Protein AF-0000000066320119 (afdb_homodimer)

Secondary structure (DSSP, 8-state):
-----PPPPTTS-HHHH-TT--S-EEEEEEEEEEEE-TTS-EEEEEEEESS-SSPPSBTTBPPP-EEEEEEE--GGG-S---EEEEEEEEETTEEEEEESS---TT-EEEEEE-HHHHHHHHHHHHHHHHHHHHHHHHH---EEEEE------SS--S--GGGG-EEEEESSPPPHHHHHHHHHHHHHHHHTS--BEEEEEEESGGGGGTS-GGGS-TTS-TTTSEEEEEEETTTEEEE--S---SBGGGG--EEEEEEEEE-STT-EEEEEEETHHHHHHHHHHHHHHHHHHHHHTS-GGGHHHHHHHHHHHHHHHHHHHHHHHHHHHHHHHHHHHHHHHHTS-SEEEEEESSB--HHHHHHHHHHHHHHHTTT--S-EEEEEEEETTTTEEEEEEEES-HHHHHHHHHHHHHH-TTEEEEE-BTBEEEEEEES---HHHHHHHHHIIIIIITT-/-----PPPPTTS-HHHH-TT--S-EEEEEEEEEEEE-TTS-EEEEEEEESS-SSPPSBTTBPPP-EEEEEEE--GGG-S---EEEEEEEEETTEEEEEESS---TT-EEEEEE-HHHHHHHHHHHHHHHHHHHHHHHHH---EEEEE------SS--S--GGGG-EEEEESSPPPHHHHHHHHHHHHHHHHTS--BEEEEEEESGGGGGGS-GGGS-TTS-TTTSEEEEEEETTTEEEE--S---SBGGGG--EEEEEEEEE-STT-EEEEEEETHHHHHHHHHHHHHHHHHHHHHTS-GGGHHHHHHHHHHHHHHHHHHHHHHHHHHHHHHHHHHHHHHHSTT--EEEEEESSB--HHHHHHHHHHHHHHHTTT--S-EEEEEEEETTTTEEEEEEEES-HHHHHHHHHHHHHH-TTEEEEE-BTBEEEEEEES---HHHHHHHHHIIIIIITT-

Sequence (912 aa):
MPTPMTPVKVGALACQRNSFLFDGFKTLVVSCEPTKNKKGEIEGYEIELQDTILFPEGGGQPSDSGFLKIVEGNRNSSKIEKILVSHVSRFGLHAKHHVNDYIEPGTTVEVAVDEQKRMDYMQQHTGQHLLSAILERNYKVDTVSWSMGGIITKKKPVLEPSDYFNYIELNRKLTLDEITNVSDEINQLIINFPQEIIVEERIGEETVDEVSTSKIPDDYDLSKGVLRTIHIGDIDSNPCCGTHLKCTSQIGSILILSNQSAVRGSNSRLYFMCGKRVSLYAKSVNKILLDSKNLLSCSETQISEKITRQTKQIQQLNKREQYWIKRLARTASEELMNTLKASGKKRAYFMEEEYGTLELLLQIHKEVSNFLKDDTEGYEIILCGYERQTNTGSLLILSESGEKIANLAANLGSILQNLKGGGGKKGGKWQGKITSISNAEFAALSDYLSHDFASCMPTPMTPVKVGALACQRNSFLFDGFKTLVVSCEPTKNKKGEIEGYEIELQDTILFPEGGGQPSDSGFLKIVEGNRNSSKIEKILVSHVSRFGLHAKHHVNDYIEPGTTVEVAVDEQKRMDYMQQHTGQHLLSAILERNYKVDTVSWSMGGIITKKKPVLEPSDYFNYIELNRKLTLDEITNVSDEINQLIINFPQEIIVEERIGEETVDEVSTSKIPDDYDLSKGVLRTIHIGDIDSNPCCGTHLKCTSQIGSILILSNQSAVRGSNSRLYFMCGKRVSLYAKSVNKILLDSKNLLSCSETQISEKITRQTKQIQQLNKREQYWIKRLARTASEELMNTLKASGKKRAYFMEEEYGTLELLLQIHKEVSNFLKDDTEGYEIILCGYERQTNTGSLLILSESGEKIANLAANLGSILQNLKGGGGKKGGKWQGKITSISNAEFAALSDYLSHDFASC

Nearest PDB structures (foldseek):
  3kew-assembly1_A  TM=8.798E-01  e=9.145E-17  Clostridium perfringens ATCC 13124
  3kew-assembly2_B  TM=8.504E-01  e=2.282E-17  Clostridium perfringens ATCC 13124
  2zze-assembly2_B  TM=8.184E-01  e=8.878E-18  Pyrococcus horikoshii
  1v4p-assembly3_C  TM=6.961E-01  e=8.583E-06  Pyrococcus horikoshii
  3rfn-assembly1_A  TM=7.223E-01  e=1.234E-04  Pyrococcus horikoshii OT3

GO terms:
  GO:0002196 Ser-tRNA(Ala) deacylase activity (F, IDA)
  GO:0043905 L-seryl-tRNA(Thr) hydrolase activity (F, IDA)
  GO:0106074 aminoacyl-tRNA metabolism involved in translational fidelity (P, IGI)
  GO:0005737 cytoplasm (C, HDA)
  GO:0106074 aminoacyl-tRNA metabolism involved in translational fidelity (P, IMP)

Foldseek 3Di:
DPPPLAADFQLPAPCLVPVQPFWDDKWFWSDKAFDADPVGDTQWIKTFINGANWAADDPQFFTWWWWKAFDDDDDPVPPDGIWTFPGWHDDQGTIITTTHDDDDGGTMIIIGTPNVSSLQRQLFVQVVQLLQLCCCPPVVKHWPDKHAFDDADPVHNDDDLQRRWIKTKIPADDDPVRLVVSQVVLVCCQPPNKWFKDKDKDDADPPVPPAPCVSPDPSHDNRHHIWIWIDGHPRDIGTDSGRHDGMSNSQVHKDKDRDWADDPDRMIMTIMGTDPSVVVSVVVVVVVQVVQCVVQVHDSVCSVVSVVVVVVVVVVVVVVVLVVLLVVLLVVLVVQVVLCPPPVDQEEEEEAAAAFDPSSVVSNLVNNVVVVVPDDADHWYKYKYAHPVQQKIKIKIAHQALVVSVVVVVVLCVLQVQKDWDDQNRGGMIIIIRNHDDPRSVVVVVCCNVPVGSVD/DPPPLAADWQLPAPCLVPVQPFWDDKWFWSDKAFDADPVGDTQWIKTFINGANWAADDPQFFTWKWWKAFDDDDDPVPPDGIWTFPGWHDDQGTIITTTHDDDDGGTMIIIGTPNVSSLQRQLFVQVVQLLQLCCCPPVVKHWPDKHAFDDADPVHNDDDLQRRWIKTKIPADDDLVRLVVSQVVLVCCQPPNKWFKDKDKDDADPPVVPAPCVSPDPSHDNRHHIWIWIDGHPRDIHTDSGRHDGMSNSSVHKDKDNDWADDPDRMIMTIMGTDPSVVVSVVVVVVVQVVQCVVQVHDSVCSVVSVVVVVVVVVVVVVVVLVVLLVVLLVVLVVQVVLCPPVHFQEDEEEAAAAFDPSSVVSNLVNNVVVVVPPDARHWYKYKYAHPVQQKIKIKIAHQDLVVRVVVVVVLCVLQVQKDWDDQNRGGMIIIIRNHADPRSVVVVVCCNVPVGRVD

Organism: Saccharomyces cerevisiae (strain ATCC 204508 / S288c) (NCBI:txid559292)

pLDDT: mean 90.88, std 12.36, range [31.73, 98.81]

InterPro domains:
  IPR009000 Translation protein, beta-barrel domain superfamily [SSF50447] (41-112)
  IPR012947 Threonyl/alanyl tRNA synthetase, SAD [PF07973] (227-271)
  IPR012947 Threonyl/alanyl tRNA synthetase, SAD [SM00863] (227-271)
  IPR018163 Threonyl/alanyl tRNA synthetase, class II-like, putative editing domain superfamily [SSF55186] (118-277)
  IPR051335 Alanyl-tRNA Editing Enzymes [PTHR43462] (10-274)

Radius of gyration: 40.5 Å; Cα contacts (8 Å, |Δi|>4): 1864; chains: 2; bounding box: 92×110×74 Å

Solvent-accessible surface area (backbone atoms only — not comparable to full-atom values): 47772 Å² total; per-residue (Å²): 121,84,70,80,71,62,55,49,42,53,55,65,24,49,17,56,75,37,56,82,52,43,54,89,42,73,36,36,30,55,39,58,42,78,36,59,46,100,86,63,44,77,72,28,23,38,32,31,42,27,50,42,52,63,41,40,40,42,88,64,40,76,40,34,38,35,35,40,25,66,73,53,61,69,85,84,63,70,76,64,60,70,42,58,30,71,37,22,42,57,58,74,50,37,53,36,36,34,27,74,64,90,57,64,58,70,27,30,30,33,41,35,39,42,52,70,59,50,51,51,49,17,16,38,48,41,44,47,52,52,51,45,34,50,34,35,71,77,65,71,38,50,72,76,46,63,47,68,37,65,69,75,41,93,92,41,75,68,80,51,79,74,48,48,39,22,36,36,31,23,64,45,70,77,52,70,65,54,53,51,49,51,52,51,52,51,48,40,33,25,46,78,50,55,32,53,36,46,80,46,77,46,79,61,82,81,62,59,84,78,51,85,63,82,78,56,60,87,71,53,55,62,88,79,32,44,49,29,34,38,26,41,52,91,68,36,77,44,75,48,68,51,52,53,55,61,34,40,27,47,24,28,40,69,35,70,56,87,68,64,44,79,50,77,85,57,21,17,33,42,35,32,42,24,23,69,58,44,37,52,49,32,52,56,51,46,53,54,50,53,48,42,26,62,76,65,69,50,56,76,88,44,45,57,58,52,51,52,48,52,54,50,48,44,54,52,48,51,52,49,41,52,51,47,38,48,54,48,14,50,54,50,27,51,52,40,51,50,46,32,61,71,60,79,23,41,31,36,69,49,76,37,70,56,80,14,41,60,67,43,51,52,45,22,49,56,50,37,50,67,58,49,78,69,81,67,74,73,44,42,36,40,38,38,16,27,24,58,91,75,29,26,33,25,38,36,38,37,22,70,40,18,65,58,39,52,51,50,51,52,55,49,40,72,59,35,82,45,53,48,69,52,69,20,74,81,20,46,54,25,45,34,42,26,74,52,58,52,74,66,38,50,51,50,50,52,45,39,51,66,51,62,49,51,69,83,122,84,69,80,72,64,55,49,43,54,54,64,24,49,18,55,75,37,56,82,52,44,54,88,42,75,36,35,30,54,40,57,43,78,35,60,46,97,87,64,46,77,73,27,22,38,31,30,42,26,49,44,51,62,41,40,39,42,87,64,40,76,41,34,37,33,35,40,26,67,73,54,62,70,85,84,63,71,79,64,61,71,42,58,28,71,37,23,42,58,58,73,51,36,53,36,36,34,27,73,63,90,58,64,56,69,27,31,30,34,41,34,38,42,52,69,60,50,52,51,49,18,16,40,50,42,44,48,53,51,52,45,34,50,35,35,73,76,64,70,40,52,72,76,45,64,44,68,38,65,70,75,41,91,93,40,76,71,80,52,82,75,47,48,39,22,35,36,31,22,64,46,72,78,52,72,65,54,54,52,50,51,53,51,51,51,47,40,33,25,46,77,50,55,32,52,36,46,79,44,78,46,81,66,84,80,64,59,84,76,51,86,64,81,78,56,59,87,70,53,55,65,88,80,34,45,50,30,35,38,27,42,51,92,68,35,77,44,73,49,68,50,54,54,56,62,32,40,27,47,23,28,40,66,36,71,56,87,67,63,45,80,48,76,84,56,21,18,32,43,35,32,42,25,22,69,57,42,38,53,48,31,52,57,51,46,52,55,50,52,48,42,24,62,75,66,70,50,55,75,87,42,46,56,58,51,52,52,48,52,55,51,49,44,54,52,46,51,52,50,41,52,51,48,38,49,53,49,15,48,54,50,27,51,50,41,50,51,46,36,61,44,96,75,33,39,30,37,71,47,77,37,70,56,79,16,42,59,67,44,50,51,45,22,49,56,49,37,51,70,60,49,80,46,92,69,76,76,43,40,36,41,38,38,15,26,23,58,92,74,30,27,33,26,38,37,38,36,22,71,41,19,66,59,39,52,52,49,51,52,55,50,38,72,58,35,82,45,52,48,68,53,69,20,73,80,21,48,52,24,46,34,40,24,75,51,58,54,75,66,38,51,50,50,51,52,46,38,51,66,52,61,48,49,68,81

Structure (mmCIF, N/CA/C/O backbone):
data_AF-0000000066320119-model_v1
#
loop_
_entity.id
_entity.type
_entity.pdbx_description
1 polymer 'Putative alanyl-tRNA editing protein alaX'
#
loop_
_atom_site.group_PDB
_atom_site.id
_atom_site.type_symbol
_atom_site.label_atom_id
_atom_site.label_alt_id
_atom_site.label_comp_id
_atom_site.label_asym_id
_atom_site.label_entity_id
_atom_site.label_seq_id
_atom_site.pdbx_PDB_ins_code
_atom_site.Cartn_x
_atom_site.Cartn_y
_atom_site.Cartn_z
_atom_site.occupancy
_atom_site.B_iso_or_equiv
_atom_site.auth_seq_id
_atom_site.auth_comp_id
_atom_site.auth_asym_id
_atom_site.auth_atom_id
_atom_site.pdbx_PDB_model_num
ATOM 1 N N . MET A 1 1 ? 37.906 48.906 7.242 1 32.25 1 MET A N 1
ATOM 2 C CA . MET A 1 1 ? 38.562 47.906 8.086 1 32.25 1 MET A CA 1
ATOM 3 C C . MET A 1 1 ? 38.344 46.5 7.523 1 32.25 1 MET A C 1
ATOM 5 O O . MET A 1 1 ? 37.281 46.188 6.984 1 32.25 1 MET A O 1
ATOM 9 N N . PRO A 1 2 ? 39.406 45.781 7.078 1 40.5 2 PRO A N 1
ATOM 10 C CA . PRO A 1 2 ? 39.156 44.469 6.52 1 40.5 2 PRO A CA 1
ATOM 11 C C . PRO A 1 2 ? 38.156 43.656 7.324 1 40.5 2 PRO A C 1
ATOM 13 O O . PRO A 1 2 ? 38.156 43.688 8.555 1 40.5 2 PRO A O 1
ATOM 16 N N . THR A 1 3 ? 36.969 43.625 6.98 1 48.03 3 THR A N 1
ATOM 17 C CA . THR A 1 3 ? 35.906 42.906 7.656 1 48.03 3 THR A CA 1
ATOM 18 C C . THR A 1 3 ? 36.438 41.594 8.273 1 48.03 3 THR A C 1
ATOM 20 O O . THR A 1 3 ? 37.125 40.844 7.602 1 48.03 3 THR A O 1
ATOM 23 N N . PRO A 1 4 ? 36.594 41.594 9.562 1 55.31 4 PRO A N 1
ATOM 24 C CA . PRO A 1 4 ? 37.188 40.438 10.234 1 55.31 4 PRO A CA 1
ATOM 25 C C . PRO A 1 4 ? 36.719 39.094 9.641 1 55.31 4 PRO A C 1
ATOM 27 O O . PRO A 1 4 ? 35.531 38.906 9.375 1 55.31 4 PRO A O 1
ATOM 30 N N . MET A 1 5 ? 37.625 38.344 8.852 1 75.31 5 MET A N 1
ATOM 31 C CA . MET A 1 5 ? 37.562 37.062 8.141 1 75.31 5 MET A CA 1
ATOM 32 C C . MET A 1 5 ? 37.406 35.906 9.117 1 75.31 5 MET A C 1
ATOM 34 O O . MET A 1 5 ? 37.75 34.75 8.797 1 75.31 5 MET A O 1
ATOM 38 N N . THR A 1 6 ? 36.906 36.188 10.336 1 88 6 THR A N 1
ATOM 39 C CA . THR A 1 6 ? 36.781 35.094 11.266 1 88 6 THR A CA 1
ATOM 40 C C . THR A 1 6 ? 35.469 34.344 11.07 1 88 6 THR A C 1
ATOM 42 O O . THR A 1 6 ? 34.406 34.969 11.148 1 88 6 THR A O 1
ATOM 45 N N . PRO A 1 7 ? 35.5 33.156 10.844 1 93.12 7 PRO A N 1
ATOM 46 C CA . PRO A 1 7 ? 34.281 32.406 10.625 1 93.12 7 PRO A CA 1
ATOM 47 C C . PRO A 1 7 ? 33.406 32.312 11.875 1 93.12 7 PRO A C 1
ATOM 49 O O . PRO A 1 7 ? 33.938 32.188 12.984 1 93.12 7 PRO A O 1
ATOM 52 N N . VAL A 1 8 ? 32.094 32.469 11.727 1 92.31 8 VAL A N 1
ATOM 53 C CA . VAL A 1 8 ? 31.141 32.281 12.805 1 92.31 8 VAL A CA 1
ATOM 54 C C . VAL A 1 8 ? 31.156 30.812 13.25 1 92.31 8 VAL A C 1
ATOM 56 O O . VAL A 1 8 ? 31.25 29.906 12.414 1 92.31 8 VAL A O 1
ATOM 59 N N . LYS A 1 9 ? 31.047 30.594 14.555 1 89.62 9 LYS A N 1
ATOM 60 C CA . LYS A 1 9 ? 31.109 29.234 15.102 1 89.62 9 LYS A CA 1
ATOM 61 C C . LYS A 1 9 ? 29.766 28.531 15 1 89.62 9 LYS A C 1
ATOM 63 O O . LYS A 1 9 ? 28.719 29.172 15.086 1 89.62 9 LYS A O 1
ATOM 68 N N . VAL A 1 10 ? 29.875 27.188 14.867 1 89.19 10 VAL A N 1
ATOM 69 C CA . VAL A 1 10 ? 28.672 26.375 14.875 1 89.19 10 VAL A CA 1
ATOM 70 C C . VAL A 1 10 ? 27.891 26.625 16.172 1 89.19 10 VAL A C 1
ATOM 72 O O . VAL A 1 10 ? 28.469 26.609 17.25 1 89.19 10 VAL A O 1
ATOM 75 N N . GLY A 1 11 ? 26.625 26.797 16.094 1 87.06 11 GLY A N 1
ATOM 76 C CA . GLY A 1 11 ? 25.781 27.219 17.188 1 87.06 11 GLY A CA 1
ATOM 77 C C . GLY A 1 11 ? 25.281 28.641 17.047 1 87.06 11 GLY A C 1
ATOM 78 O O . GLY A 1 11 ? 24.266 29.016 17.656 1 87.06 11 GLY A O 1
ATOM 79 N N . ALA A 1 12 ? 26.016 29.406 16.219 1 89.75 12 ALA A N 1
ATOM 80 C CA . ALA A 1 12 ? 25.641 30.812 16.047 1 89.75 12 ALA A CA 1
ATOM 81 C C . ALA A 1 12 ? 25.547 31.156 14.555 1 89.75 12 ALA A C 1
ATOM 83 O O . ALA A 1 12 ? 25.5 32.344 14.195 1 89.75 12 ALA A O 1
ATOM 84 N N . LEU A 1 13 ? 25.562 30.188 13.789 1 93.88 13 LEU A N 1
ATOM 85 C CA . LEU A 1 13 ? 25.5 30.406 12.344 1 93.88 13 LEU A CA 1
ATOM 86 C C . LEU A 1 13 ? 24.188 31.078 11.953 1 93.88 13 LEU A C 1
ATOM 88 O O . LEU A 1 13 ? 23.188 30.969 12.664 1 93.88 13 LEU A O 1
ATOM 92 N N . ALA A 1 14 ? 24.172 31.719 10.781 1 95.88 14 ALA A N 1
ATOM 93 C CA . ALA A 1 14 ? 22.984 32.406 10.281 1 95.88 14 ALA A CA 1
ATOM 94 C C . ALA A 1 14 ? 21.812 31.438 10.148 1 95.88 14 ALA A C 1
ATOM 96 O O . ALA A 1 14 ? 20.656 31.812 10.43 1 95.88 14 ALA A O 1
ATOM 97 N N . CYS A 1 15 ? 22.062 30.188 9.711 1 95.44 15 CYS A N 1
ATOM 98 C CA . CYS A 1 15 ? 21.016 29.188 9.547 1 95.44 15 CYS A CA 1
ATOM 99 C C . CYS A 1 15 ? 20.406 28.812 10.898 1 95.44 15 CYS A C 1
ATOM 101 O O . CYS A 1 15 ? 19.266 28.375 10.969 1 95.44 15 CYS A O 1
ATOM 103 N N . GLN A 1 16 ? 21.109 28.906 11.922 1 91.94 16 GLN A N 1
ATOM 104 C CA . GLN A 1 16 ? 20.656 28.562 13.258 1 91.94 16 GLN A CA 1
ATOM 105 C C . GLN A 1 16 ? 19.938 29.734 13.914 1 91.94 16 GLN A C 1
ATOM 107 O O . GLN A 1 16 ? 18.984 29.547 14.68 1 91.94 16 GLN A O 1
ATOM 112 N N . ARG A 1 17 ? 20.359 30.922 13.555 1 91.44 17 ARG A N 1
ATOM 113 C CA . ARG A 1 17 ? 19.688 32.125 14.039 1 91.44 17 ARG A CA 1
ATOM 114 C C . ARG A 1 17 ? 18.344 32.312 13.344 1 91.44 17 ARG A C 1
ATOM 116 O O . ARG A 1 17 ? 17.375 32.719 13.969 1 91.44 17 ARG A O 1
ATOM 123 N N . ASN A 1 18 ? 18.359 32.094 12.109 1 94.44 18 ASN A N 1
ATOM 124 C CA . ASN A 1 18 ? 17.156 32.125 11.297 1 94.44 18 ASN A CA 1
ATOM 125 C C . ASN A 1 18 ? 17.094 30.953 10.328 1 94.44 18 ASN A C 1
ATOM 127 O O . ASN A 1 18 ? 17.641 31.031 9.227 1 94.44 18 ASN A O 1
ATOM 131 N N . SER A 1 19 ? 16.328 29.984 10.742 1 95.94 19 SER A N 1
ATOM 132 C CA . SER A 1 19 ? 16.266 28.734 9.977 1 95.94 19 SER A CA 1
ATOM 133 C C . SER A 1 19 ? 15.438 28.906 8.703 1 95.94 19 SER A C 1
ATOM 135 O O . SER A 1 19 ? 15.438 28.047 7.836 1 95.94 19 SER A O 1
ATOM 137 N N . PHE A 1 20 ? 14.758 30.062 8.484 1 97 20 PHE A N 1
ATOM 138 C CA . PHE A 1 20 ? 13.883 30.266 7.332 1 97 20 PHE A CA 1
ATOM 139 C C . PHE A 1 20 ? 14.539 31.188 6.309 1 97 20 PHE A C 1
ATOM 141 O O . PHE A 1 20 ? 13.891 31.656 5.379 1 97 20 PHE A O 1
ATOM 148 N N . LEU A 1 21 ? 15.812 31.469 6.547 1 97 21 LEU A N 1
ATOM 149 C CA . LEU A 1 21 ? 16.594 32.156 5.523 1 97 21 LEU A CA 1
ATOM 150 C C . LEU A 1 21 ? 17.047 31.203 4.438 1 97 21 LEU A C 1
ATOM 152 O O . LEU A 1 21 ? 17.953 30.391 4.668 1 97 21 LEU A O 1
ATOM 156 N N . PHE A 1 22 ? 16.5 31.344 3.215 1 97 22 PHE A N 1
ATOM 157 C CA . PHE A 1 22 ? 16.719 30.312 2.207 1 97 22 PHE A CA 1
ATOM 158 C C . PHE A 1 22 ? 17.609 30.828 1.085 1 97 22 PHE A C 1
ATOM 160 O O . PHE A 1 22 ? 18.156 30.062 0.298 1 97 22 PHE A O 1
ATOM 167 N N . ASP A 1 23 ? 17.672 32.125 0.943 1 95.81 23 ASP A N 1
ATOM 168 C CA . ASP A 1 23 ? 18.469 32.719 -0.129 1 95.81 23 ASP A CA 1
ATOM 169 C C . ASP A 1 23 ? 18.812 34.156 0.174 1 95.81 23 ASP A C 1
ATOM 171 O O . ASP A 1 23 ? 18.531 34.656 1.268 1 95.81 23 ASP A O 1
ATOM 175 N N . GLY A 1 24 ? 19.609 34.719 -0.649 1 93.5 24 GLY A N 1
ATOM 176 C CA . GLY A 1 24 ? 19.922 36.125 -0.569 1 93.5 24 GLY A CA 1
ATOM 177 C C . GLY A 1 24 ? 20.938 36.469 0.51 1 93.5 24 GLY A C 1
ATOM 178 O O . GLY A 1 24 ? 21.016 37.625 0.951 1 93.5 24 GLY A O 1
ATOM 179 N N . PHE A 1 25 ? 21.672 35.469 0.98 1 97.12 25 PHE A N 1
ATOM 180 C CA . PHE A 1 25 ? 22.641 35.688 2.041 1 97.12 25 PHE A CA 1
ATOM 181 C C . PHE A 1 25 ? 24.047 35.844 1.465 1 97.12 25 PHE A C 1
ATOM 183 O O . PHE A 1 25 ? 24.562 34.938 0.825 1 97.12 25 PHE A O 1
ATOM 190 N N . LYS A 1 26 ? 24.625 36.969 1.666 1 96.06 26 LYS A N 1
ATOM 191 C CA . LYS A 1 26 ? 25.969 37.219 1.182 1 96.06 26 LYS A CA 1
ATOM 192 C C . LYS A 1 26 ? 27 37 2.287 1 96.06 26 LYS A C 1
ATOM 194 O O . LYS A 1 26 ? 26.781 37.406 3.438 1 96.06 26 LYS A O 1
ATOM 199 N N . THR A 1 27 ? 28.078 36.406 1.901 1 96.75 27 THR A N 1
ATOM 200 C CA . THR A 1 27 ? 29.156 36.094 2.85 1 96.75 27 THR A CA 1
ATOM 201 C C . THR A 1 27 ? 30.5 36 2.139 1 96.75 27 THR A C 1
ATOM 203 O O . THR A 1 27 ? 30.562 36.125 0.914 1 96.75 27 THR A O 1
ATOM 206 N N . LEU A 1 28 ? 31.609 35.812 2.893 1 95.81 28 LEU A N 1
ATOM 207 C CA . LEU A 1 28 ? 32.969 35.781 2.352 1 95.81 28 LEU A CA 1
ATOM 208 C C . LEU A 1 28 ? 33.562 34.375 2.477 1 95.81 28 LEU A C 1
ATOM 210 O O . LEU A 1 28 ? 33.375 33.688 3.492 1 95.81 28 LEU A O 1
ATOM 214 N N . VAL A 1 29 ? 34.312 34.031 1.424 1 95.94 29 VAL A N 1
ATOM 215 C CA . VAL A 1 29 ? 35.094 32.812 1.495 1 95.94 29 VAL A CA 1
ATOM 216 C C . VAL A 1 29 ? 36.344 33.031 2.344 1 95.94 29 VAL A C 1
ATOM 218 O O . VAL A 1 29 ? 37.156 33.875 2.02 1 95.94 29 VAL A O 1
ATOM 221 N N . VAL A 1 30 ? 36.438 32.281 3.357 1 97.19 30 VAL A N 1
ATOM 222 C CA . VAL A 1 30 ? 37.562 32.438 4.266 1 97.19 30 VAL A CA 1
ATOM 223 C C . VAL A 1 30 ? 38.719 31.531 3.82 1 97.19 30 VAL A C 1
ATOM 225 O O . VAL A 1 30 ? 39.875 31.953 3.797 1 97.19 30 VAL A O 1
ATOM 228 N N . SER A 1 31 ? 38.375 30.312 3.473 1 96.81 31 SER A N 1
ATOM 229 C CA . SER A 1 31 ? 39.375 29.359 3 1 96.81 31 SER A CA 1
ATOM 230 C C . SER A 1 31 ? 38.781 28.375 2.014 1 96.81 31 SER A C 1
ATOM 232 O O . SER A 1 31 ? 37.562 28.188 1.984 1 96.81 31 SER A O 1
ATOM 234 N N . CYS A 1 32 ? 39.594 27.875 1.182 1 96.25 32 CYS A N 1
ATOM 235 C CA . CYS A 1 32 ? 39.281 26.844 0.214 1 96.25 32 CYS A CA 1
ATOM 236 C C . CYS A 1 32 ? 40.406 25.812 0.104 1 96.25 32 CYS A C 1
ATOM 238 O O . CYS A 1 32 ? 41.438 26.109 -0.483 1 96.25 32 CYS A O 1
ATOM 240 N N . GLU A 1 33 ? 40.125 24.641 0.666 1 96.38 33 GLU A N 1
ATOM 241 C CA . GLU A 1 33 ? 41.188 23.625 0.713 1 96.38 33 GLU A CA 1
ATOM 242 C C . GLU A 1 33 ? 40.812 22.406 -0.125 1 96.38 33 GLU A C 1
ATOM 244 O O . GLU A 1 33 ? 39.656 21.969 -0.108 1 96.38 33 GLU A O 1
ATOM 249 N N . PRO A 1 34 ? 41.719 21.891 -0.838 1 95.62 34 PRO A N 1
ATOM 250 C CA . PRO A 1 34 ? 41.406 20.703 -1.636 1 95.62 34 PRO A CA 1
ATOM 251 C C . PRO A 1 34 ? 41.219 19.453 -0.781 1 95.62 34 PRO A C 1
ATOM 253 O O . PRO A 1 34 ? 41.875 19.297 0.25 1 95.62 34 PRO A O 1
ATOM 256 N N . THR A 1 35 ? 40.25 18.578 -1.178 1 93.88 35 THR A N 1
ATOM 257 C CA . THR A 1 35 ? 40.062 17.266 -0.569 1 93.88 35 THR A CA 1
ATOM 258 C C . THR A 1 35 ? 40.625 16.172 -1.477 1 93.88 35 THR A C 1
ATOM 260 O O . THR A 1 35 ? 40.438 16.219 -2.695 1 93.88 35 THR A O 1
ATOM 263 N N . LYS A 1 36 ? 41.344 15.195 -0.934 1 89.81 36 LYS A N 1
ATOM 264 C CA . LYS A 1 36 ? 42 14.141 -1.721 1 89.81 36 LYS A CA 1
ATOM 265 C C . LYS A 1 36 ? 41.344 12.789 -1.458 1 89.81 36 LYS A C 1
ATOM 267 O O . LYS A 1 36 ? 40.875 12.523 -0.352 1 89.81 36 LYS A O 1
ATOM 272 N N . ASN A 1 37 ? 41.281 12.062 -2.521 1 85.75 37 ASN A N 1
ATOM 273 C CA . ASN A 1 37 ? 40.812 10.695 -2.352 1 85.75 37 ASN A CA 1
ATOM 274 C C . ASN A 1 37 ? 41.906 9.797 -1.786 1 85.75 37 ASN A C 1
ATOM 276 O O . ASN A 1 37 ? 42.969 10.273 -1.415 1 85.75 37 ASN A O 1
ATOM 280 N N . LYS A 1 38 ? 41.625 8.5 -1.785 1 82.25 38 LYS A N 1
ATOM 281 C CA . LYS A 1 38 ? 42.562 7.531 -1.219 1 82.25 38 LYS A CA 1
ATOM 282 C C . LYS A 1 38 ? 43.812 7.445 -2.053 1 82.25 38 LYS A C 1
ATOM 284 O O . LYS A 1 38 ? 44.906 7.125 -1.528 1 82.25 38 LYS A O 1
ATOM 289 N N . LYS A 1 39 ? 43.812 7.867 -3.307 1 86.94 39 LYS A N 1
ATOM 290 C CA . LYS A 1 39 ? 44.938 7.801 -4.223 1 86.94 39 LYS A CA 1
ATOM 291 C C . LYS A 1 39 ? 45.719 9.117 -4.246 1 86.94 39 LYS A C 1
ATOM 293 O O . LYS A 1 39 ? 46.656 9.289 -5.047 1 86.94 39 LYS A O 1
ATOM 298 N N . GLY A 1 40 ? 45.156 10.07 -3.52 1 86.62 40 GLY A N 1
ATOM 299 C CA . GLY A 1 40 ? 45.812 11.359 -3.428 1 86.62 40 GLY A CA 1
ATOM 300 C C . GLY A 1 40 ? 45.344 12.352 -4.473 1 86.62 40 GLY A C 1
ATOM 301 O O . GLY A 1 40 ? 45.906 13.445 -4.594 1 86.62 40 GLY A O 1
ATOM 302 N N . GLU A 1 41 ? 44.438 12 -5.184 1 90.69 41 GLU A N 1
ATOM 303 C CA . GLU A 1 41 ? 43.906 12.883 -6.219 1 90.69 41 GLU A CA 1
ATOM 304 C C . GLU A 1 41 ? 42.844 13.812 -5.656 1 90.69 41 GLU A C 1
ATOM 306 O O . GLU A 1 41 ? 42.062 13.422 -4.773 1 90.69 41 GLU A O 1
ATOM 311 N N . ILE A 1 42 ? 42.844 14.992 -6.188 1 90.69 42 ILE A N 1
ATOM 312 C CA . ILE A 1 42 ? 41.875 15.977 -5.73 1 90.69 42 ILE A CA 1
ATOM 313 C C . ILE A 1 42 ? 40.469 15.539 -6.148 1 90.69 42 ILE A C 1
ATOM 315 O O . ILE A 1 42 ? 40.188 15.352 -7.336 1 90.69 42 ILE A O 1
ATOM 319 N N . GLU A 1 43 ? 39.562 15.391 -5.199 1 91.88 43 GLU A N 1
ATOM 320 C CA . GLU A 1 43 ? 38.188 14.961 -5.438 1 91.88 43 GLU A CA 1
ATOM 321 C C . GLU A 1 43 ? 37.219 16.125 -5.281 1 91.88 43 GLU A C 1
ATOM 323 O O . GLU A 1 43 ? 36.094 16.078 -5.789 1 91.88 43 GLU A O 1
ATOM 328 N N . GLY A 1 44 ? 37.688 17.156 -4.664 1 95.44 44 GLY A N 1
ATOM 329 C CA . GLY A 1 44 ? 36.875 18.328 -4.418 1 95.44 44 GLY A CA 1
ATOM 330 C C . GLY A 1 44 ? 37.531 19.328 -3.488 1 95.44 44 GLY A C 1
ATOM 331 O O . GLY A 1 44 ? 38.75 19.344 -3.344 1 95.44 44 GLY A O 1
ATOM 332 N N . TYR A 1 45 ? 36.75 20.219 -2.992 1 96.75 45 TYR A N 1
ATOM 333 C CA . TYR A 1 45 ? 37.25 21.25 -2.096 1 96.75 45 TYR A CA 1
ATOM 334 C C . TYR A 1 45 ? 36.344 21.422 -0.883 1 96.75 45 TYR A C 1
ATOM 336 O O . TYR A 1 45 ? 35.156 21.125 -0.952 1 96.75 45 TYR A O 1
ATOM 344 N N . GLU A 1 46 ? 36.938 21.828 0.221 1 97.31 46 GLU A N 1
ATOM 345 C CA . GLU A 1 46 ? 36.219 22.266 1.418 1 97.31 46 GLU A CA 1
ATOM 346 C C . GLU A 1 46 ? 36.344 23.766 1.623 1 97.31 46 GLU A C 1
ATOM 348 O O . GLU A 1 46 ? 37.469 24.297 1.739 1 97.31 46 GLU A O 1
ATOM 353 N N . ILE A 1 47 ? 35.219 24.344 1.68 1 97.25 47 ILE A N 1
ATOM 354 C CA . ILE A 1 47 ? 35.188 25.797 1.804 1 97.25 47 ILE A CA 1
ATOM 355 C C . ILE A 1 47 ? 34.688 26.203 3.186 1 97.25 47 ILE A C 1
ATOM 357 O O . ILE A 1 47 ? 33.688 25.656 3.66 1 97.25 47 ILE A O 1
ATOM 361 N N . GLU A 1 48 ? 35.344 27.078 3.818 1 97.62 48 GLU A N 1
ATOM 362 C CA . GLU A 1 48 ? 34.844 27.719 5.023 1 97.62 48 GLU A CA 1
ATOM 363 C C . GLU A 1 48 ? 34.375 29.141 4.73 1 97.62 48 GLU A C 1
ATOM 365 O O . GLU A 1 48 ? 35.094 29.938 4.141 1 97.62 48 GLU A O 1
ATOM 370 N N . LEU A 1 49 ? 33.188 29.422 5.102 1 97.75 49 LEU A N 1
ATOM 371 C CA . LEU A 1 49 ? 32.594 30.75 4.902 1 97.75 49 LEU A CA 1
ATOM 372 C C . LEU A 1 49 ? 32.625 31.547 6.203 1 97.75 49 LEU A C 1
ATOM 374 O O . LEU A 1 49 ? 32.656 30.969 7.289 1 97.75 49 LEU A O 1
ATOM 378 N N . GLN A 1 50 ? 32.594 32.844 6.039 1 97.5 50 GLN A N 1
ATOM 379 C CA . GLN A 1 50 ? 32.5 33.688 7.223 1 97.5 50 GLN A CA 1
ATOM 380 C C . GLN A 1 50 ? 31.234 33.344 8.031 1 97.5 50 GLN A C 1
ATOM 382 O O . GLN A 1 50 ? 31.281 33.344 9.266 1 97.5 50 GLN A O 1
ATOM 387 N N . ASP A 1 51 ? 30.141 33.219 7.422 1 97.44 51 ASP A N 1
ATOM 388 C CA . ASP A 1 51 ? 28.844 32.781 7.93 1 97.44 51 ASP A CA 1
ATOM 389 C C . ASP A 1 51 ? 28.062 32.031 6.855 1 97.44 51 ASP A C 1
ATOM 391 O O . ASP A 1 51 ? 28.438 32.031 5.684 1 97.44 51 ASP A O 1
ATOM 395 N N . THR A 1 52 ? 27.109 31.328 7.266 1 97.94 52 THR A N 1
ATOM 396 C CA . THR A 1 52 ? 26.438 30.547 6.25 1 97.94 52 THR A CA 1
ATOM 397 C C . THR A 1 52 ? 24.984 30.281 6.656 1 97.94 52 THR A C 1
ATOM 399 O O . THR A 1 52 ? 24.672 30.234 7.848 1 97.94 52 THR A O 1
ATOM 402 N N . ILE A 1 53 ? 24.141 30.094 5.648 1 98.25 53 ILE A N 1
ATOM 403 C CA . ILE A 1 53 ? 22.766 29.672 5.887 1 98.25 53 ILE A CA 1
ATOM 404 C C . ILE A 1 53 ? 22.609 28.203 5.531 1 98.25 53 ILE A C 1
ATOM 406 O O . ILE A 1 53 ? 21.5 27.672 5.523 1 98.25 53 ILE A O 1
ATOM 410 N N . LEU A 1 54 ? 23.703 27.516 5.242 1 98.31 54 LEU A N 1
ATOM 411 C CA . LEU A 1 54 ? 23.688 26.078 5.074 1 98.31 54 LEU A CA 1
ATOM 412 C C . LEU A 1 54 ? 24.062 25.375 6.375 1 98.31 54 LEU A C 1
ATOM 414 O O . LEU A 1 54 ? 25.172 25.578 6.898 1 98.31 54 LEU A O 1
ATOM 418 N N . PHE A 1 55 ? 23.172 24.594 6.844 1 97.38 55 PHE A N 1
ATOM 419 C CA . PHE A 1 55 ? 23.359 23.938 8.133 1 97.38 55 PHE A CA 1
ATOM 420 C C . PHE A 1 55 ? 24.328 22.766 8.008 1 97.38 55 PHE A C 1
ATOM 422 O O . PHE A 1 55 ? 24.172 21.906 7.129 1 97.38 55 PHE A O 1
ATOM 429 N N . PRO A 1 56 ? 25.344 22.734 8.867 1 95.38 56 PRO A N 1
ATOM 430 C CA . PRO A 1 56 ? 26.188 21.547 8.93 1 95.38 56 PRO A CA 1
ATOM 431 C C . PRO A 1 56 ? 25.516 20.391 9.68 1 95.38 56 PRO A C 1
ATOM 433 O O . PRO A 1 56 ? 24.625 20.625 10.5 1 95.38 56 PRO A O 1
ATOM 436 N N . GLU A 1 57 ? 25.859 19.188 9.406 1 89.19 57 GLU A N 1
ATOM 437 C CA . GLU A 1 57 ? 25.266 18.047 10.102 1 89.19 57 GLU A CA 1
ATOM 438 C C . GLU A 1 57 ? 25.453 18.156 11.609 1 89.19 57 GLU A C 1
ATOM 440 O O . GLU A 1 57 ? 26.484 18.656 12.078 1 89.19 57 GLU A O 1
ATOM 445 N N . GLY A 1 58 ? 24.438 17.734 12.328 1 80.88 58 GLY A N 1
ATOM 446 C CA . GLY A 1 58 ? 24.484 17.766 13.781 1 80.88 58 GLY A CA 1
ATOM 447 C C . GLY A 1 58 ? 23.156 17.438 14.43 1 80.88 58 GLY A C 1
ATOM 448 O O . GLY A 1 58 ? 22.109 17.641 13.836 1 80.88 58 GLY A O 1
ATOM 449 N N . GLY A 1 59 ? 23.203 16.938 15.688 1 69.69 59 GLY A N 1
ATOM 450 C CA . GLY A 1 59 ? 22 16.656 16.453 1 69.69 59 GLY A CA 1
ATOM 451 C C . GLY A 1 59 ? 21.094 15.648 15.773 1 69.69 59 GLY A C 1
ATOM 452 O O . GLY A 1 59 ? 19.859 15.75 15.875 1 69.69 59 GLY A O 1
ATOM 453 N N . GLY A 1 60 ? 21.594 14.852 14.953 1 80.12 60 GLY A N 1
ATOM 454 C CA . GLY A 1 60 ? 20.797 13.852 14.273 1 80.12 60 GLY A CA 1
ATOM 455 C C . GLY A 1 60 ? 20.203 14.344 12.961 1 80.12 60 GLY A C 1
ATOM 456 O O . GLY A 1 60 ? 19.625 13.57 12.203 1 80.12 60 GLY A O 1
ATOM 457 N N . GLN A 1 61 ? 20.375 15.641 12.672 1 90.62 61 GLN A N 1
ATOM 458 C CA . GLN A 1 61 ? 19.875 16.203 11.422 1 90.62 61 GLN A CA 1
ATOM 459 C C . GLN A 1 61 ? 20.969 16.25 10.367 1 90.62 61 GLN A C 1
ATOM 461 O O . GLN A 1 61 ? 22.062 16.766 10.609 1 90.62 61 GLN A O 1
ATOM 466 N N . PRO A 1 62 ? 20.688 15.695 9.25 1 94.44 62 PRO A N 1
ATOM 467 C CA . PRO A 1 62 ? 21.656 15.797 8.148 1 94.44 62 PRO A CA 1
ATOM 468 C C . PRO A 1 62 ? 21.859 17.234 7.676 1 94.44 62 PRO A C 1
ATOM 470 O O . PRO A 1 62 ? 21.062 18.109 8 1 94.44 62 PRO A O 1
ATOM 473 N N . SER A 1 63 ? 22.922 17.422 6.977 1 96.56 63 SER A N 1
ATOM 474 C CA . SER A 1 63 ? 23.312 18.75 6.52 1 96.56 63 SER A CA 1
ATOM 475 C C . SER A 1 63 ? 22.406 19.219 5.387 1 96.56 63 SER A C 1
ATOM 477 O O . SER A 1 63 ? 21.75 18.406 4.727 1 96.56 63 SER A O 1
ATOM 479 N N . ASP A 1 64 ? 22.391 20.531 5.238 1 97.62 64 ASP A N 1
ATOM 480 C CA . ASP A 1 64 ? 21.766 21.125 4.066 1 97.62 64 ASP A CA 1
ATOM 481 C C . ASP A 1 64 ? 22.609 20.906 2.812 1 97.62 64 ASP A C 1
ATOM 483 O O . ASP A 1 64 ? 23.766 20.516 2.904 1 97.62 64 ASP A O 1
ATOM 487 N N . SER A 1 65 ? 22 21.016 1.702 1 97.81 65 SER A N 1
ATOM 488 C CA . SER A 1 65 ? 22.625 21.234 0.405 1 97.81 65 SER A CA 1
ATOM 489 C C . SER A 1 65 ? 22.172 22.547 -0.218 1 97.81 65 SER A C 1
ATOM 491 O O . SER A 1 65 ? 21.188 23.156 0.239 1 97.81 65 SER A O 1
ATOM 493 N N . GLY A 1 66 ? 22.891 23.031 -1.185 1 97.88 66 GLY A N 1
ATOM 494 C CA . GLY A 1 66 ? 22.531 24.297 -1.815 1 97.88 66 GLY A CA 1
ATOM 495 C C . GLY A 1 66 ? 23.531 24.75 -2.857 1 97.88 66 GLY A C 1
ATOM 496 O O . GLY A 1 66 ? 24.125 23.922 -3.561 1 97.88 66 GLY A O 1
ATOM 497 N N . PHE A 1 67 ? 23.609 26.141 -2.973 1 97.19 67 PHE A N 1
ATOM 498 C CA . PHE A 1 67 ? 24.469 26.703 -4.012 1 97.19 67 PHE A CA 1
ATOM 499 C C . PHE A 1 67 ? 25.172 27.953 -3.506 1 97.19 67 PHE A C 1
ATOM 501 O O . PHE A 1 67 ? 24.672 28.656 -2.633 1 97.19 67 PHE A O 1
ATOM 508 N N . LEU A 1 68 ? 26.391 28.141 -4.098 1 96.69 68 LEU A N 1
ATOM 509 C CA . LEU A 1 68 ? 27.125 29.391 -3.961 1 96.69 68 LEU A CA 1
ATOM 510 C C . LEU A 1 68 ? 27.203 30.125 -5.297 1 96.69 68 LEU A C 1
ATOM 512 O O . LEU A 1 68 ? 27.609 29.547 -6.305 1 96.69 68 LEU A O 1
ATOM 516 N N . LYS A 1 69 ? 26.75 31.281 -5.246 1 94.75 69 LYS A N 1
ATOM 517 C CA . LYS A 1 69 ? 26.875 32.156 -6.422 1 94.75 69 LYS A CA 1
ATOM 518 C C . LYS A 1 69 ? 27.922 33.219 -6.199 1 94.75 69 LYS A C 1
ATOM 520 O O . LYS A 1 69 ? 27.828 34 -5.246 1 94.75 69 LYS A O 1
ATOM 525 N N . ILE A 1 70 ? 28.844 33.344 -7.059 1 91.56 70 ILE A N 1
ATOM 526 C CA . ILE A 1 70 ? 29.891 34.344 -6.953 1 91.56 70 ILE A CA 1
ATOM 527 C C . ILE A 1 70 ? 29.328 35.719 -7.312 1 91.56 70 ILE A C 1
ATOM 529 O O . ILE A 1 70 ? 28.719 35.875 -8.367 1 91.56 70 ILE A O 1
ATOM 533 N N . VAL A 1 71 ? 29.219 36.688 -6.418 1 85.81 71 VAL A N 1
ATOM 534 C CA . VAL A 1 71 ? 28.672 38.031 -6.633 1 85.81 71 VAL A CA 1
ATOM 535 C C . VAL A 1 71 ? 29.781 38.969 -7.066 1 85.81 71 VAL A C 1
ATOM 537 O O . VAL A 1 71 ? 29.609 39.75 -8.023 1 85.81 71 VAL A O 1
ATOM 540 N N . GLU A 1 72 ? 30.672 39.25 -6.188 1 74.88 72 GLU A N 1
ATOM 541 C CA . GLU A 1 72 ? 31.797 40.125 -6.449 1 74.88 72 GLU A CA 1
ATOM 542 C C . GLU A 1 72 ? 33.125 39.406 -6.25 1 74.88 72 GLU A C 1
ATOM 544 O O . GLU A 1 72 ? 33.344 38.75 -5.242 1 74.88 72 GLU A O 1
ATOM 549 N N . GLY A 1 73 ? 33.844 39.031 -7.246 1 60.31 73 GLY A N 1
ATOM 550 C CA . GLY A 1 73 ? 35.188 38.469 -7.105 1 60.31 73 GLY A CA 1
ATOM 551 C C . GLY A 1 73 ? 36.125 38.875 -8.234 1 60.31 73 GLY A C 1
ATOM 552 O O . GLY A 1 73 ? 35.719 39.594 -9.148 1 60.31 73 GLY A O 1
ATOM 553 N N . ASN A 1 74 ? 37.375 38.594 -7.973 1 51.5 74 ASN A N 1
ATOM 554 C CA . ASN A 1 74 ? 38.375 38.938 -8.984 1 51.5 74 ASN A CA 1
ATOM 555 C C . ASN A 1 74 ? 38 38.375 -10.352 1 51.5 74 ASN A C 1
ATOM 557 O O . ASN A 1 74 ? 37.219 37.406 -10.438 1 51.5 74 ASN A O 1
ATOM 561 N N . ARG A 1 75 ? 38.5 39.031 -11.445 1 46.62 75 ARG A N 1
ATOM 562 C CA . ARG A 1 75 ? 38.375 38.906 -12.898 1 46.62 75 ARG A CA 1
ATOM 563 C C . ARG A 1 75 ? 38.156 37.438 -13.297 1 46.62 75 ARG A C 1
ATOM 565 O O . ARG A 1 75 ? 37.531 37.156 -14.32 1 46.62 75 ARG A O 1
ATOM 572 N N . ASN A 1 76 ? 38.906 36.469 -12.836 1 45.62 76 ASN A N 1
ATOM 573 C CA . ASN A 1 76 ? 38.969 35.156 -13.484 1 45.62 76 ASN A CA 1
ATOM 574 C C . ASN A 1 76 ? 37.812 34.25 -13.078 1 45.62 76 ASN A C 1
ATOM 576 O O . ASN A 1 76 ? 37.75 33.094 -13.508 1 45.62 76 ASN A O 1
ATOM 580 N N . SER A 1 77 ? 37.125 34.469 -12 1 47.28 77 SER A N 1
ATOM 581 C CA . SER A 1 77 ? 36.094 33.562 -11.547 1 47.28 77 SER A CA 1
ATOM 582 C C . SER A 1 77 ? 34.781 33.812 -12.266 1 47.28 77 SER A C 1
ATOM 584 O O . SER A 1 77 ? 33.688 33.594 -11.695 1 47.28 77 SER A O 1
ATOM 586 N N . SER A 1 78 ? 34.719 34.562 -13.312 1 45.44 78 SER A N 1
ATOM 587 C CA . SER A 1 78 ? 33.562 35.031 -14.047 1 45.44 78 SER A CA 1
ATOM 588 C C . SER A 1 78 ? 32.656 33.875 -14.477 1 45.44 78 SER A C 1
ATOM 590 O O . SER A 1 78 ? 31.516 34.125 -14.891 1 45.44 78 SER A O 1
ATOM 592 N N . LYS A 1 79 ? 33.219 32.75 -14.812 1 48.59 79 LYS A N 1
ATOM 593 C CA . LYS A 1 79 ? 32.406 31.844 -15.617 1 48.59 79 LYS A CA 1
ATOM 594 C C . LYS A 1 79 ? 31.484 31 -14.742 1 48.59 79 LYS A C 1
ATOM 596 O O . LYS A 1 79 ? 30.562 30.344 -15.242 1 48.59 79 LYS A O 1
ATOM 601 N N . ILE A 1 80 ? 31.969 30.625 -13.539 1 55.03 80 ILE A N 1
ATOM 602 C CA . ILE A 1 80 ? 31.109 29.641 -12.875 1 55.03 80 ILE A CA 1
ATOM 603 C C . ILE A 1 80 ? 30.016 30.375 -12.086 1 55.03 80 ILE A C 1
ATOM 605 O O . ILE A 1 80 ? 30.297 31.047 -11.102 1 55.03 80 ILE A O 1
ATOM 609 N N . GLU A 1 81 ? 28.859 30.438 -12.531 1 70.38 81 GLU A N 1
ATOM 610 C CA . GLU A 1 81 ? 27.75 31.234 -12.016 1 70.38 81 GLU A CA 1
ATOM 611 C C . GLU A 1 81 ? 27.125 30.578 -10.789 1 70.38 81 GLU A C 1
ATOM 613 O O . GLU A 1 81 ? 26.859 31.25 -9.789 1 70.38 81 GLU A O 1
ATOM 618 N N . LYS A 1 82 ? 27.016 29.25 -10.664 1 88.19 82 LYS A N 1
ATOM 619 C CA . LYS A 1 82 ? 26.375 28.594 -9.531 1 88.19 82 LYS A CA 1
ATOM 620 C C . LYS A 1 82 ? 27.125 27.312 -9.156 1 88.19 82 LYS A C 1
ATOM 622 O O . LYS A 1 82 ? 27.328 26.438 -10 1 88.19 82 LYS A O 1
ATOM 627 N N . ILE A 1 83 ? 27.766 27.312 -7.996 1 94.5 83 ILE A N 1
ATOM 628 C CA . ILE A 1 83 ? 28.516 26.172 -7.516 1 94.5 83 ILE A CA 1
ATOM 629 C C . ILE A 1 83 ? 27.672 25.359 -6.539 1 94.5 83 ILE A C 1
ATOM 631 O O . ILE A 1 83 ? 27.172 25.891 -5.547 1 94.5 83 ILE A O 1
ATOM 635 N N . LEU A 1 84 ? 27.594 24.047 -6.801 1 96.69 84 LEU A N 1
ATOM 636 C CA . LEU A 1 84 ? 26.797 23.156 -5.973 1 96.69 84 LEU A CA 1
ATOM 637 C C . LEU A 1 84 ? 27.516 22.812 -4.676 1 96.69 84 LEU A C 1
ATOM 639 O O . LEU A 1 84 ? 28.703 22.469 -4.699 1 96.69 84 LEU A O 1
ATOM 643 N N . VAL A 1 85 ? 26.875 22.984 -3.547 1 98 85 VAL A N 1
ATOM 644 C CA . VAL A 1 85 ? 27.312 22.469 -2.262 1 98 85 VAL A CA 1
ATOM 645 C C . VAL A 1 85 ? 26.594 21.156 -1.956 1 98 85 VAL A C 1
ATOM 647 O O . VAL A 1 85 ? 25.406 21.156 -1.63 1 98 85 VAL A O 1
ATOM 650 N N . SER A 1 86 ? 27.297 20.062 -1.977 1 95.62 86 SER A N 1
ATOM 651 C CA . SER A 1 86 ? 26.656 18.766 -1.789 1 95.62 86 SER A CA 1
ATOM 652 C C . SER A 1 86 ? 26.234 18.562 -0.339 1 95.62 86 SER A C 1
ATOM 654 O O . SER A 1 86 ? 25.156 18.062 -0.07 1 95.62 86 SER A O 1
ATOM 656 N N . HIS A 1 87 ? 27.031 18.828 0.557 1 96.38 87 HIS A N 1
ATOM 657 C CA . HIS A 1 87 ? 26.75 18.75 1.985 1 96.38 87 HIS A CA 1
ATOM 658 C C . HIS A 1 87 ? 27.703 19.625 2.783 1 96.38 87 HIS A C 1
ATOM 660 O O . HIS A 1 87 ? 28.672 20.172 2.234 1 96.38 87 HIS A O 1
ATOM 666 N N . VAL A 1 88 ? 27.375 19.891 3.994 1 97.69 88 VAL A N 1
ATOM 667 C CA . VAL A 1 88 ? 28.188 20.656 4.926 1 97.69 88 VAL A CA 1
ATOM 668 C C . VAL A 1 88 ? 28.562 19.797 6.133 1 97.69 88 VAL A C 1
ATOM 670 O O . VAL A 1 88 ? 27.672 19.219 6.777 1 97.69 88 VAL A O 1
ATOM 673 N N . SER A 1 89 ? 29.844 19.719 6.402 1 95.44 89 SER A N 1
ATOM 674 C CA . SER A 1 89 ? 30.297 18.953 7.562 1 95.44 89 SER A CA 1
ATOM 675 C C . SER A 1 89 ? 30.703 19.859 8.703 1 95.44 89 SER A C 1
ATOM 677 O O . SER A 1 89 ? 31.094 21.016 8.477 1 95.44 89 SER A O 1
ATOM 679 N N . ARG A 1 90 ? 30.562 19.312 9.867 1 92.25 90 ARG A N 1
ATOM 680 C CA . ARG A 1 90 ? 31.031 20.031 11.047 1 92.25 90 ARG A CA 1
ATOM 681 C C . ARG A 1 90 ? 32.406 19.516 11.477 1 92.25 90 ARG A C 1
ATOM 683 O O . ARG A 1 90 ? 32.594 18.328 11.688 1 92.25 90 ARG A O 1
ATOM 690 N N . PHE A 1 91 ? 33.344 20.344 11.523 1 89.5 91 PHE A N 1
ATOM 691 C CA . PHE A 1 91 ? 34.688 20.062 12.062 1 89.5 91 PHE A CA 1
ATOM 692 C C . PHE A 1 91 ? 34.969 20.938 13.281 1 89.5 91 PHE A C 1
ATOM 694 O O . PHE A 1 91 ? 35.375 22.094 13.148 1 89.5 91 PHE A O 1
ATOM 701 N N . GLY A 1 92 ? 34.75 20.297 14.414 1 85.62 92 GLY A N 1
ATOM 702 C CA . GLY A 1 92 ? 34.781 21.125 15.617 1 85.62 92 GLY A CA 1
ATOM 703 C C . GLY A 1 92 ? 33.688 22.156 15.656 1 85.62 92 GLY A C 1
ATOM 704 O O . GLY A 1 92 ? 32.5 21.812 15.617 1 85.62 92 GLY A O 1
ATOM 705 N N . LEU A 1 93 ? 34.125 23.422 15.633 1 88.31 93 LEU A N 1
ATOM 706 C CA . LEU A 1 93 ? 33.125 24.5 15.672 1 88.31 93 LEU A CA 1
ATOM 707 C C . LEU A 1 93 ? 33 25.172 14.312 1 88.31 93 LEU A C 1
ATOM 709 O O . LEU A 1 93 ? 32.406 26.25 14.195 1 88.31 93 LEU A O 1
ATOM 713 N N . HIS A 1 94 ? 33.562 24.484 13.312 1 92 94 HIS A N 1
ATOM 714 C CA . HIS A 1 94 ? 33.594 25.078 11.984 1 92 94 HIS A CA 1
ATOM 715 C C . HIS A 1 94 ? 32.719 24.328 11.008 1 92 94 HIS A C 1
ATOM 717 O O . HIS A 1 94 ? 32.625 23.094 11.055 1 92 94 HIS A O 1
ATOM 723 N N . ALA A 1 95 ? 32.062 25.094 10.164 1 95.44 95 ALA A N 1
ATOM 724 C CA . ALA A 1 95 ? 31.281 24.516 9.086 1 95.44 95 ALA A CA 1
ATOM 725 C C . ALA A 1 95 ? 32.062 24.438 7.789 1 95.44 95 ALA A C 1
ATOM 727 O O . ALA A 1 95 ? 32.531 25.453 7.277 1 95.44 95 ALA A O 1
ATOM 728 N N . LYS A 1 96 ? 32.25 23.25 7.297 1 97 96 LYS A N 1
ATOM 729 C CA . LYS A 1 96 ? 33 23.016 6.062 1 97 96 LYS A CA 1
ATOM 730 C C . LYS A 1 96 ? 32.062 22.656 4.914 1 97 96 LYS A C 1
ATOM 732 O O . LYS A 1 96 ? 31.422 21.609 4.945 1 97 96 LYS A O 1
ATOM 737 N N . HIS A 1 97 ? 32.031 23.453 3.844 1 98.12 97 HIS A N 1
ATOM 738 C CA . HIS A 1 97 ? 31.156 23.25 2.682 1 98.12 97 HIS A CA 1
ATOM 739 C C . HIS A 1 97 ? 31.875 22.453 1.604 1 98.12 97 HIS A C 1
ATOM 741 O O . HIS A 1 97 ? 32.938 22.859 1.107 1 98.12 97 HIS A O 1
ATOM 747 N N . HIS A 1 98 ? 31.312 21.344 1.215 1 97.12 98 HIS A N 1
ATOM 748 C CA . HIS A 1 98 ? 31.938 20.484 0.219 1 97.12 98 HIS A CA 1
ATOM 749 C C . HIS A 1 98 ? 31.469 20.844 -1.188 1 97.12 98 HIS A C 1
ATOM 751 O O . HIS A 1 98 ? 30.281 20.766 -1.489 1 97.12 98 HIS A O 1
ATOM 757 N N . VAL A 1 99 ? 32.438 21.203 -2.043 1 96.94 99 VAL A N 1
ATOM 758 C CA . VAL A 1 99 ? 32.156 21.641 -3.402 1 96.94 99 VAL A CA 1
ATOM 759 C C . VAL A 1 99 ? 33.125 20.984 -4.379 1 96.94 99 VAL A C 1
ATOM 761 O O . VAL A 1 99 ? 34.125 20.375 -3.965 1 96.94 99 VAL A O 1
ATOM 764 N N . ASN A 1 100 ? 32.812 21.125 -5.641 1 94 100 ASN A N 1
ATOM 765 C CA . ASN A 1 100 ? 33.656 20.516 -6.656 1 94 100 ASN A CA 1
ATOM 766 C C . ASN A 1 100 ? 34.594 21.547 -7.27 1 94 100 ASN A C 1
ATOM 768 O O . ASN A 1 100 ? 35.562 21.172 -7.945 1 94 100 ASN A O 1
ATOM 772 N N . ASP A 1 101 ? 34.375 22.828 -7.039 1 93 101 ASP A N 1
ATOM 773 C CA . ASP A 1 101 ? 35.156 23.875 -7.68 1 93 101 ASP A CA 1
ATOM 774 C C . ASP A 1 101 ? 35.906 24.719 -6.641 1 93 101 ASP A C 1
ATOM 776 O O . ASP A 1 101 ? 35.375 24.953 -5.543 1 93 101 ASP A O 1
ATOM 780 N N . TYR A 1 102 ? 37.031 25.203 -7.094 1 93.56 102 TYR A N 1
ATOM 781 C CA . TYR A 1 102 ? 37.812 26.094 -6.258 1 93.56 102 TYR A CA 1
ATOM 782 C C . TYR A 1 102 ? 37.25 27.516 -6.281 1 93.56 102 TYR A C 1
ATOM 784 O O . TYR A 1 102 ? 36.844 28 -7.336 1 93.56 102 TYR A O 1
ATOM 792 N N . ILE A 1 103 ? 37.219 28.078 -5.137 1 93.31 103 ILE A N 1
ATOM 793 C CA . ILE A 1 103 ? 36.844 29.5 -5.023 1 93.31 103 ILE A CA 1
ATOM 794 C C . ILE A 1 103 ? 37.938 30.234 -4.234 1 93.31 103 ILE A C 1
ATOM 796 O O . ILE A 1 103 ? 38.281 29.828 -3.125 1 93.31 103 ILE A O 1
ATOM 800 N N . GLU A 1 104 ? 38.375 31.312 -4.734 1 91.94 104 GLU A N 1
ATOM 801 C CA . GLU A 1 104 ? 39.469 32.094 -4.109 1 91.94 104 GLU A CA 1
ATOM 802 C C . GLU A 1 104 ? 39.031 32.688 -2.779 1 91.94 104 GLU A C 1
ATOM 804 O O . GLU A 1 104 ? 37.969 33.312 -2.697 1 91.94 104 GLU A O 1
ATOM 809 N N . PRO A 1 105 ? 39.875 32.438 -1.691 1 94.56 105 PRO A N 1
ATOM 810 C CA . PRO A 1 105 ? 39.562 33.125 -0.434 1 94.56 105 PRO A CA 1
ATOM 811 C C . PRO A 1 105 ? 39.438 34.625 -0.602 1 94.56 105 PRO A C 1
ATOM 813 O O . PRO A 1 105 ? 40.188 35.25 -1.36 1 94.56 105 PRO A O 1
ATOM 816 N N . GLY A 1 106 ? 38.469 35.25 0.068 1 92.94 106 GLY A N 1
ATOM 817 C CA . GLY A 1 106 ? 38.219 36.656 -0.074 1 92.94 106 GLY A CA 1
ATOM 818 C C . GLY A 1 106 ? 37.062 36.969 -1.035 1 92.94 106 GLY A C 1
ATOM 819 O O . GLY A 1 106 ? 36.562 38.094 -1.069 1 92.94 106 GLY A O 1
ATOM 820 N N . THR A 1 107 ? 36.656 35.969 -1.774 1 91.88 107 THR A N 1
ATOM 821 C CA . THR A 1 107 ? 35.594 36.156 -2.732 1 91.88 107 THR A CA 1
ATOM 822 C C . THR A 1 107 ? 34.25 36.281 -2.014 1 91.88 107 THR A C 1
ATOM 824 O O . THR A 1 107 ? 33.969 35.531 -1.062 1 91.88 107 THR A O 1
ATOM 827 N N . THR A 1 108 ? 33.406 37.219 -2.404 1 93.94 108 THR A N 1
ATOM 828 C CA . THR A 1 108 ? 32.062 37.344 -1.896 1 93.94 108 THR A CA 1
ATOM 829 C C . THR A 1 108 ? 31.109 36.406 -2.662 1 93.94 108 THR A C 1
ATOM 831 O O . THR A 1 108 ? 31.062 36.438 -3.893 1 93.94 108 THR A O 1
ATOM 834 N N . VAL A 1 109 ? 30.391 35.594 -1.922 1 95.38 109 VAL A N 1
ATOM 835 C CA . VAL A 1 109 ? 29.453 34.688 -2.549 1 95.38 109 VAL A CA 1
ATOM 836 C C . VAL A 1 109 ? 28.062 34.875 -1.961 1 95.38 109 VAL A C 1
ATOM 838 O O . VAL A 1 109 ? 27.922 35.344 -0.832 1 95.38 109 VAL A O 1
ATOM 841 N N . GLU A 1 110 ? 27.062 34.594 -2.713 1 96.38 110 GLU A N 1
ATOM 842 C CA . GLU A 1 110 ? 25.672 34.5 -2.268 1 96.38 110 GLU A CA 1
ATOM 843 C C . GLU A 1 110 ? 25.266 33.062 -2.061 1 96.38 110 GLU A C 1
ATOM 845 O O . GLU A 1 110 ? 25.484 32.219 -2.938 1 96.38 110 GLU A O 1
ATOM 850 N N . VAL A 1 111 ? 24.719 32.719 -0.881 1 97.56 111 VAL A N 1
ATOM 851 C CA . VAL A 1 111 ? 24.391 31.359 -0.525 1 97.56 111 VAL A CA 1
ATOM 852 C C . VAL A 1 111 ? 22.891 31.125 -0.711 1 97.56 111 VAL A C 1
ATOM 854 O O . VAL A 1 111 ? 22.078 31.969 -0.344 1 97.56 111 VAL A O 1
ATOM 857 N N . ALA A 1 112 ? 22.5 30 -1.331 1 97.44 112 ALA A N 1
ATOM 858 C CA . ALA A 1 112 ? 21.109 29.547 -1.441 1 97.44 112 ALA A CA 1
ATOM 859 C C . ALA A 1 112 ? 20.953 28.125 -0.928 1 97.44 112 ALA A C 1
ATOM 861 O O . ALA A 1 112 ? 21.781 27.25 -1.217 1 97.44 112 ALA A O 1
ATOM 862 N N . VAL A 1 113 ? 19.922 27.906 -0.158 1 98.12 113 VAL A N 1
ATOM 863 C CA . VAL A 1 113 ? 19.656 26.609 0.461 1 98.12 113 VAL A CA 1
ATOM 864 C C . VAL A 1 113 ? 18.656 25.812 -0.387 1 98.12 113 VAL A C 1
ATOM 866 O O . VAL A 1 113 ? 17.766 26.391 -0.998 1 98.12 113 VAL A O 1
ATOM 869 N N . ASP A 1 114 ? 18.812 24.5 -0.517 1 97.5 114 ASP A N 1
ATOM 870 C CA . ASP A 1 114 ? 17.703 23.641 -0.959 1 97.5 114 ASP A CA 1
ATOM 871 C C . ASP A 1 114 ? 16.531 23.719 0.011 1 97.5 114 ASP A C 1
ATOM 873 O O . ASP A 1 114 ? 16.469 22.953 0.981 1 97.5 114 ASP A O 1
ATOM 877 N N . GLU A 1 115 ? 15.641 24.547 -0.319 1 96.88 115 GLU A N 1
ATOM 878 C CA . GLU A 1 115 ? 14.547 24.906 0.58 1 96.88 115 GLU A CA 1
ATOM 879 C C . GLU A 1 115 ? 13.68 23.688 0.904 1 96.88 115 GLU A C 1
ATOM 881 O O . GLU A 1 115 ? 13.266 23.516 2.049 1 96.88 115 GLU A O 1
ATOM 886 N N . GLN A 1 116 ? 13.352 22.938 -0.102 1 95.94 116 GLN A N 1
ATOM 887 C CA . GLN A 1 116 ? 12.508 21.766 0.106 1 95.94 116 GLN A CA 1
ATOM 888 C C . GLN A 1 116 ? 13.141 20.797 1.099 1 95.94 116 GLN A C 1
ATOM 890 O O . GLN A 1 116 ? 12.469 20.297 1.999 1 95.94 116 GLN A O 1
ATOM 895 N N . LYS A 1 117 ? 14.398 20.578 0.924 1 96.75 117 LYS A N 1
ATOM 896 C CA . LYS A 1 117 ? 15.133 19.688 1.813 1 96.75 117 LYS A CA 1
ATOM 897 C C . LYS A 1 117 ? 15.188 20.25 3.232 1 96.75 117 LYS A C 1
ATOM 899 O O . LYS A 1 117 ? 14.945 19.516 4.199 1 96.75 117 LYS A O 1
ATOM 904 N N . ARG A 1 118 ? 15.516 21.547 3.393 1 97.56 118 ARG A N 1
ATOM 905 C CA . ARG A 1 118 ? 15.57 22.203 4.695 1 97.56 118 ARG A CA 1
ATOM 906 C C . ARG A 1 118 ? 14.227 22.094 5.418 1 97.56 118 ARG A C 1
ATOM 908 O O . ARG A 1 118 ? 14.18 21.719 6.59 1 97.56 118 ARG A O 1
ATOM 915 N N . MET A 1 119 ? 13.156 22.391 4.703 1 97.38 119 MET A N 1
ATOM 916 C CA . MET A 1 119 ? 11.828 22.328 5.305 1 97.38 119 MET A CA 1
ATOM 917 C C . MET A 1 119 ? 11.484 20.906 5.742 1 97.38 119 MET A C 1
ATOM 919 O O . MET A 1 119 ? 10.93 20.703 6.824 1 97.38 119 MET A O 1
ATOM 923 N N . ASP A 1 120 ? 11.789 19.984 4.891 1 97.69 120 ASP A N 1
ATOM 924 C CA . ASP A 1 120 ? 11.555 18.594 5.23 1 97.69 120 ASP A CA 1
ATOM 925 C C . ASP A 1 120 ? 12.297 18.203 6.516 1 97.69 120 ASP A C 1
ATOM 927 O O . ASP A 1 120 ? 11.703 17.625 7.426 1 97.69 120 ASP A O 1
ATOM 931 N N . TYR A 1 121 ? 13.531 18.531 6.59 1 97.88 121 TYR A N 1
ATOM 932 C CA . TYR A 1 121 ? 14.344 18.188 7.75 1 97.88 121 TYR A CA 1
ATOM 933 C C . TYR A 1 121 ? 13.828 18.875 9.008 1 97.88 121 TYR A C 1
ATOM 935 O O . TYR A 1 121 ? 13.797 18.281 10.078 1 97.88 121 TYR A O 1
ATOM 943 N N . MET A 1 122 ? 13.469 20.094 8.859 1 97.94 122 MET A N 1
ATOM 944 C CA . MET A 1 122 ? 12.961 20.828 10.016 1 97.94 122 MET A CA 1
ATOM 945 C C . MET A 1 122 ? 11.656 20.219 10.516 1 97.94 122 MET A C 1
ATOM 947 O O . MET A 1 122 ? 11.406 20.156 11.719 1 97.94 122 MET A O 1
ATOM 951 N N . GLN A 1 123 ? 10.789 19.797 9.578 1 98.5 123 GLN A N 1
ATOM 952 C CA . GLN A 1 123 ? 9.547 19.141 9.969 1 98.5 123 GLN A CA 1
ATOM 953 C C . GLN A 1 123 ? 9.82 17.844 10.734 1 98.5 123 GLN A C 1
ATOM 955 O O . GLN A 1 123 ? 9.195 17.578 11.766 1 98.5 123 GLN A O 1
ATOM 960 N N . GLN A 1 124 ? 10.766 17.078 10.219 1 98.5 124 GLN A N 1
ATOM 961 C CA . GLN A 1 124 ? 11.094 15.82 10.883 1 98.5 124 GLN A CA 1
ATOM 962 C C . GLN A 1 124 ? 11.719 16.078 12.258 1 98.5 124 GLN A C 1
ATOM 964 O O . GLN A 1 124 ? 11.336 15.445 13.242 1 98.5 124 GLN A O 1
ATOM 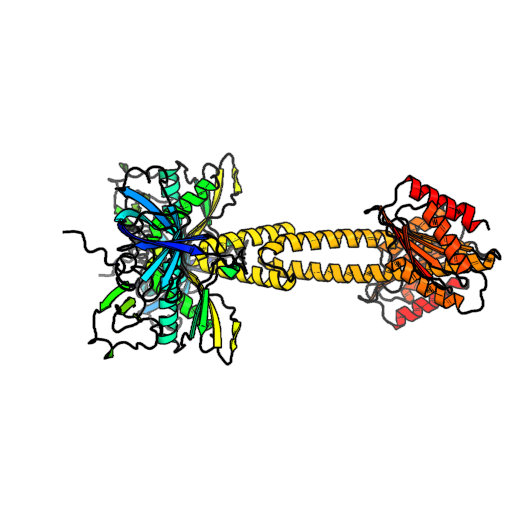969 N N . HIS A 1 125 ? 12.672 16.953 12.32 1 97.88 125 HIS A N 1
ATOM 970 C CA . HIS A 1 125 ? 13.422 17.219 13.539 1 97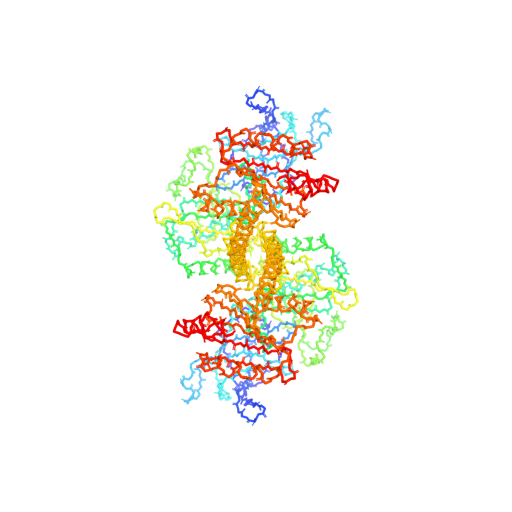.88 125 HIS A CA 1
ATOM 971 C C . HIS A 1 125 ? 12.531 17.812 14.625 1 97.88 125 HIS A C 1
ATOM 973 O O . HIS A 1 125 ? 12.539 17.359 15.766 1 97.88 125 HIS A O 1
ATOM 979 N N . THR A 1 126 ? 11.797 18.859 14.266 1 98.06 126 THR A N 1
ATOM 980 C CA . THR A 1 126 ? 10.859 19.453 15.211 1 98.06 126 THR A CA 1
ATOM 981 C C . THR A 1 126 ? 9.805 18.438 15.648 1 98.06 126 THR A C 1
ATOM 983 O O . THR A 1 126 ? 9.445 18.375 16.828 1 98.06 126 THR A O 1
ATOM 986 N N . GLY A 1 127 ? 9.289 17.672 14.633 1 98.44 127 GLY A N 1
ATOM 987 C CA . GLY A 1 127 ? 8.359 16.594 14.969 1 98.44 127 GLY A CA 1
ATOM 988 C C . GLY A 1 127 ? 8.93 15.609 15.969 1 98.44 127 GLY A C 1
ATOM 989 O O . GLY A 1 127 ? 8.227 15.164 16.875 1 98.44 127 GLY A O 1
ATOM 990 N N . GLN A 1 128 ? 10.172 15.234 15.758 1 98.25 128 GLN A N 1
ATOM 991 C CA . GLN A 1 128 ? 10.844 14.32 16.672 1 98.25 128 GLN A CA 1
ATOM 992 C C . GLN A 1 128 ? 10.914 14.914 18.078 1 98.25 128 GLN A C 1
ATOM 994 O O . GLN A 1 128 ? 10.648 14.219 19.062 1 98.25 128 GLN A O 1
ATOM 999 N N . HIS A 1 129 ? 11.305 16.188 18.219 1 97.81 129 HIS A N 1
ATOM 1000 C CA . HIS A 1 129 ? 11.336 16.859 19.516 1 97.81 129 HIS A CA 1
ATOM 1001 C C . HIS A 1 129 ? 9.969 16.797 20.188 1 97.81 129 HIS A C 1
ATOM 1003 O O . HIS A 1 129 ? 9.875 16.453 21.375 1 97.81 129 HIS A O 1
ATOM 1009 N N . LEU A 1 130 ? 8.969 17.156 19.438 1 98.62 130 LEU A N 1
ATOM 1010 C CA . LEU A 1 130 ? 7.621 17.172 20 1 98.62 130 LEU A CA 1
ATOM 1011 C C . LEU A 1 130 ? 7.184 15.781 20.438 1 98.62 130 LEU A C 1
ATOM 1013 O O . LEU A 1 130 ? 6.641 15.609 21.531 1 98.62 130 LEU A O 1
ATOM 1017 N N . LEU A 1 131 ? 7.43 14.781 19.609 1 98.69 131 LEU A N 1
ATOM 1018 C CA . LEU A 1 131 ? 7.094 13.391 19.906 1 98.69 131 LEU A CA 1
ATOM 1019 C C . LEU A 1 131 ? 7.789 12.922 21.172 1 98.69 131 LEU A C 1
ATOM 1021 O O . LEU A 1 131 ? 7.148 12.383 22.078 1 98.69 131 LEU A O 1
ATOM 1025 N N . SER A 1 132 ? 9.055 13.148 21.25 1 98.19 132 SER A N 1
ATOM 1026 C CA . SER A 1 132 ? 9.82 12.75 22.438 1 98.19 132 SER A CA 1
ATOM 1027 C C . SER A 1 132 ? 9.305 13.453 23.688 1 98.19 132 SER A C 1
ATOM 1029 O O . SER A 1 132 ? 9.188 12.828 24.75 1 98.19 132 SER A O 1
ATOM 1031 N N . ALA A 1 133 ? 9.039 14.711 23.578 1 98.12 133 ALA A N 1
ATOM 1032 C CA . ALA A 1 133 ? 8.562 15.484 24.719 1 98.12 133 ALA A CA 1
ATOM 1033 C C . ALA A 1 133 ? 7.25 14.914 25.25 1 98.12 133 ALA A C 1
ATOM 1035 O O . ALA A 1 133 ? 7.086 14.766 26.469 1 98.12 133 ALA A O 1
ATOM 1036 N N . ILE A 1 134 ? 6.324 14.602 24.344 1 98.31 134 ILE A N 1
ATOM 1037 C CA . ILE A 1 134 ? 5.02 14.078 24.75 1 98.31 134 ILE A CA 1
ATOM 1038 C C . ILE A 1 134 ? 5.188 12.703 25.391 1 98.31 134 ILE A C 1
ATOM 1040 O O . ILE A 1 134 ? 4.562 12.406 26.406 1 98.31 134 ILE A O 1
ATOM 1044 N N . LEU A 1 135 ? 6.016 11.852 24.828 1 98.5 135 LEU A N 1
ATOM 1045 C CA . LEU A 1 135 ? 6.258 10.523 25.375 1 98.5 135 LEU A CA 1
ATOM 1046 C C . LEU A 1 135 ? 6.863 10.602 26.766 1 98.5 135 LEU A C 1
ATOM 1048 O O . LEU A 1 135 ? 6.453 9.875 27.672 1 98.5 135 LEU A O 1
ATOM 1052 N N . GLU A 1 136 ? 7.793 11.484 26.906 1 97.38 136 GLU A N 1
ATOM 1053 C CA . GLU A 1 136 ? 8.453 11.641 28.203 1 97.38 136 GLU A CA 1
ATOM 1054 C C . GLU A 1 136 ? 7.504 12.211 29.25 1 97.38 136 GLU A C 1
ATOM 1056 O O . GLU A 1 136 ? 7.422 11.703 30.359 1 97.38 136 GLU A O 1
ATOM 1061 N N . ARG A 1 137 ? 6.828 13.188 28.875 1 96.12 137 ARG A N 1
ATOM 1062 C CA . ARG A 1 137 ? 5.977 13.922 29.812 1 96.12 137 ARG A CA 1
ATOM 1063 C C . ARG A 1 137 ? 4.766 13.094 30.219 1 96.12 137 ARG A C 1
ATOM 1065 O O . ARG A 1 137 ? 4.457 12.977 31.406 1 96.12 137 ARG A O 1
ATOM 1072 N N . ASN A 1 138 ? 4.129 12.453 29.281 1 96.38 138 ASN A N 1
ATOM 1073 C CA . ASN A 1 138 ? 2.828 11.844 29.531 1 96.38 138 ASN A CA 1
ATOM 1074 C C . ASN A 1 138 ? 2.951 10.352 29.812 1 96.38 138 ASN A C 1
ATOM 1076 O O . ASN A 1 138 ? 2.09 9.758 30.453 1 96.38 138 ASN A O 1
ATOM 1080 N N . TYR A 1 139 ? 4.043 9.742 29.312 1 97 139 TYR A N 1
ATOM 1081 C CA . TYR A 1 139 ? 4.102 8.289 29.391 1 97 139 TYR A CA 1
ATOM 1082 C C . TYR A 1 139 ? 5.387 7.828 30.078 1 97 139 TYR A C 1
ATOM 1084 O O . TYR A 1 139 ? 5.613 6.625 30.234 1 97 139 TYR A O 1
ATOM 1092 N N . LYS A 1 140 ? 6.223 8.766 30.422 1 97 140 LYS A N 1
ATOM 1093 C CA . LYS A 1 140 ? 7.488 8.469 31.094 1 97 140 LYS A CA 1
ATOM 1094 C C . LYS A 1 140 ? 8.328 7.5 30.266 1 97 140 LYS A C 1
ATOM 1096 O O . LYS A 1 140 ? 8.867 6.527 30.797 1 97 140 LYS A O 1
ATOM 1101 N N . VAL A 1 141 ? 8.297 7.691 29.031 1 97.94 141 VAL A N 1
ATOM 1102 C CA . VAL A 1 141 ? 9.102 6.922 28.094 1 97.94 141 VAL A CA 1
ATOM 1103 C C . VAL A 1 141 ? 10.227 7.793 27.547 1 97.94 141 VAL A C 1
ATOM 1105 O O . VAL A 1 141 ? 9.977 8.844 26.953 1 97.94 141 VAL A O 1
ATOM 1108 N N . ASP A 1 142 ? 11.414 7.324 27.656 1 96.75 142 ASP A N 1
ATOM 1109 C CA . ASP A 1 142 ? 12.578 8.109 27.266 1 96.75 142 ASP A CA 1
ATOM 1110 C C . ASP A 1 142 ? 13.031 7.746 25.859 1 96.75 142 ASP A C 1
ATOM 1112 O O . ASP A 1 142 ? 12.992 6.574 25.469 1 96.75 142 ASP A O 1
ATOM 1116 N N . THR A 1 143 ? 13.5 8.742 25.172 1 96.31 143 THR A N 1
ATOM 1117 C CA . THR A 1 143 ? 14.148 8.531 23.891 1 96.31 143 THR A CA 1
ATOM 1118 C C . THR A 1 143 ? 15.648 8.305 24.078 1 96.31 143 THR A C 1
ATOM 1120 O O . THR A 1 143 ? 16.359 9.164 24.609 1 96.31 143 THR A O 1
ATOM 1123 N N . VAL A 1 144 ? 16.062 7.156 23.578 1 95.5 144 VAL A N 1
ATOM 1124 C CA . VAL A 1 144 ? 17.469 6.777 23.703 1 95.5 144 VAL A CA 1
ATOM 1125 C C . VAL A 1 144 ? 18.266 7.344 22.531 1 95.5 144 VAL A C 1
ATOM 1127 O O . VAL A 1 144 ? 19.391 7.82 22.719 1 95.5 144 VAL A O 1
ATOM 1130 N N . SER A 1 145 ? 17.734 7.246 21.453 1 94.81 145 SER A N 1
ATOM 1131 C CA . SER A 1 145 ? 18.344 7.746 20.219 1 94.81 145 SER A CA 1
ATOM 1132 C C . SER A 1 145 ? 17.312 7.957 19.125 1 94.81 145 SER A C 1
ATOM 1134 O O . SER A 1 145 ? 16.156 7.535 19.266 1 94.81 145 SER A O 1
ATOM 1136 N N . TRP A 1 146 ? 17.719 8.695 18.109 1 95.31 146 TRP A N 1
ATOM 1137 C CA . TRP A 1 146 ? 16.828 8.805 16.953 1 95.31 146 TRP A CA 1
ATOM 1138 C C . TRP A 1 146 ? 17.641 8.898 15.664 1 95.31 146 TRP A C 1
ATOM 1140 O O . TRP A 1 146 ? 18.844 9.188 15.688 1 95.31 146 TRP A O 1
ATOM 1150 N N . SER A 1 147 ? 17.016 8.539 14.586 1 96.06 147 SER A N 1
ATOM 1151 C CA . SER A 1 147 ? 17.609 8.586 13.25 1 96.06 147 SER A CA 1
ATOM 1152 C C . SER A 1 147 ? 16.625 9.109 12.219 1 96.06 147 SER A C 1
ATOM 1154 O O . SER A 1 147 ? 15.445 8.719 12.227 1 96.06 147 SER A O 1
ATOM 1156 N N . MET A 1 148 ? 17.109 10.031 11.438 1 97.06 148 MET A N 1
ATOM 1157 C CA . MET A 1 148 ? 16.266 10.539 10.359 1 97.06 148 MET A CA 1
ATOM 1158 C C . MET A 1 148 ? 16.328 9.617 9.141 1 97.06 148 MET A C 1
ATOM 1160 O O . MET A 1 148 ? 17.391 9.117 8.789 1 97.06 148 MET A O 1
ATOM 1164 N N . GLY A 1 149 ? 15.203 9.391 8.539 1 96.69 149 GLY A N 1
ATOM 1165 C CA . GLY A 1 149 ? 15.133 8.594 7.32 1 96.69 149 GLY A CA 1
ATOM 1166 C C . GLY A 1 149 ? 15.289 9.422 6.059 1 96.69 149 GLY A C 1
ATOM 1167 O O . GLY A 1 149 ? 15.398 10.641 6.121 1 96.69 149 GLY A O 1
ATOM 1168 N N . GLY A 1 150 ? 15.367 8.719 4.895 1 95.19 150 GLY A N 1
ATOM 1169 C CA . GLY A 1 150 ? 15.406 9.375 3.598 1 95.19 150 GLY A CA 1
ATOM 1170 C C . GLY A 1 150 ? 16.797 9.844 3.209 1 95.19 150 GLY A C 1
ATOM 1171 O O . GLY A 1 150 ? 16.953 10.781 2.422 1 95.19 150 GLY A O 1
ATOM 1172 N N . ILE A 1 151 ? 17.719 9.227 3.834 1 92.81 151 ILE A N 1
ATOM 1173 C CA . ILE A 1 151 ? 19.094 9.633 3.559 1 92.81 151 ILE A CA 1
ATOM 1174 C C . ILE A 1 151 ? 19.75 8.617 2.619 1 92.81 151 ILE A C 1
ATOM 1176 O O . ILE A 1 151 ? 19.844 7.43 2.943 1 92.81 151 ILE A O 1
ATOM 1180 N N . ILE A 1 152 ? 20.219 9.102 1.509 1 91.38 152 ILE A N 1
ATOM 1181 C CA . ILE A 1 152 ? 20.906 8.25 0.552 1 91.38 152 ILE A CA 1
ATOM 1182 C C . ILE A 1 152 ? 22.344 8.023 1.012 1 91.38 152 ILE A C 1
ATOM 1184 O O . ILE A 1 152 ? 23.031 8.969 1.41 1 91.38 152 ILE A O 1
ATOM 1188 N N . THR A 1 153 ? 22.781 6.801 1.014 1 88.81 153 THR A N 1
ATOM 1189 C CA . THR A 1 153 ? 24.141 6.43 1.364 1 88.81 153 THR A CA 1
ATOM 1190 C C . THR A 1 153 ? 24.766 5.566 0.271 1 88.81 153 THR A C 1
ATOM 1192 O O . THR A 1 153 ? 24.078 5.145 -0.662 1 88.81 153 THR A O 1
ATOM 1195 N N . LYS A 1 154 ? 26.109 5.281 0.347 1 87.81 154 LYS A N 1
ATOM 1196 C CA . LYS A 1 154 ? 26.797 4.395 -0.589 1 87.81 154 LYS A CA 1
ATOM 1197 C C . LYS A 1 154 ? 26.234 2.973 -0.5 1 87.81 154 LYS A C 1
ATOM 1199 O O . LYS A 1 154 ? 26.125 2.283 -1.515 1 87.81 154 LYS A O 1
ATOM 1204 N N . LYS A 1 155 ? 25.891 2.586 0.65 1 88.19 155 LYS A N 1
ATOM 1205 C CA . LYS A 1 155 ? 25.375 1.239 0.89 1 88.19 155 LYS A CA 1
ATOM 1206 C C . LYS A 1 155 ? 23.938 1.096 0.379 1 88.19 155 LYS A C 1
ATOM 1208 O O . LYS A 1 155 ? 23.5 -0.009 0.051 1 88.19 155 LYS A O 1
ATOM 1213 N N . LYS A 1 156 ? 23.203 2.287 0.389 1 90.69 156 LYS A N 1
ATOM 1214 C CA . LYS A 1 156 ? 21.812 2.297 -0.069 1 90.69 156 LYS A CA 1
ATOM 1215 C C . LYS A 1 156 ? 21.562 3.451 -1.035 1 90.69 156 LYS A C 1
ATOM 1217 O O . LYS A 1 156 ? 20.922 4.445 -0.671 1 90.69 156 LYS A O 1
ATOM 1222 N N . PRO A 1 157 ? 21.859 3.281 -2.238 1 92.44 157 PRO A N 1
ATOM 1223 C CA . PRO A 1 157 ? 21.781 4.363 -3.221 1 92.44 157 PRO A CA 1
ATOM 1224 C C . PRO A 1 157 ? 20.344 4.609 -3.707 1 92.44 157 PRO A C 1
ATOM 1226 O O . PRO A 1 157 ? 20.062 5.672 -4.266 1 92.44 157 PRO A O 1
ATOM 1229 N N . VAL A 1 158 ? 19.531 3.629 -3.559 1 94.25 158 VAL A N 1
ATOM 1230 C CA . VAL A 1 158 ? 18.125 3.775 -3.93 1 94.25 158 VAL A CA 1
ATOM 1231 C C . VAL A 1 158 ? 17.234 3.518 -2.715 1 94.25 158 VAL A C 1
ATOM 1233 O O . VAL A 1 158 ? 17.359 2.48 -2.057 1 94.25 158 VAL A O 1
ATOM 1236 N N . LEU A 1 159 ? 16.375 4.48 -2.48 1 95.81 159 LEU A N 1
ATOM 1237 C CA . LEU A 1 159 ? 15.547 4.367 -1.29 1 95.81 159 LEU A CA 1
ATOM 1238 C C . LEU A 1 159 ? 14.211 3.719 -1.623 1 95.81 159 LEU A C 1
ATOM 1240 O O . LEU A 1 159 ? 13.625 3.988 -2.678 1 95.81 159 LEU A O 1
ATOM 1244 N N . GLU A 1 160 ? 13.75 2.838 -0.738 1 95.31 160 GLU A N 1
ATOM 1245 C CA . GLU A 1 160 ? 12.391 2.311 -0.732 1 95.31 160 GLU A CA 1
ATOM 1246 C C . GLU A 1 160 ? 11.453 3.213 0.067 1 95.31 160 GLU A C 1
ATOM 1248 O O . GLU A 1 160 ? 11.898 4.008 0.896 1 95.31 160 GLU A O 1
ATOM 1253 N N . PRO A 1 161 ? 10.164 3.088 -0.176 1 95.38 161 PRO A N 1
ATOM 1254 C CA . PRO A 1 161 ? 9.203 3.932 0.544 1 95.38 161 PRO A CA 1
ATOM 1255 C C . PRO A 1 161 ? 9.406 3.893 2.059 1 95.38 161 PRO A C 1
ATOM 1257 O O . PRO A 1 161 ? 9.383 4.938 2.715 1 95.38 161 PRO A O 1
ATOM 1260 N N . SER A 1 162 ? 9.695 2.799 2.598 1 94.5 162 SER A N 1
ATOM 1261 C CA . SER A 1 162 ? 9.805 2.654 4.047 1 94.5 162 SER A CA 1
ATOM 1262 C C . SER A 1 162 ? 11.102 3.271 4.562 1 94.5 162 SER A C 1
ATOM 1264 O O . SER A 1 162 ? 11.234 3.523 5.762 1 94.5 162 SER A O 1
ATOM 1266 N N . ASP A 1 163 ? 12.086 3.475 3.688 1 96.69 163 ASP A N 1
ATOM 1267 C CA . ASP A 1 163 ? 13.359 4.059 4.078 1 96.69 163 ASP A CA 1
ATOM 1268 C C . ASP A 1 163 ? 13.203 5.527 4.461 1 96.69 163 ASP A C 1
ATOM 1270 O O . ASP A 1 163 ? 14.109 6.121 5.051 1 96.69 163 ASP A O 1
ATOM 1274 N N . TYR A 1 164 ? 12.094 6.109 4.188 1 97.94 164 TYR A N 1
ATOM 1275 C CA . TYR A 1 164 ? 11.859 7.523 4.461 1 97.94 164 TYR A CA 1
ATOM 1276 C C . TYR A 1 164 ? 11.344 7.727 5.883 1 97.94 164 TYR A C 1
ATOM 1278 O O . TYR A 1 164 ? 11.25 8.859 6.355 1 97.94 164 TYR A O 1
ATOM 1286 N N . PHE A 1 165 ? 11.062 6.652 6.574 1 98.56 165 PHE A N 1
ATOM 1287 C CA . PHE A 1 165 ? 10.625 6.77 7.961 1 98.56 165 PHE A CA 1
ATOM 1288 C C . PHE A 1 165 ? 11.797 7.102 8.875 1 98.56 165 PHE A C 1
ATOM 1290 O O . PHE A 1 165 ? 12.898 6.57 8.703 1 98.56 165 PHE A O 1
ATOM 1297 N N . ASN A 1 166 ? 11.531 8.023 9.789 1 98.44 166 ASN A N 1
ATOM 1298 C CA . ASN A 1 166 ? 12.406 8.188 10.945 1 98.44 166 ASN A CA 1
ATOM 1299 C C . ASN A 1 166 ? 12.164 7.102 11.984 1 98.44 166 ASN A C 1
ATOM 1301 O O . ASN A 1 166 ? 11.117 6.453 11.984 1 98.44 166 ASN A O 1
ATOM 1305 N N . TYR A 1 167 ? 13.117 6.926 12.859 1 98 167 TYR A N 1
ATOM 1306 C CA . TYR A 1 167 ? 12.789 6.145 14.047 1 98 167 TYR A CA 1
ATOM 1307 C C . TYR A 1 167 ? 13.359 6.793 15.305 1 98 167 TYR A C 1
ATOM 1309 O O . TYR A 1 167 ? 14.352 7.527 15.234 1 98 167 TYR A O 1
ATOM 1317 N N . ILE A 1 168 ? 12.711 6.656 16.375 1 98.12 168 ILE A N 1
ATOM 1318 C CA . ILE A 1 168 ? 13.242 6.902 17.703 1 98.12 168 ILE A CA 1
ATOM 1319 C C . ILE A 1 168 ? 13.367 5.578 18.453 1 98.12 168 ILE A C 1
ATOM 1321 O O . ILE A 1 168 ? 12.516 4.695 18.328 1 98.12 168 ILE A O 1
ATOM 1325 N N . GLU A 1 169 ? 14.461 5.434 19.125 1 98.12 169 GLU A N 1
ATOM 1326 C CA . GLU A 1 169 ? 14.633 4.305 20.031 1 98.12 169 GLU A CA 1
ATOM 1327 C C . GLU A 1 169 ? 14.148 4.648 21.438 1 98.12 169 GLU A C 1
ATOM 1329 O O . GLU A 1 169 ? 14.594 5.629 22.031 1 98.12 169 GLU A O 1
ATOM 1334 N N . LEU A 1 170 ? 13.219 3.875 21.859 1 98.56 170 LEU A N 1
ATOM 1335 C CA . LEU A 1 170 ? 12.609 4.082 23.172 1 98.56 170 LEU A CA 1
ATOM 1336 C C . LEU A 1 170 ? 13.07 3.025 24.172 1 98.56 170 LEU A C 1
ATOM 1338 O O . LEU A 1 170 ? 13.477 1.929 23.766 1 98.56 170 LEU A O 1
ATOM 1342 N N . ASN A 1 171 ? 12.977 3.357 25.469 1 97.81 171 ASN A N 1
ATOM 1343 C CA . ASN A 1 171 ? 13.461 2.443 26.5 1 97.81 171 ASN A CA 1
ATOM 1344 C C . ASN A 1 171 ? 12.461 1.32 26.766 1 97.81 171 ASN A C 1
ATOM 1346 O O . ASN A 1 171 ? 12.719 0.429 27.578 1 97.81 171 ASN A O 1
ATOM 1350 N N . ARG A 1 172 ? 11.352 1.343 26.125 1 97.56 172 ARG A N 1
ATOM 1351 C CA . ARG A 1 172 ? 10.383 0.249 26.125 1 97.56 172 ARG A CA 1
ATOM 1352 C C . ARG A 1 172 ? 9.445 0.332 24.938 1 97.56 172 ARG A C 1
ATOM 1354 O O . ARG A 1 172 ? 9.305 1.391 24.312 1 97.56 172 ARG A O 1
ATOM 1361 N N . LYS A 1 173 ? 8.812 -0.796 24.688 1 97.56 173 LYS A N 1
ATOM 1362 C CA . LYS A 1 173 ? 7.812 -0.856 23.625 1 97.56 173 LYS A CA 1
ATOM 1363 C C . LYS A 1 173 ? 6.527 -0.142 24.047 1 97.56 173 LYS A C 1
ATOM 1365 O O . LYS A 1 173 ? 6.102 -0.239 25.188 1 97.56 173 LYS A O 1
ATOM 1370 N N . LEU A 1 174 ? 5.879 0.541 23.109 1 98.31 174 LEU A N 1
ATOM 1371 C CA . LEU A 1 174 ? 4.594 1.183 23.359 1 98.31 174 LEU A CA 1
ATOM 1372 C C . LEU A 1 174 ? 3.441 0.236 23.047 1 98.31 174 LEU A C 1
ATOM 1374 O O . LEU A 1 174 ? 3.549 -0.595 22.141 1 98.31 174 LEU A O 1
ATOM 1378 N N . THR A 1 175 ? 2.371 0.407 23.719 1 97.94 175 THR A N 1
ATOM 1379 C CA . THR A 1 175 ? 1.14 -0.284 23.344 1 97.94 175 THR A CA 1
ATOM 1380 C C . THR A 1 175 ? 0.46 0.409 22.172 1 97.94 175 THR A C 1
ATOM 1382 O O . THR A 1 175 ? 0.764 1.563 21.859 1 97.94 175 THR A O 1
ATOM 1385 N N . LEU A 1 176 ? -0.448 -0.297 21.562 1 97.5 176 LEU A N 1
ATOM 1386 C CA . LEU A 1 176 ? -1.19 0.279 20.453 1 97.5 176 LEU A CA 1
ATOM 1387 C C . LEU A 1 176 ? -1.992 1.495 20.891 1 97.5 176 LEU A C 1
ATOM 1389 O O . LEU A 1 176 ? -2.084 2.486 20.172 1 97.5 176 LEU A O 1
ATOM 1393 N N . ASP A 1 177 ? -2.561 1.446 22.016 1 97.88 177 ASP A N 1
ATOM 1394 C CA . ASP A 1 177 ? -3.332 2.562 22.547 1 97.88 177 ASP A CA 1
ATOM 1395 C C . ASP A 1 177 ? -2.439 3.777 22.797 1 97.88 177 ASP A C 1
ATOM 1397 O O . ASP A 1 177 ? -2.834 4.91 22.516 1 97.88 177 ASP A O 1
ATOM 1401 N N . GLU A 1 178 ? -1.309 3.514 23.328 1 98.31 178 GLU A N 1
ATOM 1402 C CA . GLU A 1 178 ? -0.363 4.602 23.547 1 98.31 178 GLU A CA 1
ATOM 1403 C C . GLU A 1 178 ? 0.006 5.289 22.234 1 98.31 178 GLU A C 1
ATOM 1405 O O . GLU A 1 178 ? 0.053 6.52 22.156 1 98.31 178 GLU A O 1
ATOM 1410 N N . ILE A 1 179 ? 0.291 4.504 21.203 1 98.38 179 ILE A N 1
ATOM 1411 C CA . ILE A 1 179 ? 0.667 5.039 19.906 1 98.38 179 ILE A CA 1
ATOM 1412 C C . ILE A 1 179 ? -0.466 5.902 19.359 1 98.38 179 ILE A C 1
ATOM 1414 O O . ILE A 1 179 ? -0.23 7.016 18.875 1 98.38 179 ILE A O 1
ATOM 1418 N N . THR A 1 180 ? -1.671 5.414 19.484 1 97.12 180 THR A N 1
ATOM 1419 C CA . THR A 1 180 ? -2.832 6.145 19 1 97.12 180 THR A CA 1
ATOM 1420 C C . THR A 1 180 ? -3.014 7.453 19.766 1 97.12 180 THR A C 1
ATOM 1422 O O . THR A 1 180 ? -3.225 8.508 19.172 1 97.12 180 THR A O 1
ATOM 1425 N N . ASN A 1 181 ? -2.914 7.371 21.016 1 97.88 181 ASN A N 1
ATOM 1426 C CA . ASN A 1 181 ? -3.117 8.547 21.859 1 97.88 181 ASN A CA 1
ATOM 1427 C C . ASN A 1 181 ? -2.049 9.609 21.609 1 97.88 181 ASN A C 1
ATOM 1429 O O . ASN A 1 181 ? -2.354 10.797 21.562 1 97.88 181 ASN A O 1
ATOM 1433 N N . VAL A 1 182 ? -0.857 9.18 21.5 1 98.25 182 VAL A N 1
ATOM 1434 C CA . VAL A 1 182 ? 0.234 10.117 21.25 1 98.25 182 VAL A CA 1
ATOM 1435 C C . VAL A 1 182 ? 0.034 10.789 19.891 1 98.25 182 VAL A C 1
ATOM 1437 O O . VAL A 1 182 ? 0.225 12 19.75 1 98.25 182 VAL A O 1
ATOM 1440 N N . SER A 1 183 ? -0.302 10 18.922 1 98 183 SER A N 1
ATOM 1441 C CA . SER A 1 183 ? -0.577 10.539 17.594 1 98 183 SER A CA 1
ATOM 1442 C C . SER A 1 183 ? -1.683 11.586 17.641 1 98 183 SER A C 1
ATOM 1444 O O . SER A 1 183 ? -1.557 12.656 17.047 1 98 183 SER A O 1
ATOM 1446 N N . ASP A 1 184 ? -2.719 11.289 18.375 1 97.31 184 ASP A N 1
ATOM 1447 C CA . ASP A 1 184 ? -3.85 12.203 18.5 1 97.31 184 ASP A CA 1
ATOM 1448 C C . ASP A 1 184 ? -3.441 13.484 19.219 1 97.31 184 ASP A C 1
ATOM 1450 O O . ASP A 1 184 ? -3.84 14.586 18.828 1 97.31 184 ASP A O 1
ATOM 1454 N N . GLU A 1 185 ? -2.691 13.328 20.203 1 97.88 185 GLU A N 1
ATOM 1455 C CA . GLU A 1 185 ? -2.246 14.492 20.969 1 97.88 185 GLU A CA 1
ATOM 1456 C C . GLU A 1 185 ? -1.371 15.406 20.125 1 97.88 185 GLU A C 1
ATOM 1458 O O . GLU A 1 185 ? -1.55 16.625 20.125 1 97.88 185 GLU A O 1
ATOM 1463 N N . ILE A 1 186 ? -0.459 14.867 19.422 1 98.38 186 ILE A N 1
ATOM 1464 C CA . ILE A 1 186 ? 0.427 15.664 18.578 1 98.38 186 ILE A CA 1
ATOM 1465 C C . ILE A 1 186 ? -0.383 16.344 17.484 1 98.38 186 ILE A C 1
ATOM 1467 O O . ILE A 1 186 ? -0.162 17.516 17.172 1 98.38 186 ILE A O 1
ATOM 1471 N N . ASN A 1 187 ? -1.29 15.586 16.953 1 97.81 187 ASN A N 1
ATOM 1472 C CA . ASN A 1 187 ? -2.156 16.188 15.945 1 97.81 187 ASN A CA 1
ATOM 1473 C C . ASN A 1 187 ? -2.91 17.391 16.5 1 97.81 187 ASN A C 1
ATOM 1475 O O . ASN A 1 187 ? -3.072 18.406 15.805 1 97.81 187 ASN A O 1
ATOM 1479 N N . GLN A 1 188 ? -3.377 17.312 17.719 1 97.44 188 GLN A N 1
ATOM 1480 C CA . GLN A 1 188 ? -4.059 18.438 18.359 1 97.44 188 GLN A CA 1
ATOM 1481 C C . GLN A 1 188 ? -3.127 19.641 18.5 1 97.44 188 GLN A C 1
ATOM 1483 O O . GLN A 1 188 ? -3.531 20.781 18.266 1 97.44 188 GLN A O 1
ATOM 1488 N N . LEU A 1 189 ? -1.905 19.391 18.781 1 98.25 189 LEU A N 1
ATOM 1489 C CA . LEU A 1 189 ? -0.923 20.453 19 1 98.25 189 LEU A CA 1
ATOM 1490 C C . LEU A 1 189 ? -0.516 21.094 17.672 1 98.25 189 LEU A C 1
ATOM 1492 O O . LEU A 1 189 ? -0.021 22.219 17.641 1 98.25 189 LEU A O 1
ATOM 1496 N N . ILE A 1 190 ? -0.702 20.328 16.609 1 98.44 190 ILE A N 1
ATOM 1497 C CA . ILE A 1 190 ? -0.391 20.844 15.281 1 98.44 190 ILE A CA 1
ATOM 1498 C C . ILE A 1 190 ? -1.568 21.656 14.75 1 98.44 190 ILE A C 1
ATOM 1500 O O . ILE A 1 190 ? -1.381 22.75 14.219 1 98.44 190 ILE A O 1
ATOM 1504 N N . ILE A 1 191 ? -2.797 21.156 15.016 1 98 191 ILE A N 1
ATOM 1505 C CA . ILE A 1 191 ? -3.951 21.656 14.273 1 98 191 ILE A CA 1
ATOM 1506 C C . ILE A 1 191 ? -4.699 22.688 15.117 1 98 191 ILE A C 1
ATOM 1508 O O . ILE A 1 191 ? -5.02 23.781 14.633 1 98 191 ILE A O 1
ATOM 1512 N N . ASN A 1 192 ? -4.953 22.391 16.375 1 96.75 192 ASN A N 1
ATOM 1513 C CA . ASN A 1 192 ? -5.895 23.188 17.156 1 96.75 192 ASN A CA 1
ATOM 1514 C C . ASN A 1 192 ? -5.18 24.047 18.188 1 96.75 192 ASN A C 1
ATOM 1516 O O . ASN A 1 192 ? -5.664 25.125 18.547 1 96.75 192 ASN A O 1
ATOM 1520 N N . PHE A 1 193 ? -4.039 23.547 18.641 1 97.44 193 PHE A N 1
ATOM 1521 C CA . PHE A 1 193 ? -3.336 24.266 19.703 1 97.44 193 PHE A CA 1
ATOM 1522 C C . PHE A 1 193 ? -1.863 24.422 19.359 1 97.44 193 PHE A C 1
ATOM 1524 O O . PHE A 1 193 ? -0.987 24.016 20.109 1 97.44 193 PHE A O 1
ATOM 1531 N N . PRO A 1 194 ? -1.634 25.094 18.281 1 98 194 PRO A N 1
ATOM 1532 C CA . PRO A 1 194 ? -0.235 25.266 17.891 1 98 194 PRO A CA 1
ATOM 1533 C C . PRO A 1 194 ? 0.602 25.969 18.938 1 98 194 PRO A C 1
ATOM 1535 O O . PRO A 1 194 ? 0.113 26.891 19.609 1 98 194 PRO A O 1
ATOM 1538 N N . GLN A 1 195 ? 1.82 25.453 19.078 1 98.44 195 GLN A N 1
ATOM 1539 C CA . GLN A 1 195 ? 2.773 26 20.031 1 98.44 195 GLN A CA 1
ATOM 1540 C C . GLN A 1 195 ? 3.879 26.781 19.312 1 98.44 195 GLN A C 1
ATOM 1542 O O . GLN A 1 195 ? 4.414 26.312 18.312 1 98.44 195 GLN A O 1
ATOM 1547 N N . GLU A 1 196 ? 4.191 27.922 19.906 1 98 196 GLU A N 1
ATOM 1548 C CA . GLU A 1 196 ? 5.332 28.672 19.391 1 98 196 GLU A CA 1
ATOM 1549 C C . GLU A 1 196 ? 6.648 27.969 19.719 1 98 196 GLU A C 1
ATOM 1551 O O . GLU A 1 196 ? 6.797 27.406 20.797 1 98 196 GLU A O 1
ATOM 1556 N N . ILE A 1 197 ? 7.547 28.031 18.812 1 97.81 197 ILE A N 1
ATOM 1557 C CA . ILE A 1 197 ? 8.883 27.469 19.031 1 97.81 197 ILE A CA 1
ATOM 1558 C C . ILE A 1 197 ? 9.906 28.609 19.109 1 97.81 197 ILE A C 1
ATOM 1560 O O . ILE A 1 197 ? 10.062 29.375 18.156 1 97.81 197 ILE A O 1
ATOM 1564 N N . ILE A 1 198 ? 10.57 28.656 20.234 1 96 198 ILE A N 1
ATOM 1565 C CA . ILE A 1 198 ? 11.516 29.75 20.484 1 96 198 ILE A CA 1
ATOM 1566 C C . ILE A 1 198 ? 12.914 29.188 20.688 1 96 198 ILE A C 1
ATOM 1568 O O . ILE A 1 198 ? 13.094 28.156 21.359 1 96 198 ILE A O 1
ATOM 1572 N N . VAL A 1 199 ? 13.828 29.828 20.078 1 91.31 199 VAL A N 1
ATOM 1573 C CA . VAL A 1 199 ? 15.234 29.469 20.219 1 91.31 199 VAL A CA 1
ATOM 1574 C C . VAL A 1 199 ? 15.93 30.438 21.156 1 91.31 199 VAL A C 1
ATOM 1576 O O . VAL A 1 199 ? 15.891 31.656 20.938 1 91.31 199 VAL A O 1
ATOM 1579 N N . GLU A 1 200 ? 16.5 29.922 22.203 1 88.81 200 GLU A N 1
ATOM 1580 C CA . GLU A 1 200 ? 17.266 30.719 23.156 1 88.81 200 GLU A CA 1
ATOM 1581 C C . GLU A 1 200 ? 18.75 30.422 23.047 1 88.81 200 GLU A C 1
ATOM 1583 O O . GLU A 1 200 ? 19.172 29.25 23.125 1 88.81 200 GLU A O 1
ATOM 1588 N N . GLU A 1 201 ? 19.484 31.453 22.781 1 84.56 201 GLU A N 1
ATOM 1589 C CA . GLU A 1 201 ? 20.938 31.297 22.703 1 84.56 201 GLU A CA 1
ATOM 1590 C C . GLU A 1 201 ? 21.609 31.828 23.969 1 84.56 201 GLU A C 1
ATOM 1592 O O . GLU A 1 201 ? 21.25 32.906 24.453 1 84.56 201 GLU A O 1
ATOM 1597 N N . ARG A 1 202 ? 22.422 31.062 24.625 1 76.81 202 ARG A N 1
ATOM 1598 C CA . ARG A 1 202 ? 23.203 31.5 25.766 1 76.81 202 ARG A CA 1
ATOM 1599 C C . ARG A 1 202 ? 24.703 31.375 25.484 1 76.81 202 ARG A C 1
ATOM 1601 O O . ARG A 1 202 ? 25.156 30.328 25 1 76.81 202 ARG A O 1
ATOM 1608 N N . ILE A 1 203 ? 25.281 32.594 25.516 1 62.94 203 ILE A N 1
ATOM 1609 C CA . ILE A 1 203 ? 26.719 32.656 25.312 1 62.94 203 ILE A CA 1
ATOM 1610 C C . ILE A 1 203 ? 27.453 32.594 26.641 1 62.94 203 ILE A C 1
ATOM 1612 O O . ILE A 1 203 ? 27.031 33.188 27.625 1 62.94 203 ILE A O 1
ATOM 1616 N N . GLY A 1 204 ? 28.547 31.797 26.938 1 56.47 204 GLY A N 1
ATOM 1617 C CA . GLY A 1 204 ? 29.516 31.875 28.016 1 56.47 204 GLY A CA 1
ATOM 1618 C C . GLY A 1 204 ? 29.234 30.906 29.141 1 56.47 204 GLY A C 1
ATOM 1619 O O . GLY A 1 204 ? 28.297 30.109 29.062 1 56.47 204 GLY A O 1
ATOM 1620 N N . GLU A 1 205 ? 30.156 30.656 30.141 1 51 205 GLU A N 1
ATOM 1621 C CA . GLU A 1 205 ? 30.406 29.781 31.281 1 51 205 GLU A CA 1
ATOM 1622 C C . GLU A 1 205 ? 29.188 29.734 32.219 1 51 205 GLU A C 1
ATOM 1624 O O . GLU A 1 205 ? 29 28.766 32.938 1 51 205 GLU A O 1
ATOM 1629 N N . GLU A 1 206 ? 28.531 30.75 32.375 1 48.09 206 GLU A N 1
ATOM 1630 C CA . GLU A 1 206 ? 27.688 30.906 33.562 1 48.09 206 GLU A CA 1
ATOM 1631 C C . GLU A 1 206 ? 26.469 30 33.5 1 48.09 206 GLU A C 1
ATOM 1633 O O . GLU A 1 206 ? 25.875 29.656 34.531 1 48.09 206 GLU A O 1
ATOM 1638 N N . THR A 1 207 ? 25.953 29.641 32.406 1 49.31 207 THR A N 1
ATOM 1639 C CA . THR A 1 207 ? 24.562 29.203 32.375 1 49.31 207 THR A CA 1
ATOM 1640 C C . THR A 1 207 ? 24.469 27.688 32.281 1 49.31 207 THR A C 1
ATOM 1642 O O . THR A 1 207 ? 23.359 27.125 32.188 1 49.31 207 THR A O 1
ATOM 1645 N N . VAL A 1 208 ? 25.531 27.016 32.375 1 49.59 208 VAL A N 1
ATOM 1646 C CA . VAL A 1 208 ? 25.547 25.562 32.219 1 49.59 208 VAL A CA 1
ATOM 1647 C C . VAL A 1 208 ? 24.812 24.891 33.375 1 49.59 208 VAL A C 1
ATOM 1649 O O . VAL A 1 208 ? 24.438 23.719 33.281 1 49.59 208 VAL A O 1
ATOM 1652 N N . ASP A 1 209 ? 24.734 25.531 34.406 1 46.12 209 ASP A N 1
ATOM 1653 C CA . ASP A 1 209 ? 24.281 24.797 35.594 1 46.12 209 ASP A CA 1
ATOM 1654 C C . ASP A 1 209 ? 22.812 24.406 35.469 1 46.12 209 ASP A C 1
ATOM 1656 O O . ASP A 1 209 ? 22.328 23.547 36.219 1 46.12 209 ASP A O 1
ATOM 1660 N N . GLU A 1 210 ? 22.094 25.016 34.562 1 47.59 210 GLU A N 1
ATOM 1661 C CA . GLU A 1 210 ? 20.672 24.781 34.719 1 47.59 210 GLU A CA 1
ATOM 1662 C C . GLU A 1 210 ? 20.156 23.828 33.625 1 47.59 210 GLU A C 1
ATOM 1664 O O . GLU A 1 210 ? 19 23.375 33.719 1 47.59 210 GLU A O 1
ATOM 1669 N N . VAL A 1 211 ? 20.891 23.688 32.531 1 51.75 211 VAL A N 1
ATOM 1670 C CA . VAL A 1 211 ? 20.312 22.844 31.5 1 51.75 211 VAL A CA 1
ATOM 1671 C C . VAL A 1 211 ? 21.109 21.547 31.359 1 51.75 211 VAL A C 1
ATOM 1673 O O . VAL A 1 211 ? 22.344 21.562 31.406 1 51.75 211 VAL A O 1
ATOM 1676 N N . SER A 1 212 ? 20.516 20.359 31.578 1 52.06 212 SER A N 1
ATOM 1677 C CA . SER A 1 212 ? 21.172 19.062 31.438 1 52.06 212 SER A CA 1
ATOM 1678 C C . SER A 1 212 ? 22.016 19.016 30.172 1 52.06 212 SER A C 1
ATOM 1680 O O . SER A 1 212 ? 21.484 19.156 29.062 1 52.06 212 SER A O 1
ATOM 1682 N N . THR A 1 213 ? 23.312 19.203 30.266 1 53.94 213 THR A N 1
ATOM 1683 C CA . THR A 1 213 ? 24.281 19.141 29.188 1 53.94 213 THR A CA 1
ATOM 1684 C C . THR A 1 213 ? 24.516 17.688 28.75 1 53.94 213 THR A C 1
ATOM 1686 O O . THR A 1 213 ? 25.469 17.391 28.031 1 53.94 213 THR A O 1
ATOM 1689 N N . SER A 1 214 ? 23.719 16.906 29.281 1 51.72 214 SER A N 1
ATOM 1690 C CA . SER A 1 214 ? 23.984 15.492 29.016 1 51.72 214 SER A CA 1
ATOM 1691 C C . SER A 1 214 ? 23.797 15.172 27.531 1 51.72 214 SER A C 1
ATOM 1693 O O . SER A 1 214 ? 24.328 14.164 27.047 1 51.72 214 SER A O 1
ATOM 1695 N N . LYS A 1 215 ? 23.156 16.109 26.797 1 58.69 215 LYS A N 1
ATOM 1696 C CA . LYS A 1 215 ? 22.844 15.742 25.422 1 58.69 215 LYS A CA 1
ATOM 1697 C C . LYS A 1 215 ? 23.734 16.484 24.422 1 58.69 215 LYS A C 1
ATOM 1699 O O . LYS A 1 215 ? 23.484 16.469 23.219 1 58.69 215 LYS A O 1
ATOM 1704 N N . ILE A 1 216 ? 24.734 17.094 24.938 1 60.16 216 ILE A N 1
ATOM 1705 C CA . ILE A 1 216 ? 25.656 17.812 24.047 1 60.16 216 ILE A CA 1
ATOM 1706 C C . ILE A 1 216 ? 26.766 16.859 23.594 1 60.16 216 ILE A C 1
ATOM 1708 O O . ILE A 1 216 ? 27.359 16.141 24.406 1 60.16 216 ILE A O 1
ATOM 1712 N N . PRO A 1 217 ? 26.984 16.844 22.328 1 61.25 217 PRO A N 1
ATOM 1713 C CA . PRO A 1 217 ? 28.062 15.969 21.844 1 61.25 217 PRO A CA 1
ATOM 1714 C C . PRO A 1 217 ? 29.406 16.281 22.484 1 61.25 217 PRO A C 1
ATOM 1716 O O . PRO A 1 217 ? 29.703 17.453 22.781 1 61.25 217 PRO A O 1
ATOM 1719 N N . ASP A 1 218 ? 30.234 15.227 22.719 1 60.47 218 ASP A N 1
ATOM 1720 C CA . ASP A 1 218 ? 31.531 15.312 23.375 1 60.47 218 ASP A CA 1
ATOM 1721 C C . ASP A 1 218 ? 32.469 16.25 22.625 1 60.47 218 ASP A C 1
ATOM 1723 O O . ASP A 1 218 ? 33.344 16.891 23.234 1 60.47 218 ASP A O 1
ATOM 1727 N N . ASP A 1 219 ? 32.219 16.266 21.328 1 61.25 219 ASP A N 1
ATOM 1728 C CA . ASP A 1 219 ? 33.188 17.016 20.531 1 61.25 219 ASP A CA 1
ATOM 1729 C C . ASP A 1 219 ? 32.781 18.484 20.438 1 61.25 219 ASP A C 1
ATOM 1731 O O . ASP A 1 219 ? 33.438 19.281 19.781 1 61.25 219 ASP A O 1
ATOM 1735 N N . TYR A 1 220 ? 31.766 18.812 21.094 1 63.56 220 TYR A N 1
ATOM 1736 C CA . TYR A 1 220 ? 31.359 20.219 21.125 1 63.56 220 TYR A CA 1
ATOM 1737 C C . TYR A 1 220 ? 31.891 20.906 22.359 1 63.56 220 TYR A C 1
ATOM 1739 O O . TYR A 1 220 ? 31.516 20.562 23.484 1 63.56 220 TYR A O 1
ATOM 1747 N N . ASP A 1 221 ? 32.906 21.719 22.141 1 63.19 221 ASP A N 1
ATOM 1748 C CA . ASP A 1 221 ? 33.5 22.453 23.25 1 63.19 221 ASP A CA 1
ATOM 1749 C C . ASP A 1 221 ? 32.562 23.547 23.766 1 63.19 221 ASP A C 1
ATOM 1751 O O . ASP A 1 221 ? 32.5 24.641 23.203 1 63.19 221 ASP A O 1
ATOM 1755 N N . LEU A 1 222 ? 31.875 23.203 24.734 1 64.19 222 LEU A N 1
ATOM 1756 C CA . LEU A 1 222 ? 30.875 24.094 25.328 1 64.19 222 LEU A CA 1
ATOM 1757 C C . LEU A 1 222 ? 31.531 25.375 25.844 1 64.19 222 LEU A C 1
ATOM 1759 O O . LEU A 1 222 ? 30.891 26.422 25.891 1 64.19 222 LEU A O 1
ATOM 1763 N N . SER A 1 223 ? 32.781 25.156 26.203 1 63.19 223 SER A N 1
ATOM 1764 C CA . SER A 1 223 ? 33.469 26.328 26.75 1 63.19 223 SER A CA 1
ATOM 1765 C C . SER A 1 223 ? 33.688 27.391 25.672 1 63.19 223 SER A C 1
ATOM 1767 O O . SER A 1 223 ? 33.75 28.578 25.984 1 63.19 223 SER A O 1
ATOM 1769 N N . LYS A 1 224 ? 33.656 26.969 24.484 1 67.19 224 LYS A N 1
ATOM 1770 C CA . LYS A 1 224 ? 33.906 27.891 23.375 1 67.19 224 LYS A CA 1
ATOM 1771 C C . LYS A 1 224 ? 32.656 28.016 22.484 1 67.19 224 LYS A C 1
ATOM 1773 O O . LYS A 1 224 ? 32.625 28.891 21.625 1 67.19 224 LYS A O 1
ATOM 1778 N N . GLY A 1 225 ? 31.734 27.156 22.859 1 70.88 225 GLY A N 1
ATOM 1779 C CA . GLY A 1 225 ? 30.609 27.094 21.938 1 70.88 225 GLY A CA 1
ATOM 1780 C C . GLY A 1 225 ? 29.359 27.797 22.469 1 70.88 225 GLY A C 1
ATOM 1781 O O . GLY A 1 225 ? 29.438 28.531 23.438 1 70.88 225 GLY A O 1
ATOM 1782 N N . VAL A 1 226 ? 28.344 27.891 21.609 1 78.94 226 VAL A N 1
ATOM 1783 C CA . VAL A 1 226 ? 27.062 28.516 21.922 1 78.94 226 VAL A CA 1
ATOM 1784 C C . VAL A 1 226 ? 26.031 27.438 22.281 1 78.94 226 VAL A C 1
ATOM 1786 O O . VAL A 1 226 ? 25.875 26.453 21.562 1 78.94 226 VAL A O 1
ATOM 1789 N N . LEU A 1 227 ? 25.547 27.578 23.469 1 82.31 227 LEU A N 1
ATOM 1790 C CA . LEU A 1 227 ? 24.469 26.672 23.859 1 82.31 227 LEU A CA 1
ATOM 1791 C C . LEU A 1 227 ? 23.125 27.188 23.359 1 82.31 227 LEU A C 1
ATOM 1793 O O . LEU A 1 227 ? 22.719 28.297 23.703 1 82.31 227 LEU A O 1
ATOM 1797 N N . ARG A 1 228 ? 22.531 26.406 22.547 1 88.12 228 ARG A N 1
ATOM 1798 C CA . ARG A 1 228 ? 21.219 26.734 22 1 88.12 228 ARG A CA 1
ATOM 1799 C C . ARG A 1 228 ? 20.125 25.844 22.594 1 88.12 228 ARG A C 1
ATOM 1801 O O . ARG A 1 228 ? 20.266 24.609 22.609 1 88.12 228 ARG A O 1
ATOM 1808 N N . THR A 1 229 ? 19.078 26.5 23.125 1 91.81 229 THR A N 1
ATOM 1809 C CA . THR A 1 229 ? 17.953 25.75 23.688 1 91.81 229 THR A CA 1
ATOM 1810 C C . THR A 1 229 ? 16.688 26 22.875 1 91.81 229 THR A C 1
ATOM 1812 O O . THR A 1 229 ? 16.328 27.141 22.609 1 91.81 229 THR A O 1
ATOM 1815 N N . ILE A 1 230 ? 16.016 24.938 22.5 1 93.81 230 ILE A N 1
ATOM 1816 C CA . ILE A 1 230 ? 14.766 25 21.75 1 93.81 230 ILE A CA 1
ATOM 1817 C C . ILE A 1 230 ? 13.586 24.828 22.688 1 93.81 230 ILE A C 1
ATOM 1819 O O . ILE A 1 230 ? 13.5 23.812 23.406 1 93.81 230 ILE A O 1
ATOM 1823 N N . HIS A 1 231 ? 12.688 25.766 22.688 1 96.62 231 HIS A N 1
ATOM 1824 C CA . HIS A 1 231 ? 11.477 25.688 23.5 1 96.62 231 HIS A CA 1
ATOM 1825 C C . HIS A 1 231 ? 10.242 25.5 22.625 1 96.62 231 HIS A C 1
ATOM 1827 O O . HIS A 1 231 ? 10 26.297 21.719 1 96.62 231 HIS A O 1
ATOM 1833 N N . ILE A 1 232 ? 9.5 24.5 22.875 1 97.69 232 ILE A N 1
ATOM 1834 C CA . ILE A 1 232 ? 8.195 24.297 22.234 1 97.69 232 ILE A CA 1
ATOM 1835 C C . ILE A 1 232 ? 7.09 24.609 23.25 1 97.69 232 ILE A C 1
ATOM 1837 O O . ILE A 1 232 ? 6.672 23.734 24.016 1 97.69 232 ILE A O 1
ATOM 1841 N N . GLY A 1 233 ? 6.605 25.844 23.172 1 96.81 233 GLY A N 1
ATOM 1842 C CA . GLY A 1 233 ? 5.695 26.25 24.219 1 96.81 233 GLY A CA 1
ATOM 1843 C C . GLY A 1 233 ? 6.184 25.875 25.609 1 96.81 233 GLY A C 1
ATOM 1844 O O . GLY A 1 233 ? 7.344 26.125 25.953 1 96.81 233 GLY A O 1
ATOM 1845 N N . ASP A 1 234 ? 5.316 25.344 26.391 1 95.38 234 ASP A N 1
ATOM 1846 C CA . ASP A 1 234 ? 5.652 24.875 27.719 1 95.38 234 ASP A CA 1
ATOM 1847 C C . ASP A 1 234 ? 5.816 23.344 27.734 1 95.38 234 ASP A C 1
ATOM 1849 O O . ASP A 1 234 ? 5.945 22.75 28.812 1 95.38 234 ASP A O 1
ATOM 1853 N N . ILE A 1 235 ? 5.883 22.844 26.609 1 95.5 235 ILE A N 1
ATOM 1854 C CA . ILE A 1 235 ? 5.855 21.391 26.5 1 95.5 235 ILE A CA 1
ATOM 1855 C C . ILE A 1 235 ? 7.277 20.828 26.578 1 95.5 235 ILE A C 1
ATOM 1857 O O . ILE A 1 235 ? 7.504 19.781 27.188 1 95.5 235 ILE A O 1
ATOM 1861 N N . ASP A 1 236 ? 8.211 21.578 26 1 93.69 236 ASP A N 1
ATOM 1862 C CA . ASP A 1 236 ? 9.562 21.031 25.875 1 93.69 236 ASP A CA 1
ATOM 1863 C C . ASP A 1 236 ? 10.602 22.156 25.891 1 93.69 236 ASP A C 1
ATOM 1865 O O . ASP A 1 236 ? 10.328 23.266 25.453 1 93.69 236 ASP A O 1
ATOM 1869 N N . SER A 1 237 ? 11.719 21.938 26.5 1 94.19 237 SER A N 1
ATOM 1870 C CA . SER A 1 237 ? 12.945 22.75 26.453 1 94.19 237 SER A CA 1
ATOM 1871 C C . SER A 1 237 ? 14.18 21.859 26.344 1 94.19 237 SER A C 1
ATOM 1873 O O . SER A 1 237 ? 14.555 21.188 27.297 1 94.19 237 SER A O 1
ATOM 1875 N N . ASN A 1 238 ? 14.773 21.844 25.188 1 91.69 238 ASN A N 1
ATOM 1876 C CA . ASN A 1 238 ? 15.883 20.938 24.953 1 91.69 238 ASN A CA 1
ATOM 1877 C C . ASN A 1 238 ? 17.016 21.609 24.203 1 91.69 238 ASN A C 1
ATOM 1879 O O . ASN A 1 238 ? 16.781 22.375 23.266 1 91.69 238 ASN A O 1
ATOM 1883 N N . PRO A 1 239 ? 18.219 21.375 24.672 1 89.25 239 PRO A N 1
ATOM 1884 C CA . PRO A 1 239 ? 19.359 21.891 23.906 1 89.25 239 PRO A CA 1
ATOM 1885 C C . PRO A 1 239 ? 19.516 21.219 22.547 1 89.25 239 PRO A C 1
ATOM 1887 O O . PRO A 1 239 ? 19.516 20 22.453 1 89.25 239 PRO A O 1
ATOM 1890 N N . CYS A 1 240 ? 19.594 22.016 21.5 1 90.5 240 CYS A N 1
ATOM 1891 C CA . CYS A 1 240 ? 19.766 21.484 20.156 1 90.5 240 CYS A CA 1
ATOM 1892 C C . CYS A 1 240 ? 20.328 22.547 19.219 1 90.5 240 CYS A C 1
ATOM 1894 O O . CYS A 1 240 ? 19.891 23.703 19.25 1 90.5 240 CYS A O 1
ATOM 1896 N N . CYS A 1 241 ? 21.266 22.094 18.422 1 88.12 241 CYS A N 1
ATOM 1897 C CA . CYS A 1 241 ? 21.891 23.031 17.5 1 88.12 241 CYS A CA 1
ATOM 1898 C C . CYS A 1 241 ? 21.266 22.906 16.109 1 88.12 241 CYS A C 1
ATOM 1900 O O . CYS A 1 241 ? 21.641 23.625 15.188 1 88.12 241 CYS A O 1
ATOM 1902 N N . GLY A 1 242 ? 20.297 22.047 15.961 1 92.31 242 GLY A N 1
ATOM 1903 C CA . GLY A 1 242 ? 19.672 21.844 14.656 1 92.31 242 GLY A CA 1
ATOM 1904 C C . GLY A 1 242 ? 18.781 22.984 14.242 1 92.31 242 GLY A C 1
ATOM 1905 O O . GLY A 1 242 ? 18.641 23.969 14.969 1 92.31 242 GLY A O 1
ATOM 1906 N N . THR A 1 243 ? 18.234 22.875 13.023 1 95.88 243 THR A N 1
ATOM 1907 C CA . THR A 1 243 ? 17.266 23.844 12.547 1 95.88 243 THR A CA 1
ATOM 1908 C C . THR A 1 243 ? 15.836 23.391 12.875 1 95.88 243 THR A C 1
ATOM 1910 O O . THR A 1 243 ? 15.531 22.203 12.805 1 95.88 243 THR A O 1
ATOM 1913 N N . HIS A 1 244 ? 15.023 24.359 13.336 1 96.88 244 HIS A N 1
ATOM 1914 C CA . HIS A 1 244 ? 13.68 24.031 13.789 1 96.88 244 HIS A CA 1
ATOM 1915 C C . HIS A 1 244 ? 12.648 24.984 13.211 1 96.88 244 HIS A C 1
ATOM 1917 O O . HIS A 1 244 ? 13 26.062 12.711 1 96.88 244 HIS A O 1
ATOM 1923 N N . LEU A 1 245 ? 11.477 24.578 13.297 1 98.25 245 LEU A N 1
ATOM 1924 C CA . LEU A 1 245 ? 10.328 25.375 12.852 1 98.25 245 LEU A CA 1
ATOM 1925 C C . LEU A 1 245 ? 10.023 26.5 13.836 1 98.25 245 LEU A C 1
ATOM 1927 O O . LEU A 1 245 ? 10.641 26.578 14.906 1 98.25 245 LEU A O 1
ATOM 1931 N N . LYS A 1 246 ? 9.062 27.375 13.461 1 97.88 246 LYS A N 1
ATOM 1932 C CA . LYS A 1 246 ? 8.703 28.5 14.312 1 97.88 246 LYS A CA 1
ATOM 1933 C C . LYS A 1 246 ? 7.465 28.188 15.148 1 97.88 246 LYS A C 1
ATOM 1935 O O . LYS A 1 246 ? 7.195 28.859 16.141 1 97.88 246 LYS A O 1
ATOM 1940 N N . CYS A 1 247 ? 6.742 27.219 14.664 1 98.19 247 CYS A N 1
ATOM 1941 C CA . CYS A 1 247 ? 5.488 26.812 15.289 1 98.19 247 CYS A CA 1
ATOM 1942 C C . CYS A 1 247 ? 5.172 25.359 14.992 1 98.19 247 CYS A C 1
ATOM 1944 O O . CYS A 1 247 ? 5.512 24.844 13.922 1 98.19 247 CYS A O 1
ATOM 1946 N N . THR A 1 248 ? 4.453 24.734 15.953 1 98.69 248 THR A N 1
ATOM 1947 C CA . THR A 1 248 ? 4.16 23.312 15.758 1 98.69 248 THR A CA 1
ATOM 1948 C C . THR A 1 248 ? 3.188 23.125 14.602 1 98.69 248 THR A C 1
ATOM 1950 O O . THR A 1 248 ? 3.125 22.047 14.008 1 98.69 248 THR A O 1
ATOM 1953 N N . SER A 1 249 ? 2.375 24.141 14.203 1 98.5 249 SER A N 1
ATOM 1954 C CA . SER A 1 249 ? 1.481 24.016 13.055 1 98.5 249 SER A CA 1
ATOM 1955 C C . SER A 1 249 ? 2.258 23.734 11.773 1 98.5 249 SER A C 1
ATOM 1957 O O . SER A 1 249 ? 1.737 23.109 10.852 1 98.5 249 SER A O 1
ATOM 1959 N N . GLN A 1 250 ? 3.514 24.141 11.727 1 98.62 250 GLN A N 1
ATOM 1960 C CA . GLN A 1 250 ? 4.328 23.984 10.523 1 98.62 250 GLN A CA 1
ATOM 1961 C C . GLN A 1 250 ? 4.816 22.547 10.375 1 98.62 250 GLN A C 1
ATOM 1963 O O . GLN A 1 250 ? 5.355 22.172 9.336 1 98.62 250 GLN A O 1
ATOM 1968 N N . ILE A 1 251 ? 4.609 21.719 11.438 1 98.75 251 ILE A N 1
ATOM 1969 C CA . ILE A 1 251 ? 4.898 20.297 11.297 1 98.75 251 ILE A CA 1
ATOM 1970 C C . ILE A 1 251 ? 3.98 19.688 10.242 1 98.75 251 ILE A C 1
ATOM 1972 O O . ILE A 1 251 ? 4.387 18.797 9.5 1 98.75 251 ILE A O 1
ATOM 1976 N N . GLY A 1 252 ? 2.711 20.219 10.164 1 98.12 252 GLY A N 1
ATOM 1977 C CA . GLY A 1 252 ? 1.78 19.812 9.125 1 98.12 252 GLY A CA 1
ATOM 1978 C C . GLY A 1 252 ? 1.015 18.547 9.461 1 98.12 252 GLY A C 1
ATOM 1979 O O . GLY A 1 252 ? -0.212 18.578 9.578 1 98.12 252 GLY A O 1
ATOM 1980 N N . SER A 1 253 ? 1.731 17.484 9.578 1 97.88 253 SER A N 1
ATOM 1981 C CA . SER A 1 253 ? 1.134 16.188 9.891 1 97.88 253 SER A CA 1
ATOM 1982 C C . SER A 1 253 ? 2.16 15.234 10.492 1 97.88 253 SER A C 1
ATOM 1984 O O . SER A 1 253 ? 3.367 15.453 10.367 1 97.88 253 SER A O 1
ATOM 1986 N N . ILE A 1 254 ? 1.604 14.25 11.188 1 98.62 254 ILE A N 1
ATOM 1987 C CA . ILE A 1 254 ? 2.482 13.211 11.719 1 98.62 254 ILE A CA 1
ATOM 1988 C C . ILE A 1 254 ? 1.87 11.836 11.461 1 98.62 254 ILE A C 1
ATOM 1990 O O . ILE A 1 254 ? 0.66 11.648 11.609 1 98.62 254 ILE A O 1
ATOM 1994 N N . LEU A 1 255 ? 2.654 10.938 10.961 1 98.75 255 LEU A N 1
ATOM 1995 C CA . LEU A 1 255 ? 2.33 9.523 10.82 1 98.75 255 LEU A CA 1
ATOM 1996 C C . LEU A 1 255 ? 3.209 8.672 11.727 1 98.75 255 LEU A C 1
ATOM 1998 O O . LEU A 1 255 ? 4.438 8.688 11.609 1 98.75 255 LEU A O 1
ATOM 2002 N N . ILE A 1 256 ? 2.617 8.008 12.68 1 98.75 256 ILE A N 1
ATOM 2003 C CA . ILE A 1 256 ? 3.32 7.062 13.547 1 98.75 256 ILE A CA 1
ATOM 2004 C C . ILE A 1 256 ? 2.84 5.641 13.258 1 98.75 256 ILE A C 1
ATOM 2006 O O . ILE A 1 256 ? 1.64 5.363 13.305 1 98.75 256 ILE A O 1
ATOM 2010 N N . LEU A 1 257 ? 3.717 4.77 12.93 1 98.31 257 LEU A N 1
ATOM 2011 C CA . LEU A 1 257 ? 3.346 3.396 12.602 1 98.31 257 LEU A CA 1
ATOM 2012 C C . LEU A 1 257 ? 3.107 2.584 13.867 1 98.31 257 LEU A C 1
ATOM 2014 O O . LEU A 1 257 ? 3.678 2.885 14.922 1 98.31 257 LEU A O 1
ATOM 2018 N N . SER A 1 258 ? 2.318 1.535 13.742 1 96.25 258 SER A N 1
ATOM 2019 C CA . SER A 1 258 ? 2.025 0.654 14.867 1 96.25 258 SER A CA 1
ATOM 2020 C C . SER A 1 258 ? 3.143 -0.362 15.078 1 96.25 258 SER A C 1
ATOM 2022 O O . SER A 1 258 ? 3.387 -0.796 16.203 1 96.25 258 SER A O 1
ATOM 2024 N N . ASN A 1 259 ? 3.727 -0.73 14.016 1 95 259 ASN A N 1
ATOM 2025 C CA . ASN A 1 259 ? 4.801 -1.712 14.109 1 95 259 ASN A CA 1
ATOM 2026 C C . ASN A 1 259 ? 6.062 -1.107 14.727 1 95 259 ASN A C 1
ATOM 2028 O O . ASN A 1 259 ? 6.391 0.05 14.461 1 95 259 ASN A O 1
ATOM 2032 N N . GLN A 1 260 ? 6.695 -1.821 15.586 1 97.38 260 GLN A N 1
ATOM 2033 C CA . GLN A 1 260 ? 7.938 -1.446 16.25 1 97.38 260 GLN A CA 1
ATOM 2034 C C . GLN A 1 260 ? 8.992 -2.539 16.109 1 97.38 260 GLN A C 1
ATOM 2036 O O . GLN A 1 260 ? 8.656 -3.709 15.914 1 97.38 260 GLN A O 1
ATOM 2041 N N . SER A 1 261 ? 10.164 -2.199 16.125 1 96.69 261 SER A N 1
ATOM 2042 C CA . SER A 1 261 ? 11.234 -3.188 16.062 1 96.69 261 SER A CA 1
ATOM 2043 C C . SER A 1 261 ? 11.961 -3.285 17.406 1 96.69 261 SER A C 1
ATOM 2045 O O . SER A 1 261 ? 12.32 -2.268 18 1 96.69 261 SER A O 1
ATOM 2047 N N . ALA A 1 262 ? 12.164 -4.496 17.797 1 95.38 262 ALA A N 1
ATOM 2048 C CA . ALA A 1 262 ? 12.891 -4.723 19.047 1 95.38 262 ALA A CA 1
ATOM 2049 C C . ALA A 1 262 ? 14.383 -4.438 18.859 1 95.38 262 ALA A C 1
ATOM 2051 O O . ALA A 1 262 ? 14.961 -4.758 17.828 1 95.38 262 ALA A O 1
ATOM 2052 N N . VAL A 1 263 ? 14.797 -3.811 19.797 1 93.62 263 VAL A N 1
ATOM 2053 C CA . VAL A 1 263 ? 16.234 -3.586 19.875 1 93.62 263 VAL A CA 1
ATOM 2054 C C . VAL A 1 263 ? 16.812 -4.355 21.062 1 93.62 263 VAL A C 1
ATOM 2056 O O . VAL A 1 263 ? 16.203 -5.312 21.547 1 93.62 263 VAL A O 1
ATOM 2059 N N . ARG A 1 264 ? 18.031 -3.99 21.547 1 90.06 264 ARG A N 1
ATOM 2060 C CA . ARG A 1 264 ? 18.656 -4.637 22.688 1 90.06 264 ARG A CA 1
ATOM 2061 C C . ARG A 1 264 ? 17.859 -4.379 23.969 1 90.06 264 ARG A C 1
ATOM 2063 O O . ARG A 1 264 ? 17.422 -3.252 24.203 1 90.06 264 ARG A O 1
ATOM 2070 N N . GLY A 1 265 ? 17.594 -5.48 24.734 1 93.31 265 GLY A N 1
ATOM 2071 C CA . GLY A 1 265 ? 16.859 -5.34 25.969 1 93.31 265 GLY A CA 1
ATOM 2072 C C . GLY A 1 265 ? 15.375 -5.07 25.766 1 93.31 265 GLY A C 1
ATOM 2073 O O . GLY A 1 265 ? 14.711 -5.789 25.016 1 93.31 265 GLY A O 1
ATOM 2074 N N . SER A 1 266 ? 14.883 -4.031 26.547 1 95.12 266 SER A N 1
ATOM 2075 C CA . SER A 1 266 ? 13.477 -3.646 26.438 1 95.12 266 SER A CA 1
ATOM 2076 C C . SER A 1 266 ? 13.273 -2.545 25.406 1 95.12 266 SER A C 1
ATOM 2078 O O . SER A 1 266 ? 12.141 -2.137 25.141 1 95.12 266 SER A O 1
ATOM 2080 N N . ASN A 1 267 ? 14.359 -2.09 24.828 1 97.06 267 ASN A N 1
ATOM 2081 C CA . ASN A 1 267 ? 14.297 -0.967 23.906 1 97.06 267 ASN A CA 1
ATOM 2082 C C . ASN A 1 267 ? 13.547 -1.339 22.625 1 97.06 267 ASN A C 1
ATOM 2084 O O . ASN A 1 267 ? 13.547 -2.502 22.219 1 97.06 267 ASN A O 1
ATOM 2088 N N . SER A 1 268 ? 12.891 -0.406 22.094 1 98.19 268 SER A N 1
ATOM 2089 C CA . SER A 1 268 ? 12.109 -0.598 20.875 1 98.19 268 SER A CA 1
ATOM 2090 C C . SER A 1 268 ? 12.18 0.626 19.969 1 98.19 268 SER A C 1
ATOM 2092 O O . SER A 1 268 ? 12.25 1.759 20.453 1 98.19 268 SER A O 1
ATOM 2094 N N . ARG A 1 269 ? 12.172 0.391 18.703 1 98.56 269 ARG A N 1
ATOM 2095 C CA . ARG A 1 269 ? 12.18 1.491 17.75 1 98.56 269 ARG A CA 1
ATOM 2096 C C . ARG A 1 269 ? 10.766 1.802 17.266 1 98.56 269 ARG A C 1
ATOM 2098 O O . ARG A 1 269 ? 10.055 0.907 16.797 1 98.56 269 ARG A O 1
ATOM 2105 N N . LEU A 1 270 ? 10.406 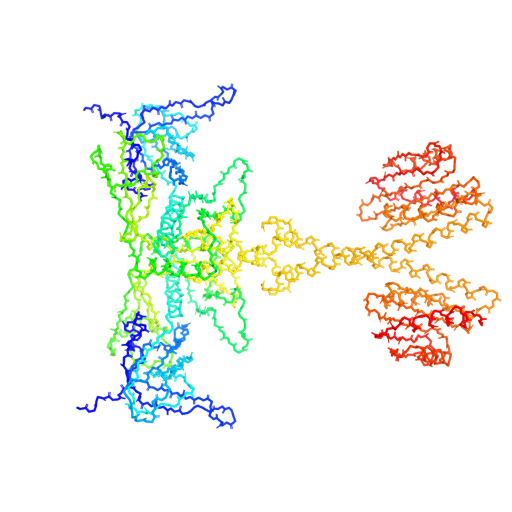3.035 17.406 1 98.62 270 LEU A N 1
ATOM 2106 C CA . LEU A 1 270 ? 9.148 3.564 16.875 1 98.62 270 LEU A CA 1
ATOM 2107 C C . LEU A 1 270 ? 9.391 4.348 15.586 1 98.62 270 LEU A C 1
ATOM 2109 O O . LEU A 1 270 ? 10.266 5.219 15.539 1 98.62 270 LEU A O 1
ATOM 2113 N N . TYR A 1 271 ? 8.625 4.047 14.586 1 98.81 271 TYR A N 1
ATOM 2114 C CA . TYR A 1 271 ? 8.812 4.672 13.281 1 98.81 271 TYR A CA 1
ATOM 2115 C C . TYR A 1 271 ? 7.789 5.773 13.047 1 98.81 271 TYR A C 1
ATOM 2117 O O . TYR A 1 271 ? 6.605 5.602 13.352 1 98.81 271 TYR A O 1
ATOM 2125 N N . PHE A 1 272 ? 8.242 6.906 12.492 1 98.81 272 PHE A N 1
ATOM 2126 C CA . PHE A 1 272 ? 7.34 8.031 12.281 1 98.81 272 PHE A CA 1
ATOM 2127 C C . PHE A 1 272 ? 7.836 8.914 11.141 1 98.81 272 PHE A C 1
ATOM 2129 O O . PHE A 1 272 ? 8.977 8.773 10.688 1 98.81 272 PHE A O 1
ATOM 2136 N N . MET A 1 273 ? 7.07 9.719 10.625 1 98.75 273 MET A N 1
ATOM 2137 C CA . MET A 1 273 ? 7.414 10.789 9.695 1 98.75 273 MET A CA 1
ATOM 2138 C C . MET A 1 273 ? 6.477 11.984 9.859 1 98.75 273 MET A C 1
ATOM 2140 O O . MET A 1 273 ? 5.406 11.859 10.453 1 98.75 273 MET A O 1
ATOM 2144 N N . CYS A 1 274 ? 6.82 13.148 9.336 1 98.62 274 CYS A N 1
ATOM 2145 C CA . CYS A 1 274 ? 6.047 14.367 9.516 1 98.62 274 CYS A CA 1
ATOM 2146 C C . CYS A 1 274 ? 5.973 15.156 8.211 1 98.62 274 CYS A C 1
ATOM 2148 O O . CYS A 1 274 ? 6.773 14.938 7.301 1 98.62 274 CYS A O 1
ATOM 2150 N N . GLY A 1 275 ? 4.953 16.016 8.172 1 98.12 275 GLY A N 1
ATOM 2151 C CA . GLY A 1 275 ? 4.891 17.078 7.168 1 98.12 275 GLY A CA 1
ATOM 2152 C C . GLY A 1 275 ? 4.566 16.547 5.781 1 98.12 275 GLY A C 1
ATOM 2153 O O . GLY A 1 275 ? 3.744 15.648 5.625 1 98.12 275 GLY A O 1
ATOM 2154 N N . LYS A 1 276 ? 5.164 17.188 4.832 1 97.25 276 LYS A N 1
ATOM 2155 C CA . LYS A 1 276 ? 4.918 16.875 3.426 1 97.25 276 LYS A CA 1
ATOM 2156 C C . LYS A 1 276 ? 5.324 15.438 3.102 1 97.25 276 LYS A C 1
ATOM 2158 O O . LYS A 1 276 ? 4.742 14.805 2.215 1 97.25 276 LYS A O 1
ATOM 2163 N N . ARG A 1 277 ? 6.316 14.945 3.873 1 97.81 277 ARG A N 1
ATOM 2164 C CA . ARG A 1 277 ? 6.801 13.586 3.688 1 97.81 277 ARG A CA 1
ATOM 2165 C C . ARG A 1 277 ? 5.664 12.578 3.826 1 97.81 277 ARG A C 1
ATOM 2167 O O . ARG A 1 277 ? 5.652 11.547 3.15 1 97.81 277 ARG A O 1
ATOM 2174 N N . VAL A 1 278 ? 4.664 12.844 4.652 1 98.56 278 VAL A N 1
ATOM 2175 C CA . VAL A 1 278 ? 3.533 11.953 4.879 1 98.56 278 VAL A CA 1
ATOM 2176 C C . VAL A 1 278 ? 2.717 11.82 3.594 1 98.56 278 VAL A C 1
ATOM 2178 O O . VAL A 1 278 ? 2.389 10.703 3.174 1 98.56 278 VAL A O 1
ATOM 2181 N N . SER A 1 279 ? 2.367 12.945 2.992 1 98.06 279 SER A N 1
ATOM 2182 C CA . SER A 1 279 ? 1.578 12.914 1.766 1 98.06 279 SER A CA 1
ATOM 2183 C C . SER A 1 279 ? 2.361 12.289 0.618 1 98.06 279 SER A C 1
ATOM 2185 O O . SER A 1 279 ? 1.794 11.562 -0.203 1 98.06 279 SER A O 1
ATOM 2187 N N . LEU A 1 280 ? 3.648 12.523 0.542 1 97.44 280 LEU A N 1
ATOM 2188 C CA . LEU A 1 280 ? 4.48 11.945 -0.506 1 97.44 280 LEU A CA 1
ATOM 2189 C C . LEU A 1 280 ? 4.57 10.43 -0.35 1 97.44 280 LEU A C 1
ATOM 2191 O O . LEU A 1 280 ? 4.48 9.695 -1.336 1 97.44 280 LEU A O 1
ATOM 2195 N N . TYR A 1 281 ? 4.785 10.008 0.885 1 98.12 281 TYR A N 1
ATOM 2196 C CA . TYR A 1 281 ? 4.793 8.57 1.17 1 98.12 281 TYR A CA 1
ATOM 2197 C C . TYR A 1 281 ? 3.469 7.934 0.773 1 98.12 281 TYR A C 1
ATOM 2199 O O . TYR A 1 281 ? 3.449 6.902 0.094 1 98.12 281 TYR A O 1
ATOM 2207 N N . ALA A 1 282 ? 2.375 8.562 1.211 1 98.25 282 ALA A N 1
ATOM 2208 C CA . ALA A 1 282 ? 1.044 8.047 0.899 1 98.25 282 ALA A CA 1
ATOM 2209 C C . ALA A 1 282 ? 0.838 7.941 -0.609 1 98.25 282 ALA A C 1
ATOM 2211 O O . ALA A 1 282 ? 0.266 6.965 -1.096 1 98.25 282 ALA A O 1
ATOM 2212 N N . LYS A 1 283 ? 1.264 8.906 -1.312 1 96.88 283 LYS A N 1
ATOM 2213 C CA . LYS A 1 283 ? 1.141 8.906 -2.768 1 96.88 283 LYS A CA 1
ATOM 2214 C C . LYS A 1 283 ? 1.923 7.75 -3.385 1 96.88 283 LYS A C 1
ATOM 2216 O O . LYS A 1 283 ? 1.423 7.062 -4.277 1 96.88 283 LYS A O 1
ATOM 2221 N N . SER A 1 284 ? 3.129 7.523 -2.926 1 96.44 284 SER A N 1
ATOM 2222 C CA . SER A 1 284 ? 3.988 6.465 -3.447 1 96.44 284 SER A CA 1
ATOM 2223 C C . SER A 1 284 ? 3.387 5.09 -3.191 1 96.44 284 SER A C 1
ATOM 2225 O O . SER A 1 284 ? 3.389 4.23 -4.074 1 96.44 284 SER A O 1
ATOM 2227 N N . VAL A 1 285 ? 2.91 4.941 -2.023 1 97 285 VAL A N 1
ATOM 2228 C CA . VAL A 1 285 ? 2.369 3.637 -1.653 1 97 285 VAL A CA 1
ATOM 2229 C C . VAL A 1 285 ? 1.025 3.42 -2.342 1 97 285 VAL A C 1
ATOM 2231 O O . VAL A 1 285 ? 0.674 2.291 -2.691 1 97 285 VAL A O 1
ATOM 2234 N N . ASN A 1 286 ? 0.278 4.508 -2.561 1 97.06 286 ASN A N 1
ATOM 2235 C CA . ASN A 1 286 ? -0.968 4.414 -3.314 1 97.06 286 ASN A CA 1
ATOM 2236 C C . ASN A 1 286 ? -0.74 3.834 -4.707 1 97.06 286 ASN A C 1
ATOM 2238 O O . ASN A 1 286 ? -1.536 3.021 -5.184 1 97.06 286 ASN A O 1
ATOM 2242 N N . LYS A 1 287 ? 0.296 4.227 -5.348 1 96.5 287 LYS A N 1
ATOM 2243 C CA . LYS A 1 287 ? 0.609 3.713 -6.676 1 96.5 287 LYS A CA 1
ATOM 2244 C C . LYS A 1 287 ? 0.811 2.201 -6.648 1 96.5 287 LYS A C 1
ATOM 2246 O O . LYS A 1 287 ? 0.266 1.481 -7.488 1 96.5 287 LYS A O 1
ATOM 2251 N N . ILE A 1 288 ? 1.576 1.726 -5.691 1 97 288 ILE A N 1
ATOM 2252 C CA . ILE A 1 288 ? 1.831 0.296 -5.551 1 97 288 ILE A CA 1
ATOM 2253 C C . ILE A 1 288 ? 0.519 -0.437 -5.281 1 97 288 ILE A C 1
ATOM 2255 O O . ILE A 1 288 ? 0.265 -1.498 -5.855 1 97 288 ILE A O 1
ATOM 2259 N N . LEU A 1 289 ? -0.296 0.173 -4.398 1 96.88 289 LEU A N 1
ATOM 2260 C CA . LEU A 1 289 ? -1.585 -0.406 -4.035 1 96.88 289 LEU A CA 1
ATOM 2261 C C . LEU A 1 289 ? -2.482 -0.542 -5.262 1 96.88 289 LEU A C 1
ATOM 2263 O O . LEU A 1 289 ? -3.086 -1.596 -5.48 1 96.88 289 LEU A O 1
ATOM 2267 N N . LEU A 1 290 ? -2.555 0.463 -6.051 1 96 290 LEU A N 1
ATOM 2268 C CA . LEU A 1 290 ? -3.414 0.462 -7.23 1 96 290 LEU A CA 1
ATOM 2269 C C . LEU A 1 290 ? -2.924 -0.551 -8.258 1 96 290 LEU A C 1
ATOM 2271 O O . LEU A 1 290 ? -3.727 -1.266 -8.867 1 96 290 LEU A O 1
ATOM 2275 N N . ASP A 1 291 ? -1.651 -0.61 -8.43 1 96.69 291 ASP A N 1
ATOM 2276 C CA . ASP A 1 291 ? -1.08 -1.608 -9.328 1 96.69 291 ASP A CA 1
ATOM 2277 C C . ASP A 1 291 ? -1.44 -3.021 -8.883 1 96.69 291 ASP A C 1
ATOM 2279 O O . ASP A 1 291 ? -1.852 -3.852 -9.695 1 96.69 291 ASP A O 1
ATOM 2283 N N . SER A 1 292 ? -1.261 -3.258 -7.645 1 97.56 292 SER A N 1
ATOM 2284 C CA . SER A 1 292 ? -1.542 -4.578 -7.09 1 97.56 292 SER A CA 1
ATOM 2285 C C . SER A 1 292 ? -3.014 -4.945 -7.254 1 97.56 292 SER A C 1
ATOM 2287 O O . SER A 1 292 ? -3.338 -6.07 -7.645 1 97.56 292 SER A O 1
ATOM 2289 N N . LYS A 1 293 ? -3.842 -3.992 -6.949 1 96.56 293 LYS A N 1
ATOM 2290 C CA . LYS A 1 293 ? -5.285 -4.176 -7.09 1 96.56 293 LYS A CA 1
ATOM 2291 C C . LYS A 1 293 ? -5.652 -4.555 -8.523 1 96.56 293 LYS A C 1
ATOM 2293 O O . LYS A 1 293 ? -6.449 -5.469 -8.742 1 96.56 293 LYS A O 1
ATOM 2298 N N . ASN A 1 294 ? -5.121 -3.932 -9.461 1 96.75 294 ASN A N 1
ATOM 2299 C CA . ASN A 1 294 ? -5.41 -4.16 -10.875 1 96.75 294 ASN A CA 1
ATOM 2300 C C . ASN A 1 294 ? -4.859 -5.504 -11.344 1 96.75 294 ASN A C 1
ATOM 2302 O O . ASN A 1 294 ? -5.543 -6.242 -12.055 1 96.75 294 ASN A O 1
ATOM 2306 N N . LEU A 1 295 ? -3.674 -5.797 -10.93 1 97.38 295 LEU A N 1
ATOM 2307 C CA . LEU A 1 295 ? -3.025 -7.039 -11.336 1 97.38 295 LEU A CA 1
ATOM 2308 C C . LEU A 1 295 ? -3.762 -8.25 -10.773 1 97.38 295 LEU A C 1
ATOM 2310 O O . LEU A 1 295 ? -3.881 -9.273 -11.445 1 97.38 295 LEU A O 1
ATOM 2314 N N . LEU A 1 296 ? -4.297 -8.094 -9.617 1 97.75 296 LEU A N 1
ATOM 2315 C CA . LEU A 1 296 ? -4.93 -9.219 -8.93 1 97.75 296 LEU A CA 1
ATOM 2316 C C . LEU A 1 296 ? -6.438 -9.203 -9.141 1 97.75 296 LEU A C 1
ATOM 2318 O O . LEU A 1 296 ? -7.133 -10.148 -8.75 1 97.75 296 LEU A O 1
ATOM 2322 N N . SER A 1 297 ? -6.98 -8.109 -9.688 1 96 297 SER A N 1
ATOM 2323 C CA . SER A 1 297 ? -8.414 -7.934 -9.906 1 96 297 SER A CA 1
ATOM 2324 C C . SER A 1 297 ? -9.195 -8.164 -8.617 1 96 297 SER A C 1
ATOM 2326 O O . SER A 1 297 ? -10.133 -8.969 -8.586 1 96 297 SER A O 1
ATOM 2328 N N . CYS A 1 298 ? -8.852 -7.508 -7.629 1 95.62 298 CYS A N 1
ATOM 2329 C CA . CYS A 1 298 ? -9.5 -7.637 -6.332 1 95.62 298 CYS A CA 1
ATOM 2330 C C . CYS A 1 298 ? -9.594 -6.285 -5.629 1 95.62 298 CYS A C 1
ATOM 2332 O O . CYS A 1 298 ? -9.07 -5.289 -6.125 1 95.62 298 CYS A O 1
ATOM 2334 N N . SER A 1 299 ? -10.336 -6.207 -4.492 1 96.06 299 SER A N 1
ATOM 2335 C CA . SER A 1 299 ? -10.391 -4.996 -3.68 1 96.06 299 SER A CA 1
ATOM 2336 C C . SER A 1 299 ? -9.094 -4.801 -2.898 1 96.06 299 SER A C 1
ATOM 2338 O O . SER A 1 299 ? -8.297 -5.73 -2.768 1 96.06 299 SER A O 1
ATOM 2340 N N . GLU A 1 300 ? -8.836 -3.57 -2.385 1 96.44 300 GLU A N 1
ATOM 2341 C CA . GLU A 1 300 ? -7.59 -3.232 -1.704 1 96.44 300 GLU A CA 1
ATOM 2342 C C . GLU A 1 300 ? -7.387 -4.098 -0.464 1 96.44 300 GLU A C 1
ATOM 2344 O O . GLU A 1 300 ? -6.277 -4.578 -0.213 1 96.44 300 GLU A O 1
ATOM 2349 N N . THR A 1 301 ? -8.414 -4.395 0.245 1 95.62 301 THR A N 1
ATOM 2350 C CA . THR A 1 301 ? -8.297 -5.121 1.506 1 95.62 301 THR A CA 1
ATOM 2351 C C . THR A 1 301 ? -8.117 -6.613 1.255 1 95.62 301 THR A C 1
ATOM 2353 O O . THR A 1 301 ? -7.77 -7.367 2.166 1 95.62 301 THR A O 1
ATOM 2356 N N . GLN A 1 302 ? -8.305 -7.074 0.022 1 97.38 302 GLN A N 1
ATOM 2357 C CA . GLN A 1 302 ? -8.203 -8.484 -0.329 1 97.38 302 GLN A CA 1
ATOM 2358 C C . GLN A 1 302 ? -6.828 -8.805 -0.921 1 97.38 302 GLN A C 1
ATOM 2360 O O . GLN A 1 302 ? -6.523 -9.961 -1.206 1 97.38 302 GLN A O 1
ATOM 2365 N N . ILE A 1 303 ? -6.004 -7.82 -1.049 1 97.94 303 ILE A N 1
ATOM 2366 C CA . ILE A 1 303 ? -4.738 -7.977 -1.758 1 97.94 303 ILE A CA 1
ATOM 2367 C C . ILE A 1 303 ? -3.891 -9.047 -1.07 1 97.94 303 ILE A C 1
ATOM 2369 O O . ILE A 1 303 ? -3.395 -9.969 -1.723 1 97.94 303 ILE A O 1
ATOM 2373 N N . SER A 1 304 ? -3.713 -8.977 0.222 1 97.38 304 SER A N 1
ATOM 2374 C CA . SER A 1 304 ? -2.889 -9.93 0.958 1 97.38 304 SER A CA 1
ATOM 2375 C C . SER A 1 304 ? -3.422 -11.352 0.816 1 97.38 304 SER A C 1
ATOM 2377 O O . SER A 1 304 ? -2.65 -12.289 0.624 1 97.38 304 SER A O 1
ATOM 2379 N N . GLU A 1 305 ? -4.691 -11.461 0.882 1 97.81 305 GLU A N 1
ATOM 2380 C CA . GLU A 1 305 ? -5.324 -12.773 0.743 1 97.81 305 GLU A CA 1
ATOM 2381 C C . GLU A 1 305 ? -5.113 -13.336 -0.658 1 97.81 305 GLU A C 1
ATOM 2383 O O . GLU A 1 305 ? -4.855 -14.531 -0.817 1 97.81 305 GLU A O 1
ATOM 2388 N N . LYS A 1 306 ? -5.293 -12.523 -1.626 1 97.88 306 LYS A N 1
ATOM 2389 C CA . LYS A 1 306 ? -5.121 -12.953 -3.01 1 97.88 306 LYS A CA 1
ATOM 2390 C C . LYS A 1 306 ? -3.684 -13.398 -3.273 1 97.88 306 LYS A C 1
ATOM 2392 O O . LYS A 1 306 ? -3.451 -14.359 -4.008 1 97.88 306 LYS A O 1
ATOM 2397 N N . ILE A 1 307 ? -2.701 -12.695 -2.723 1 98.06 307 ILE A N 1
ATOM 2398 C CA . ILE A 1 307 ? -1.301 -13.078 -2.857 1 98.06 307 ILE A CA 1
ATOM 2399 C C . ILE A 1 307 ? -1.076 -14.445 -2.225 1 98.06 307 ILE A C 1
ATOM 2401 O O . ILE A 1 307 ? -0.431 -15.312 -2.818 1 98.06 307 ILE A O 1
ATOM 2405 N N . THR A 1 308 ? -1.601 -14.633 -1.069 1 97.88 308 THR A N 1
ATOM 2406 C CA . THR A 1 308 ? -1.486 -15.914 -0.373 1 97.88 308 THR A CA 1
ATOM 2407 C C . THR A 1 308 ? -2.096 -17.031 -1.204 1 97.88 308 THR A C 1
ATOM 2409 O O . THR A 1 308 ? -1.517 -18.125 -1.309 1 97.88 308 THR A O 1
ATOM 2412 N N . ARG A 1 309 ? -3.186 -16.75 -1.8 1 97.25 309 ARG A N 1
ATOM 2413 C CA . ARG A 1 309 ? -3.859 -17.734 -2.639 1 97.25 309 ARG A CA 1
ATOM 2414 C C . ARG A 1 309 ? -3.01 -18.094 -3.855 1 97.25 309 ARG A C 1
ATOM 2416 O O . ARG A 1 309 ? -2.914 -19.266 -4.23 1 97.25 309 ARG A O 1
ATOM 2423 N N . GLN A 1 310 ? -2.441 -17.109 -4.441 1 97.5 310 GLN A N 1
ATOM 2424 C CA . GLN A 1 310 ? -1.578 -17.359 -5.594 1 97.5 310 GLN A CA 1
ATOM 2425 C C . GLN A 1 310 ? -0.387 -18.234 -5.207 1 97.5 310 GLN A C 1
ATOM 2427 O O . GLN A 1 310 ? -0.014 -19.141 -5.945 1 97.5 310 GLN A O 1
ATOM 2432 N N . THR A 1 311 ? 0.192 -17.922 -4.078 1 97.19 311 THR A N 1
ATOM 2433 C CA . THR A 1 311 ? 1.328 -18.703 -3.596 1 97.19 311 THR A CA 1
ATOM 2434 C C . THR A 1 311 ? 0.926 -20.156 -3.357 1 97.19 311 THR A C 1
ATOM 2436 O O . THR A 1 311 ? 1.651 -21.078 -3.738 1 97.19 311 THR A O 1
ATOM 2439 N N . LYS A 1 312 ? -0.168 -20.359 -2.812 1 97.25 312 LYS A N 1
ATOM 2440 C CA . LYS A 1 312 ? -0.676 -21.703 -2.559 1 97.25 312 LYS A CA 1
ATOM 2441 C C . LYS A 1 312 ? -0.979 -22.422 -3.865 1 97.25 312 LYS A C 1
ATOM 2443 O O . LYS A 1 312 ? -0.708 -23.625 -3.992 1 97.25 312 LYS A O 1
ATOM 2448 N N . GLN A 1 313 ? -1.56 -21.766 -4.754 1 97.12 313 GLN A N 1
ATOM 2449 C CA . GLN A 1 313 ? -1.88 -22.344 -6.055 1 97.12 313 GLN A CA 1
ATOM 2450 C C . GLN A 1 313 ? -0.617 -22.812 -6.777 1 97.12 313 GLN A C 1
ATOM 2452 O O . GLN A 1 313 ? -0.601 -23.875 -7.383 1 97.12 313 GLN A O 1
ATOM 2457 N N . ILE A 1 314 ? 0.386 -21.984 -6.727 1 97.69 314 ILE A N 1
ATOM 2458 C CA . ILE A 1 314 ? 1.656 -22.344 -7.355 1 97.69 314 ILE A CA 1
ATOM 2459 C C . ILE A 1 314 ? 2.213 -23.609 -6.715 1 97.69 314 ILE A C 1
ATOM 2461 O O . ILE A 1 314 ? 2.664 -24.516 -7.414 1 97.69 314 ILE A O 1
ATOM 2465 N N . GLN A 1 315 ? 2.154 -23.688 -5.434 1 96.81 315 GLN A N 1
ATOM 2466 C CA . GLN A 1 315 ? 2.639 -24.859 -4.711 1 96.81 315 GLN A CA 1
ATOM 2467 C C . GLN A 1 315 ? 1.862 -26.109 -5.109 1 96.81 315 GLN A C 1
ATOM 2469 O O . GLN A 1 315 ? 2.455 -27.172 -5.352 1 96.81 315 GLN A O 1
ATOM 2474 N N . GLN A 1 316 ? 0.607 -26 -5.191 1 95.62 316 GLN A N 1
ATOM 2475 C CA . GLN A 1 316 ? -0.245 -27.125 -5.551 1 95.62 316 GLN A CA 1
ATOM 2476 C C . GLN A 1 316 ? 0.008 -27.562 -6.988 1 95.62 316 GLN A C 1
ATOM 2478 O O . GLN A 1 316 ? 0.087 -28.766 -7.27 1 95.62 316 GLN A O 1
ATOM 2483 N N . LEU A 1 317 ? 0.109 -26.625 -7.855 1 96.31 317 LEU A N 1
ATOM 2484 C CA . LEU A 1 317 ? 0.348 -26.922 -9.266 1 96.31 317 LEU A CA 1
ATOM 2485 C C . LEU A 1 317 ? 1.697 -27.609 -9.445 1 96.31 317 LEU A C 1
ATOM 2487 O O . LEU A 1 317 ? 1.825 -28.531 -10.258 1 96.31 317 LEU A O 1
ATOM 2491 N N . ASN A 1 318 ? 2.658 -27.156 -8.688 1 96.44 318 ASN A N 1
ATOM 2492 C CA . ASN A 1 318 ? 3.967 -27.797 -8.742 1 96.44 318 ASN A CA 1
ATOM 2493 C C . ASN A 1 318 ? 3.898 -29.25 -8.266 1 96.44 318 ASN A C 1
ATOM 2495 O O . ASN A 1 318 ? 4.512 -30.141 -8.867 1 96.44 318 ASN A O 1
ATOM 2499 N N . LYS A 1 319 ? 3.227 -29.484 -7.262 1 95.56 319 LYS A N 1
ATOM 2500 C CA . LYS A 1 319 ? 3.055 -30.844 -6.75 1 95.56 319 LYS A CA 1
ATOM 2501 C C . LYS A 1 319 ? 2.355 -31.734 -7.777 1 95.56 319 LYS A C 1
ATOM 2503 O O . LYS A 1 319 ? 2.744 -32.875 -7.973 1 95.56 319 LYS A O 1
ATOM 2508 N N . ARG A 1 320 ? 1.385 -31.219 -8.398 1 94.44 320 ARG A N 1
ATOM 2509 C CA . ARG A 1 320 ? 0.656 -31.969 -9.414 1 94.44 320 ARG A CA 1
ATOM 2510 C C . ARG A 1 320 ? 1.553 -32.281 -10.602 1 94.44 320 ARG A C 1
ATOM 2512 O O . ARG A 1 320 ? 1.521 -33.406 -11.133 1 94.44 320 ARG A O 1
ATOM 2519 N N . GLU A 1 321 ? 2.275 -31.344 -10.984 1 94.25 321 GLU A N 1
ATOM 2520 C CA . GLU A 1 321 ? 3.184 -31.578 -12.102 1 94.25 321 GLU A CA 1
ATOM 2521 C C . GLU A 1 321 ? 4.188 -32.688 -11.773 1 94.25 321 GLU A C 1
ATOM 2523 O O . GLU A 1 321 ? 4.473 -33.531 -12.617 1 94.25 321 GLU A O 1
ATOM 2528 N N . GLN A 1 322 ? 4.684 -32.594 -10.594 1 94.69 322 GLN A N 1
ATOM 2529 C CA . GLN A 1 322 ? 5.621 -33.625 -10.18 1 94.69 322 GLN A CA 1
ATOM 2530 C C . GLN A 1 322 ? 4.973 -35 -10.227 1 94.69 322 GLN A C 1
ATOM 2532 O O . GLN A 1 322 ? 5.609 -36 -10.625 1 94.69 322 GLN A O 1
ATOM 2537 N N . TYR A 1 323 ? 3.779 -35.062 -9.812 1 94.56 323 TYR A N 1
ATOM 2538 C CA . TYR A 1 323 ? 3.037 -36.344 -9.859 1 94.56 323 TYR A CA 1
ATOM 2539 C C . TYR A 1 323 ? 2.904 -36.844 -11.289 1 94.56 323 TYR A C 1
ATOM 2541 O O . TYR A 1 323 ? 3.145 -38 -11.57 1 94.56 323 TYR A O 1
ATOM 2549 N N . TRP A 1 324 ? 2.537 -35.969 -12.172 1 93.75 324 TRP A N 1
ATOM 2550 C CA . TRP A 1 324 ? 2.342 -36.344 -13.562 1 93.75 324 TRP A CA 1
ATOM 2551 C C . TRP A 1 324 ? 3.658 -36.781 -14.195 1 93.75 324 TRP A C 1
ATOM 2553 O O . TRP A 1 324 ? 3.688 -37.75 -14.984 1 93.75 324 TRP A O 1
ATOM 2563 N N . ILE A 1 325 ? 4.68 -36.125 -13.82 1 94.31 325 ILE A N 1
ATOM 2564 C CA . ILE A 1 325 ? 5.996 -36.469 -14.328 1 94.31 325 ILE A CA 1
ATOM 2565 C C . ILE A 1 325 ? 6.359 -37.875 -13.875 1 94.31 325 ILE A C 1
ATOM 2567 O O . ILE A 1 325 ? 6.805 -38.719 -14.68 1 94.31 325 ILE A O 1
ATOM 2571 N N . LYS A 1 326 ? 6.148 -38.156 -12.695 1 94.25 326 LYS A N 1
ATOM 2572 C CA . LYS A 1 326 ? 6.445 -39.5 -12.164 1 94.25 326 LYS A CA 1
ATOM 2573 C C . LYS A 1 326 ? 5.574 -40.562 -12.82 1 94.25 326 LYS A C 1
ATOM 2575 O O . LYS A 1 326 ? 6.043 -41.656 -13.109 1 94.25 326 LYS A O 1
ATOM 2580 N N . ARG A 1 327 ? 4.348 -40.219 -12.953 1 92.56 327 ARG A N 1
ATOM 2581 C CA . ARG A 1 327 ? 3.408 -41.125 -13.602 1 92.56 327 ARG A CA 1
ATOM 2582 C C . ARG A 1 327 ? 3.846 -41.438 -15.023 1 92.56 327 ARG A C 1
ATOM 2584 O O . ARG A 1 327 ? 3.818 -42.594 -15.445 1 92.56 327 ARG A O 1
ATOM 2591 N N . LEU A 1 328 ? 4.238 -40.438 -15.727 1 91.88 328 LEU A N 1
ATOM 2592 C CA . LEU A 1 328 ? 4.727 -40.656 -17.078 1 91.88 328 LEU A CA 1
ATOM 2593 C C . LEU A 1 328 ? 6.023 -41.438 -17.094 1 91.88 328 LEU A C 1
ATOM 2595 O O . LEU A 1 328 ? 6.238 -42.281 -17.953 1 91.88 328 LEU A O 1
ATOM 2599 N N . ALA A 1 329 ? 6.82 -41.125 -16.141 1 94.38 329 ALA A N 1
ATOM 2600 C CA . ALA A 1 329 ? 8.094 -41.812 -16.047 1 94.38 329 ALA A CA 1
ATOM 2601 C C . ALA A 1 329 ? 7.883 -43.312 -15.867 1 94.38 329 ALA A C 1
ATOM 2603 O O . ALA A 1 329 ? 8.602 -44.125 -16.453 1 94.38 329 ALA A O 1
ATOM 2604 N N . ARG A 1 330 ? 6.965 -43.656 -15.117 1 92.19 330 ARG A N 1
ATOM 2605 C CA . ARG A 1 330 ? 6.656 -45.062 -14.891 1 92.19 330 ARG A CA 1
ATOM 2606 C C . ARG A 1 330 ? 6.188 -45.75 -16.172 1 92.19 330 ARG A C 1
ATOM 2608 O O . ARG A 1 330 ? 6.668 -46.812 -16.531 1 92.19 330 ARG A O 1
ATOM 2615 N N . THR A 1 331 ? 5.297 -45.094 -16.797 1 89.62 331 THR A N 1
ATOM 2616 C CA . THR A 1 331 ? 4.766 -45.656 -18.031 1 89.62 331 THR A CA 1
ATOM 2617 C C . THR A 1 331 ? 5.859 -45.75 -19.094 1 89.62 331 THR A C 1
ATOM 2619 O O . THR A 1 331 ? 5.961 -46.75 -19.797 1 89.62 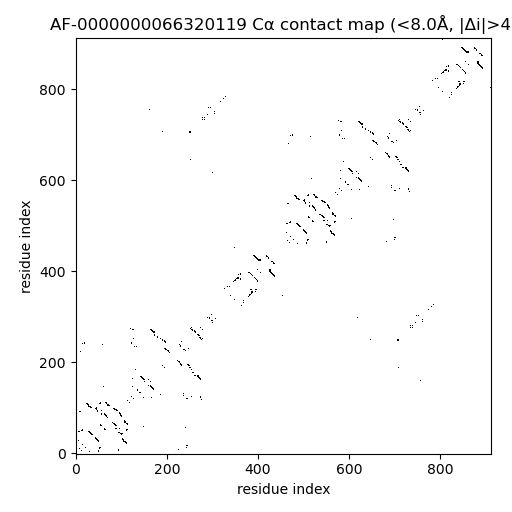331 THR A O 1
ATOM 2622 N N . ALA A 1 332 ? 6.641 -44.75 -19.219 1 92.38 332 ALA A N 1
ATOM 2623 C CA . ALA A 1 332 ? 7.727 -44.719 -20.188 1 92.38 332 ALA A CA 1
ATOM 2624 C C . ALA A 1 332 ? 8.75 -45.812 -19.906 1 92.38 332 ALA A C 1
ATOM 2626 O O . ALA A 1 332 ? 9.25 -46.469 -20.844 1 92.38 332 ALA A O 1
ATOM 2627 N N . SER A 1 333 ? 9.047 -45.969 -18.672 1 94.25 333 SER A N 1
ATOM 2628 C CA . SER A 1 333 ? 10.016 -47 -18.297 1 94.25 333 SER A CA 1
ATOM 2629 C C . SER A 1 333 ? 9.5 -48.406 -18.656 1 94.25 333 SER A C 1
ATOM 2631 O O . SER A 1 333 ? 10.266 -49.25 -19.109 1 94.25 333 SER A O 1
ATOM 2633 N N . GLU A 1 334 ? 8.227 -48.625 -18.406 1 89.12 334 GLU A N 1
ATOM 2634 C CA . GLU A 1 334 ? 7.621 -49.906 -18.766 1 89.12 334 GLU A CA 1
ATOM 2635 C C . GLU A 1 334 ? 7.68 -50.125 -20.266 1 89.12 334 GLU A C 1
ATOM 2637 O O . GLU A 1 334 ? 7.977 -51.25 -20.703 1 89.12 334 GLU A O 1
ATOM 2642 N N . GLU A 1 335 ? 7.422 -49.125 -20.969 1 87.75 335 GLU A N 1
ATOM 2643 C CA . GLU A 1 335 ? 7.48 -49.25 -22.422 1 87.75 335 GLU A CA 1
ATOM 2644 C C . GLU A 1 335 ? 8.898 -49.531 -22.906 1 87.75 335 GLU A C 1
ATOM 2646 O O . GLU A 1 335 ? 9.094 -50.344 -23.812 1 87.75 335 GLU A O 1
ATOM 2651 N N . LEU A 1 336 ? 9.812 -48.906 -22.344 1 91.88 336 LEU A N 1
ATOM 2652 C CA . LEU A 1 336 ? 11.219 -49.125 -22.688 1 91.88 336 LEU A CA 1
ATOM 2653 C C . LEU A 1 336 ? 11.633 -50.562 -22.391 1 91.88 336 LEU A C 1
ATOM 2655 O O . LEU A 1 336 ? 12.289 -51.188 -23.219 1 91.88 336 LEU A O 1
ATOM 2659 N N . MET A 1 337 ? 11.156 -51 -21.328 1 89.12 337 MET A N 1
ATOM 2660 C CA . MET A 1 337 ? 11.523 -52.375 -20.938 1 89.12 337 MET A CA 1
ATOM 2661 C C . MET A 1 337 ? 10.852 -53.406 -21.844 1 89.12 337 MET A C 1
ATOM 2663 O O . MET A 1 337 ? 11.461 -54.406 -22.188 1 89.12 337 MET A O 1
ATOM 2667 N N . ASN A 1 338 ? 9.641 -53.094 -22.141 1 85.94 338 ASN A N 1
ATOM 2668 C CA . ASN A 1 338 ? 8.938 -54 -23.062 1 85.94 338 ASN A CA 1
ATOM 2669 C C . ASN A 1 338 ? 9.625 -54.031 -24.422 1 85.94 338 ASN A C 1
ATOM 2671 O O . ASN A 1 338 ? 9.703 -55.094 -25.047 1 85.94 338 ASN A O 1
ATOM 2675 N N . THR A 1 339 ? 10.086 -52.969 -24.875 1 87 339 THR A N 1
ATOM 2676 C CA . THR A 1 339 ? 10.797 -52.906 -26.141 1 87 339 THR A CA 1
ATOM 2677 C C . THR A 1 339 ? 12.094 -53.688 -26.078 1 87 339 THR A C 1
ATOM 2679 O O . THR A 1 339 ? 12.438 -54.406 -27.031 1 87 339 THR A O 1
ATOM 2682 N N . LEU A 1 340 ? 12.758 -53.625 -25.047 1 87.12 340 LEU A N 1
ATOM 2683 C CA . LEU A 1 340 ? 14.031 -54.344 -24.875 1 87.12 340 LEU A CA 1
ATOM 2684 C C . LEU A 1 340 ? 13.82 -55.844 -24.828 1 87.12 340 LEU A C 1
ATOM 2686 O O . LEU A 1 340 ? 14.641 -56.594 -25.344 1 87.12 340 LEU A O 1
ATOM 2690 N N . LYS A 1 341 ? 12.68 -56.281 -24.375 1 83 341 LYS A N 1
ATOM 2691 C CA . LYS A 1 341 ? 12.398 -57.688 -24.266 1 83 341 LYS A CA 1
ATOM 2692 C C . LYS A 1 341 ? 11.883 -58.281 -25.578 1 83 341 LYS A C 1
ATOM 2694 O O . LYS A 1 341 ? 12.172 -59.406 -25.922 1 83 341 LYS A O 1
ATOM 2699 N N . ALA A 1 342 ? 11.016 -57.688 -26.266 1 76.75 342 ALA A N 1
ATOM 2700 C CA . ALA A 1 342 ? 10.375 -58.219 -27.484 1 76.75 342 ALA A CA 1
ATOM 2701 C C . ALA A 1 342 ? 11.391 -58.375 -28.609 1 76.75 342 ALA A C 1
ATOM 2703 O O . ALA A 1 342 ? 11.297 -59.344 -29.391 1 76.75 342 ALA A O 1
ATOM 2704 N N . SER A 1 343 ? 12.141 -57.531 -28.875 1 60.81 343 SER A N 1
ATOM 2705 C CA . SER A 1 343 ? 12.93 -57.562 -30.094 1 60.81 343 SER A CA 1
ATOM 2706 C C . SER A 1 343 ? 14.305 -58.156 -29.859 1 60.81 343 SER A C 1
ATOM 2708 O O . SER A 1 343 ? 15.219 -58 -30.672 1 60.81 343 SER A O 1
ATOM 2710 N N . GLY A 1 344 ? 14.289 -59 -28.812 1 66.5 344 GLY A N 1
ATOM 2711 C CA . GLY A 1 344 ? 15.672 -59.438 -28.625 1 66.5 344 GLY A CA 1
ATOM 2712 C C . GLY A 1 344 ? 16.672 -58.312 -28.828 1 66.5 344 GLY A C 1
ATOM 2713 O O . GLY A 1 344 ? 17.859 -58.562 -28.984 1 66.5 344 GLY A O 1
ATOM 2714 N N . LYS A 1 345 ? 16.062 -57.094 -28.953 1 70.12 345 LYS A N 1
ATOM 2715 C CA . LYS A 1 345 ? 16.875 -55.906 -29.203 1 70.12 345 LYS A CA 1
ATOM 2716 C C . LYS A 1 345 ? 17.5 -55.375 -27.906 1 70.12 345 LYS A C 1
ATOM 2718 O O . LYS A 1 345 ? 16.953 -55.594 -26.812 1 70.12 345 LYS A O 1
ATOM 2723 N N . LYS A 1 346 ? 18.609 -54.906 -28.062 1 83.38 346 LYS A N 1
ATOM 2724 C CA . LYS A 1 346 ? 19.328 -54.375 -26.906 1 83.38 346 LYS A CA 1
ATOM 2725 C C . LYS A 1 346 ? 19.297 -52.875 -26.859 1 83.38 346 LYS A C 1
ATOM 2727 O O . LYS A 1 346 ? 19.938 -52.25 -26.016 1 83.38 346 LYS A O 1
ATOM 2732 N N . ARG A 1 347 ? 18.312 -52.312 -27.828 1 91.88 347 ARG A N 1
ATOM 2733 C CA . ARG A 1 347 ? 18.297 -50.844 -27.922 1 91.88 347 ARG A CA 1
ATOM 2734 C C . ARG A 1 347 ? 16.875 -50.344 -27.766 1 91.88 347 ARG A C 1
ATOM 2736 O O . ARG A 1 347 ? 15.922 -50.906 -28.281 1 91.88 347 ARG A O 1
ATOM 2743 N N . ALA A 1 348 ? 16.688 -49.219 -27 1 93.38 348 ALA A N 1
ATOM 2744 C CA . ALA A 1 348 ? 15.406 -48.531 -26.844 1 93.38 348 ALA A CA 1
ATOM 2745 C C . ALA A 1 348 ? 15.617 -47.062 -26.594 1 93.38 348 ALA A C 1
ATOM 2747 O O . ALA A 1 348 ? 16.672 -46.656 -26.094 1 93.38 348 ALA A O 1
ATOM 2748 N N . TYR A 1 349 ? 14.648 -46.25 -26.953 1 96 349 TYR A N 1
ATOM 2749 C CA . TYR A 1 349 ? 14.789 -44.812 -26.703 1 96 349 TYR A CA 1
ATOM 2750 C C . TYR A 1 349 ? 13.461 -44.219 -26.281 1 96 349 TYR A C 1
ATOM 2752 O O . TYR A 1 349 ? 12.398 -44.812 -26.5 1 96 349 TYR A O 1
ATOM 2760 N N . PHE A 1 350 ? 13.508 -43.062 -25.578 1 95.75 350 PHE A N 1
ATOM 2761 C CA . PHE A 1 350 ? 12.375 -42.25 -25.203 1 95.75 350 PHE A CA 1
ATOM 2762 C C . PHE A 1 350 ? 12.617 -40.781 -25.594 1 95.75 350 PHE A C 1
ATOM 2764 O O . PHE A 1 350 ? 13.727 -40.281 -25.453 1 95.75 350 PHE A O 1
ATOM 2771 N N . MET A 1 351 ? 11.586 -40.219 -26.141 1 95.19 351 MET A N 1
ATOM 2772 C CA . MET A 1 351 ? 11.703 -38.812 -26.516 1 95.19 351 MET A CA 1
ATOM 2773 C C . MET A 1 351 ? 10.445 -38.031 -26.141 1 95.19 351 MET A C 1
ATOM 2775 O O . MET A 1 351 ? 9.328 -38.469 -26.453 1 95.19 351 MET A O 1
ATOM 2779 N N . GLU A 1 352 ? 10.625 -37.031 -25.344 1 94.19 352 GLU A N 1
ATOM 2780 C CA . GLU A 1 352 ? 9.547 -36.062 -25.062 1 94.19 352 GLU A CA 1
ATOM 2781 C C . GLU A 1 352 ? 9.812 -34.719 -25.75 1 94.19 352 GLU A C 1
ATOM 2783 O O . GLU A 1 352 ? 10.859 -34.125 -25.547 1 94.19 352 GLU A O 1
ATOM 2788 N N . GLU A 1 353 ? 8.852 -34.188 -26.484 1 91 353 GLU A N 1
ATOM 2789 C CA . GLU A 1 353 ? 9.156 -33.125 -27.438 1 91 353 GLU A CA 1
ATOM 2790 C C . GLU A 1 353 ? 8.578 -31.781 -26.969 1 91 353 GLU A C 1
ATOM 2792 O O . GLU A 1 353 ? 8.82 -30.734 -27.578 1 91 353 GLU A O 1
ATOM 2797 N N . GLU A 1 354 ? 7.848 -31.672 -25.953 1 92.69 354 GLU A N 1
ATOM 2798 C CA . GLU A 1 354 ? 7.25 -30.391 -25.562 1 92.69 354 GLU A CA 1
ATOM 2799 C C . GLU A 1 354 ? 7.801 -29.922 -24.219 1 92.69 354 GLU A C 1
ATOM 2801 O O . GLU A 1 354 ? 8.375 -28.828 -24.125 1 92.69 354 GLU A O 1
ATOM 2806 N N . TYR A 1 355 ? 7.691 -30.703 -23.219 1 92.81 355 TYR A N 1
ATOM 2807 C CA . TYR A 1 355 ? 8.188 -30.391 -21.891 1 92.81 355 TYR A CA 1
ATOM 2808 C C . TYR A 1 355 ? 9.148 -31.484 -21.391 1 92.81 355 TYR A C 1
ATOM 2810 O O . TYR A 1 355 ? 8.992 -32 -20.281 1 92.81 355 TYR A O 1
ATOM 2818 N N . GLY A 1 356 ? 10.094 -31.703 -22.359 1 92.69 356 GLY A N 1
ATOM 2819 C CA . GLY A 1 356 ? 11.109 -32.688 -22.016 1 92.69 356 GLY A CA 1
ATOM 2820 C C . GLY A 1 356 ? 12.148 -32.156 -21.047 1 92.69 356 GLY A C 1
ATOM 2821 O O . GLY A 1 356 ? 13.281 -31.875 -21.453 1 92.69 356 GLY A O 1
ATOM 2822 N N . THR A 1 357 ? 11.844 -32.188 -19.75 1 89.38 357 THR A N 1
ATOM 2823 C CA . THR A 1 357 ? 12.734 -31.609 -18.734 1 89.38 357 THR A CA 1
ATOM 2824 C C . THR A 1 357 ? 13.719 -32.656 -18.234 1 89.38 357 THR A C 1
ATOM 2826 O O . THR A 1 357 ? 13.5 -33.875 -18.406 1 89.38 357 THR A O 1
ATOM 2829 N N . LEU A 1 358 ? 14.789 -32.125 -17.734 1 94.25 358 LEU A N 1
ATOM 2830 C CA . LEU A 1 358 ? 15.758 -33.031 -17.109 1 94.25 358 LEU A CA 1
ATOM 2831 C C . LEU A 1 358 ? 15.109 -33.812 -15.984 1 94.25 358 LEU A C 1
ATOM 2833 O O . LEU A 1 358 ? 15.438 -35 -15.789 1 94.25 358 LEU A O 1
ATOM 2837 N N . GLU A 1 359 ? 14.195 -33.219 -15.32 1 94.06 359 GLU A N 1
ATOM 2838 C CA . GLU A 1 359 ? 13.516 -33.906 -14.211 1 94.06 359 GLU A CA 1
ATOM 2839 C C . GLU A 1 359 ? 12.781 -35.125 -14.688 1 94.06 359 GLU A C 1
ATOM 2841 O O . GLU A 1 359 ? 12.844 -36.188 -14.047 1 94.06 359 GLU A O 1
ATOM 2846 N N . LEU A 1 360 ? 12.07 -35 -15.742 1 95.25 360 LEU A N 1
ATOM 2847 C CA . LEU A 1 360 ? 11.359 -36.125 -16.312 1 95.25 360 LEU A CA 1
ATOM 2848 C C . LEU A 1 360 ? 12.312 -37.25 -16.656 1 95.25 360 LEU A C 1
ATOM 2850 O O . LEU A 1 360 ? 12.07 -38.406 -16.297 1 95.25 360 LEU A O 1
ATOM 2854 N N . LEU A 1 361 ? 13.438 -37 -17.312 1 97.38 361 LEU A N 1
ATOM 2855 C CA . LEU A 1 361 ? 14.398 -38 -17.75 1 97.38 361 LEU A CA 1
ATOM 2856 C C . LEU A 1 361 ? 15.023 -38.719 -16.562 1 97.38 361 LEU A C 1
ATOM 2858 O O . LEU A 1 361 ? 15.234 -39.938 -16.594 1 97.38 361 LEU A O 1
ATOM 2862 N N . LEU A 1 362 ? 15.273 -37.906 -15.602 1 97.06 362 LEU A N 1
ATOM 2863 C CA . LEU A 1 362 ? 15.883 -38.5 -14.406 1 97.06 362 LEU A CA 1
ATOM 2864 C C . LEU A 1 362 ? 14.906 -39.438 -13.703 1 97.06 362 LEU A C 1
ATOM 2866 O O . LEU A 1 362 ? 15.312 -40.438 -13.148 1 97.06 362 LEU A O 1
ATOM 2870 N N . GLN A 1 363 ? 13.672 -39.062 -13.695 1 96.44 363 GLN A N 1
ATOM 2871 C CA . GLN A 1 363 ? 12.664 -39.969 -13.117 1 96.44 363 GLN A CA 1
ATOM 2872 C C . GLN A 1 363 ? 12.555 -41.25 -13.914 1 96.44 363 GLN A C 1
ATOM 2874 O O . GLN A 1 363 ? 12.391 -42.344 -13.336 1 96.44 363 GLN A O 1
ATOM 2879 N N . ILE A 1 364 ? 12.609 -41.156 -15.211 1 96.88 364 ILE A N 1
ATOM 2880 C CA . ILE A 1 364 ? 12.57 -42.344 -16.062 1 96.88 364 ILE A CA 1
ATOM 2881 C C . ILE A 1 364 ? 13.797 -43.219 -15.781 1 96.88 364 ILE A C 1
ATOM 2883 O O . ILE A 1 364 ? 13.68 -44.438 -15.656 1 96.88 364 ILE A O 1
ATOM 2887 N N . HIS A 1 365 ? 14.914 -42.594 -15.703 1 96.5 365 HIS A N 1
ATOM 2888 C CA . HIS A 1 365 ? 16.156 -43.312 -15.391 1 96.5 365 HIS A CA 1
ATOM 2889 C C . HIS A 1 365 ? 16.016 -44.094 -14.086 1 96.5 365 HIS A C 1
ATOM 2891 O O . HIS A 1 365 ? 16.422 -45.25 -14.008 1 96.5 365 HIS A O 1
ATOM 2897 N N . LYS A 1 366 ? 15.5 -43.469 -13.117 1 95.19 366 LYS A N 1
ATOM 2898 C CA . LYS A 1 366 ? 15.32 -44.094 -11.82 1 95.19 366 LYS A CA 1
ATOM 2899 C C . LYS A 1 366 ? 14.453 -45.344 -11.938 1 95.19 366 LYS A C 1
ATOM 2901 O O . LYS A 1 366 ? 14.789 -46.406 -11.391 1 95.19 366 LYS A O 1
ATOM 2906 N N . GLU A 1 367 ? 13.352 -45.188 -12.664 1 93.06 367 GLU A N 1
ATOM 2907 C CA . GLU A 1 367 ? 12.438 -46.312 -12.844 1 93.06 367 GLU A CA 1
ATOM 2908 C C . GLU A 1 367 ? 13.094 -47.438 -13.648 1 93.06 367 GLU A C 1
ATOM 2910 O O . GLU A 1 367 ? 12.953 -48.594 -13.305 1 93.06 367 GLU A O 1
ATOM 2915 N N . VAL A 1 368 ? 13.805 -47.094 -14.672 1 93.06 368 VAL A N 1
ATOM 2916 C CA . VAL A 1 368 ? 14.461 -48.062 -15.555 1 93.06 368 VAL A CA 1
ATOM 2917 C C . VAL A 1 368 ? 15.547 -48.812 -14.789 1 93.06 368 VAL A C 1
ATOM 2919 O O . VAL A 1 368 ? 15.742 -50.031 -14.984 1 93.06 368 VAL A O 1
ATOM 2922 N N . SER A 1 369 ? 16.266 -48.094 -13.992 1 90.31 369 SER A N 1
ATOM 2923 C CA . SER A 1 369 ? 17.344 -48.688 -13.211 1 90.31 369 SER A CA 1
ATOM 2924 C C . SER A 1 369 ? 16.828 -49.781 -12.273 1 90.31 369 SER A C 1
ATOM 2926 O O . SER A 1 369 ? 17.531 -50.75 -12 1 90.31 369 SER A O 1
ATOM 2928 N N . ASN A 1 370 ? 15.688 -49.594 -11.82 1 86.38 370 ASN A N 1
ATOM 2929 C CA . ASN A 1 370 ? 15.086 -50.594 -10.945 1 86.38 370 ASN A CA 1
ATOM 2930 C C . ASN A 1 370 ? 14.812 -51.906 -11.688 1 86.38 370 ASN A C 1
ATOM 2932 O O . ASN A 1 370 ? 14.875 -52.969 -11.094 1 86.38 370 ASN A O 1
ATOM 2936 N N . PHE A 1 371 ? 14.578 -51.812 -12.922 1 81.69 371 PHE A N 1
ATOM 2937 C CA . PHE A 1 371 ? 14.281 -53 -13.734 1 81.69 371 PHE A CA 1
ATOM 2938 C C . PHE A 1 371 ? 15.562 -53.625 -14.242 1 81.69 371 PHE A C 1
ATOM 2940 O O . PHE A 1 371 ? 15.617 -54.844 -14.414 1 81.69 371 PHE A O 1
ATOM 2947 N N . LEU A 1 372 ? 16.562 -52.875 -14.57 1 80.25 372 LEU A N 1
ATOM 2948 C CA . LEU A 1 372 ? 17.797 -53.375 -15.195 1 80.25 372 LEU A CA 1
ATOM 2949 C C . LEU A 1 372 ? 18.672 -54.094 -14.18 1 80.25 372 LEU A C 1
ATOM 2951 O O . LEU A 1 372 ? 19.531 -54.875 -14.562 1 80.25 372 LEU A O 1
ATOM 2955 N N . LYS A 1 373 ? 18.547 -53.844 -12.961 1 70.88 373 LYS A N 1
ATOM 2956 C CA . LYS A 1 373 ? 19.375 -54.5 -11.953 1 70.88 373 LYS A CA 1
ATOM 2957 C C . LYS A 1 373 ? 19.344 -56.031 -12.125 1 70.88 373 LYS A C 1
ATOM 2959 O O . LYS A 1 373 ? 20.266 -56.719 -11.703 1 70.88 373 LYS A O 1
ATOM 2964 N N . ASP A 1 374 ? 18.266 -56.531 -12.945 1 57.91 374 ASP A N 1
ATOM 2965 C CA . ASP A 1 374 ? 18.031 -57.969 -13.055 1 57.91 374 ASP A CA 1
ATOM 2966 C C . ASP A 1 374 ? 18.531 -58.5 -14.391 1 57.91 374 ASP A C 1
ATOM 2968 O O . ASP A 1 374 ? 17.75 -58.688 -15.32 1 57.91 374 ASP A O 1
ATOM 2972 N N . ASP A 1 375 ? 19.766 -58.531 -14.812 1 62.91 375 ASP A N 1
ATOM 2973 C CA . ASP A 1 375 ? 20.422 -59.531 -15.672 1 62.91 375 ASP A CA 1
ATOM 2974 C C . ASP A 1 375 ? 20.469 -59.031 -17.125 1 62.91 375 ASP A C 1
ATOM 2976 O O . ASP A 1 375 ? 20.734 -59.844 -18.031 1 62.91 375 ASP A O 1
ATOM 2980 N N . THR A 1 376 ? 20.016 -57.781 -17.375 1 70.19 376 THR A N 1
ATOM 2981 C CA . THR A 1 376 ? 20.031 -57.5 -18.797 1 70.19 376 THR A CA 1
ATOM 2982 C C . THR A 1 376 ? 21.406 -56.969 -19.234 1 70.19 376 THR A C 1
ATOM 2984 O O . THR A 1 376 ? 21.953 -56.062 -18.641 1 70.19 376 THR A O 1
ATOM 2987 N N . GLU A 1 377 ? 22.062 -57.719 -20.078 1 77.19 377 GLU A N 1
ATOM 2988 C CA . GLU A 1 377 ? 23.375 -57.312 -20.594 1 77.19 377 GLU A CA 1
ATOM 2989 C C . GLU A 1 377 ? 23.266 -56.75 -22 1 77.19 377 GLU A C 1
ATOM 2991 O O . GLU A 1 377 ? 22.344 -57.062 -22.75 1 77.19 377 GLU A O 1
ATOM 2996 N N . GLY A 1 378 ? 24 -55.656 -22.234 1 84.56 378 GLY A N 1
ATOM 2997 C CA . GLY A 1 378 ? 24.172 -55.156 -23.578 1 84.56 378 GLY A CA 1
ATOM 2998 C C . GLY A 1 378 ? 23.125 -54.125 -23.969 1 84.56 378 GLY A C 1
ATOM 2999 O O . GLY A 1 378 ? 22.906 -53.875 -25.156 1 84.56 378 GLY A O 1
ATOM 3000 N N . TYR A 1 379 ? 22.469 -53.562 -22.984 1 89.94 379 TYR A N 1
ATOM 3001 C CA . TYR A 1 379 ? 21.391 -52.625 -23.312 1 89.94 379 TYR A CA 1
ATOM 3002 C C . TYR A 1 379 ? 21.953 -51.25 -23.656 1 89.94 379 TYR A C 1
ATOM 3004 O O . TYR A 1 379 ? 22.984 -50.844 -23.125 1 89.94 379 TYR A O 1
ATOM 3012 N N . GLU A 1 380 ? 21.312 -50.531 -24.562 1 93.94 380 GLU A N 1
ATOM 3013 C CA . GLU A 1 380 ? 21.531 -49.125 -24.922 1 93.94 380 GLU A CA 1
ATOM 3014 C C . GLU A 1 380 ? 20.234 -48.344 -24.922 1 93.94 380 GLU A C 1
ATOM 3016 O O . GLU A 1 380 ? 19.344 -48.594 -25.75 1 93.94 380 GLU A O 1
ATOM 3021 N N . ILE A 1 381 ? 20.188 -47.375 -23.969 1 95.62 381 ILE A N 1
ATOM 3022 C CA . ILE A 1 381 ? 18.953 -46.594 -23.859 1 95.62 381 ILE A CA 1
ATOM 3023 C C . ILE A 1 381 ? 19.281 -45.125 -24.016 1 95.62 381 ILE A C 1
ATOM 3025 O O . ILE A 1 381 ? 20.203 -44.625 -23.391 1 95.62 381 ILE A O 1
ATOM 3029 N N . ILE A 1 382 ? 18.516 -44.469 -24.859 1 97.5 382 ILE A N 1
ATOM 3030 C CA . ILE A 1 382 ? 18.656 -43.031 -25.031 1 97.5 382 ILE A CA 1
ATOM 3031 C C . ILE A 1 382 ? 17.359 -42.344 -24.578 1 97.5 382 ILE A C 1
ATOM 3033 O O . ILE A 1 382 ? 16.281 -42.656 -25.047 1 97.5 382 ILE A O 1
ATOM 3037 N N . LEU A 1 383 ? 17.5 -41.469 -23.578 1 97.81 383 LEU A N 1
ATOM 3038 C CA . LEU A 1 383 ? 16.391 -40.625 -23.141 1 97.81 383 LEU A CA 1
ATOM 3039 C C . LEU A 1 383 ? 16.594 -39.156 -23.578 1 97.81 383 LEU A C 1
ATOM 3041 O O . LEU A 1 383 ? 17.562 -38.531 -23.172 1 97.81 383 LEU A O 1
ATOM 3045 N N . CYS A 1 384 ? 15.664 -38.688 -24.359 1 97.06 384 CYS A N 1
ATOM 3046 C CA . CYS A 1 384 ? 15.797 -37.344 -24.891 1 97.06 384 CYS A CA 1
ATOM 3047 C C . CYS A 1 384 ? 14.602 -36.469 -24.516 1 97.06 384 CYS A C 1
ATOM 3049 O O . CYS A 1 384 ? 13.453 -36.906 -24.641 1 97.06 384 CYS A O 1
ATOM 3051 N N . GLY A 1 385 ? 14.906 -35.312 -24 1 95.75 385 GLY A N 1
ATOM 3052 C CA . GLY A 1 385 ? 13.875 -34.312 -23.719 1 95.75 385 GLY A CA 1
ATOM 3053 C C . GLY A 1 385 ? 14.109 -33 -24.438 1 95.75 385 GLY A C 1
ATOM 3054 O O . GLY A 1 385 ? 15.203 -32.438 -24.359 1 95.75 385 GLY A O 1
ATOM 3055 N N . TYR A 1 386 ? 13.07 -32.594 -25.125 1 94.69 386 TYR A N 1
ATOM 3056 C CA . TYR A 1 386 ? 13.102 -31.328 -25.844 1 94.69 386 TYR A CA 1
ATOM 3057 C C . TYR A 1 386 ? 12.086 -30.344 -25.281 1 94.69 386 TYR A C 1
ATOM 3059 O O . TYR A 1 386 ? 10.922 -30.703 -25.047 1 94.69 386 TYR A O 1
ATOM 3067 N N . GLU A 1 387 ? 12.547 -29.109 -24.969 1 92.25 387 GLU A N 1
ATOM 3068 C CA . GLU A 1 387 ? 11.68 -28.016 -24.547 1 92.25 387 GLU A CA 1
ATOM 3069 C C . GLU A 1 387 ? 11.445 -27.016 -25.672 1 92.25 387 GLU A C 1
ATOM 3071 O O . GLU A 1 387 ? 12.281 -26.156 -25.938 1 92.25 387 GLU A O 1
ATOM 3076 N N . ARG A 1 388 ? 10.312 -27.047 -26.172 1 89.5 388 ARG A N 1
ATOM 3077 C CA . ARG A 1 388 ? 10 -26.312 -27.391 1 89.5 388 ARG A CA 1
ATOM 3078 C C . ARG A 1 388 ? 10 -24.797 -27.125 1 89.5 388 ARG A C 1
ATOM 3080 O O . ARG A 1 388 ? 10.391 -24.016 -28 1 89.5 388 ARG A O 1
ATOM 3087 N N . GLN A 1 389 ? 9.578 -24.344 -26 1 86.62 389 GLN A N 1
ATOM 3088 C CA . GLN A 1 389 ? 9.438 -22.922 -25.688 1 86.62 389 GLN A CA 1
ATOM 3089 C C . GLN A 1 389 ? 10.797 -22.219 -25.688 1 86.62 389 GLN A C 1
ATOM 3091 O O . GLN A 1 389 ? 10.906 -21.062 -26.078 1 86.62 389 GLN A O 1
ATOM 3096 N N . THR A 1 390 ? 11.844 -22.875 -25.219 1 90.5 390 THR A N 1
ATOM 3097 C CA . THR A 1 390 ? 13.164 -22.266 -25.078 1 90.5 390 THR A CA 1
ATOM 3098 C C . THR A 1 390 ? 14.133 -22.828 -26.125 1 90.5 390 THR A C 1
ATOM 3100 O O . THR A 1 390 ? 15.281 -22.375 -26.219 1 90.5 390 THR A O 1
ATOM 3103 N N . ASN A 1 391 ? 13.727 -23.906 -26.906 1 94.38 391 ASN A N 1
ATOM 3104 C CA . ASN A 1 391 ? 14.57 -24.594 -27.875 1 94.38 391 ASN A CA 1
ATOM 3105 C C . ASN A 1 391 ? 15.812 -25.188 -27.203 1 94.38 391 ASN A C 1
ATOM 3107 O O . ASN A 1 391 ? 16.922 -25.078 -27.734 1 94.38 391 ASN A O 1
ATOM 3111 N N . THR A 1 392 ? 15.609 -25.641 -26.078 1 95.75 392 THR A N 1
ATOM 3112 C CA . THR A 1 392 ? 16.672 -26.312 -25.328 1 95.75 392 THR A CA 1
ATOM 3113 C C . THR A 1 392 ? 16.297 -27.766 -25.047 1 95.75 392 THR A C 1
ATOM 3115 O O . THR A 1 392 ? 15.172 -28.188 -25.344 1 95.75 392 THR A O 1
ATOM 3118 N N . GLY A 1 393 ? 17.312 -28.562 -24.609 1 95.12 393 GLY A N 1
ATOM 3119 C CA . GLY A 1 393 ? 16.984 -29.953 -24.344 1 95.12 393 GLY A CA 1
ATOM 3120 C C . GLY A 1 393 ? 17.938 -30.609 -23.375 1 95.12 393 GLY A C 1
ATOM 3121 O O . GLY A 1 393 ? 18.891 -29.984 -22.906 1 95.12 393 GLY A O 1
ATOM 3122 N N . SER A 1 394 ? 17.516 -31.797 -22.953 1 97.06 394 SER A N 1
ATOM 3123 C CA . SER A 1 394 ? 18.312 -32.656 -22.109 1 97.06 394 SER A CA 1
ATOM 3124 C C . SER A 1 394 ? 18.438 -34.062 -22.703 1 97.06 394 SER A C 1
ATOM 3126 O O . SER A 1 394 ? 17.562 -34.5 -23.469 1 97.06 394 SER A O 1
ATOM 3128 N N . LEU A 1 395 ? 19.578 -34.75 -22.391 1 97.5 395 LEU A N 1
ATOM 3129 C CA . LEU A 1 395 ? 19.844 -36.062 -22.953 1 97.5 395 LEU A CA 1
ATOM 3130 C C . LEU A 1 395 ? 20.484 -37 -21.922 1 97.5 395 LEU A C 1
ATOM 3132 O O . LEU A 1 395 ? 21.375 -36.562 -21.172 1 97.5 395 LEU A O 1
ATOM 3136 N N . LEU A 1 396 ? 19.984 -38.219 -21.828 1 98.19 396 LEU A N 1
ATOM 3137 C CA . LEU A 1 396 ? 20.609 -39.25 -21.016 1 98.19 396 LEU A CA 1
ATOM 3138 C C . LEU A 1 396 ? 20.906 -40.469 -21.859 1 98.19 396 LEU A C 1
ATOM 3140 O O . LEU A 1 396 ? 20.109 -40.875 -22.734 1 98.19 396 LEU A O 1
ATOM 3144 N N . ILE A 1 397 ? 22.062 -41.031 -21.703 1 97.75 397 ILE A N 1
ATOM 3145 C CA . ILE A 1 397 ? 22.453 -42.281 -22.312 1 97.75 397 ILE A CA 1
ATOM 3146 C C . ILE A 1 397 ? 22.734 -43.312 -21.219 1 97.75 397 ILE A C 1
ATOM 3148 O O . ILE A 1 397 ? 23.531 -43.062 -20.312 1 97.75 397 ILE A O 1
ATOM 3152 N N . LEU A 1 398 ? 22.094 -44.406 -21.328 1 96.06 398 LEU A N 1
ATOM 3153 C CA . LEU A 1 398 ? 22.234 -45.469 -20.312 1 96.06 398 LEU A CA 1
ATOM 3154 C C . LEU A 1 398 ? 22.766 -46.75 -20.938 1 96.06 398 LEU A C 1
ATOM 3156 O O . LEU A 1 398 ? 22.266 -47.188 -21.969 1 96.06 398 LEU A O 1
ATOM 3160 N N . SER A 1 399 ? 23.797 -47.281 -20.375 1 94.75 399 SER A N 1
ATOM 3161 C CA . SER A 1 399 ? 24.359 -48.594 -20.766 1 94.75 399 SER A CA 1
ATOM 3162 C C . SER A 1 399 ? 25.281 -49.125 -19.688 1 94.75 399 SER A C 1
ATOM 3164 O O . SER A 1 399 ? 25.766 -48.375 -18.828 1 94.75 399 SER A O 1
ATOM 3166 N N . GLU A 1 400 ? 25.469 -50.438 -19.734 1 90.69 400 GLU A N 1
ATOM 3167 C CA . GLU A 1 400 ? 26.406 -51.062 -18.797 1 90.69 400 GLU A CA 1
ATOM 3168 C C . GLU A 1 400 ? 27.844 -50.875 -19.297 1 90.69 400 GLU A C 1
ATOM 3170 O O . GLU A 1 400 ? 28.797 -51.062 -18.531 1 90.69 400 GLU A O 1
ATOM 3175 N N . SER A 1 401 ? 27.984 -50.5 -20.547 1 93.12 401 SER A N 1
ATOM 3176 C CA . SER A 1 401 ? 29.297 -50.375 -21.188 1 93.12 401 SER A CA 1
ATOM 3177 C C . SER A 1 401 ? 29.672 -48.938 -21.406 1 93.12 401 SER A C 1
ATOM 3179 O O . SER A 1 401 ? 28.969 -48.188 -22.109 1 93.12 401 SER A O 1
ATOM 3181 N N . GLY A 1 402 ? 30.781 -48.562 -20.922 1 94.94 402 GLY A N 1
ATOM 3182 C CA . GLY A 1 402 ? 31.281 -47.219 -21.141 1 94.94 402 GLY A CA 1
ATOM 3183 C C . GLY A 1 402 ? 31.609 -46.938 -22.594 1 94.94 402 GLY A C 1
ATOM 3184 O O . GLY A 1 402 ? 31.438 -45.812 -23.062 1 94.94 402 GLY A O 1
ATOM 3185 N N . GLU A 1 403 ? 32.031 -47.969 -23.172 1 95 403 GLU A N 1
ATOM 3186 C CA . GLU A 1 403 ? 32.344 -47.844 -24.578 1 95 403 GLU A CA 1
ATOM 3187 C C . GLU A 1 403 ? 31.125 -47.531 -25.422 1 95 403 GLU A C 1
ATOM 3189 O O . GLU A 1 403 ? 31.156 -46.688 -26.312 1 95 403 GLU A O 1
ATOM 3194 N N . LYS A 1 404 ? 30.078 -48.156 -25.078 1 94.62 404 LYS A N 1
ATOM 3195 C CA . LYS A 1 404 ? 28.828 -47.938 -25.797 1 94.62 404 LYS A CA 1
ATOM 3196 C C . LYS A 1 404 ? 28.297 -46.531 -25.562 1 94.62 404 LYS A C 1
ATOM 3198 O O . LYS A 1 404 ? 27.844 -45.875 -26.5 1 94.62 404 LYS A O 1
ATOM 3203 N N . ILE A 1 405 ? 28.438 -46.125 -24.391 1 96.94 405 ILE A N 1
ATOM 3204 C CA . ILE A 1 405 ? 27.984 -44.781 -24.031 1 96.94 405 ILE A CA 1
ATOM 3205 C C . ILE A 1 405 ? 28.797 -43.719 -24.781 1 96.94 405 ILE A C 1
ATOM 3207 O O . ILE A 1 405 ? 28.25 -42.781 -25.344 1 96.94 405 ILE A O 1
ATOM 3211 N N . ALA A 1 406 ? 30.078 -43.938 -24.828 1 96.38 406 ALA A N 1
ATOM 3212 C CA . ALA A 1 406 ? 30.969 -43 -25.484 1 96.38 406 ALA A CA 1
ATOM 3213 C C . ALA A 1 406 ? 30.656 -42.906 -26.984 1 96.38 406 ALA A C 1
ATOM 3215 O O . ALA A 1 406 ? 30.672 -41.812 -27.562 1 96.38 406 ALA A O 1
ATOM 3216 N N . ASN A 1 407 ? 30.391 -44 -27.531 1 95.75 407 ASN A N 1
ATOM 3217 C CA . ASN A 1 407 ? 30.062 -44.031 -28.953 1 95.75 407 ASN A CA 1
ATOM 3218 C C . ASN A 1 407 ? 28.75 -43.312 -29.25 1 95.75 407 ASN A C 1
ATOM 3220 O O . ASN A 1 407 ? 28.656 -42.562 -30.203 1 95.75 407 ASN A O 1
ATOM 3224 N N . LEU A 1 408 ? 27.797 -43.562 -28.422 1 96.31 408 LEU A N 1
ATOM 3225 C CA . LEU A 1 408 ? 26.5 -42.938 -28.609 1 96.31 408 LEU A CA 1
ATOM 3226 C C . LEU A 1 408 ? 26.594 -41.438 -28.391 1 96.31 408 LEU A C 1
ATOM 3228 O O . LEU A 1 408 ? 25.984 -40.656 -29.125 1 96.31 408 LEU A O 1
ATOM 3232 N N . ALA A 1 409 ? 27.344 -41.062 -27.422 1 97 409 ALA A N 1
ATOM 3233 C CA . ALA A 1 409 ? 27.516 -39.656 -27.109 1 97 409 ALA A CA 1
ATOM 3234 C C . ALA A 1 409 ? 28.188 -38.938 -28.281 1 97 409 ALA A C 1
ATOM 3236 O O . ALA A 1 409 ? 27.828 -37.812 -28.609 1 97 409 ALA A O 1
ATOM 3237 N N . ALA A 1 410 ? 29.125 -39.625 -28.844 1 95.62 410 ALA A N 1
ATOM 3238 C CA . ALA A 1 410 ? 29.828 -39.062 -29.984 1 95.62 410 ALA A CA 1
ATOM 3239 C C . ALA A 1 410 ? 28.891 -38.906 -31.188 1 95.62 410 ALA A C 1
ATOM 3241 O O . ALA A 1 410 ? 28.922 -37.875 -31.875 1 95.62 410 ALA A O 1
ATOM 3242 N N . ASN A 1 411 ? 28.109 -39.844 -31.406 1 95.81 411 ASN A N 1
ATOM 3243 C CA . ASN A 1 411 ? 27.156 -39.781 -32.5 1 95.81 411 ASN A CA 1
ATOM 3244 C C . ASN A 1 411 ? 26.141 -38.688 -32.344 1 95.81 411 ASN A C 1
ATOM 3246 O O . ASN A 1 411 ? 25.859 -37.938 -33.281 1 95.81 411 ASN A O 1
ATOM 3250 N N . LEU A 1 412 ? 25.625 -38.625 -31.141 1 97.06 412 LEU A N 1
ATOM 3251 C CA . LEU A 1 412 ? 24.625 -37.594 -30.859 1 97.06 412 LEU A CA 1
ATOM 3252 C C . LEU A 1 412 ? 25.234 -36.188 -30.875 1 97.06 412 LEU A C 1
ATOM 3254 O O . LEU A 1 412 ? 24.578 -35.219 -31.266 1 97.06 412 LEU A O 1
ATOM 3258 N N . GLY A 1 413 ? 26.469 -36.094 -30.484 1 95.88 413 GLY A N 1
ATOM 3259 C CA . GLY A 1 413 ? 27.188 -34.844 -30.547 1 95.88 413 GLY A CA 1
ATOM 3260 C C . GLY A 1 413 ? 27.375 -34.344 -31.969 1 95.88 413 GLY A C 1
ATOM 3261 O O . GLY A 1 413 ? 27.438 -33.125 -32.188 1 95.88 413 GLY A O 1
ATOM 3262 N N . SER A 1 414 ? 27.484 -35.281 -32.844 1 95.5 414 SER A N 1
ATOM 3263 C CA . SER A 1 414 ? 27.625 -34.906 -34.25 1 95.5 414 SER A CA 1
ATOM 3264 C C . SER A 1 414 ? 26.312 -34.375 -34.812 1 95.5 414 SER A C 1
ATOM 3266 O O . SER A 1 414 ? 26.312 -33.562 -35.75 1 95.5 414 SER A O 1
ATOM 3268 N N . ILE A 1 415 ? 25.25 -34.719 -34.25 1 95.75 415 ILE A N 1
ATOM 3269 C CA . ILE A 1 415 ? 23.922 -34.312 -34.688 1 95.75 415 ILE A CA 1
ATOM 3270 C C . ILE A 1 415 ? 23.531 -33 -34 1 95.75 415 ILE A C 1
ATOM 3272 O O . ILE A 1 415 ? 22.969 -32.094 -34.625 1 95.75 415 ILE A O 1
ATOM 3276 N N . LEU A 1 416 ? 23.891 -32.906 -32.688 1 97.06 416 LEU A N 1
ATOM 3277 C CA . LEU A 1 416 ? 23.531 -31.766 -31.859 1 97.06 416 LEU A CA 1
ATOM 3278 C C . LEU A 1 416 ? 24.766 -30.938 -31.516 1 97.06 416 LEU A C 1
ATOM 3280 O O . LEU A 1 416 ? 25.484 -31.234 -30.562 1 97.06 416 LEU A O 1
ATOM 3284 N N . GLN A 1 417 ? 24.875 -29.891 -32.125 1 94.62 417 GLN A N 1
ATOM 3285 C CA . GLN A 1 417 ? 26.094 -29.078 -32.062 1 94.62 417 GLN A CA 1
ATOM 3286 C C . GLN A 1 417 ? 26.266 -28.469 -30.672 1 94.62 417 GLN A C 1
ATOM 3288 O O . GLN A 1 417 ? 27.406 -28.281 -30.219 1 94.62 417 GLN A O 1
ATOM 3293 N N . ASN A 1 418 ? 25.219 -28.156 -30 1 96.44 418 ASN A N 1
ATOM 3294 C CA . ASN A 1 418 ? 25.281 -27.484 -28.719 1 96.44 418 ASN A CA 1
ATOM 3295 C C . ASN A 1 418 ? 25.062 -28.453 -27.562 1 96.44 418 ASN A C 1
ATOM 3297 O O . ASN A 1 418 ? 24.594 -28.062 -26.5 1 96.44 418 ASN A O 1
ATOM 3301 N N . LEU A 1 419 ? 25.406 -29.688 -27.828 1 96.94 419 LEU A N 1
ATOM 3302 C CA . LEU A 1 419 ? 25.297 -30.703 -26.781 1 96.94 419 LEU A CA 1
ATOM 3303 C C . LEU A 1 419 ? 26.562 -30.75 -25.938 1 96.94 419 LEU A C 1
ATOM 3305 O O . LEU A 1 419 ? 27.672 -30.859 -26.484 1 96.94 419 LEU A O 1
ATOM 3309 N N . LYS A 1 420 ? 26.422 -30.547 -24.703 1 96.44 420 LYS A N 1
ATOM 3310 C CA . LYS A 1 420 ? 27.516 -30.688 -23.734 1 96.44 420 LYS A CA 1
ATOM 3311 C C . LYS A 1 420 ? 27.109 -31.594 -22.578 1 96.44 420 LYS A C 1
ATOM 3313 O O . LYS A 1 420 ? 26 -31.5 -22.078 1 96.44 420 LYS A O 1
ATOM 3318 N N . GLY A 1 421 ? 28 -32.531 -22.281 1 96.5 421 GLY A N 1
ATOM 3319 C CA . GLY A 1 421 ? 27.672 -33.406 -21.188 1 96.5 421 GLY A CA 1
ATOM 3320 C C . GLY A 1 421 ? 28.844 -34.312 -20.766 1 96.5 421 GLY A C 1
ATOM 3321 O O . GLY A 1 421 ? 29.984 -34.062 -21.172 1 96.5 421 GLY A O 1
ATOM 3322 N N . GLY A 1 422 ? 28.469 -35.219 -19.828 1 95.88 422 GLY A N 1
ATOM 3323 C CA . GLY A 1 422 ? 29.5 -36.094 -19.312 1 95.88 422 GLY A CA 1
ATOM 3324 C C . GLY A 1 422 ? 28.953 -37.219 -18.469 1 95.88 422 GLY A C 1
ATOM 3325 O O . GLY A 1 422 ? 27.734 -37.312 -18.281 1 95.88 422 GLY A O 1
ATOM 3326 N N . GLY A 1 423 ? 29.953 -38.156 -18.156 1 95.19 423 GLY A N 1
ATOM 3327 C CA . GLY A 1 423 ? 29.625 -39.312 -17.312 1 95.19 423 GLY A CA 1
ATOM 3328 C C . GLY A 1 423 ? 29.609 -40.625 -18.062 1 95.19 423 GLY A C 1
ATOM 3329 O O . GLY A 1 423 ? 29.828 -40.656 -19.281 1 95.19 423 GLY A O 1
ATOM 3330 N N . GLY A 1 424 ? 29.5 -41.75 -17.359 1 93.56 424 GLY A N 1
ATOM 3331 C CA . GLY A 1 424 ? 29.266 -43.094 -17.938 1 93.56 424 GLY A CA 1
ATOM 3332 C C . GLY A 1 424 ? 30.547 -43.75 -18.391 1 93.56 424 GLY A C 1
ATOM 3333 O O . GLY A 1 424 ? 30.516 -44.656 -19.25 1 93.56 424 GLY A O 1
ATOM 3334 N N . LYS A 1 425 ? 31.672 -43.344 -17.938 1 93.06 425 LYS A N 1
ATOM 3335 C CA . LYS A 1 425 ? 32.938 -43.938 -18.359 1 93.06 425 LYS A CA 1
ATOM 3336 C C . LYS A 1 425 ? 33 -45.406 -18.016 1 93.06 425 LYS A C 1
ATOM 3338 O O . LYS A 1 425 ? 33.562 -46.219 -18.781 1 93.06 425 LYS A O 1
ATOM 3343 N N . LYS A 1 426 ? 32.469 -45.812 -16.922 1 92.62 426 LYS A N 1
ATOM 3344 C CA . LYS A 1 426 ? 32.469 -47.219 -16.484 1 92.62 426 LYS A CA 1
ATOM 3345 C C . LYS A 1 426 ? 31.094 -47.844 -16.672 1 92.62 426 LYS A C 1
ATOM 3347 O O . LYS A 1 426 ? 30.797 -48.875 -16.078 1 92.62 426 LYS A O 1
ATOM 3352 N N . GLY A 1 427 ? 30.312 -47.188 -17.438 1 92.12 427 GLY A N 1
ATOM 3353 C CA . GLY A 1 427 ? 28.922 -47.594 -17.578 1 92.12 427 GLY A CA 1
ATOM 3354 C C . GLY A 1 427 ? 27.969 -46.844 -16.688 1 92.12 427 GLY A C 1
ATOM 3355 O O . GLY A 1 427 ? 28.391 -45.969 -15.938 1 92.12 427 GLY A O 1
ATOM 3356 N N . GLY A 1 428 ? 26.75 -47.125 -16.891 1 92.31 428 GLY A N 1
ATOM 3357 C CA . GLY A 1 428 ? 25.75 -46.438 -16.078 1 92.31 428 GLY A CA 1
ATOM 3358 C C . GLY A 1 428 ? 25 -45.375 -16.828 1 92.31 428 GLY A C 1
ATOM 3359 O O . GLY A 1 428 ? 24.234 -45.656 -17.766 1 92.31 428 GLY A O 1
ATOM 3360 N N . LYS A 1 429 ? 25.359 -44.125 -16.453 1 96.25 429 LYS A N 1
ATOM 3361 C CA . LYS A 1 429 ? 24.562 -43.031 -17 1 96.25 429 LYS A CA 1
ATOM 3362 C C . LYS A 1 429 ? 25.453 -41.875 -17.5 1 96.25 429 LYS A C 1
ATOM 3364 O O . LYS A 1 429 ? 26.406 -41.5 -16.828 1 96.25 429 LYS A O 1
ATOM 3369 N N . TRP A 1 430 ? 25.234 -41.438 -18.75 1 97.88 430 TRP A N 1
ATOM 3370 C CA . TRP A 1 430 ? 25.766 -40.188 -19.312 1 97.88 430 TRP A CA 1
ATOM 3371 C C . TRP A 1 430 ? 24.688 -39.125 -19.438 1 97.88 430 TRP A C 1
ATOM 3373 O O . TRP A 1 430 ? 23.562 -39.438 -19.859 1 97.88 430 TRP A O 1
ATOM 3383 N N . GLN A 1 431 ? 24.984 -37.906 -18.938 1 98.12 431 GLN A N 1
ATOM 3384 C CA . GLN A 1 431 ? 24 -36.844 -18.922 1 98.12 431 GLN A CA 1
ATOM 3385 C C . GLN A 1 431 ? 24.5 -35.625 -19.688 1 98.12 431 GLN A C 1
ATOM 3387 O O . GLN A 1 431 ? 25.641 -35.188 -19.516 1 98.12 431 GLN A O 1
ATOM 3392 N N . GLY A 1 432 ? 23.656 -35.094 -20.594 1 97.31 432 GLY A N 1
ATOM 3393 C CA . GLY A 1 432 ? 24.016 -33.938 -21.359 1 97.31 432 GLY A CA 1
ATOM 3394 C C . GLY A 1 432 ? 22.906 -32.906 -21.453 1 97.31 432 GLY A C 1
ATOM 3395 O O . GLY A 1 432 ? 21.734 -33.219 -21.203 1 97.31 432 GLY A O 1
ATOM 3396 N N . LYS A 1 433 ? 23.344 -31.609 -21.688 1 96.88 433 LYS A N 1
ATOM 3397 C CA . LYS A 1 433 ? 22.438 -30.484 -21.875 1 96.88 433 LYS A CA 1
ATOM 3398 C C . LYS A 1 433 ? 22.625 -29.875 -23.266 1 96.88 433 LYS A C 1
ATOM 3400 O O . LYS A 1 433 ? 23.75 -29.766 -23.766 1 96.88 433 LYS A O 1
ATOM 3405 N N . ILE A 1 434 ? 21.516 -29.547 -23.859 1 96.88 434 ILE A N 1
ATOM 3406 C CA . ILE A 1 434 ? 21.516 -28.875 -25.156 1 96.88 434 ILE A CA 1
ATOM 3407 C C . ILE A 1 434 ? 21.047 -27.422 -24.984 1 96.88 434 ILE A C 1
ATOM 3409 O O . ILE A 1 434 ? 19.875 -27.188 -24.656 1 96.88 434 ILE A O 1
ATOM 3413 N N . THR A 1 435 ? 21.844 -26.484 -25.281 1 95.75 435 THR A N 1
ATOM 3414 C CA . THR A 1 435 ? 21.562 -25.094 -24.984 1 95.75 435 THR A CA 1
ATOM 3415 C C . THR A 1 435 ? 20.688 -24.484 -26.078 1 95.75 435 THR A C 1
ATOM 3417 O O . THR A 1 435 ? 20 -23.484 -25.844 1 95.75 435 THR A O 1
ATOM 3420 N N . SER A 1 436 ? 20.797 -25.047 -27.297 1 96.25 436 SER A N 1
ATOM 3421 C CA . SER A 1 436 ? 19.953 -24.625 -28.406 1 96.25 436 SER A CA 1
ATOM 3422 C C . SER A 1 436 ? 19.844 -25.703 -29.469 1 96.25 436 SER A C 1
ATOM 3424 O O . SER A 1 436 ? 20.828 -26.359 -29.797 1 96.25 436 SER A O 1
ATOM 3426 N N . ILE A 1 437 ? 18.562 -25.984 -29.906 1 95 437 ILE A N 1
ATOM 3427 C CA . ILE A 1 437 ? 18.297 -26.984 -30.938 1 95 437 ILE A CA 1
ATOM 3428 C C . ILE A 1 437 ? 17.562 -26.344 -32.125 1 95 437 ILE A C 1
ATOM 3430 O O . ILE A 1 437 ? 16.5 -25.75 -31.938 1 95 437 ILE A O 1
ATOM 3434 N N . SER A 1 438 ? 18.188 -26.438 -33.281 1 95.25 438 SER A N 1
ATOM 3435 C CA . SER A 1 438 ? 17.5 -25.953 -34.5 1 95.25 438 SER A CA 1
ATOM 3436 C C . SER A 1 438 ? 16.469 -26.969 -34.969 1 95.25 438 SER A C 1
ATOM 3438 O O . SER A 1 438 ? 16.5 -28.141 -34.562 1 95.25 438 SER A O 1
ATOM 3440 N N . ASN A 1 439 ? 15.562 -26.531 -35.844 1 93.69 439 ASN A N 1
ATOM 3441 C CA . ASN A 1 439 ? 14.562 -27.422 -36.406 1 93.69 439 ASN A CA 1
ATOM 3442 C C . ASN A 1 439 ? 15.211 -28.562 -37.188 1 93.69 439 ASN A C 1
ATOM 3444 O O . ASN A 1 439 ? 14.719 -29.703 -37.156 1 93.69 439 ASN A O 1
ATOM 3448 N N . ALA A 1 440 ? 16.266 -28.266 -37.812 1 94.81 440 ALA A N 1
ATOM 3449 C CA . ALA A 1 440 ? 16.984 -29.281 -38.594 1 94.81 440 ALA A CA 1
ATOM 3450 C C . ALA A 1 440 ? 17.641 -30.312 -37.656 1 94.81 440 ALA A C 1
ATOM 3452 O O . ALA A 1 440 ? 17.609 -31.516 -37.969 1 94.81 440 ALA A O 1
ATOM 3453 N N . GLU A 1 441 ? 18.172 -29.828 -36.656 1 95.31 441 GLU A N 1
ATOM 3454 C CA . GLU A 1 441 ? 18.797 -30.719 -35.688 1 95.31 441 GLU A CA 1
ATOM 3455 C C . GLU A 1 441 ? 17.766 -31.641 -35.031 1 95.31 441 GLU A C 1
ATOM 3457 O O . GLU A 1 441 ? 18.016 -32.812 -34.844 1 95.31 441 GLU A O 1
ATOM 3462 N N . PHE A 1 442 ? 16.688 -31.016 -34.719 1 94.81 442 PHE A N 1
ATOM 3463 C CA . PHE A 1 442 ? 15.625 -31.781 -34.094 1 94.81 442 PHE A CA 1
ATOM 3464 C C . PHE A 1 442 ? 15.109 -32.875 -35.031 1 94.81 442 PHE A C 1
ATOM 3466 O O . PHE A 1 442 ? 14.875 -34 -34.594 1 94.81 442 PHE A O 1
ATOM 3473 N N . ALA A 1 443 ? 14.969 -32.594 -36.25 1 94.81 443 ALA A N 1
ATOM 3474 C CA . ALA A 1 443 ? 14.531 -33.562 -37.25 1 94.81 443 ALA A CA 1
ATOM 3475 C C . ALA A 1 443 ? 15.562 -34.688 -37.406 1 94.81 443 ALA A C 1
ATOM 3477 O O . ALA A 1 443 ? 15.195 -35.844 -37.531 1 94.81 443 ALA A O 1
ATOM 3478 N N . ALA A 1 444 ? 16.766 -34.344 -37.438 1 95.56 444 ALA A N 1
ATOM 3479 C CA . ALA A 1 444 ? 17.844 -35.312 -37.562 1 95.56 444 ALA A CA 1
ATOM 3480 C C . ALA A 1 444 ? 17.891 -36.25 -36.344 1 95.56 444 ALA A C 1
ATOM 3482 O O . ALA A 1 444 ? 18.125 -37.438 -36.5 1 95.56 444 ALA A O 1
ATOM 3483 N N . LEU A 1 445 ? 17.734 -35.625 -35.219 1 95.56 445 LEU A N 1
ATOM 3484 C CA . LEU A 1 445 ? 17.703 -36.406 -34 1 95.56 445 LEU A CA 1
ATOM 3485 C C . LEU A 1 445 ? 16.562 -37.406 -34.031 1 95.56 445 LEU A C 1
ATOM 3487 O O . LEU A 1 445 ? 16.75 -38.594 -33.688 1 95.56 445 LEU A O 1
ATOM 3491 N N . SER A 1 446 ? 15.414 -36.906 -34.375 1 94.44 446 SER A N 1
ATOM 3492 C CA . SER A 1 446 ? 14.234 -37.781 -34.469 1 94.44 446 SER A CA 1
ATOM 3493 C C . SER A 1 446 ? 14.445 -38.906 -35.438 1 94.44 446 SER A C 1
ATOM 3495 O O . SER A 1 446 ? 14.078 -40.062 -35.156 1 94.44 446 SER A O 1
ATOM 3497 N N . ASP A 1 447 ? 15.055 -38.625 -36.5 1 94.88 447 ASP A N 1
ATOM 3498 C CA . ASP A 1 447 ? 15.336 -39.625 -37.531 1 94.88 447 ASP A CA 1
ATOM 3499 C C . ASP A 1 447 ? 16.359 -40.625 -37.031 1 94.88 447 ASP A C 1
ATOM 3501 O O . ASP A 1 447 ? 16.219 -41.844 -37.25 1 94.88 447 ASP A O 1
ATOM 3505 N N . TYR A 1 448 ? 17.328 -40.188 -36.469 1 95.25 448 TYR A N 1
ATOM 3506 C CA . TYR A 1 448 ? 18.359 -41.062 -35.938 1 95.25 448 TYR A CA 1
ATOM 3507 C C . TYR A 1 448 ? 17.781 -42.062 -34.906 1 95.25 448 TYR A C 1
ATOM 3509 O O . TYR A 1 448 ? 18.078 -43.25 -34.969 1 95.25 448 TYR A O 1
ATOM 3517 N N . LEU A 1 449 ? 16.984 -41.594 -34 1 94.56 449 LEU A N 1
ATOM 3518 C CA . LEU A 1 449 ? 16.422 -42.406 -32.938 1 94.56 449 LEU A CA 1
ATOM 3519 C C . LEU A 1 449 ? 15.461 -43.438 -33.5 1 94.56 449 LEU A C 1
ATOM 3521 O O . LEU A 1 449 ? 15.477 -44.594 -33.094 1 94.56 449 LEU A O 1
ATOM 3525 N N . SER A 1 450 ? 14.688 -43.062 -34.5 1 91.38 450 SER A N 1
ATOM 3526 C CA . SER A 1 450 ? 13.609 -43.906 -35 1 91.38 450 SER A CA 1
ATOM 3527 C C . SER A 1 450 ? 14.133 -44.906 -36.031 1 91.38 450 SER A C 1
ATOM 3529 O O . SER A 1 450 ? 13.602 -46 -36.156 1 91.38 450 SER A O 1
ATOM 3531 N N . HIS A 1 451 ? 15.242 -44.594 -36.75 1 89.94 451 HIS A N 1
ATOM 3532 C CA . HIS A 1 451 ? 15.664 -45.438 -37.844 1 89.94 451 HIS A CA 1
ATOM 3533 C C . HIS A 1 451 ? 17.047 -46.031 -37.594 1 89.94 451 HIS A C 1
ATOM 3535 O O . HIS A 1 451 ? 17.25 -47.219 -37.75 1 89.94 451 HIS A O 1
ATOM 3541 N N . ASP A 1 452 ? 17.891 -45.281 -37.188 1 86.62 452 ASP A N 1
ATOM 3542 C CA . ASP A 1 452 ? 19.266 -45.75 -37.062 1 86.62 452 ASP A CA 1
ATOM 3543 C C . ASP A 1 452 ? 19.484 -46.469 -35.75 1 86.62 452 ASP A C 1
ATOM 3545 O O . ASP A 1 452 ? 20.062 -47.562 -35.719 1 86.62 452 ASP A O 1
ATOM 3549 N N . PHE A 1 453 ? 18.953 -45.875 -34.75 1 90.88 453 PHE A N 1
ATOM 3550 C CA . PHE A 1 453 ? 19.203 -46.406 -33.406 1 90.88 453 PHE A CA 1
ATOM 3551 C C . PHE A 1 453 ? 18.25 -47.562 -33.094 1 90.88 453 PHE A C 1
ATOM 3553 O O . PHE A 1 453 ? 18.688 -48.625 -32.625 1 90.88 453 PHE A O 1
ATOM 3560 N N . ALA A 1 454 ? 16.984 -47.438 -33.375 1 80 454 ALA A N 1
ATOM 3561 C CA . ALA A 1 454 ? 15.969 -48.438 -33 1 80 454 ALA A CA 1
ATOM 3562 C C . ALA A 1 454 ? 16.078 -49.656 -33.875 1 80 454 ALA A C 1
ATOM 3564 O O . ALA A 1 454 ? 15.656 -50.75 -33.5 1 80 454 ALA A O 1
ATOM 3565 N N . SER A 1 455 ? 16.641 -49.594 -35.156 1 71.88 455 SER A N 1
ATOM 3566 C CA . SER A 1 455 ? 16.688 -50.688 -36.094 1 71.88 455 SER A CA 1
ATOM 3567 C C . SER A 1 455 ? 17.844 -51.625 -35.812 1 71.88 455 SER A C 1
ATOM 3569 O O . SER A 1 455 ? 17.891 -52.75 -36.312 1 71.88 455 SER A O 1
ATOM 3571 N N . CYS A 1 456 ? 18.672 -51.406 -35 1 63.06 456 CYS A N 1
ATOM 3572 C CA . CYS A 1 456 ? 19.812 -52.281 -34.719 1 63.06 456 CYS A CA 1
ATOM 3573 C C . CYS A 1 456 ? 19.516 -53.156 -33.5 1 63.06 456 CYS A C 1
ATOM 3575 O O . CYS A 1 456 ? 18.906 -52.688 -32.531 1 63.06 456 CYS A O 1
ATOM 3577 N N . MET B 1 1 ? -40.656 35.688 30.219 1 31.73 1 MET B N 1
ATOM 3578 C CA . MET B 1 1 ? -41.281 35.625 28.906 1 31.73 1 MET B CA 1
ATOM 3579 C C . MET B 1 1 ? -40.969 34.281 28.219 1 31.73 1 MET B C 1
ATOM 3581 O O . MET B 1 1 ? -39.844 33.781 28.359 1 31.73 1 MET B O 1
ATOM 3585 N N . PRO B 1 2 ? -41.938 33.406 27.938 1 40.09 2 PRO B N 1
ATOM 3586 C CA . PRO B 1 2 ? -41.594 32.125 27.328 1 40.09 2 PRO B CA 1
ATOM 3587 C C . PRO B 1 2 ? -40.562 32.281 26.219 1 40.09 2 PRO B C 1
ATOM 3589 O O . PRO B 1 2 ? -40.625 33.219 25.422 1 40.09 2 PRO B O 1
ATOM 3592 N N . THR B 1 3 ? -39.344 32.094 26.453 1 47.69 3 THR B N 1
ATOM 3593 C CA . THR B 1 3 ? -38.25 32.188 25.5 1 47.69 3 THR B CA 1
ATOM 3594 C C . THR B 1 3 ? -38.719 31.766 24.109 1 47.69 3 THR B C 1
ATOM 3596 O O . THR B 1 3 ? -39.312 30.703 23.938 1 47.69 3 THR B O 1
ATOM 3599 N N . PRO B 1 4 ? -38.938 32.688 23.234 1 54.5 4 PRO B N 1
ATOM 3600 C CA . PRO B 1 4 ? -39.469 32.406 21.906 1 54.5 4 PRO B CA 1
ATOM 3601 C C . PRO B 1 4 ? -38.875 31.125 21.297 1 54.5 4 PRO B C 1
ATOM 3603 O O . PRO B 1 4 ? -37.656 30.938 21.375 1 54.5 4 PRO B O 1
ATOM 3606 N N . MET B 1 5 ? -39.656 29.953 21.234 1 74.81 5 MET B N 1
ATOM 3607 C CA . MET B 1 5 ? -39.438 28.594 20.766 1 74.81 5 MET B CA 1
ATOM 3608 C C . MET B 1 5 ? -39.25 28.578 19.25 1 74.81 5 MET B C 1
ATOM 3610 O O . MET B 1 5 ? -39.531 27.578 18.594 1 74.81 5 MET B O 1
ATOM 3614 N N . THR B 1 6 ? -38.812 29.688 18.672 1 87.94 6 THR B N 1
ATOM 3615 C CA . THR B 1 6 ? -38.656 29.656 17.219 1 87.94 6 THR B CA 1
ATOM 3616 C C . THR B 1 6 ? -37.281 29.109 16.844 1 87.94 6 THR B C 1
ATOM 3618 O O . THR B 1 6 ? -36.25 29.641 17.281 1 87.94 6 THR B O 1
ATOM 3621 N N . PRO B 1 7 ? -37.25 28.141 16.094 1 93.19 7 PRO B N 1
ATOM 3622 C CA . PRO B 1 7 ? -35.969 27.547 15.703 1 93.19 7 PRO B CA 1
ATOM 3623 C C . PRO B 1 7 ? -35.125 28.469 14.836 1 93.19 7 PRO B C 1
ATOM 3625 O O . PRO B 1 7 ? -35.688 29.188 13.984 1 93.19 7 PRO B O 1
ATOM 3628 N N . VAL B 1 8 ? -33.844 28.547 15.094 1 92.38 8 VAL B N 1
ATOM 3629 C CA . VAL B 1 8 ? -32.875 29.281 14.258 1 92.38 8 VAL B CA 1
ATOM 3630 C C . VAL B 1 8 ? -32.812 28.656 12.875 1 92.38 8 VAL B C 1
ATOM 3632 O O . VAL B 1 8 ? -32.812 27.422 12.742 1 92.38 8 VAL B O 1
ATOM 3635 N N . LYS B 1 9 ? -32.75 29.484 11.836 1 89.69 9 LYS B N 1
ATOM 3636 C CA . LYS B 1 9 ? -32.75 29 10.461 1 89.69 9 LYS B CA 1
ATOM 3637 C C . LYS B 1 9 ? -31.344 28.531 10.039 1 89.69 9 LYS B C 1
ATOM 3639 O O . LYS B 1 9 ? -30.344 29.094 10.492 1 89.69 9 LYS B O 1
ATOM 3644 N N . VAL B 1 10 ? -31.375 27.547 9.117 1 89.38 10 VAL B N 1
ATOM 3645 C CA . VAL B 1 10 ? -30.125 27.094 8.531 1 89.38 10 VAL B CA 1
ATOM 3646 C C . VAL B 1 10 ? -29.391 28.266 7.879 1 89.38 10 VAL B C 1
ATOM 3648 O O . VAL B 1 10 ? -30 29.047 7.145 1 89.38 10 VAL B O 1
ATOM 3651 N N . GLY B 1 11 ? -28.141 28.406 8.094 1 87.19 11 GLY B N 1
ATOM 3652 C CA . GLY B 1 11 ? -27.359 29.562 7.695 1 87.19 11 GLY B CA 1
ATOM 3653 C C . GLY B 1 11 ? -26.938 30.422 8.867 1 87.19 11 GLY B C 1
ATOM 3654 O O . GLY B 1 11 ? -25.969 31.188 8.773 1 87.19 11 GLY B O 1
ATOM 3655 N N . ALA B 1 12 ? -27.688 30.266 9.977 1 89.94 12 ALA B N 1
ATOM 3656 C CA . ALA B 1 12 ? -27.406 31.078 11.156 1 89.94 12 ALA B CA 1
ATOM 3657 C C . ALA B 1 12 ? -27.281 30.203 12.406 1 89.94 12 ALA B C 1
ATOM 3659 O O . ALA B 1 12 ? -27.297 30.719 13.523 1 89.94 12 ALA B O 1
ATOM 3660 N N . LEU B 1 13 ? -27.219 28.984 12.188 1 94 13 LEU B N 1
ATOM 3661 C CA . LEU B 1 13 ? -27.125 28.047 13.305 1 94 13 LEU B CA 1
ATOM 3662 C C . LEU B 1 13 ? -25.859 28.281 14.109 1 94 13 LEU B C 1
ATOM 3664 O O . LEU B 1 13 ? -24.875 28.812 13.578 1 94 13 LEU B O 1
ATOM 3668 N N . ALA B 1 14 ? -25.828 27.828 15.367 1 95.94 14 ALA B N 1
ATOM 3669 C CA . ALA B 1 14 ? -24.672 27.984 16.234 1 95.94 14 ALA B CA 1
ATOM 3670 C C . ALA B 1 14 ? -23.438 27.328 15.641 1 95.94 14 ALA B C 1
ATOM 3672 O O . ALA B 1 14 ? -22.328 27.844 15.758 1 95.94 14 ALA B O 1
ATOM 3673 N N . CYS B 1 15 ? -23.625 26.156 14.984 1 95.56 15 CYS B N 1
ATOM 3674 C CA . CYS B 1 15 ? -22.5 25.438 14.375 1 95.56 15 CYS B CA 1
ATOM 3675 C C . CYS B 1 15 ? -21.922 26.234 13.211 1 95.56 15 CYS B C 1
ATOM 3677 O O . CYS B 1 15 ? -20.75 26.078 12.875 1 95.56 15 CYS B O 1
ATOM 3679 N N . GLN B 1 16 ? -22.656 27.016 12.578 1 92.06 16 GLN B N 1
ATOM 3680 C CA . GLN B 1 16 ? -22.219 27.828 11.453 1 92.06 16 GLN B CA 1
ATOM 3681 C C . GLN B 1 16 ? -21.578 29.141 11.922 1 92.06 16 GLN B C 1
ATOM 3683 O O . GLN B 1 16 ? -20.641 29.641 11.305 1 92.06 16 GLN B O 1
ATOM 3688 N N . ARG B 1 17 ? -22.078 29.625 13.031 1 91.5 17 ARG B N 1
ATOM 3689 C CA . ARG B 1 17 ? -21.5 30.812 13.625 1 91.5 17 ARG B CA 1
ATOM 3690 C C . ARG B 1 17 ? -20.156 30.516 14.281 1 91.5 17 ARG B C 1
ATOM 3692 O O . ARG B 1 17 ? -19.219 31.312 14.203 1 91.5 17 ARG B O 1
ATOM 3699 N N . ASN B 1 18 ? -20.109 29.438 14.922 1 94.5 18 ASN B N 1
ATOM 3700 C CA . ASN B 1 18 ? -18.891 28.922 15.523 1 94.5 18 ASN B CA 1
ATOM 3701 C C . ASN B 1 18 ? -18.719 27.422 15.289 1 94.5 18 ASN B C 1
ATOM 3703 O O . ASN B 1 18 ? -19.234 26.609 16.062 1 94.5 18 ASN B O 1
ATOM 3707 N N . SER B 1 19 ? -17.922 27.141 14.297 1 95.94 19 SER B N 1
ATOM 3708 C CA . SER B 1 19 ? -17.766 25.75 13.875 1 95.94 19 SER B CA 1
ATOM 3709 C C . SER B 1 19 ? -16.906 24.969 14.867 1 95.94 19 SER B C 1
ATOM 3711 O O . SER B 1 19 ? -16.828 23.734 14.789 1 95.94 19 SER B O 1
ATOM 3713 N N . PHE B 1 20 ? -16.297 25.594 15.898 1 97 20 PHE B N 1
ATOM 3714 C CA . PHE B 1 20 ? -15.406 24.922 16.844 1 97 20 PHE B CA 1
ATOM 3715 C C . PHE B 1 20 ? -16.094 24.719 18.188 1 97 20 PHE B C 1
ATOM 3717 O O . PHE B 1 20 ? -15.438 24.391 19.172 1 97 20 PHE B O 1
ATOM 3724 N N . LEU B 1 21 ? -17.375 25.016 18.203 1 97.06 21 LEU B N 1
ATOM 3725 C CA . LEU B 1 21 ? -18.156 24.672 19.391 1 97.06 21 LEU B CA 1
ATOM 3726 C C . LEU B 1 21 ? -18.547 23.188 19.375 1 97.06 21 LEU B C 1
ATOM 3728 O O . LEU B 1 21 ? -19.391 22.781 18.594 1 97.06 21 LEU B O 1
ATOM 3732 N N . PHE B 1 22 ? -17.969 22.406 20.297 1 97.06 22 PHE B N 1
ATOM 3733 C CA . PHE B 1 22 ? -18.094 20.953 20.188 1 97.06 22 PHE B CA 1
ATOM 3734 C C . PHE B 1 22 ? -18.984 20.406 21.297 1 97.06 22 PHE B C 1
ATOM 3736 O O . PHE B 1 22 ? -19.453 19.266 21.219 1 97.06 22 PHE B O 1
ATOM 3743 N N . ASP B 1 23 ? -19.109 21.141 22.359 1 96 23 ASP B N 1
ATOM 3744 C CA . ASP B 1 23 ? -19.906 20.672 23.484 1 96 23 ASP B CA 1
ATOM 3745 C C . ASP B 1 23 ? -20.359 21.844 24.375 1 96 23 ASP B C 1
ATOM 3747 O O . ASP B 1 23 ? -20.125 23.016 24.016 1 96 23 ASP B O 1
ATOM 3751 N N . GLY B 1 24 ? -21.172 21.547 25.312 1 93.62 24 GLY B N 1
ATOM 3752 C CA . GLY B 1 24 ? -21.562 22.516 26.312 1 93.62 24 GLY B CA 1
ATOM 3753 C C . GLY B 1 24 ? -22.625 23.484 25.812 1 93.62 24 GLY B C 1
ATOM 3754 O O . GLY B 1 24 ? -22.781 24.578 26.375 1 93.62 24 GLY B O 1
ATOM 3755 N N . PHE B 1 25 ? -23.312 23.141 24.75 1 97.19 25 PHE B N 1
ATOM 3756 C CA . PHE B 1 25 ? -24.328 24.031 24.172 1 97.19 25 PHE B CA 1
ATOM 3757 C C . PHE B 1 25 ? -25.719 23.609 24.641 1 97.19 25 PHE B C 1
ATOM 3759 O O . PHE B 1 25 ? -26.156 22.5 24.359 1 97.19 25 PHE B O 1
ATOM 3766 N N . LYS B 1 26 ? -26.359 24.453 25.312 1 96.19 26 LYS B N 1
ATOM 3767 C CA . LYS B 1 26 ? -27.719 24.172 25.797 1 96.19 26 LYS B CA 1
ATOM 3768 C C . LYS B 1 26 ? -28.766 24.797 24.875 1 96.19 26 LYS B C 1
ATOM 3770 O O . LYS B 1 26 ? -28.594 25.922 24.406 1 96.19 26 LYS B O 1
ATOM 3775 N N . THR B 1 27 ? -29.797 24.047 24.641 1 96.75 27 THR B N 1
ATOM 3776 C CA . THR B 1 27 ? -30.859 24.5 23.766 1 96.75 27 THR B CA 1
ATOM 3777 C C . THR B 1 27 ? -32.188 23.812 24.125 1 96.75 27 THR B C 1
ATOM 3779 O O . THR B 1 27 ? -32.219 23 25.047 1 96.75 27 THR B O 1
ATOM 3782 N N . LEU B 1 28 ? -33.281 24.172 23.438 1 95.88 28 LEU B N 1
ATOM 3783 C CA . LEU B 1 28 ? -34.625 23.656 23.734 1 95.88 28 LEU B CA 1
ATOM 3784 C C . LEU B 1 28 ? -35.125 22.797 22.594 1 95.88 28 LEU B C 1
ATOM 3786 O O . LEU B 1 28 ? -34.938 23.125 21.422 1 95.88 28 LEU B O 1
ATOM 3790 N N . VAL B 1 29 ? -35.812 21.734 23.016 1 95.94 29 VAL B N 1
ATOM 3791 C CA . VAL B 1 29 ? -36.531 20.922 22.016 1 95.94 29 VAL B CA 1
ATOM 3792 C C . VAL B 1 29 ? -37.812 21.641 21.594 1 95.94 29 VAL B C 1
ATOM 3794 O O . VAL B 1 29 ? -38.688 21.906 22.422 1 95.94 29 VAL B O 1
ATOM 3797 N N . VAL B 1 30 ? -37.906 21.906 20.359 1 97.19 30 VAL B N 1
ATOM 3798 C CA . VAL B 1 30 ? -39.062 22.609 19.844 1 97.19 30 VAL B CA 1
ATOM 3799 C C . VAL B 1 30 ? -40.156 21.609 19.438 1 97.19 30 VAL B C 1
ATOM 3801 O O . VAL B 1 30 ? -41.344 21.812 19.719 1 97.19 30 VAL B O 1
ATOM 3804 N N . SER B 1 31 ? -39.719 20.562 18.75 1 96.81 31 SER B N 1
ATOM 3805 C CA . SER B 1 31 ? -40.656 19.531 18.328 1 96.81 31 SER B CA 1
ATOM 3806 C C . SER B 1 31 ? -39.938 18.172 18.25 1 96.81 31 SER B C 1
ATOM 3808 O O . SER B 1 31 ? -38.719 18.094 18.156 1 96.81 31 SER B O 1
ATOM 3810 N N . CYS B 1 32 ? -40.75 17.156 18.406 1 96.25 32 CYS B N 1
ATOM 3811 C CA . CYS B 1 32 ? -40.312 15.773 18.281 1 96.25 32 CYS B CA 1
ATOM 3812 C C . CYS B 1 32 ? -41.375 14.945 17.562 1 96.25 32 CYS B C 1
ATOM 3814 O O . CYS B 1 32 ? -42.406 14.625 18.125 1 96.25 32 CYS B O 1
ATOM 3816 N N . GLU B 1 33 ? -41.031 14.609 16.312 1 96.31 33 GLU B N 1
ATOM 3817 C CA . GLU B 1 33 ? -42.031 13.906 15.5 1 96.31 33 GLU B CA 1
ATOM 3818 C C . GLU B 1 33 ? -41.562 12.5 15.156 1 96.31 33 GLU B C 1
ATOM 3820 O O . GLU B 1 33 ? -40.375 12.289 14.852 1 96.31 33 GLU B O 1
ATOM 3825 N N . PRO B 1 34 ? -42.406 11.57 15.219 1 95.44 34 PRO B N 1
ATOM 3826 C CA . PRO B 1 34 ? -42 10.203 14.867 1 95.44 34 PRO B CA 1
ATOM 3827 C C . PRO B 1 34 ? -41.781 10.023 13.367 1 95.44 34 PRO B C 1
ATOM 3829 O O . PRO B 1 34 ? -42.438 10.656 12.547 1 95.44 34 PRO B O 1
ATOM 3832 N N . THR B 1 35 ? -40.75 9.203 13.008 1 93.81 35 THR B N 1
ATOM 3833 C CA . THR B 1 35 ? -40.5 8.805 11.633 1 93.81 35 THR B CA 1
ATOM 3834 C C . THR B 1 35 ? -40.938 7.363 11.398 1 93.81 35 THR B C 1
ATOM 3836 O O . THR B 1 35 ? -40.719 6.496 12.242 1 93.81 35 THR B O 1
ATOM 3839 N N . LYS B 1 36 ? -41.625 7.074 10.297 1 89.62 36 LYS B N 1
ATOM 3840 C CA . LYS B 1 36 ? -42.188 5.754 10.008 1 89.62 36 LYS B CA 1
ATOM 3841 C C . LYS B 1 36 ? -41.469 5.098 8.844 1 89.62 36 LYS B C 1
ATOM 3843 O O . LYS B 1 36 ? -41 5.781 7.93 1 89.62 36 LYS B O 1
ATOM 3848 N N . ASN B 1 37 ? -41.312 3.838 9.016 1 85.38 37 ASN B N 1
ATOM 3849 C CA . ASN B 1 37 ? -40.75 3.09 7.891 1 85.38 37 ASN B CA 1
ATOM 3850 C C . ASN B 1 37 ? -41.781 2.848 6.805 1 85.38 37 ASN B C 1
ATOM 3852 O O . ASN B 1 37 ? -42.906 3.381 6.879 1 85.38 37 ASN B O 1
ATOM 3856 N N . LYS B 1 38 ? -41.438 2.021 5.852 1 82.44 38 LYS B N 1
ATOM 3857 C CA . LYS B 1 38 ? -42.312 1.741 4.723 1 82.44 38 LYS B CA 1
ATOM 3858 C C . LYS B 1 38 ? -43.562 0.98 5.168 1 82.44 38 LYS B C 1
ATOM 3860 O O . LYS B 1 38 ? -44.625 1.093 4.547 1 82.44 38 LYS B O 1
ATOM 3865 N N . LYS B 1 39 ? -43.562 0.351 6.32 1 87.56 39 LYS B N 1
ATOM 3866 C CA . LYS B 1 39 ? -44.656 -0.454 6.84 1 87.56 39 LYS B CA 1
ATOM 3867 C C . LYS B 1 39 ? -45.531 0.349 7.816 1 87.56 39 LYS B C 1
ATOM 3869 O O . LYS B 1 39 ? -46.438 -0.195 8.445 1 87.56 39 LYS B O 1
ATOM 3874 N N . GLY B 1 40 ? -45.031 1.538 8.062 1 86.5 40 GLY B N 1
ATOM 3875 C CA . GLY B 1 40 ? -45.781 2.414 8.945 1 86.5 40 GLY B CA 1
ATOM 3876 C C . GLY B 1 40 ? -45.344 2.32 10.398 1 86.5 40 GLY B C 1
ATOM 3877 O O . GLY B 1 40 ? -45.969 2.936 11.273 1 86.5 40 GLY B O 1
ATOM 3878 N N . GLU B 1 41 ? -44.406 1.607 10.648 1 90.56 41 GLU B N 1
ATOM 3879 C CA . GLU B 1 41 ? -43.875 1.454 12.016 1 90.56 41 GLU B CA 1
ATOM 3880 C C . GLU B 1 41 ? -42.906 2.561 12.359 1 90.56 41 GLU B C 1
ATOM 3882 O O . GLU B 1 41 ? -42.125 3.01 11.508 1 90.56 41 GLU B O 1
ATOM 3887 N N . ILE B 1 42 ? -42.969 2.934 13.586 1 90.62 42 ILE B N 1
ATOM 3888 C CA . ILE B 1 42 ? -42.062 3.986 14.047 1 90.62 42 ILE B CA 1
ATOM 3889 C C . ILE B 1 42 ? -40.625 3.477 14.039 1 90.62 42 ILE B C 1
ATOM 3891 O O . ILE B 1 42 ? -40.312 2.48 14.695 1 90.62 42 ILE B O 1
ATOM 3895 N N . GLU B 1 43 ? -39.75 4.145 13.305 1 91.75 43 GLU B N 1
ATOM 3896 C CA . GLU B 1 43 ? -38.344 3.771 13.188 1 91.75 43 GLU B CA 1
ATOM 3897 C C . GLU B 1 43 ? -37.438 4.715 13.984 1 91.75 43 GLU B C 1
ATOM 3899 O O . GLU B 1 43 ? -36.312 4.371 14.32 1 91.75 43 GLU B O 1
ATOM 3904 N N . GLY B 1 44 ? -38 5.824 14.336 1 95.38 44 GLY B N 1
ATOM 3905 C CA . GLY B 1 44 ? -37.25 6.836 15.078 1 95.38 44 GLY B CA 1
ATOM 3906 C C . GLY B 1 44 ? -38 8.148 15.195 1 95.38 44 GLY B C 1
ATOM 3907 O O . GLY B 1 44 ? -39.219 8.188 15.07 1 95.38 44 GLY B O 1
ATOM 3908 N N . TYR B 1 45 ? -37.281 9.164 15.539 1 96.75 45 TYR B N 1
ATOM 3909 C CA . TYR B 1 45 ? -37.875 10.484 15.703 1 96.75 45 TYR B CA 1
ATOM 3910 C C . TYR B 1 45 ? -37.031 11.555 15.047 1 96.75 45 TYR B C 1
ATOM 3912 O O . TYR B 1 45 ? -35.812 11.391 14.906 1 96.75 45 TYR B O 1
ATOM 3920 N N . GLU B 1 46 ? -37.656 12.609 14.609 1 97.25 46 GLU B N 1
ATOM 3921 C CA . GLU B 1 46 ? -37.031 13.836 14.156 1 97.25 46 GLU B CA 1
ATOM 3922 C C . GLU B 1 46 ? -37.25 14.977 15.141 1 97.25 46 GLU B C 1
ATOM 3924 O O . GLU B 1 46 ? -38.375 15.344 15.43 1 97.25 46 GLU B O 1
ATOM 3929 N N . ILE B 1 47 ? -36.125 15.484 15.578 1 97.25 47 ILE B N 1
ATOM 3930 C CA . ILE B 1 47 ? -36.219 16.531 16.578 1 97.25 47 ILE B CA 1
ATOM 3931 C C . ILE B 1 47 ? -35.75 17.859 15.969 1 97.25 47 ILE B C 1
ATOM 3933 O O . ILE B 1 47 ? -34.75 17.922 15.281 1 97.25 47 ILE B O 1
ATOM 3937 N N . GLU B 1 48 ? -36.5 18.859 16.188 1 97.62 48 GLU B N 1
ATOM 3938 C CA . GLU B 1 48 ? -36.062 20.234 15.891 1 97.62 48 GLU B CA 1
ATOM 3939 C C . GLU B 1 48 ? -35.688 20.969 17.156 1 97.62 48 GLU B C 1
ATOM 3941 O O . GLU B 1 48 ? -36.438 21.016 18.125 1 97.62 48 GLU B O 1
ATOM 3946 N N . LEU B 1 49 ? -34.531 21.516 17.156 1 97.75 49 LEU B N 1
ATOM 3947 C CA . LEU B 1 49 ? -34.031 22.266 18.297 1 97.75 49 LEU B CA 1
ATOM 3948 C C . LEU B 1 49 ? -34.125 23.766 18.031 1 97.75 49 LEU B C 1
ATOM 3950 O O . LEU B 1 49 ? -34.156 24.203 16.875 1 97.75 49 LEU B O 1
ATOM 3954 N N . GLN B 1 50 ? -34.156 24.5 19.109 1 97.5 50 GLN B N 1
ATOM 3955 C CA . GLN B 1 50 ? -34.156 25.953 18.953 1 97.5 50 GLN B CA 1
ATOM 3956 C C . GLN B 1 50 ? -32.906 26.422 18.219 1 97.5 50 GLN B C 1
ATOM 3958 O O . GLN B 1 50 ? -33 27.328 17.375 1 97.5 50 GLN B O 1
ATOM 3963 N N . ASP B 1 51 ? -31.797 25.953 18.531 1 97.5 51 ASP B N 1
ATOM 3964 C CA . ASP B 1 51 ? -30.5 26.125 17.906 1 97.5 51 ASP B CA 1
ATOM 3965 C C . ASP B 1 51 ? -29.625 24.875 18.078 1 97.5 51 ASP B C 1
ATOM 3967 O O . ASP B 1 51 ? -29.969 23.984 18.859 1 97.5 51 ASP B O 1
ATOM 3971 N N . THR B 1 52 ? -28.672 24.766 17.312 1 97.94 52 THR B N 1
ATOM 3972 C CA . THR B 1 52 ? -27.906 23.531 17.422 1 97.94 52 THR B CA 1
ATOM 3973 C C . THR B 1 52 ? -26.453 23.75 16.984 1 97.94 52 THR B C 1
ATOM 3975 O O . THR B 1 52 ? -26.172 24.625 16.172 1 97.94 52 THR B O 1
ATOM 3978 N N . ILE B 1 53 ? -25.578 22.922 17.531 1 98.25 53 ILE B N 1
ATOM 3979 C CA . ILE B 1 53 ? -24.188 22.906 17.109 1 98.25 53 ILE B CA 1
ATOM 3980 C C . ILE B 1 53 ? -23.922 21.672 16.25 1 98.25 53 ILE B C 1
ATOM 3982 O O . ILE B 1 53 ? -22.781 21.391 15.891 1 98.25 53 ILE B O 1
ATOM 3986 N N . LEU B 1 54 ? -24.969 20.938 15.898 1 98.31 54 LEU B N 1
ATOM 3987 C CA . LEU B 1 54 ? -24.875 19.859 14.93 1 98.31 54 LEU B CA 1
ATOM 3988 C C . LEU B 1 54 ? -25.234 20.344 13.531 1 98.31 54 LEU B C 1
ATOM 3990 O O . LEU B 1 54 ? -26.359 20.797 13.305 1 98.31 54 LEU B O 1
ATOM 3994 N N . PHE B 1 55 ? -24.312 20.25 12.664 1 97.38 55 PHE B N 1
ATOM 3995 C CA . PHE B 1 55 ? -24.484 20.766 11.305 1 97.38 55 PHE B CA 1
ATOM 3996 C C . PHE B 1 55 ? -25.375 19.828 10.484 1 97.38 55 PHE B C 1
ATOM 3998 O O . PHE B 1 55 ? -25.141 18.625 10.438 1 97.38 55 PHE B O 1
ATOM 4005 N N . PRO B 1 56 ? -26.406 20.391 9.875 1 95.44 56 PRO B N 1
ATOM 4006 C CA . PRO B 1 56 ? -27.172 19.594 8.922 1 95.44 56 PRO B CA 1
ATOM 4007 C C . PRO B 1 56 ? -26.453 19.438 7.578 1 95.44 56 PRO B C 1
ATOM 4009 O O . PRO B 1 56 ? -25.594 20.234 7.238 1 95.44 56 PRO B O 1
ATOM 4012 N N . GLU B 1 57 ? -26.703 18.406 6.84 1 89.25 57 GLU B N 1
ATOM 4013 C CA . GLU B 1 57 ? -26.062 18.219 5.543 1 89.25 57 GLU B CA 1
ATOM 4014 C C . GLU B 1 57 ? -26.297 19.406 4.625 1 89.25 57 GLU B C 1
ATOM 4016 O O . GLU B 1 57 ? -27.375 20.016 4.66 1 89.25 57 GLU B O 1
ATOM 4021 N N . GLY B 1 58 ? -25.297 19.734 3.854 1 81.38 58 GLY B N 1
ATOM 4022 C CA . GLY B 1 58 ? -25.391 20.844 2.922 1 81.38 58 GLY B CA 1
ATOM 4023 C C . GLY B 1 58 ? -24.062 21.188 2.277 1 81.38 58 GLY B C 1
ATOM 4024 O O . GLY B 1 58 ? -23 20.969 2.863 1 81.38 58 GLY B O 1
ATOM 4025 N N . GLY B 1 59 ? -24.109 21.812 1.069 1 69.94 59 GLY B N 1
ATOM 4026 C CA . GLY B 1 59 ? -22.922 22.25 0.376 1 69.94 59 GLY B CA 1
ATOM 4027 C C . GLY B 1 59 ? -21.922 21.141 0.107 1 69.94 59 GLY B C 1
ATOM 4028 O O . GLY B 1 59 ? -20.703 21.359 0.149 1 69.94 59 GLY B O 1
ATOM 4029 N N . GLY B 1 60 ? -22.359 19.969 0.043 1 80.62 60 GLY B N 1
ATOM 4030 C CA . GLY B 1 60 ? -21.484 18.844 -0.234 1 80.62 60 GLY B CA 1
ATOM 4031 C C . GLY B 1 60 ? -20.891 18.234 1.019 1 80.62 60 GLY B C 1
ATOM 4032 O O . GLY B 1 60 ? -20.234 17.188 0.954 1 80.62 60 GLY B O 1
ATOM 4033 N N . GLN B 1 61 ? -21.125 18.859 2.166 1 91.06 61 GLN B N 1
ATOM 4034 C CA . GLN B 1 61 ? -20.625 18.328 3.432 1 91.06 61 GLN B CA 1
ATOM 4035 C C . GLN B 1 61 ? -21.703 17.5 4.137 1 91.06 61 GLN B C 1
ATOM 4037 O O . GLN B 1 61 ? -22.828 17.953 4.332 1 91.06 61 GLN B O 1
ATOM 4042 N N . PRO B 1 62 ? -21.344 16.297 4.473 1 94.56 62 PRO B N 1
ATOM 4043 C CA . PRO B 1 62 ? -22.281 15.484 5.254 1 94.56 62 PRO B CA 1
ATOM 4044 C C . PRO B 1 62 ? -22.562 16.078 6.633 1 94.56 62 PRO B C 1
ATOM 4046 O O . PRO B 1 62 ? -21.844 16.953 7.098 1 94.56 62 PRO B O 1
ATOM 4049 N N . SER B 1 63 ? -23.625 15.594 7.199 1 96.62 63 SER B N 1
ATOM 4050 C CA . SER B 1 63 ? -24.078 16.109 8.492 1 96.62 63 SER B CA 1
ATOM 4051 C C . SER B 1 63 ? -23.172 15.633 9.625 1 96.62 63 SER B C 1
ATOM 4053 O O . SER B 1 63 ? -22.453 14.641 9.469 1 96.62 63 SER B O 1
ATOM 4055 N N . ASP B 1 64 ? -23.234 16.391 10.695 1 97.62 64 ASP B N 1
ATOM 4056 C CA . ASP B 1 64 ? -22.625 15.945 11.945 1 97.62 64 ASP B CA 1
ATOM 4057 C C . ASP B 1 64 ? -23.406 14.805 12.578 1 97.62 64 ASP B C 1
ATOM 4059 O O . ASP B 1 64 ? -24.547 14.547 12.188 1 97.62 64 ASP B O 1
ATOM 4063 N N . SER B 1 65 ? -22.766 14.094 13.438 1 97.81 65 SER B N 1
ATOM 4064 C CA . SER B 1 65 ? -23.375 13.227 14.445 1 97.81 65 SER B CA 1
ATOM 4065 C C . SER B 1 65 ? -22.984 13.656 15.852 1 97.81 65 SER B C 1
ATOM 4067 O O . SER B 1 65 ? -22.062 14.453 16.016 1 97.81 65 SER B O 1
ATOM 4069 N N . GLY B 1 66 ? -23.719 13.227 16.828 1 97.88 66 GLY B N 1
ATOM 4070 C CA . GLY B 1 66 ? -23.406 13.609 18.203 1 97.88 66 GLY B CA 1
ATOM 4071 C C . GLY B 1 66 ? -24.406 13.07 19.203 1 97.88 66 GLY B C 1
ATOM 4072 O O . GLY B 1 66 ? -24.922 11.961 19.047 1 97.88 66 GLY B O 1
ATOM 4073 N N . PHE B 1 67 ? -24.562 13.891 20.328 1 97.25 67 PHE B N 1
ATOM 4074 C CA . PHE B 1 67 ? -25.422 13.438 21.406 1 97.25 67 PHE B CA 1
ATOM 4075 C C . PHE B 1 67 ? -26.219 14.594 21.984 1 97.25 67 PHE B C 1
ATOM 4077 O O . PHE B 1 67 ? -25.781 15.742 21.953 1 97.25 67 PHE B O 1
ATOM 4084 N N . LEU B 1 68 ? -27.422 14.203 22.484 1 96.75 68 LEU B N 1
ATOM 4085 C CA . LEU B 1 68 ? -28.234 15.086 23.312 1 96.75 68 LEU B CA 1
ATOM 4086 C C . LEU B 1 68 ? -28.328 14.562 24.734 1 96.75 68 LEU B C 1
ATOM 4088 O O . LEU B 1 68 ? -28.656 13.398 24.969 1 96.75 68 LEU B O 1
ATOM 4092 N N . LYS B 1 69 ? -27.953 15.391 25.609 1 94.88 69 LYS B N 1
ATOM 4093 C CA . LYS B 1 69 ? -28.109 15.07 27.016 1 94.88 69 LYS B CA 1
ATOM 4094 C C . LYS B 1 69 ? -29.219 15.898 27.656 1 94.88 69 LYS B C 1
ATOM 4096 O O . LYS B 1 69 ? -29.188 17.125 27.609 1 94.88 69 LYS B O 1
ATOM 4101 N N . ILE B 1 70 ? -30.141 15.25 28.266 1 91.81 70 ILE B N 1
ATOM 4102 C CA . ILE B 1 70 ? -31.25 15.938 28.922 1 91.81 70 ILE B CA 1
ATOM 4103 C C . ILE B 1 70 ? -30.75 16.609 30.203 1 91.81 70 ILE B C 1
ATOM 4105 O O . ILE B 1 70 ? -30.109 15.977 31.047 1 91.81 70 ILE B O 1
ATOM 4109 N N . VAL B 1 71 ? -30.734 17.953 30.344 1 86.06 71 VAL B N 1
ATOM 4110 C CA . VAL B 1 71 ? -30.266 18.703 31.5 1 86.06 71 VAL B CA 1
ATOM 4111 C C . VAL B 1 71 ? -31.422 18.938 32.469 1 86.06 71 VAL B C 1
ATOM 4113 O O . VAL B 1 71 ? -31.297 18.734 33.688 1 86.06 71 VAL B O 1
ATOM 4116 N N . GLU B 1 72 ? -32.344 19.734 32.062 1 75.12 72 GLU B N 1
ATOM 4117 C CA . GLU B 1 72 ? -33.531 20.062 32.875 1 75.12 72 GLU B CA 1
ATOM 4118 C C . GLU B 1 72 ? -34.812 19.656 32.188 1 75.12 72 GLU B C 1
ATOM 4120 O O . GLU B 1 72 ? -35 19.969 31 1 75.12 72 GLU B O 1
ATOM 4125 N N . GLY B 1 73 ? -35.469 18.578 32.5 1 60.16 73 GLY B N 1
ATOM 4126 C CA . GLY B 1 73 ? -36.781 18.25 31.922 1 60.16 73 GLY B CA 1
ATOM 4127 C C . GLY B 1 73 ? -37.719 17.625 32.938 1 60.16 73 GLY B C 1
ATOM 4128 O O . GLY B 1 73 ? -37.344 17.453 34.094 1 60.16 73 GLY B O 1
ATOM 4129 N N . ASN B 1 74 ? -38.938 17.594 32.531 1 51.66 74 ASN B N 1
ATOM 4130 C CA . ASN B 1 74 ? -39.938 17.016 33.438 1 51.66 74 ASN B CA 1
ATOM 4131 C C . ASN B 1 74 ? -39.531 15.625 33.906 1 51.66 74 ASN B C 1
ATOM 4133 O O . ASN B 1 74 ? -38.719 14.969 33.25 1 51.66 74 ASN B O 1
ATOM 4137 N N . ARG B 1 75 ? -40.062 15.18 35.062 1 46.94 75 ARG B N 1
ATOM 4138 C CA . ARG B 1 75 ? -39.906 14.016 35.938 1 46.94 75 ARG B CA 1
ATOM 4139 C C . ARG B 1 75 ? -39.594 12.766 35.125 1 46.94 75 ARG B C 1
ATOM 4141 O O . ARG B 1 75 ? -38.938 11.852 35.594 1 46.94 75 ARG B O 1
ATOM 4148 N N . ASN B 1 76 ? -40.25 12.422 34.062 1 46.28 76 ASN B N 1
ATOM 4149 C CA . ASN B 1 76 ? -40.281 11.078 33.5 1 46.28 76 ASN B CA 1
ATOM 4150 C C . ASN B 1 76 ? -39.062 10.852 32.562 1 46.28 76 ASN B C 1
ATOM 4152 O O . ASN B 1 76 ? -38.938 9.773 32 1 46.28 76 ASN B O 1
ATOM 4156 N N . SER B 1 77 ? -38.375 11.812 32.094 1 47.38 77 SER B N 1
ATOM 4157 C CA . SER B 1 77 ? -37.312 11.625 31.125 1 47.38 77 SER B CA 1
ATOM 4158 C C . SER B 1 77 ? -36 11.32 31.828 1 47.38 77 SER B C 1
ATOM 4160 O O . SER B 1 77 ? -34.906 11.672 31.328 1 47.38 77 SER B O 1
ATOM 4162 N N . SER B 1 78 ? -35.969 11.023 33.062 1 45.91 78 SER B N 1
ATOM 4163 C CA . SER B 1 78 ? -34.812 10.891 33.969 1 45.91 78 SER B CA 1
ATOM 4164 C C . SER B 1 78 ? -33.812 9.852 33.438 1 45.91 78 SER B C 1
ATOM 4166 O O . SER B 1 78 ? -32.688 9.75 33.938 1 45.91 78 SER B O 1
ATOM 4168 N N . LYS B 1 79 ? -34.281 8.812 32.812 1 48.94 79 LYS B N 1
ATOM 4169 C CA . LYS B 1 79 ? -33.406 7.645 32.719 1 48.94 79 LYS B CA 1
ATOM 4170 C C . LYS B 1 79 ? -32.469 7.766 31.531 1 48.94 79 LYS B C 1
ATOM 4172 O O . LYS B 1 79 ? -31.516 6.977 31.391 1 48.94 79 LYS B O 1
ATOM 4177 N N . ILE B 1 80 ? -32.938 8.469 30.453 1 55.16 80 ILE B N 1
ATOM 4178 C CA . ILE B 1 80 ? -32.031 8.367 29.312 1 55.16 80 ILE B CA 1
ATOM 4179 C C . ILE B 1 80 ? -31 9.492 29.375 1 55.16 80 ILE B C 1
ATOM 4181 O O . ILE B 1 80 ? -31.359 10.664 29.234 1 55.16 80 ILE B O 1
ATOM 4185 N N . GLU B 1 81 ? -29.828 9.266 29.703 1 70.5 81 GLU B N 1
ATOM 4186 C CA . GLU B 1 81 ? -28.797 10.25 30 1 70.5 81 GLU B CA 1
ATOM 4187 C C . GLU B 1 81 ? -28.141 10.773 28.719 1 70.5 81 GLU B C 1
ATOM 4189 O O . GLU B 1 81 ? -27.922 11.977 28.578 1 70.5 81 GLU B O 1
ATOM 4194 N N . LYS B 1 82 ? -27.969 9.977 27.656 1 88.44 82 LYS B N 1
ATOM 4195 C CA . LYS B 1 82 ? -27.312 10.414 26.438 1 88.44 82 LYS B CA 1
ATOM 4196 C C . LYS B 1 82 ? -28 9.812 25.203 1 88.44 82 LYS B C 1
ATOM 4198 O O . LYS B 1 82 ? -28.125 8.594 25.094 1 88.44 82 LYS B O 1
ATOM 4203 N N . ILE B 1 83 ? -28.656 10.656 24.406 1 94.62 83 ILE B N 1
ATOM 4204 C CA . ILE B 1 83 ? -29.359 10.219 23.203 1 94.62 83 ILE B CA 1
ATOM 4205 C C . ILE B 1 83 ? -28.484 10.469 21.984 1 94.62 83 ILE B C 1
ATOM 4207 O O . ILE B 1 83 ? -28.047 11.594 21.734 1 94.62 83 ILE B O 1
ATOM 4211 N N . LEU B 1 84 ? -28.312 9.406 21.172 1 96.75 84 LEU B N 1
ATOM 4212 C CA . LEU B 1 84 ? -27.469 9.484 19.984 1 96.75 84 LEU B CA 1
ATOM 4213 C C . LEU B 1 84 ? -28.219 10.18 18.844 1 96.75 84 LEU B C 1
ATOM 4215 O O . LEU B 1 84 ? -29.375 9.867 18.578 1 96.75 84 LEU B O 1
ATOM 4219 N N . VAL B 1 85 ? -27.609 11.18 18.25 1 98 85 VAL B N 1
ATOM 4220 C CA . VAL B 1 85 ? -28.062 11.766 17 1 98 85 VAL B CA 1
ATOM 4221 C C . VAL B 1 85 ? -27.266 11.164 15.836 1 98 85 VAL B C 1
ATOM 4223 O O . VAL B 1 85 ? -26.078 11.484 15.648 1 98 85 VAL B O 1
ATOM 4226 N N . SER B 1 86 ? -27.891 10.398 15.016 1 95.62 86 SER B N 1
ATOM 4227 C CA . SER B 1 86 ? -27.188 9.711 13.938 1 95.62 86 SER B CA 1
ATOM 4228 C C . SER B 1 86 ? -26.797 10.688 12.828 1 95.62 86 SER B C 1
ATOM 4230 O O . SER B 1 86 ? -25.688 10.617 12.305 1 95.62 86 SER B O 1
ATOM 4232 N N . HIS B 1 87 ? -27.641 11.469 12.422 1 96.31 87 HIS B N 1
ATOM 4233 C CA . HIS B 1 87 ? -27.391 12.5 11.422 1 96.31 87 HIS B CA 1
ATOM 4234 C C . HIS B 1 87 ? -28.422 13.625 11.523 1 96.31 87 HIS B C 1
ATOM 4236 O O . HIS B 1 87 ? -29.391 13.508 12.266 1 96.31 87 HIS B O 1
ATOM 4242 N N . VAL B 1 88 ? -28.141 14.719 10.914 1 97.69 88 VAL B N 1
ATOM 4243 C CA . VAL B 1 88 ? -29.016 15.883 10.852 1 97.69 88 VAL B CA 1
ATOM 4244 C C . VAL B 1 88 ? -29.359 16.188 9.398 1 97.69 88 VAL B C 1
ATOM 4246 O O . VAL B 1 88 ? -28.469 16.344 8.562 1 97.69 88 VAL B O 1
ATOM 4249 N N . SER B 1 89 ? -30.641 16.266 9.117 1 95.44 89 SER B N 1
ATOM 4250 C CA . SER B 1 89 ? -31.078 16.594 7.762 1 95.44 89 SER B CA 1
ATOM 4251 C C . SER B 1 89 ? -31.578 18.031 7.68 1 95.44 89 SER B C 1
ATOM 4253 O O . SER B 1 89 ? -32.031 18.609 8.68 1 95.44 89 SER B O 1
ATOM 4255 N N . ARG B 1 90 ? -31.422 18.562 6.512 1 92.5 90 ARG B N 1
ATOM 4256 C CA . ARG B 1 90 ? -31.984 19.891 6.246 1 92.5 90 ARG B CA 1
ATOM 4257 C C . ARG B 1 90 ? -33.312 19.781 5.543 1 92.5 90 ARG B C 1
ATOM 4259 O O . ARG B 1 90 ? -33.438 19.141 4.5 1 92.5 90 ARG B O 1
ATOM 4266 N N . PHE B 1 91 ? -34.312 20.312 6.098 1 89.62 91 PHE B N 1
ATOM 4267 C CA . PHE B 1 91 ? -35.625 20.453 5.496 1 89.62 91 PHE B CA 1
ATOM 4268 C C . PHE B 1 91 ? -36 21.922 5.328 1 89.62 91 PHE B C 1
ATOM 4270 O O . PHE B 1 91 ? -36.469 22.562 6.27 1 89.62 91 PHE B O 1
ATOM 4277 N N . GLY B 1 92 ? -35.812 22.359 4.094 1 86 92 GLY B N 1
ATOM 4278 C CA . GLY B 1 92 ? -35.906 23.797 3.916 1 86 92 GLY B CA 1
ATOM 4279 C C . GLY B 1 92 ? -34.875 24.578 4.695 1 86 92 GLY B C 1
ATOM 4280 O O . GLY B 1 92 ? -33.688 24.406 4.496 1 86 92 GLY B O 1
ATOM 4281 N N . LEU B 1 93 ? -35.375 25.359 5.645 1 88.38 93 LEU B N 1
ATOM 4282 C CA . LEU B 1 93 ? -34.469 26.172 6.453 1 88.38 93 LEU B CA 1
ATOM 4283 C C . LEU B 1 93 ? -34.375 25.609 7.867 1 88.38 93 LEU B C 1
ATOM 4285 O O . LEU B 1 93 ? -33.844 26.266 8.766 1 88.38 93 LEU B O 1
ATOM 4289 N N . HIS B 1 94 ? -34.844 24.375 7.996 1 92 94 HIS B N 1
ATOM 4290 C CA . HIS B 1 94 ? -34.875 23.781 9.328 1 92 94 HIS B CA 1
ATOM 4291 C C . HIS B 1 94 ? -33.906 22.594 9.438 1 92 94 HIS B C 1
ATOM 4293 O O . HIS B 1 94 ? -33.75 21.828 8.484 1 92 94 HIS B O 1
ATOM 4299 N N . ALA B 1 95 ? -33.312 22.5 10.578 1 95.5 95 ALA B N 1
ATOM 4300 C CA . ALA B 1 95 ? -32.438 21.375 10.883 1 95.5 95 ALA B CA 1
ATOM 4301 C C . ALA B 1 95 ? -33.188 20.297 11.664 1 95.5 95 ALA B C 1
ATOM 4303 O O . ALA B 1 95 ? -33.719 20.562 12.75 1 95.5 95 ALA B O 1
ATOM 4304 N N . LYS B 1 96 ? -33.281 19.141 11.102 1 97 96 LYS B N 1
ATOM 4305 C CA . LYS B 1 96 ? -34 18.016 11.727 1 97 96 LYS B CA 1
ATOM 4306 C C . LYS B 1 96 ? -33 16.969 12.234 1 97 96 LYS B C 1
ATOM 4308 O O . LYS B 1 96 ? -32.281 16.344 11.453 1 97 96 LYS B O 1
ATOM 4313 N N . HIS B 1 97 ? -32.969 16.703 13.562 1 98.12 97 HIS B N 1
ATOM 4314 C CA . HIS B 1 97 ? -32.062 15.75 14.195 1 98.12 97 HIS B CA 1
ATOM 4315 C C . HIS B 1 97 ? -32.719 14.367 14.289 1 98.12 97 HIS B C 1
ATOM 4317 O O . HIS B 1 97 ? -33.75 14.211 14.898 1 98.12 97 HIS B O 1
ATOM 4323 N N . HIS B 1 98 ? -32.062 13.383 13.742 1 97.12 98 HIS B N 1
ATOM 4324 C CA . HIS B 1 98 ? -32.594 12.023 13.742 1 97.12 98 HIS B CA 1
ATOM 4325 C C . HIS B 1 98 ? -32.125 11.234 14.953 1 97.12 98 HIS B C 1
ATOM 4327 O O . HIS B 1 98 ? -30.922 11.047 15.141 1 97.12 98 HIS B O 1
ATOM 4333 N N . VAL B 1 99 ? -33.094 10.797 15.766 1 96.94 99 VAL B N 1
ATOM 4334 C CA . VAL B 1 99 ? -32.812 10.094 17 1 96.94 99 VAL B CA 1
ATOM 4335 C C . VAL B 1 99 ? -33.688 8.867 17.125 1 96.94 99 VAL B C 1
ATOM 4337 O O . VAL B 1 99 ? -34.656 8.711 16.375 1 96.94 99 VAL B O 1
ATOM 4340 N N . ASN B 1 100 ? -33.344 8.031 18.094 1 93.94 100 ASN B N 1
ATOM 4341 C CA . ASN B 1 100 ? -34.125 6.816 18.281 1 93.94 100 ASN B CA 1
ATOM 4342 C C . ASN B 1 100 ? -35.125 6.973 19.422 1 93.94 100 ASN B C 1
ATOM 4344 O O . ASN B 1 100 ? -36.031 6.164 19.562 1 93.94 100 ASN B O 1
ATOM 4348 N N . ASP B 1 101 ? -34.969 8.016 20.25 1 92.94 101 ASP B N 1
ATOM 4349 C CA . ASP B 1 101 ? -35.812 8.18 21.438 1 92.94 101 ASP B CA 1
ATOM 4350 C C . ASP B 1 101 ? -36.625 9.469 21.344 1 92.94 101 ASP B C 1
ATOM 4352 O O . ASP B 1 101 ? -36.156 10.469 20.797 1 92.94 101 ASP B O 1
ATOM 4356 N N . TYR B 1 102 ? -37.781 9.352 21.969 1 93.5 102 TYR B N 1
ATOM 4357 C CA . TYR B 1 102 ? -38.656 10.516 22.062 1 93.5 102 TYR B CA 1
ATOM 4358 C C . TYR B 1 102 ? -38.188 11.469 23.156 1 93.5 102 TYR B C 1
ATOM 4360 O O . TYR B 1 102 ? -37.781 11.031 24.234 1 93.5 102 TYR B O 1
ATOM 4368 N N . ILE B 1 103 ? -38.188 12.719 22.828 1 93.31 103 ILE B N 1
ATOM 4369 C CA . ILE B 1 103 ? -37.938 13.758 23.812 1 93.31 103 ILE B CA 1
ATOM 4370 C C . ILE B 1 103 ? -39.062 14.773 23.812 1 93.31 103 ILE B C 1
ATOM 4372 O O . ILE B 1 103 ? -39.438 15.312 22.766 1 93.31 103 ILE B O 1
ATOM 4376 N N . GLU B 1 104 ? -39.562 15.086 24.938 1 92 104 GLU B N 1
ATOM 4377 C CA . GLU B 1 104 ? -40.719 15.992 25.062 1 92 104 GLU B CA 1
ATOM 4378 C C . GLU B 1 104 ? -40.344 17.406 24.641 1 92 104 GLU B C 1
ATOM 4380 O O . GLU B 1 104 ? -39.344 17.953 25.078 1 92 104 GLU B O 1
ATOM 4385 N N . PRO B 1 105 ? -41.219 18.016 23.719 1 94.5 105 PRO B N 1
ATOM 4386 C CA . PRO B 1 105 ? -40.969 19.422 23.406 1 94.5 105 PRO B CA 1
ATOM 4387 C C . PRO B 1 105 ? -40.938 20.312 24.656 1 94.5 105 PRO B C 1
ATOM 4389 O O . PRO B 1 105 ? -41.719 20.094 25.594 1 94.5 105 PRO B O 1
ATOM 4392 N N . GLY B 1 106 ? -40.031 21.25 24.688 1 92.94 106 GLY B N 1
ATOM 4393 C CA . GLY B 1 106 ? -39.844 22.109 25.859 1 92.94 106 GLY B CA 1
ATOM 4394 C C . GLY B 1 106 ? -38.719 21.656 26.766 1 92.94 106 GLY B C 1
ATOM 4395 O O . GLY B 1 106 ? -38.281 22.406 27.641 1 92.94 106 GLY B O 1
ATOM 4396 N N . THR B 1 107 ? -38.219 20.484 26.516 1 91.94 107 THR B N 1
ATOM 4397 C CA . THR B 1 107 ? -37.125 19.953 27.312 1 91.94 107 THR B CA 1
ATOM 4398 C C . THR B 1 107 ? -35.812 20.641 26.953 1 91.94 107 THR B C 1
ATOM 4400 O O . THR B 1 107 ? -35.531 20.891 25.781 1 91.94 107 THR B O 1
ATOM 4403 N N . THR B 1 108 ? -35.062 21.047 27.969 1 94 108 THR B N 1
ATOM 4404 C CA . THR B 1 108 ? -33.719 21.594 27.75 1 94 108 THR B CA 1
ATOM 4405 C C . THR B 1 108 ? -32.688 20.453 27.594 1 94 108 THR B C 1
ATOM 4407 O O . THR B 1 108 ? -32.625 19.562 28.438 1 94 108 THR B O 1
ATOM 4410 N N . VAL B 1 109 ? -31.953 20.516 26.5 1 95.5 109 VAL B N 1
ATOM 4411 C CA . VAL B 1 109 ? -30.938 19.5 26.25 1 95.5 109 VAL B CA 1
ATOM 4412 C C . VAL B 1 109 ? -29.578 20.156 26.047 1 95.5 109 VAL B C 1
ATOM 4414 O O . VAL B 1 109 ? -29.5 21.328 25.672 1 95.5 109 VAL B O 1
ATOM 4417 N N . GLU B 1 110 ? -28.547 19.469 26.375 1 96.44 110 GLU B N 1
ATOM 4418 C CA . GLU B 1 110 ? -27.156 19.828 26.047 1 96.44 110 GLU B CA 1
ATOM 4419 C C . GLU B 1 110 ? -26.672 19.047 24.828 1 96.44 110 GLU B C 1
ATOM 4421 O O . GLU B 1 110 ? -26.812 17.812 24.781 1 96.44 110 GLU B O 1
ATOM 4426 N N . VAL B 1 111 ? -26.141 19.75 23.828 1 97.62 111 VAL B N 1
ATOM 4427 C CA . VAL B 1 111 ? -25.734 19.125 22.562 1 97.62 111 VAL B CA 1
ATOM 4428 C C . VAL B 1 111 ? -24.219 18.922 22.547 1 97.62 111 VAL B C 1
ATOM 4430 O O . VAL B 1 111 ? -23.469 19.812 22.969 1 97.62 111 VAL B O 1
ATOM 4433 N N . ALA B 1 112 ? -23.734 17.734 22.141 1 97.5 112 ALA B N 1
ATOM 4434 C CA . ALA B 1 112 ? -22.328 17.453 21.906 1 97.5 112 ALA B CA 1
ATOM 4435 C C . ALA B 1 112 ? -22.094 16.891 20.516 1 97.5 112 ALA B C 1
ATOM 4437 O O . ALA B 1 112 ? -22.859 16.062 20.031 1 97.5 112 ALA B O 1
ATOM 4438 N N . VAL B 1 113 ? -21.078 17.391 19.859 1 98.19 113 VAL B N 1
ATOM 4439 C CA . VAL B 1 113 ? -20.75 17.016 18.484 1 98.19 113 VAL B CA 1
ATOM 4440 C C . VAL B 1 113 ? -19.688 15.922 18.484 1 98.19 113 VAL B C 1
ATOM 4442 O O . VAL B 1 113 ? -18.812 15.906 19.344 1 98.19 113 VAL B O 1
ATOM 4445 N N . ASP B 1 114 ? -19.75 14.945 17.578 1 97.5 114 ASP B N 1
ATOM 4446 C CA . ASP B 1 114 ? -18.578 14.117 17.266 1 97.5 114 ASP B CA 1
ATOM 4447 C C . ASP B 1 114 ? -17.438 14.961 16.703 1 97.5 114 ASP B C 1
ATOM 4449 O O . ASP B 1 114 ? -17.359 15.195 15.492 1 97.5 114 ASP B O 1
ATOM 4453 N N . GLU B 1 115 ? -16.594 15.32 17.578 1 96.94 115 GLU B N 1
ATOM 4454 C CA . GLU B 1 115 ? -15.547 16.297 17.266 1 96.94 115 GLU B CA 1
ATOM 4455 C C . GLU B 1 115 ? -14.617 15.789 16.172 1 96.94 115 GLU B C 1
ATOM 4457 O O . GLU B 1 115 ? -14.219 16.547 15.289 1 96.94 115 GLU B O 1
ATOM 4462 N N . GLN B 1 116 ? -14.219 14.562 16.281 1 95.94 116 GLN B N 1
ATOM 4463 C CA . GLN B 1 116 ? -13.312 13.992 15.289 1 95.94 116 GLN B CA 1
ATOM 4464 C C . GLN B 1 116 ? -13.922 14.055 13.891 1 95.94 116 GLN B C 1
ATOM 4466 O O . GLN B 1 116 ? -13.242 14.438 12.93 1 95.94 116 GLN B O 1
ATOM 4471 N N . LYS B 1 117 ? -15.148 13.695 13.812 1 96.81 117 LYS B N 1
ATOM 4472 C CA . LYS B 1 117 ? -15.852 13.727 12.531 1 96.81 117 LYS B CA 1
ATOM 4473 C C . LYS B 1 117 ? -15.984 15.156 12.008 1 96.81 117 LYS B C 1
ATOM 4475 O O . LYS B 1 117 ? -15.727 15.414 10.828 1 96.81 117 LYS B O 1
ATOM 4480 N N . ARG B 1 118 ? -16.391 16.109 12.859 1 97.56 118 ARG B N 1
ATOM 4481 C CA . ARG B 1 118 ? -16.531 17.516 12.484 1 97.56 118 ARG B CA 1
ATOM 4482 C C . ARG B 1 118 ? -15.203 18.062 11.961 1 97.56 118 ARG B C 1
ATOM 4484 O O . ARG B 1 118 ? -15.156 18.703 10.906 1 97.56 118 ARG B O 1
ATOM 4491 N N . MET B 1 119 ? -14.125 17.797 12.688 1 97.44 119 MET B N 1
ATOM 4492 C CA . MET B 1 119 ? -12.812 18.297 12.289 1 97.44 119 MET B CA 1
ATOM 4493 C C . MET B 1 119 ? -12.398 17.703 10.945 1 97.44 119 MET B C 1
ATOM 4495 O O . MET B 1 119 ? -11.859 18.406 10.086 1 97.44 119 MET B O 1
ATOM 4499 N N . ASP B 1 120 ? -12.633 16.438 10.805 1 97.69 120 ASP B N 1
ATOM 4500 C CA . ASP B 1 120 ? -12.32 15.781 9.539 1 97.69 120 ASP B CA 1
ATOM 4501 C C . ASP B 1 120 ? -13.07 16.453 8.383 1 97.69 120 ASP B C 1
ATOM 4503 O O . ASP B 1 120 ? -12.469 16.766 7.359 1 97.69 120 ASP B O 1
ATOM 4507 N N . TYR B 1 121 ? -14.32 16.641 8.539 1 97.94 121 TYR B N 1
ATOM 4508 C CA . TYR B 1 121 ? -15.141 17.234 7.488 1 97.94 121 TYR B CA 1
ATOM 4509 C C . TYR B 1 121 ? -14.703 18.656 7.188 1 97.94 121 TYR B C 1
ATOM 4511 O O . TYR B 1 121 ? -14.656 19.062 6.027 1 97.94 121 TYR B O 1
ATOM 4519 N N . MET B 1 122 ? -14.414 19.375 8.203 1 98 122 MET B N 1
ATOM 4520 C CA . MET B 1 122 ? -13.977 20.75 8 1 98 122 MET B CA 1
ATOM 4521 C C . MET B 1 122 ? -12.656 20.797 7.25 1 98 122 MET B C 1
ATOM 4523 O O . MET B 1 122 ? -12.438 21.672 6.414 1 98 122 MET B O 1
ATOM 4527 N N . GLN B 1 123 ? -11.742 19.875 7.582 1 98.5 123 GLN B N 1
ATOM 4528 C CA . GLN B 1 123 ? -10.469 19.812 6.867 1 98.5 123 GLN B CA 1
ATOM 4529 C C . GLN B 1 123 ? -10.688 19.516 5.387 1 98.5 123 GLN B C 1
ATOM 4531 O O . GLN B 1 123 ? -10.078 20.156 4.523 1 98.5 123 GLN B O 1
ATOM 4536 N N . GLN B 1 124 ? -11.57 18.562 5.121 1 98.5 124 GLN B N 1
ATOM 4537 C CA . GLN B 1 124 ? -11.844 18.203 3.73 1 98.5 124 GLN B CA 1
ATOM 4538 C C . GLN B 1 124 ? -12.516 19.359 2.992 1 98.5 124 GLN B C 1
ATOM 4540 O O . GLN B 1 124 ? -12.125 19.703 1.879 1 98.5 124 GLN B O 1
ATOM 4545 N N . HIS B 1 125 ? -13.508 19.938 3.586 1 97.88 125 HIS B N 1
ATOM 4546 C CA . HIS B 1 125 ? -14.312 20.969 2.947 1 97.88 125 HIS B CA 1
ATOM 4547 C C . HIS B 1 125 ? -13.484 22.234 2.707 1 97.88 125 HIS B C 1
ATOM 4549 O O . HIS B 1 125 ? -13.5 22.797 1.606 1 97.88 125 HIS B O 1
ATOM 4555 N N . THR B 1 126 ? -12.812 22.703 3.74 1 98.12 126 THR B N 1
ATOM 4556 C CA . THR B 1 126 ? -11.945 23.859 3.59 1 98.12 126 THR B CA 1
ATOM 4557 C C . THR B 1 126 ? -10.844 23.578 2.566 1 98.12 126 THR B C 1
ATOM 4559 O O . THR B 1 126 ? -10.516 24.438 1.75 1 98.12 126 THR B O 1
ATOM 4562 N N . GLY B 1 127 ? -10.25 22.344 2.672 1 98.44 127 GLY B N 1
ATOM 4563 C CA . GLY B 1 127 ? -9.273 21.953 1.675 1 98.44 127 GLY B CA 1
ATOM 4564 C C . GLY B 1 127 ? -9.812 22 0.256 1 98.44 127 GLY B C 1
ATOM 4565 O O . GLY B 1 127 ? -9.109 22.438 -0.66 1 98.44 127 GLY B O 1
ATOM 4566 N N . GLN B 1 128 ? -11.016 21.531 0.088 1 98.31 128 GLN B N 1
ATOM 4567 C CA . GLN B 1 128 ? -11.656 21.578 -1.222 1 98.31 128 GLN B CA 1
ATOM 4568 C C . GLN B 1 128 ? -11.805 23.016 -1.714 1 98.31 128 GLN B C 1
ATOM 4570 O O . GLN B 1 128 ? -11.531 23.297 -2.879 1 98.31 128 GLN B O 1
ATOM 4575 N N . HIS B 1 129 ? -12.273 23.922 -0.854 1 97.81 129 HIS B N 1
ATOM 4576 C CA . HIS B 1 129 ? -12.383 25.328 -1.217 1 97.81 129 HIS B CA 1
ATOM 4577 C C . HIS B 1 129 ? -11.039 25.891 -1.677 1 97.81 129 HIS B C 1
ATOM 4579 O O . HIS B 1 129 ? -10.961 26.547 -2.713 1 97.81 129 HIS B O 1
ATOM 4585 N N . LEU B 1 130 ? -10.039 25.625 -0.897 1 98.62 130 LEU B N 1
ATOM 4586 C CA . LEU B 1 130 ? -8.711 26.141 -1.212 1 98.62 130 LEU B CA 1
ATOM 4587 C C . LEU B 1 130 ? -8.203 25.562 -2.533 1 98.62 130 LEU B C 1
ATOM 4589 O O . LEU B 1 130 ? -7.68 26.312 -3.371 1 98.62 130 LEU B O 1
ATOM 4593 N N . LEU B 1 131 ? -8.367 24.266 -2.742 1 98.69 131 LEU B N 1
ATOM 4594 C CA . LEU B 1 131 ? -7.953 23.594 -3.969 1 98.69 131 LEU B CA 1
ATOM 4595 C C . LEU B 1 131 ? -8.656 24.203 -5.18 1 98.69 131 LEU B C 1
ATOM 4597 O O . LEU B 1 131 ? -8.008 24.562 -6.164 1 98.69 131 LEU B O 1
ATOM 4601 N N . SER B 1 132 ? -9.938 24.328 -5.094 1 98.19 132 SER B N 1
ATOM 4602 C CA . SER B 1 132 ? -10.703 24.906 -6.191 1 98.19 132 SER B CA 1
ATOM 4603 C C . SER B 1 132 ? -10.266 26.328 -6.492 1 98.19 132 SER B C 1
ATOM 4605 O O . SER B 1 132 ? -10.133 26.719 -7.652 1 98.19 132 SER B O 1
ATOM 4607 N N . ALA B 1 133 ? -10.078 27.094 -5.461 1 98.12 133 ALA B N 1
ATOM 4608 C CA . ALA B 1 133 ? -9.68 28.484 -5.625 1 98.12 133 ALA B CA 1
ATOM 4609 C C . ALA B 1 133 ? -8.352 28.594 -6.367 1 98.12 133 ALA B C 1
ATOM 4611 O O . ALA B 1 133 ? -8.203 29.406 -7.281 1 98.12 133 ALA B O 1
ATOM 4612 N N . ILE B 1 134 ? -7.375 27.766 -5.988 1 98.31 134 ILE B N 1
ATOM 4613 C CA . ILE B 1 134 ? -6.055 27.797 -6.605 1 98.31 134 ILE B CA 1
ATOM 4614 C C . ILE B 1 134 ? -6.156 27.359 -8.062 1 98.31 134 ILE B C 1
ATOM 4616 O O . ILE B 1 134 ? -5.539 27.969 -8.945 1 98.31 134 ILE B O 1
ATOM 4620 N N . LEU B 1 135 ? -6.918 26.328 -8.344 1 98.5 135 LEU B N 1
ATOM 4621 C CA . LEU B 1 135 ? -7.094 25.844 -9.703 1 98.5 135 LEU B CA 1
ATOM 4622 C C . LEU B 1 135 ? -7.742 26.906 -10.586 1 98.5 135 LEU B C 1
ATOM 4624 O O . LEU B 1 135 ? -7.309 27.125 -11.719 1 98.5 135 LEU B O 1
ATOM 4628 N N . GLU B 1 136 ? -8.727 27.531 -10.062 1 97.38 136 GLU B N 1
ATOM 4629 C CA . GLU B 1 136 ? -9.43 28.562 -10.82 1 97.38 136 GLU B CA 1
ATOM 4630 C C . GLU B 1 136 ? -8.547 29.781 -11.055 1 97.38 136 GLU B C 1
ATOM 4632 O O . GLU B 1 136 ? -8.461 30.281 -12.172 1 97.38 136 GLU B O 1
ATOM 4637 N N . ARG B 1 137 ? -7.922 30.188 -10.062 1 96.06 137 ARG B N 1
ATOM 4638 C CA . ARG B 1 137 ? -7.141 31.422 -10.102 1 96.06 137 ARG B CA 1
ATOM 4639 C C . ARG B 1 137 ? -5.895 31.25 -10.969 1 96.06 137 ARG B C 1
ATOM 4641 O O . ARG B 1 137 ? -5.613 32.094 -11.828 1 96.06 137 ARG B O 1
ATOM 4648 N N . ASN B 1 138 ? -5.188 30.172 -10.797 1 96.44 138 ASN B N 1
ATOM 4649 C CA . ASN B 1 138 ? -3.859 30.031 -11.383 1 96.44 138 ASN B CA 1
ATOM 4650 C C . ASN B 1 138 ? -3.904 29.25 -12.695 1 96.44 138 ASN B C 1
ATOM 4652 O O . ASN B 1 138 ? -3.029 29.406 -13.547 1 96.44 138 ASN B O 1
ATOM 4656 N N . TYR B 1 139 ? -4.945 28.406 -12.867 1 97.06 139 TYR B N 1
ATOM 4657 C CA . TYR B 1 139 ? -4.914 27.5 -14.008 1 97.06 139 TYR B CA 1
ATOM 4658 C C . TYR B 1 139 ? -6.191 27.625 -14.836 1 97.06 139 TYR B C 1
ATOM 4660 O O . TYR B 1 139 ? -6.348 26.938 -15.852 1 97.06 139 TYR B O 1
ATOM 4668 N N . LYS B 1 140 ? -7.098 28.453 -14.391 1 97 140 LYS B N 1
ATOM 4669 C CA . LYS B 1 140 ? -8.359 28.672 -15.086 1 97 140 LYS B CA 1
ATOM 4670 C C . LYS B 1 140 ? -9.117 27.359 -15.281 1 97 140 LYS B C 1
ATOM 4672 O O . LYS B 1 140 ? -9.609 27.078 -16.375 1 97 140 LYS B O 1
ATOM 4677 N N . VAL B 1 141 ? -9.062 26.578 -14.312 1 97.94 141 VAL B N 1
ATOM 4678 C CA . VAL B 1 141 ? -9.789 25.312 -14.281 1 97.94 141 VAL B CA 1
ATOM 4679 C C . VAL B 1 141 ? -10.961 25.406 -13.297 1 97.94 141 VAL B C 1
ATOM 4681 O O . VAL B 1 141 ? -10.758 25.688 -12.117 1 97.94 141 VAL B O 1
ATOM 4684 N N . ASP B 1 142 ? -12.109 25.125 -13.766 1 96.75 142 ASP B N 1
ATOM 4685 C CA . ASP B 1 142 ? -13.312 25.281 -12.953 1 96.75 142 ASP B CA 1
ATOM 4686 C C . ASP B 1 142 ? -13.703 23.953 -12.305 1 96.75 142 ASP B C 1
ATOM 4688 O O . ASP B 1 142 ? -13.578 22.891 -12.922 1 96.75 142 ASP B O 1
ATOM 4692 N N . THR B 1 143 ? -14.211 24.078 -11.109 1 96.38 143 THR B N 1
ATOM 4693 C CA . THR B 1 143 ? -14.82 22.938 -10.43 1 96.38 143 THR B CA 1
ATOM 4694 C C . THR B 1 143 ? -16.297 22.828 -10.766 1 96.38 143 THR B C 1
ATOM 4696 O O . THR B 1 143 ? -17.078 23.75 -10.5 1 96.38 143 THR B O 1
ATOM 4699 N N . VAL B 1 144 ? -16.625 21.672 -11.312 1 95.5 144 VAL B N 1
ATOM 4700 C CA . VAL B 1 144 ? -18 21.438 -11.719 1 95.5 144 VAL B CA 1
ATOM 4701 C C . VAL B 1 144 ? -18.812 20.875 -10.539 1 95.5 144 VAL B C 1
ATOM 4703 O O . VAL B 1 144 ? -19.953 21.266 -10.328 1 95.5 144 VAL B O 1
ATOM 4706 N N . SER B 1 145 ? -18.234 20.047 -9.875 1 94.81 145 SER B N 1
ATOM 4707 C CA . SER B 1 145 ? -18.844 19.406 -8.703 1 94.81 145 SER B CA 1
ATOM 4708 C C . SER B 1 145 ? -17.797 18.797 -7.793 1 94.81 145 SER B C 1
ATOM 4710 O O . SER B 1 145 ? -16.625 18.703 -8.172 1 94.81 145 SER B O 1
ATOM 4712 N N . TRP B 1 146 ? -18.219 18.5 -6.566 1 95.38 146 TRP B N 1
ATOM 4713 C CA . TRP B 1 146 ? -17.312 17.766 -5.695 1 95.38 146 TRP B CA 1
ATOM 4714 C C . TRP B 1 146 ? -18.078 16.812 -4.789 1 95.38 146 TRP B C 1
ATOM 4716 O O . TRP B 1 146 ? -19.297 16.938 -4.625 1 95.38 146 TRP B O 1
ATOM 4726 N N . SER B 1 147 ? -17.422 15.797 -4.34 1 96.06 147 SER B N 1
ATOM 4727 C CA . SER B 1 147 ? -17.984 14.797 -3.439 1 96.06 147 SER B CA 1
ATOM 4728 C C . SER B 1 147 ? -16.984 14.43 -2.34 1 96.06 147 SER B C 1
ATOM 4730 O O . SER B 1 147 ? -15.805 14.25 -2.605 1 96.06 147 SER B O 1
ATOM 4732 N N . MET B 1 148 ? -17.516 14.43 -1.138 1 97.06 148 MET B N 1
ATOM 4733 C CA . MET B 1 148 ? -16.672 14.008 -0.016 1 97.06 148 MET B CA 1
ATOM 4734 C C . MET B 1 148 ? -16.641 12.484 0.097 1 97.06 148 MET B C 1
ATOM 4736 O O . MET B 1 148 ? -17.656 11.82 -0.083 1 97.06 148 MET B O 1
ATOM 4740 N N . GLY B 1 149 ? -15.484 11.945 0.358 1 96.69 149 GLY B N 1
ATOM 4741 C CA . GLY B 1 149 ? -15.328 10.516 0.574 1 96.69 149 GLY B CA 1
ATOM 4742 C C . GLY B 1 149 ? -15.508 10.109 2.025 1 96.69 149 GLY B C 1
ATOM 4743 O O . GLY B 1 149 ? -15.703 10.961 2.895 1 96.69 149 GLY B O 1
ATOM 4744 N N . GLY B 1 150 ? -15.508 8.773 2.268 1 95.25 150 GLY B N 1
ATOM 4745 C CA . GLY B 1 150 ? -15.555 8.234 3.619 1 95.25 150 GLY B CA 1
ATOM 4746 C C . GLY B 1 150 ? -16.953 8.164 4.188 1 95.25 150 GLY B C 1
ATOM 4747 O O . GLY B 1 150 ? -17.141 8.18 5.406 1 95.25 150 GLY B O 1
ATOM 4748 N N . ILE B 1 151 ? -17.859 8.18 3.297 1 92.94 151 ILE B N 1
ATOM 4749 C CA . ILE B 1 151 ? -19.25 8.148 3.742 1 92.94 151 ILE B CA 1
ATOM 4750 C C . ILE B 1 151 ? -19.812 6.742 3.586 1 92.94 151 ILE B C 1
ATOM 4752 O O . ILE B 1 151 ? -19.844 6.195 2.479 1 92.94 151 ILE B O 1
ATOM 4756 N N . ILE B 1 152 ? -20.281 6.191 4.668 1 91.5 152 ILE B N 1
ATOM 4757 C CA . ILE B 1 152 ? -20.891 4.867 4.641 1 91.5 152 ILE B CA 1
ATOM 4758 C C . ILE B 1 152 ? -22.328 4.973 4.125 1 91.5 152 ILE B C 1
ATOM 4760 O O . ILE B 1 152 ? -23.078 5.852 4.547 1 91.5 152 ILE B O 1
ATOM 4764 N N . THR B 1 153 ? -22.672 4.141 3.191 1 89 153 THR B N 1
ATOM 4765 C CA . THR B 1 153 ? -24.031 4.07 2.641 1 89 153 THR B CA 1
ATOM 4766 C C . THR B 1 153 ? -24.562 2.641 2.703 1 89 153 THR B C 1
ATOM 4768 O O . THR B 1 153 ? -23.812 1.707 3.016 1 89 153 THR B O 1
ATOM 4771 N N . LYS B 1 154 ? -25.859 2.486 2.434 1 88 154 LYS B N 1
ATOM 4772 C CA . LYS B 1 154 ? -26.453 1.155 2.367 1 88 154 LYS B CA 1
ATOM 4773 C C . LYS B 1 154 ? -25.812 0.322 1.258 1 88 154 LYS B C 1
ATOM 4775 O O . LYS B 1 154 ? -25.625 -0.887 1.41 1 88 154 LYS B O 1
ATOM 4780 N N . LYS B 1 155 ? -25.484 0.924 0.207 1 88.38 155 LYS B N 1
ATOM 4781 C CA . LYS B 1 155 ? -24.906 0.244 -0.944 1 88.38 155 LYS B CA 1
ATOM 4782 C C . LYS B 1 155 ? -23.453 -0.144 -0.672 1 88.38 155 LYS B C 1
ATOM 4784 O O . LYS B 1 155 ? -22.938 -1.093 -1.267 1 88.38 155 LYS B O 1
ATOM 4789 N N . LYS B 1 156 ? -22.781 0.674 0.245 1 90.69 156 LYS B N 1
ATOM 4790 C CA . LYS B 1 156 ? -21.391 0.423 0.592 1 90.69 156 LYS B CA 1
ATOM 4791 C C . LYS B 1 156 ? -21.188 0.477 2.104 1 90.69 156 LYS B C 1
ATOM 4793 O O . LYS B 1 156 ? -20.625 1.445 2.623 1 90.69 156 LYS B O 1
ATOM 4798 N N . PRO B 1 157 ? -21.438 -0.553 2.758 1 92.31 157 PRO B N 1
ATOM 4799 C CA . PRO B 1 157 ? -21.391 -0.568 4.223 1 92.31 157 PRO B CA 1
ATOM 4800 C C . PRO B 1 157 ? -19.969 -0.682 4.762 1 92.31 157 PRO B C 1
ATOM 4802 O O . PRO B 1 157 ? -19.719 -0.381 5.934 1 92.31 157 PRO B O 1
ATOM 4805 N N . VAL B 1 158 ? -19.094 -1.184 3.953 1 94.38 158 VAL B N 1
ATOM 4806 C CA . VAL B 1 158 ? -17.703 -1.28 4.344 1 94.38 158 VAL B CA 1
ATOM 4807 C C . VAL B 1 158 ? -16.828 -0.485 3.365 1 94.38 158 VAL B C 1
ATOM 4809 O O . VAL B 1 158 ? -16.922 -0.681 2.15 1 94.38 158 VAL B O 1
ATOM 4812 N N . LEU B 1 159 ? -16.047 0.383 3.953 1 95.88 159 LEU B N 1
ATOM 4813 C CA . LEU B 1 159 ? -15.25 1.255 3.104 1 95.88 159 LEU B CA 1
ATOM 4814 C C . LEU B 1 159 ? -13.859 0.663 2.875 1 95.88 159 LEU B C 1
ATOM 4816 O O . LEU B 1 159 ? -13.266 0.093 3.791 1 95.88 159 LEU B O 1
ATOM 4820 N N . GLU B 1 160 ? -13.383 0.764 1.643 1 95.31 160 GLU B N 1
ATOM 4821 C CA . GLU B 1 160 ? -11.992 0.508 1.281 1 95.31 160 GLU B CA 1
ATOM 4822 C C . GLU B 1 160 ? -11.133 1.76 1.46 1 95.31 160 GLU B C 1
ATOM 4824 O O . GLU B 1 160 ? -11.656 2.875 1.496 1 95.31 160 GLU B O 1
ATOM 4829 N N . PRO B 1 161 ? -9.828 1.585 1.566 1 95.44 161 PRO B N 1
ATOM 4830 C CA . PRO B 1 161 ? -8.953 2.742 1.747 1 95.44 161 PRO B CA 1
ATOM 4831 C C . PRO B 1 161 ? -9.188 3.834 0.706 1 95.44 161 PRO B C 1
ATOM 4833 O O . PRO B 1 161 ? -9.25 5.016 1.05 1 95.44 161 PRO B O 1
ATOM 4836 N N . SER B 1 162 ? -9.422 3.502 -0.478 1 94.5 162 SER B N 1
ATOM 4837 C CA . SER B 1 162 ? -9.57 4.48 -1.551 1 94.5 162 SER B CA 1
ATOM 4838 C C . SER B 1 162 ? -10.914 5.195 -1.464 1 94.5 162 SER B C 1
ATOM 4840 O O . SER B 1 162 ? -11.102 6.254 -2.072 1 94.5 162 SER B O 1
ATOM 4842 N N . ASP B 1 163 ? -11.883 4.613 -0.76 1 96.69 163 ASP B N 1
ATOM 4843 C CA . ASP B 1 163 ? -13.211 5.211 -0.615 1 96.69 163 ASP B CA 1
ATOM 4844 C C . ASP B 1 163 ? -13.148 6.477 0.235 1 96.69 163 ASP B C 1
ATOM 4846 O O . ASP B 1 163 ? -14.102 7.258 0.265 1 96.69 163 ASP B O 1
ATOM 4850 N N . TYR B 1 164 ? -12.062 6.719 0.882 1 98 164 TYR B N 1
ATOM 4851 C CA . TYR B 1 164 ? -11.922 7.875 1.763 1 98 164 TYR B CA 1
ATOM 4852 C C . TYR B 1 164 ? -11.453 9.102 0.986 1 98 164 TYR B C 1
ATOM 4854 O O . TYR B 1 164 ? -11.438 10.211 1.521 1 98 164 TYR B O 1
ATOM 4862 N N . PHE B 1 165 ? -11.133 8.93 -0.266 1 98.56 165 PHE B N 1
ATOM 4863 C CA . PHE B 1 165 ? -10.742 10.07 -1.09 1 98.56 165 PHE B CA 1
ATOM 4864 C C . PHE B 1 165 ? -11.961 10.898 -1.475 1 98.56 165 PHE B C 1
ATOM 4866 O O . PHE B 1 165 ? -13.023 10.352 -1.784 1 98.56 165 PHE B O 1
ATOM 4873 N N . ASN B 1 166 ? -11.781 12.211 -1.396 1 98.44 166 ASN B N 1
ATOM 4874 C CA . ASN B 1 166 ? -12.703 13.125 -2.064 1 98.44 166 ASN B CA 1
ATOM 4875 C C . ASN B 1 166 ? -12.422 13.203 -3.562 1 98.44 166 ASN B C 1
ATOM 4877 O O . ASN B 1 166 ? -11.336 12.836 -4.02 1 98.44 166 ASN B O 1
ATOM 4881 N N . TYR B 1 167 ? -13.391 13.68 -4.293 1 98 167 TYR B N 1
ATOM 4882 C CA . TYR B 1 167 ? -13.047 14.07 -5.656 1 98 167 TYR B CA 1
ATOM 4883 C C . TYR B 1 167 ? -13.695 15.406 -6.016 1 98 167 TYR B C 1
ATOM 4885 O O . TYR B 1 167 ? -14.719 15.781 -5.449 1 98 167 TYR B O 1
ATOM 4893 N N . ILE B 1 168 ? -13.055 16.156 -6.82 1 98.12 168 ILE B N 1
ATOM 4894 C CA . ILE B 1 168 ? -13.641 17.281 -7.535 1 98.12 168 ILE B CA 1
ATOM 4895 C C . ILE B 1 168 ? -13.711 16.969 -9.023 1 98.12 168 ILE B C 1
ATOM 4897 O O . ILE B 1 168 ? -12.805 16.328 -9.578 1 98.12 168 ILE B O 1
ATOM 4901 N N . GLU B 1 169 ? -14.805 17.312 -9.609 1 98.12 169 GLU B N 1
ATOM 4902 C CA . GLU B 1 169 ? -14.938 17.234 -11.062 1 98.12 169 GLU B CA 1
ATOM 4903 C C . GLU B 1 169 ? -14.508 18.547 -11.727 1 98.12 169 GLU B C 1
ATOM 4905 O O . GLU B 1 169 ? -15.039 19.609 -11.398 1 98.12 169 GLU B O 1
ATOM 4910 N N . LEU B 1 170 ? -13.547 18.406 -12.562 1 98.5 170 LEU B N 1
ATOM 4911 C CA . LEU B 1 170 ? -12.984 19.562 -13.25 1 98.5 170 LEU B CA 1
ATOM 4912 C C . LEU B 1 170 ? -13.414 19.578 -14.719 1 98.5 170 LEU B C 1
ATOM 4914 O O . LEU B 1 170 ? -13.742 18.531 -15.281 1 98.5 170 LEU B O 1
ATOM 4918 N N . ASN B 1 171 ? -13.367 20.766 -15.328 1 97.81 171 ASN B N 1
ATOM 4919 C CA . ASN B 1 171 ? -13.828 20.906 -16.703 1 97.81 171 ASN B CA 1
ATOM 4920 C C . ASN B 1 171 ? -12.766 20.438 -17.688 1 97.81 171 ASN B C 1
ATOM 4922 O O . ASN B 1 171 ? -12.992 20.438 -18.906 1 97.81 171 ASN B O 1
ATOM 4926 N N . ARG B 1 172 ? -11.641 20.031 -17.219 1 97.56 172 ARG B N 1
ATOM 4927 C CA . ARG B 1 172 ? -10.617 19.375 -18.016 1 97.56 172 ARG B CA 1
ATOM 4928 C C . ARG B 1 172 ? -9.648 18.578 -17.141 1 97.56 172 ARG B C 1
ATOM 4930 O O . ARG B 1 172 ? -9.57 18.828 -15.93 1 97.56 172 ARG B O 1
ATOM 4937 N N . LYS B 1 173 ? -8.953 17.688 -17.797 1 97.56 173 LYS B N 1
ATOM 4938 C CA . LYS B 1 173 ? -7.918 16.922 -17.125 1 97.56 173 LYS B CA 1
ATOM 4939 C C . LYS B 1 173 ? -6.691 17.781 -16.828 1 97.56 173 LYS B C 1
ATOM 4941 O O . LYS B 1 173 ? -6.293 18.609 -17.641 1 97.56 173 LYS B O 1
ATOM 4946 N N . LEU B 1 174 ? -6.047 17.578 -15.68 1 98.31 174 LEU B N 1
ATOM 4947 C CA . LEU B 1 174 ? -4.812 18.266 -15.328 1 98.31 174 LEU B CA 1
ATOM 4948 C C . LEU B 1 174 ? -3.596 17.484 -15.789 1 98.31 174 LEU B C 1
ATOM 4950 O O . LEU B 1 174 ? -3.623 16.25 -15.812 1 98.31 174 LEU B O 1
ATOM 4954 N N . THR B 1 175 ? -2.555 18.172 -16.078 1 98 175 THR B N 1
ATOM 4955 C CA . THR B 1 175 ? -1.272 17.516 -16.328 1 98 175 THR B CA 1
ATOM 4956 C C . THR B 1 175 ? -0.606 17.141 -15.008 1 98 175 THR B C 1
ATOM 4958 O O . THR B 1 175 ? -0.974 17.656 -13.945 1 98 175 THR B O 1
ATOM 4961 N N . LEU B 1 176 ? 0.356 16.266 -15.102 1 97.5 176 LEU B N 1
ATOM 4962 C CA . LEU B 1 176 ? 1.092 15.859 -13.906 1 97.5 176 LEU B CA 1
ATOM 4963 C C . LEU B 1 176 ? 1.804 17.047 -13.273 1 97.5 176 LEU B C 1
ATOM 4965 O O . LEU B 1 176 ? 1.854 17.156 -12.047 1 97.5 176 LEU B O 1
ATOM 4969 N N . ASP B 1 177 ? 2.342 17.891 -14.031 1 97.88 177 ASP B N 1
ATOM 4970 C CA . ASP B 1 177 ? 3.027 19.078 -13.531 1 97.88 177 ASP B CA 1
ATOM 4971 C C . ASP B 1 177 ? 2.057 20 -12.805 1 97.88 177 ASP B C 1
ATOM 4973 O O . ASP B 1 177 ? 2.391 20.562 -11.758 1 97.88 177 ASP B O 1
ATOM 4977 N N . GLU B 1 178 ? 0.937 20.156 -13.391 1 98.31 178 GLU B N 1
ATOM 4978 C CA . GLU B 1 178 ? -0.08 20.969 -12.742 1 98.31 178 GLU B CA 1
ATOM 4979 C C . GLU B 1 178 ? -0.454 20.422 -11.375 1 98.31 178 GLU B C 1
ATOM 4981 O O . GLU B 1 178 ? -0.574 21.172 -10.406 1 98.31 178 GLU B O 1
ATOM 4986 N N . ILE B 1 179 ? -0.661 19.125 -11.297 1 98.44 179 ILE B N 1
ATOM 4987 C CA . ILE B 1 179 ? -1.033 18.484 -10.047 1 98.44 179 ILE B CA 1
ATOM 4988 C C . ILE B 1 179 ? 0.059 18.703 -9 1 98.44 179 ILE B C 1
ATOM 4990 O O . ILE B 1 179 ? -0.23 19.062 -7.859 1 98.44 179 ILE B O 1
ATOM 4994 N N . THR B 1 180 ? 1.283 18.547 -9.422 1 97.12 180 THR B N 1
ATOM 4995 C CA . THR B 1 180 ? 2.412 18.734 -8.516 1 97.12 180 THR B CA 1
ATOM 4996 C C . THR B 1 180 ? 2.494 20.188 -8.039 1 97.12 180 THR B C 1
ATOM 4998 O O . THR B 1 180 ? 2.658 20.438 -6.844 1 97.12 180 THR B O 1
ATOM 5001 N N . ASN B 1 181 ? 2.371 21.062 -8.922 1 97.88 181 ASN B N 1
ATOM 5002 C CA . ASN B 1 181 ? 2.484 22.484 -8.602 1 97.88 181 ASN B CA 1
ATOM 5003 C C . ASN B 1 181 ? 1.359 22.938 -7.672 1 97.88 181 ASN B C 1
ATOM 5005 O O . ASN B 1 181 ? 1.59 23.719 -6.742 1 97.88 181 ASN B O 1
ATOM 5009 N N . VAL B 1 182 ? 0.198 22.5 -7.941 1 98.25 182 VAL B N 1
ATOM 5010 C CA . VAL B 1 182 ? -0.94 22.859 -7.105 1 98.25 182 VAL B CA 1
ATOM 5011 C C . VAL B 1 182 ? -0.747 22.297 -5.699 1 98.25 182 VAL B C 1
ATOM 5013 O O . VAL B 1 182 ? -1.01 22.984 -4.707 1 98.25 182 VAL B O 1
ATOM 5016 N N . SER B 1 183 ? -0.34 21.078 -5.641 1 98 183 SER B N 1
ATOM 5017 C CA . SER B 1 183 ? -0.063 20.453 -4.352 1 98 183 SER B CA 1
ATOM 5018 C C . SER B 1 183 ? 0.976 21.25 -3.566 1 98 183 SER B C 1
ATOM 5020 O O . SER B 1 183 ? 0.802 21.5 -2.373 1 98 183 SER B O 1
ATOM 5022 N N . ASP B 1 184 ? 2.008 21.656 -4.25 1 97.38 184 ASP B N 1
ATOM 5023 C CA . ASP B 1 184 ? 3.078 22.422 -3.613 1 97.38 184 ASP B CA 1
ATOM 5024 C C . ASP B 1 184 ? 2.572 23.781 -3.139 1 97.38 184 ASP B C 1
ATOM 5026 O O . ASP B 1 184 ? 2.912 24.234 -2.041 1 97.38 184 ASP B O 1
ATOM 5030 N N . GLU B 1 185 ? 1.811 24.375 -3.928 1 97.94 185 GLU B N 1
ATOM 5031 C CA . GLU B 1 185 ? 1.278 25.688 -3.578 1 97.94 185 GLU B CA 1
ATOM 5032 C C . GLU B 1 185 ? 0.37 25.609 -2.354 1 97.94 185 GLU B C 1
ATOM 5034 O O . GLU B 1 185 ? 0.473 26.422 -1.442 1 97.94 185 GLU B O 1
ATOM 5039 N N . ILE B 1 186 ? -0.489 24.672 -2.324 1 98.38 186 ILE B N 1
ATOM 5040 C CA . ILE B 1 186 ? -1.398 24.516 -1.195 1 98.38 186 ILE B CA 1
ATOM 5041 C C . ILE B 1 186 ? -0.602 24.188 0.067 1 98.38 186 ILE B C 1
ATOM 5043 O O . ILE B 1 186 ? -0.885 24.719 1.141 1 98.38 186 ILE B O 1
ATOM 5047 N N . ASN B 1 187 ? 0.363 23.344 -0.122 1 97.81 187 ASN B N 1
ATOM 5048 C CA . ASN B 1 187 ? 1.219 23.047 1.019 1 97.81 187 ASN B CA 1
ATOM 5049 C C . ASN B 1 187 ? 1.884 24.297 1.575 1 97.81 187 ASN B C 1
ATOM 5051 O O . ASN B 1 187 ? 2.004 24.453 2.791 1 97.81 187 ASN B O 1
ATOM 5055 N N . GLN B 1 188 ? 2.318 25.188 0.722 1 97.5 188 GLN B N 1
ATOM 5056 C CA . GLN B 1 188 ? 2.91 26.453 1.153 1 97.5 188 GLN B CA 1
ATOM 5057 C C . GLN B 1 188 ? 1.906 27.297 1.933 1 97.5 188 GLN B C 1
ATOM 5059 O O . GLN B 1 188 ? 2.248 27.891 2.959 1 97.5 188 GLN B O 1
ATOM 5064 N N . LEU B 1 189 ? 0.7 27.281 1.529 1 98.25 189 LEU B N 1
ATOM 5065 C CA . LEU B 1 189 ? -0.349 28.062 2.156 1 98.25 189 LEU B CA 1
ATOM 5066 C C . LEU B 1 189 ? -0.757 27.469 3.498 1 98.25 189 LEU B C 1
ATOM 5068 O O . LEU B 1 189 ? -1.312 28.172 4.352 1 98.25 189 LEU B O 1
ATOM 5072 N N . ILE B 1 190 ? -0.504 26.188 3.65 1 98.44 190 ILE B N 1
ATOM 5073 C CA . ILE B 1 190 ? -0.809 25.5 4.902 1 98.44 190 ILE B CA 1
ATOM 5074 C C . ILE B 1 190 ? 0.331 25.719 5.898 1 98.44 190 ILE B C 1
ATOM 5076 O O . ILE B 1 190 ? 0.093 26.031 7.066 1 98.44 190 ILE B O 1
ATOM 5080 N N . ILE B 1 191 ? 1.582 25.656 5.379 1 98 191 ILE B N 1
ATOM 5081 C CA . ILE B 1 191 ? 2.727 25.5 6.27 1 98 191 ILE B CA 1
ATOM 5082 C C . ILE B 1 191 ? 3.385 26.859 6.508 1 98 191 ILE B C 1
ATOM 5084 O O . ILE B 1 191 ? 3.656 27.234 7.652 1 98 191 ILE B O 1
ATOM 5088 N N . ASN B 1 192 ? 3.619 27.641 5.457 1 96.81 192 ASN B N 1
ATOM 5089 C CA . ASN B 1 192 ? 4.492 28.797 5.562 1 96.81 192 ASN B CA 1
ATOM 5090 C C . ASN B 1 192 ? 3.697 30.094 5.504 1 96.81 192 ASN B C 1
ATOM 5092 O O . ASN B 1 192 ? 4.113 31.109 6.078 1 96.81 192 ASN B O 1
ATOM 5096 N N . PHE B 1 193 ? 2.584 30.031 4.789 1 97.44 193 PHE B N 1
ATOM 5097 C CA . PHE B 1 193 ? 1.811 31.25 4.605 1 97.44 193 PHE B CA 1
ATOM 5098 C C . PHE B 1 193 ? 0.339 31.016 4.926 1 97.44 193 PHE B C 1
ATOM 5100 O O . PHE B 1 193 ? -0.53 31.25 4.086 1 97.44 193 PHE B O 1
ATOM 5107 N N . PRO B 1 194 ? 0.094 30.641 6.125 1 98 194 PRO B N 1
ATOM 5108 C CA . PRO B 1 194 ? -1.302 30.375 6.477 1 98 194 PRO B CA 1
ATOM 5109 C C . PRO B 1 194 ? -2.207 31.578 6.281 1 98 194 PRO B C 1
ATOM 5111 O O . PRO B 1 194 ? -1.795 32.719 6.543 1 98 194 PRO B O 1
ATOM 5114 N N . GLN B 1 195 ? -3.389 31.266 5.758 1 98.44 195 GLN B N 1
ATOM 5115 C CA . GLN B 1 195 ? -4.402 32.281 5.508 1 98.44 195 GLN B CA 1
ATOM 5116 C C . GLN B 1 195 ? -5.531 32.188 6.531 1 98.44 195 GLN B C 1
ATOM 5118 O O . GLN B 1 195 ? -6.008 31.109 6.848 1 98.44 195 GLN B O 1
ATOM 5123 N N . GLU B 1 196 ? -5.941 33.375 6.988 1 98.06 196 GLU B N 1
ATOM 5124 C CA . GLU B 1 196 ? -7.109 33.406 7.863 1 98.06 196 GLU B CA 1
ATOM 5125 C C . GLU B 1 196 ? -8.391 33.125 7.086 1 98.06 196 GLU B C 1
ATOM 5127 O O . GLU B 1 196 ? -8.531 33.531 5.938 1 98.06 196 GLU B O 1
ATOM 5132 N N . ILE B 1 197 ? -9.258 32.438 7.707 1 97.81 197 ILE B N 1
ATOM 5133 C CA . ILE B 1 197 ? -10.562 32.125 7.121 1 97.81 197 ILE B CA 1
ATOM 5134 C C . ILE B 1 197 ? -11.648 32.875 7.887 1 97.81 197 ILE B C 1
ATOM 5136 O O . ILE B 1 197 ? -11.828 32.656 9.086 1 97.81 197 ILE B O 1
ATOM 5140 N N . ILE B 1 198 ? -12.352 33.719 7.164 1 96.06 198 ILE B N 1
ATOM 5141 C CA . ILE B 1 198 ? -13.359 34.562 7.781 1 96.06 198 ILE B CA 1
ATOM 5142 C C . ILE B 1 198 ? -14.734 34.25 7.191 1 96.06 198 ILE B C 1
ATOM 5144 O O . ILE B 1 198 ? -14.867 34.062 5.98 1 96.06 198 ILE B O 1
ATOM 5148 N N . VAL B 1 199 ? -15.656 34.156 8.07 1 91.44 199 VAL B N 1
ATOM 5149 C CA . VAL B 1 199 ? -17.047 33.938 7.668 1 91.44 199 VAL B CA 1
ATOM 5150 C C . VAL B 1 199 ? -17.828 35.25 7.758 1 91.44 199 VAL B C 1
ATOM 5152 O O . VAL B 1 199 ? -17.859 35.906 8.812 1 91.44 199 VAL B O 1
ATOM 5155 N N . GLU B 1 200 ? -18.391 35.656 6.656 1 88.81 200 GLU B N 1
ATOM 5156 C CA . GLU B 1 200 ? -19.234 36.844 6.598 1 88.81 200 GLU B CA 1
ATOM 5157 C C . GLU B 1 200 ? -20.703 36.5 6.402 1 88.81 200 GLU B C 1
ATOM 5159 O O . GLU B 1 200 ? -21.047 35.75 5.473 1 88.81 200 GLU B O 1
ATOM 5164 N N . GLU B 1 201 ? -21.469 36.906 7.348 1 84.44 201 GLU B N 1
ATOM 5165 C CA . GLU B 1 201 ? -22.906 36.688 7.242 1 84.44 201 GLU B CA 1
ATOM 5166 C C . GLU B 1 201 ? -23.641 37.938 6.793 1 84.44 201 GLU B C 1
ATOM 5168 O O . GLU B 1 201 ? -23.359 39.031 7.281 1 84.44 201 GLU B O 1
ATOM 5173 N N . ARG B 1 202 ? -24.422 37.875 5.754 1 76.56 202 ARG B N 1
ATOM 5174 C CA . ARG B 1 202 ? -25.266 38.969 5.309 1 76.56 202 ARG B CA 1
ATOM 5175 C C . ARG B 1 202 ? -26.75 38.594 5.367 1 76.56 202 ARG B C 1
ATOM 5177 O O . ARG B 1 202 ? -27.141 37.531 4.898 1 76.56 202 ARG B O 1
ATOM 5184 N N . ILE B 1 203 ? -27.391 39.406 6.25 1 62.44 203 ILE B N 1
ATOM 5185 C CA . ILE B 1 203 ? -28.828 39.219 6.402 1 62.44 203 ILE B CA 1
ATOM 5186 C C . ILE B 1 203 ? -29.578 40.125 5.441 1 62.44 203 ILE B C 1
ATOM 5188 O O . ILE B 1 203 ? -29.203 41.281 5.273 1 62.44 203 ILE B O 1
ATOM 5192 N N . GLY B 1 204 ? -30.625 39.781 4.617 1 56.31 204 GLY B N 1
ATOM 5193 C CA . GLY B 1 204 ? -31.625 40.594 3.945 1 56.31 204 GLY B CA 1
ATOM 5194 C C . GLY B 1 204 ? -31.328 40.781 2.473 1 56.31 204 GLY B C 1
ATOM 5195 O O . GLY B 1 204 ? -30.375 40.25 1.938 1 56.31 204 GLY B O 1
ATOM 5196 N N . GLU B 1 205 ? -32.281 41.312 1.604 1 50.75 205 GLU B N 1
ATOM 5197 C CA . GLU B 1 205 ? -32.5 41.594 0.189 1 50.75 205 GLU B CA 1
ATOM 5198 C C . GLU B 1 205 ? -31.328 42.312 -0.437 1 50.75 205 GLU B C 1
ATOM 5200 O O . GLU B 1 205 ? -31.109 42.25 -1.647 1 50.75 205 GLU B O 1
ATOM 5205 N N . GLU B 1 206 ? -30.719 43.156 0.224 1 47.94 206 GLU B N 1
ATOM 5206 C CA . GLU B 1 206 ? -29.938 44.188 -0.437 1 47.94 206 GLU B CA 1
ATOM 5207 C C . GLU B 1 206 ? -28.672 43.625 -1.056 1 47.94 206 GLU B C 1
ATOM 5209 O O . GLU B 1 206 ? -28.125 44.219 -1.999 1 47.94 206 GLU B O 1
ATOM 5214 N N . THR B 1 207 ? -28.062 42.594 -0.582 1 49.22 207 THR B N 1
ATOM 5215 C CA . THR B 1 207 ? -26.656 42.406 -0.9 1 49.22 207 THR B CA 1
ATOM 5216 C C . THR B 1 207 ? -26.469 41.312 -1.938 1 49.22 207 THR B C 1
ATOM 5218 O O . THR B 1 207 ? -25.344 40.938 -2.264 1 49.22 207 THR B O 1
ATOM 5221 N N . VAL B 1 208 ? -27.516 40.875 -2.508 1 49.5 208 VAL B N 1
ATOM 5222 C CA . VAL B 1 208 ? -27.438 39.75 -3.453 1 49.5 208 VAL B CA 1
ATOM 5223 C C . VAL B 1 208 ? -26.703 40.188 -4.719 1 49.5 208 VAL B C 1
ATOM 5225 O O .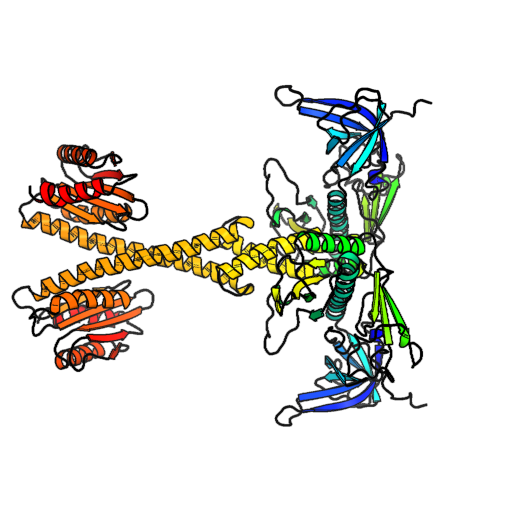 VAL B 1 208 ? -26.25 39.375 -5.508 1 49.5 208 VAL B O 1
ATOM 5228 N N . ASP B 1 209 ? -26.703 41.406 -4.961 1 46.53 209 ASP B N 1
ATOM 5229 C CA . ASP B 1 209 ? -26.25 41.812 -6.285 1 46.53 209 ASP B CA 1
ATOM 5230 C C . ASP B 1 209 ? -24.75 41.531 -6.461 1 46.53 209 ASP B C 1
ATOM 5232 O O . ASP B 1 209 ? -24.266 41.469 -7.586 1 46.53 209 ASP B O 1
ATOM 5236 N N . GLU B 1 210 ? -24.062 41.312 -5.375 1 47.62 210 GLU B N 1
ATOM 5237 C CA . GLU B 1 210 ? -22.625 41.375 -5.625 1 47.62 210 GLU B CA 1
ATOM 5238 C C . GLU B 1 210 ? -22.031 39.969 -5.598 1 47.62 210 GLU B C 1
ATOM 5240 O O . GLU B 1 210 ? -20.859 39.781 -5.938 1 47.62 210 GLU B O 1
ATOM 5245 N N . VAL B 1 211 ? -22.734 39 -5.008 1 52 211 VAL B N 1
ATOM 5246 C CA . VAL B 1 211 ? -22.062 37.688 -4.918 1 52 211 VAL B CA 1
ATOM 5247 C C . VAL B 1 211 ? -22.766 36.688 -5.812 1 52 211 VAL B C 1
ATOM 5249 O O . VAL B 1 211 ? -24 36.656 -5.867 1 52 211 VAL B O 1
ATOM 5252 N N . SER B 1 212 ? -22.094 36.094 -6.82 1 52.22 212 SER B N 1
ATOM 5253 C CA . SER B 1 212 ? -22.672 35.094 -7.707 1 52.22 212 SER B CA 1
ATOM 5254 C C . SER B 1 212 ? -23.453 34.062 -6.922 1 52.22 212 SER B C 1
ATOM 5256 O O . SER B 1 212 ? -22.906 33.375 -6.055 1 52.22 212 SER B O 1
ATOM 5258 N N . THR B 1 213 ? -24.766 34.156 -6.914 1 54.22 213 THR B N 1
ATOM 5259 C CA . THR B 1 213 ? -25.703 33.25 -6.266 1 54.22 213 THR B CA 1
ATOM 5260 C C . THR B 1 213 ? -25.828 31.938 -7.059 1 54.22 213 THR B C 1
ATOM 5262 O O . THR B 1 213 ? -26.734 31.141 -6.816 1 54.22 213 THR B O 1
ATOM 5265 N N . SER B 1 214 ? -25.016 31.859 -7.992 1 51.69 214 SER B N 1
ATOM 5266 C CA . SER B 1 214 ? -25.172 30.703 -8.875 1 51.69 214 SER B CA 1
ATOM 5267 C C . SER B 1 214 ? -24.922 29.406 -8.133 1 51.69 214 SER B C 1
ATOM 5269 O O . SER B 1 214 ? -25.359 28.344 -8.578 1 51.69 214 SER B O 1
ATOM 5271 N N . LYS B 1 215 ? -24.312 29.5 -6.906 1 58.84 215 LYS B N 1
ATOM 5272 C CA . LYS B 1 215 ? -23.953 28.25 -6.254 1 58.84 215 LYS B CA 1
ATOM 5273 C C . LYS B 1 215 ? -24.859 27.953 -5.066 1 58.84 215 LYS B C 1
ATOM 5275 O O . LYS B 1 215 ? -24.578 27.062 -4.266 1 58.84 215 LYS B O 1
ATOM 5280 N N . ILE B 1 216 ? -25.906 28.703 -4.984 1 60.25 216 ILE B N 1
ATOM 5281 C CA . ILE B 1 216 ? -26.844 28.469 -3.891 1 60.25 216 ILE B CA 1
ATOM 5282 C C . ILE B 1 216 ? -27.891 27.438 -4.32 1 60.25 216 ILE B C 1
ATOM 5284 O O . ILE B 1 216 ? -28.438 27.516 -5.418 1 60.25 216 ILE B O 1
ATOM 5288 N N . PRO B 1 217 ? -28.062 26.469 -3.484 1 61 217 PRO B N 1
ATOM 5289 C CA . PRO B 1 217 ? -29.062 25.469 -3.844 1 61 217 PRO B CA 1
ATOM 5290 C C . PRO B 1 217 ? -30.438 26.062 -4.074 1 61 217 PRO B C 1
ATOM 5292 O O . PRO B 1 217 ? -30.812 27.031 -3.406 1 61 217 PRO B O 1
ATOM 5295 N N . ASP B 1 218 ? -31.203 25.484 -5.051 1 60.12 218 ASP B N 1
ATOM 5296 C CA . ASP B 1 218 ? -32.531 25.953 -5.457 1 60.12 218 ASP B CA 1
ATOM 5297 C C . ASP B 1 218 ? -33.5 25.953 -4.281 1 60.12 218 ASP B C 1
ATOM 5299 O O . ASP B 1 218 ? -34.438 26.766 -4.227 1 60.12 218 ASP B O 1
ATOM 5303 N N . ASP B 1 219 ? -33.219 25.016 -3.402 1 61.19 219 ASP B N 1
ATOM 5304 C CA . ASP B 1 219 ? -34.188 24.859 -2.33 1 61.19 219 ASP B CA 1
ATOM 5305 C C . ASP B 1 219 ? -33.875 25.797 -1.161 1 61.19 219 ASP B C 1
ATOM 5307 O O . ASP B 1 219 ? -34.562 25.781 -0.141 1 61.19 219 ASP B O 1
ATOM 5311 N N . TYR B 1 220 ? -32.906 26.547 -1.324 1 63.41 220 TYR B N 1
ATOM 5312 C CA . TYR B 1 220 ? -32.594 27.516 -0.288 1 63.41 220 TYR B CA 1
ATOM 5313 C C . TYR B 1 220 ? -33.188 28.875 -0.605 1 63.41 220 TYR B C 1
ATOM 5315 O O . TYR B 1 220 ? -32.844 29.5 -1.608 1 63.41 220 TYR B O 1
ATOM 5323 N N . ASP B 1 221 ? -34.25 29.203 0.125 1 63.06 221 ASP B N 1
ATOM 5324 C CA . ASP B 1 221 ? -34.938 30.469 -0.087 1 63.06 221 ASP B CA 1
ATOM 5325 C C . ASP B 1 221 ? -34.062 31.641 0.398 1 63.06 221 ASP B C 1
ATOM 5327 O O . ASP B 1 221 ? -34.062 31.938 1.592 1 63.06 221 ASP B O 1
ATOM 5331 N N . LEU B 1 222 ? -33.406 32.188 -0.479 1 64.12 222 LEU B N 1
ATOM 5332 C CA . LEU B 1 222 ? -32.469 33.281 -0.184 1 64.12 222 LEU B CA 1
ATOM 5333 C C . LEU B 1 222 ? -33.219 34.469 0.418 1 64.12 222 LEU B C 1
ATOM 5335 O O . LEU B 1 222 ? -32.656 35.25 1.176 1 64.12 222 LEU B O 1
ATOM 5339 N N . SER B 1 223 ? -34.469 34.5 -0.017 1 62.81 223 SER B N 1
ATOM 5340 C CA . SER B 1 223 ? -35.25 35.656 0.479 1 62.81 223 SER B CA 1
ATOM 5341 C C . SER B 1 223 ? -35.469 35.531 1.981 1 62.81 223 SER B C 1
ATOM 5343 O O . SER B 1 223 ? -35.656 36.531 2.664 1 62.81 223 SER B O 1
ATOM 5345 N N . LYS B 1 224 ? -35.406 34.375 2.463 1 67.19 224 LYS B N 1
ATOM 5346 C CA . LYS B 1 224 ? -35.656 34.125 3.879 1 67.19 224 LYS B CA 1
ATOM 5347 C C . LYS B 1 224 ? -34.406 33.625 4.602 1 67.19 224 LYS B C 1
ATOM 5349 O O . LYS B 1 224 ? -34.375 33.562 5.832 1 67.19 224 LYS B O 1
ATOM 5354 N N . GLY B 1 225 ? -33.438 33.375 3.744 1 70.81 225 GLY B N 1
ATOM 5355 C CA . GLY B 1 225 ? -32.281 32.719 4.34 1 70.81 225 GLY B CA 1
ATOM 5356 C C . GLY B 1 225 ? -31.109 33.656 4.543 1 70.81 225 GLY B C 1
ATOM 5357 O O . GLY B 1 225 ? -31.25 34.875 4.434 1 70.81 225 GLY B O 1
ATOM 5358 N N . VAL B 1 226 ? -30.078 33.156 5.211 1 78.88 226 VAL B N 1
ATOM 5359 C CA . VAL B 1 226 ? -28.844 33.875 5.508 1 78.88 226 VAL B CA 1
ATOM 5360 C C . VAL B 1 226 ? -27.766 33.5 4.488 1 78.88 226 VAL B C 1
ATOM 5362 O O . VAL B 1 226 ? -27.531 32.312 4.234 1 78.88 226 VAL B O 1
ATOM 5365 N N . LEU B 1 227 ? -27.344 34.531 3.809 1 82.12 227 LEU B N 1
ATOM 5366 C CA . LEU B 1 227 ? -26.219 34.281 2.902 1 82.12 227 LEU B CA 1
ATOM 5367 C C . LEU B 1 227 ? -24.891 34.344 3.652 1 82.12 227 LEU B C 1
ATOM 5369 O O . LEU B 1 227 ? -24.562 35.344 4.281 1 82.12 227 LEU B O 1
ATOM 5373 N N . ARG B 1 228 ? -24.219 33.25 3.629 1 88.12 228 ARG B N 1
ATOM 5374 C CA . ARG B 1 228 ? -22.906 33.125 4.273 1 88.12 228 ARG B CA 1
ATOM 5375 C C . ARG B 1 228 ? -21.797 33.031 3.238 1 88.12 228 ARG B C 1
ATOM 5377 O O . ARG B 1 228 ? -21.859 32.25 2.307 1 88.12 228 ARG B O 1
ATOM 5384 N N . THR B 1 229 ? -20.797 33.969 3.4 1 91.88 229 THR B N 1
ATOM 5385 C CA . THR B 1 229 ? -19.641 33.938 2.502 1 91.88 229 THR B CA 1
ATOM 5386 C C . THR B 1 229 ? -18.375 33.562 3.258 1 91.88 229 THR B C 1
ATOM 5388 O O . THR B 1 229 ? -18.078 34.156 4.305 1 91.88 229 THR B O 1
ATOM 5391 N N . ILE B 1 230 ? -17.625 32.625 2.732 1 93.81 230 ILE B N 1
ATOM 5392 C CA . ILE B 1 230 ? -16.375 32.188 3.318 1 93.81 230 ILE B CA 1
ATOM 5393 C C . ILE B 1 230 ? -15.203 32.844 2.584 1 93.81 230 ILE B C 1
ATOM 5395 O O . ILE B 1 230 ? -15.078 32.719 1.365 1 93.81 230 ILE B O 1
ATOM 5399 N N . HIS B 1 231 ? -14.359 33.531 3.307 1 96.56 231 HIS B N 1
ATOM 5400 C CA . HIS B 1 231 ? -13.164 34.156 2.746 1 96.56 231 HIS B CA 1
ATOM 5401 C C . HIS B 1 231 ? -11.898 33.438 3.219 1 96.56 231 HIS B C 1
ATOM 5403 O O . HIS B 1 231 ? -11.68 33.312 4.422 1 96.56 231 HIS B O 1
ATOM 5409 N N . ILE B 1 232 ? -11.109 33 2.326 1 97.69 232 ILE B N 1
ATOM 5410 C CA . ILE B 1 232 ? -9.773 32.5 2.635 1 97.69 232 ILE B CA 1
ATOM 5411 C C . ILE B 1 232 ? -8.719 33.5 2.221 1 97.69 232 ILE B C 1
ATOM 5413 O O . ILE B 1 232 ? -8.273 33.531 1.071 1 97.69 232 ILE B O 1
ATOM 5417 N N . GLY B 1 233 ? -8.305 34.281 3.209 1 96.81 233 GLY B N 1
ATOM 5418 C CA . GLY B 1 233 ? -7.457 35.406 2.84 1 96.81 233 GLY B CA 1
ATOM 5419 C C . GLY B 1 233 ? -7.957 36.156 1.625 1 96.81 233 GLY B C 1
ATOM 5420 O O . GLY B 1 233 ? -9.141 36.5 1.546 1 96.81 233 GLY B O 1
ATOM 5421 N N . ASP B 1 234 ? -7.078 36.438 0.737 1 95.38 234 ASP B N 1
ATOM 5422 C CA . ASP B 1 234 ? -7.426 37.125 -0.514 1 95.38 234 ASP B CA 1
ATOM 5423 C C . ASP B 1 234 ? -7.496 36.125 -1.668 1 95.38 234 ASP B C 1
ATOM 5425 O O . ASP B 1 234 ? -7.613 36.5 -2.83 1 95.38 234 ASP B O 1
ATOM 5429 N N . ILE B 1 235 ? -7.504 34.938 -1.295 1 95.56 235 ILE B N 1
ATOM 5430 C CA . ILE B 1 235 ? -7.383 33.875 -2.307 1 95.56 235 ILE B CA 1
ATOM 5431 C C . ILE B 1 235 ? -8.773 33.5 -2.814 1 95.56 235 ILE B C 1
ATOM 5433 O O . ILE B 1 235 ? -8.953 33.25 -4.008 1 95.56 235 ILE B O 1
ATOM 5437 N N . ASP B 1 236 ? -9.727 33.5 -1.897 1 93.75 236 ASP B N 1
ATOM 5438 C CA . ASP B 1 236 ? -11.039 32.969 -2.25 1 93.75 236 ASP B CA 1
ATOM 5439 C C . ASP B 1 236 ? -12.141 33.656 -1.46 1 93.75 236 ASP B C 1
ATOM 5441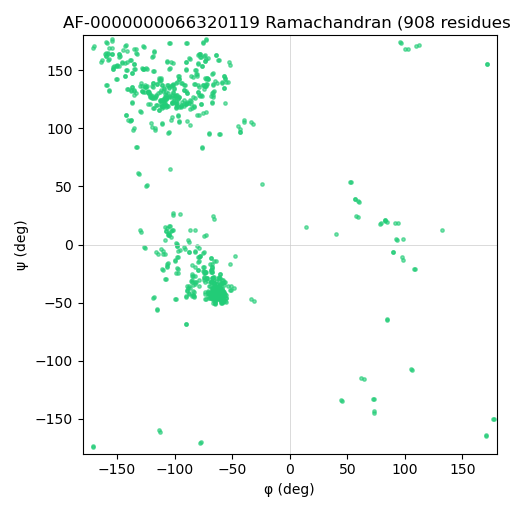 O O . ASP B 1 236 ? -11.93 34.062 -0.319 1 93.75 236 ASP B O 1
ATOM 5445 N N . SER B 1 237 ? -13.266 33.906 -2.047 1 94.19 237 SER B N 1
ATOM 5446 C CA . SER B 1 237 ? -14.531 34.312 -1.45 1 94.19 237 SER B CA 1
ATOM 5447 C C . SER B 1 237 ? -15.711 33.594 -2.076 1 94.19 237 SER B C 1
ATOM 5449 O O . SER B 1 237 ? -16.062 33.844 -3.227 1 94.19 237 SER B O 1
ATOM 5451 N N . ASN B 1 238 ? -16.266 32.688 -1.338 1 91.69 238 ASN B N 1
ATOM 5452 C CA . ASN B 1 238 ? -17.312 31.828 -1.896 1 91.69 238 ASN B CA 1
ATOM 5453 C C . ASN B 1 238 ? -18.469 31.656 -0.918 1 91.69 238 ASN B C 1
ATOM 5455 O O . ASN B 1 238 ? -18.266 31.453 0.278 1 91.69 238 ASN B O 1
ATOM 5459 N N . PRO B 1 239 ? -19.672 31.766 -1.447 1 89.31 239 PRO B N 1
ATOM 5460 C CA . PRO B 1 239 ? -20.812 31.469 -0.576 1 89.31 239 PRO B CA 1
ATOM 5461 C C . PRO B 1 239 ? -20.906 30 -0.187 1 89.31 239 PRO B C 1
ATOM 5463 O O . PRO B 1 239 ? -20.828 29.125 -1.052 1 89.31 239 PRO B O 1
ATOM 5466 N N . CYS B 1 240 ? -21 29.719 1.094 1 90.56 240 CYS B N 1
ATOM 5467 C CA . CYS B 1 240 ? -21.094 28.359 1.578 1 90.56 240 CYS B CA 1
ATOM 5468 C C . CYS B 1 240 ? -21.703 28.312 2.979 1 90.56 240 CYS B C 1
ATOM 5470 O O . CYS B 1 240 ? -21.344 29.125 3.832 1 90.56 240 CYS B O 1
ATOM 5472 N N . CYS B 1 241 ? -22.578 27.375 3.146 1 88.12 241 CYS B N 1
ATOM 5473 C CA . CYS B 1 241 ? -23.234 27.25 4.445 1 88.12 241 CYS B CA 1
ATOM 5474 C C . CYS B 1 241 ? -22.562 26.172 5.293 1 88.12 241 CYS B C 1
ATOM 5476 O O . CYS B 1 241 ? -22.969 25.938 6.43 1 88.12 241 CYS B O 1
ATOM 5478 N N . GLY B 1 242 ? -21.547 25.547 4.781 1 92.44 242 GLY B N 1
ATOM 5479 C CA . GLY B 1 242 ? -20.875 24.484 5.508 1 92.44 242 GLY B CA 1
ATOM 5480 C C . GLY B 1 242 ? -20.031 24.984 6.664 1 92.44 242 GLY B C 1
ATOM 5481 O O . GLY B 1 242 ? -20 26.188 6.93 1 92.44 242 GLY B O 1
ATOM 5482 N N . THR B 1 243 ? -19.453 24.047 7.41 1 96 243 THR B N 1
ATOM 5483 C CA . THR B 1 243 ? -18.516 24.391 8.484 1 96 243 THR B CA 1
ATOM 5484 C C . THR B 1 243 ? -17.078 24.422 7.965 1 96 243 THR B C 1
ATOM 5486 O O . THR B 1 243 ? -16.703 23.594 7.133 1 96 243 THR B O 1
ATOM 5489 N N . HIS B 1 244 ? -16.344 25.453 8.406 1 96.94 244 HIS B N 1
ATOM 5490 C CA . HIS B 1 244 ? -14.992 25.641 7.883 1 96.94 244 HIS B CA 1
ATOM 5491 C C . HIS B 1 244 ? -14.008 25.906 9.016 1 96.94 244 HIS B C 1
ATOM 5493 O O . HIS B 1 244 ? -14.406 26.219 10.133 1 96.94 244 HIS B O 1
ATOM 5499 N N . LEU B 1 245 ? -12.812 25.781 8.695 1 98.25 245 LEU B N 1
ATOM 5500 C CA . LEU B 1 245 ? -11.703 26.047 9.609 1 98.25 245 LEU B CA 1
ATOM 5501 C C . LEU B 1 245 ? -11.5 27.547 9.805 1 98.25 245 LEU B C 1
ATOM 5503 O O . LEU B 1 245 ? -12.148 28.359 9.141 1 98.25 245 LEU B O 1
ATOM 5507 N N . LYS B 1 246 ? -10.586 27.891 10.734 1 97.88 246 LYS B N 1
ATOM 5508 C CA . LYS B 1 246 ? -10.312 29.297 11.023 1 97.88 246 LYS B CA 1
ATOM 5509 C C . LYS B 1 246 ? -9.086 29.781 10.258 1 97.88 246 LYS B C 1
ATOM 5511 O O . LYS B 1 246 ? -8.891 31 10.102 1 97.88 246 LYS B O 1
ATOM 5516 N N . CYS B 1 247 ? -8.297 28.828 9.875 1 98.19 247 CYS B N 1
ATOM 5517 C CA . CYS B 1 247 ? -7.035 29.109 9.195 1 98.19 247 CYS B CA 1
ATOM 5518 C C . CYS B 1 247 ? -6.625 27.938 8.305 1 98.19 247 CYS B C 1
ATOM 5520 O O . CYS B 1 247 ? -6.906 26.781 8.625 1 98.19 247 CYS B O 1
ATOM 5522 N N . THR B 1 248 ? -5.895 28.297 7.223 1 98.69 248 THR B N 1
ATOM 5523 C CA . THR B 1 248 ? -5.512 27.234 6.305 1 98.69 248 THR B CA 1
ATOM 5524 C C . THR B 1 248 ? -4.496 26.297 6.953 1 98.69 248 THR B C 1
ATOM 5526 O O . THR B 1 248 ? -4.348 25.141 6.535 1 98.69 248 THR B O 1
ATOM 5529 N N . SER B 1 249 ? -3.74 26.719 7.996 1 98.5 249 SER B N 1
ATOM 5530 C CA . SER B 1 249 ? -2.811 25.844 8.695 1 98.5 249 SER B CA 1
ATOM 5531 C C . SER B 1 249 ? -3.533 24.656 9.32 1 98.5 249 SER B C 1
ATOM 5533 O O . SER B 1 249 ? -2.949 23.578 9.477 1 98.5 249 SER B O 1
ATOM 5535 N N . GLN B 1 250 ? -4.805 24.812 9.617 1 98.62 250 GLN B N 1
ATOM 5536 C CA . GLN B 1 250 ? -5.574 23.75 10.273 1 98.62 250 GLN B CA 1
ATOM 5537 C C . GLN B 1 250 ? -5.969 22.656 9.273 1 98.62 250 GLN B C 1
ATOM 5539 O O . GLN B 1 250 ? -6.461 21.609 9.672 1 98.62 250 GLN B O 1
ATOM 5544 N N . ILE B 1 251 ? -5.75 22.922 7.961 1 98.75 251 ILE B N 1
ATOM 5545 C CA . ILE B 1 251 ? -5.949 21.859 6.977 1 98.75 251 ILE B CA 1
ATOM 5546 C C . ILE B 1 251 ? -4.965 20.719 7.246 1 98.75 251 ILE B C 1
ATOM 5548 O O . ILE B 1 251 ? -5.301 19.547 7.055 1 98.75 251 ILE B O 1
ATOM 5552 N N . GLY B 1 252 ? -3.729 21.094 7.73 1 98.12 252 GLY B N 1
ATOM 5553 C CA . GLY B 1 252 ? -2.75 20.094 8.148 1 98.12 252 GLY B CA 1
ATOM 5554 C C . GLY B 1 252 ? -1.918 19.562 6.996 1 98.12 252 GLY B C 1
ATOM 5555 O O . GLY B 1 252 ? -0.7 19.75 6.965 1 98.12 252 GLY B O 1
ATOM 5556 N N . SER B 1 253 ? -2.564 18.891 6.094 1 97.94 253 SER B N 1
ATOM 5557 C CA . SER B 1 253 ? -1.897 18.312 4.934 1 97.94 253 SER B CA 1
ATOM 5558 C C . SER B 1 253 ? -2.879 18.078 3.789 1 97.94 253 SER B C 1
ATOM 5560 O O . SER B 1 253 ? -4.094 18.078 4 1 97.94 253 SER B O 1
ATOM 5562 N N . ILE B 1 254 ? -2.287 17.969 2.602 1 98.62 254 ILE B N 1
ATOM 5563 C CA . ILE B 1 254 ? -3.113 17.625 1.45 1 98.62 254 ILE B CA 1
ATOM 5564 C C . ILE B 1 254 ? -2.412 16.562 0.607 1 98.62 254 ILE B C 1
ATOM 5566 O O . ILE B 1 254 ? -1.197 16.625 0.406 1 98.62 254 ILE B O 1
ATOM 5570 N N . LEU B 1 255 ? -3.131 15.555 0.246 1 98.75 255 LEU B N 1
ATOM 5571 C CA . LEU B 1 255 ? -2.719 14.531 -0.709 1 98.75 255 LEU B CA 1
ATOM 5572 C C . LEU B 1 255 ? -3.57 14.594 -1.973 1 98.75 255 LEU B C 1
ATOM 5574 O O . LEU B 1 255 ? -4.793 14.445 -1.911 1 98.75 255 LEU B O 1
ATOM 5578 N N . ILE B 1 256 ? -2.963 14.906 -3.088 1 98.75 256 ILE B N 1
ATOM 5579 C CA . ILE B 1 256 ? -3.631 14.883 -4.387 1 98.75 256 ILE B CA 1
ATOM 5580 C C . ILE B 1 256 ? -3.057 13.758 -5.242 1 98.75 256 ILE B C 1
ATOM 5582 O O . ILE B 1 256 ? -1.845 13.688 -5.457 1 98.75 256 ILE B O 1
ATOM 5586 N N . LEU B 1 257 ? -3.869 12.891 -5.707 1 98.31 257 LEU B N 1
ATOM 5587 C CA . LEU B 1 257 ? -3.406 11.766 -6.508 1 98.31 257 LEU B CA 1
ATOM 5588 C C . LEU B 1 257 ? -3.154 12.188 -7.949 1 98.31 257 LEU B C 1
ATOM 5590 O O . LEU B 1 257 ? -3.768 13.141 -8.438 1 98.31 257 LEU B O 1
ATOM 5594 N N . SER B 1 258 ? -2.299 11.445 -8.633 1 96.25 258 SER B N 1
ATOM 5595 C CA . SER B 1 258 ? -1.984 11.727 -10.031 1 96.25 258 SER B CA 1
ATOM 5596 C C . SER B 1 258 ? -3.045 11.148 -10.961 1 96.25 258 SER B C 1
ATOM 5598 O O . SER B 1 258 ? -3.295 11.695 -12.039 1 96.25 258 SER B O 1
ATOM 5600 N N . ASN B 1 259 ? -3.582 10.078 -10.539 1 95.06 259 ASN B N 1
ATOM 5601 C CA . ASN B 1 259 ? -4.598 9.438 -11.367 1 95.06 259 ASN B CA 1
ATOM 5602 C C . ASN B 1 259 ? -5.91 10.219 -11.352 1 95.06 259 ASN B C 1
ATOM 5604 O O . ASN B 1 259 ? -6.301 10.766 -10.32 1 95.06 259 ASN B O 1
ATOM 5608 N N . GLN B 1 260 ? -6.52 10.352 -12.484 1 97.38 260 GLN B N 1
ATOM 5609 C CA . GLN B 1 260 ? -7.797 11.023 -12.68 1 97.38 260 GLN B CA 1
ATOM 5610 C C . GLN B 1 260 ? -8.781 10.125 -13.43 1 97.38 260 GLN B C 1
ATOM 5612 O O . GLN B 1 260 ? -8.367 9.227 -14.172 1 97.38 260 GLN B O 1
ATOM 5617 N N . SER B 1 261 ? -9.977 10.273 -13.219 1 96.69 261 SER B N 1
ATOM 5618 C CA . SER B 1 261 ? -10.984 9.516 -13.953 1 96.69 261 SER B CA 1
ATOM 5619 C C . SER B 1 261 ? -11.742 10.406 -14.93 1 96.69 261 SER B C 1
ATOM 5621 O O . SER B 1 261 ? -12.188 11.5 -14.57 1 96.69 261 SER B O 1
ATOM 5623 N N . ALA B 1 262 ? -11.875 9.891 -16.094 1 95.38 262 ALA B N 1
ATOM 5624 C CA . ALA B 1 262 ? -12.617 10.625 -17.109 1 95.38 262 ALA B CA 1
ATOM 5625 C C . ALA B 1 262 ? -14.117 10.594 -16.812 1 95.38 262 ALA B C 1
ATOM 5627 O O . ALA B 1 262 ? -14.648 9.57 -16.375 1 95.38 262 ALA B O 1
ATOM 5628 N N . VAL B 1 263 ? -14.609 11.68 -16.984 1 93.56 263 VAL B N 1
ATOM 5629 C CA . VAL B 1 263 ? -16.062 11.797 -16.906 1 93.56 263 VAL B CA 1
ATOM 5630 C C . VAL B 1 263 ? -16.625 12.148 -18.281 1 93.56 263 VAL B C 1
ATOM 5632 O O . VAL B 1 263 ? -15.977 11.898 -19.297 1 93.56 263 VAL B O 1
ATOM 5635 N N . ARG B 1 264 ? -17.844 12.703 -18.344 1 89.94 264 ARG B N 1
ATOM 5636 C CA . ARG B 1 264 ? -18.469 13.102 -19.594 1 89.94 264 ARG B CA 1
ATOM 5637 C C . ARG B 1 264 ? -17.719 14.266 -20.234 1 89.94 264 ARG B C 1
ATOM 5639 O O . ARG B 1 264 ? -17.344 15.219 -19.547 1 89.94 264 ARG B O 1
ATOM 5646 N N . GLY B 1 265 ? -17.422 14.125 -21.562 1 93.25 265 GLY B N 1
ATOM 5647 C CA . GLY B 1 265 ? -16.719 15.188 -22.266 1 93.25 265 GLY B CA 1
ATOM 5648 C C . GLY B 1 265 ? -15.258 15.281 -21.875 1 93.25 265 GLY B C 1
ATOM 5649 O O . GLY B 1 265 ? -14.539 14.281 -21.906 1 93.25 265 GLY B O 1
ATOM 5650 N N . SER B 1 266 ? -14.844 16.578 -21.609 1 95.06 266 SER B N 1
ATOM 5651 C CA . SER B 1 266 ? -13.461 16.844 -21.219 1 95.06 266 SER B CA 1
ATOM 5652 C C . SER B 1 266 ? -13.297 16.797 -19.703 1 95.06 266 SER B C 1
ATOM 5654 O O . SER B 1 266 ? -12.18 16.938 -19.203 1 95.06 266 SER B O 1
ATOM 5656 N N . ASN B 1 267 ? -14.398 16.609 -19.016 1 97.06 267 ASN B N 1
ATOM 5657 C CA . ASN B 1 267 ? -14.375 16.656 -17.562 1 97.06 267 ASN B CA 1
ATOM 5658 C C . ASN B 1 267 ? -13.57 15.508 -16.969 1 97.06 267 ASN B C 1
ATOM 5660 O O . ASN B 1 267 ? -13.484 14.43 -17.578 1 97.06 267 ASN B O 1
ATOM 5664 N N . SER B 1 268 ? -12.969 15.766 -15.906 1 98.19 268 SER B N 1
ATOM 5665 C CA . SER B 1 268 ? -12.141 14.781 -15.227 1 98.19 268 SER B CA 1
ATOM 5666 C C . SER B 1 268 ? -12.266 14.906 -13.711 1 98.19 268 SER B C 1
ATOM 5668 O O . SER B 1 268 ? -12.414 16.016 -13.188 1 98.19 268 SER B O 1
ATOM 5670 N N . ARG B 1 269 ? -12.211 13.805 -13.039 1 98.56 269 ARG B N 1
ATOM 5671 C CA . ARG B 1 269 ? -12.258 13.812 -11.578 1 98.56 269 ARG B CA 1
ATOM 5672 C C . ARG B 1 269 ? -10.852 13.734 -10.984 1 98.56 269 ARG B C 1
ATOM 5674 O O . ARG B 1 269 ? -10.07 12.852 -11.336 1 98.56 269 ARG B O 1
ATOM 5681 N N . LEU B 1 270 ? -10.57 14.68 -10.148 1 98.62 270 LEU B N 1
ATOM 5682 C CA . LEU B 1 270 ? -9.336 14.711 -9.367 1 98.62 270 LEU B CA 1
ATOM 5683 C C . LEU B 1 270 ? -9.586 14.25 -7.938 1 98.62 270 LEU B C 1
ATOM 5685 O O . LEU B 1 270 ? -10.508 14.734 -7.277 1 98.62 270 LEU B O 1
ATOM 5689 N N . TYR B 1 271 ? -8.773 13.352 -7.477 1 98.81 271 TYR B N 1
ATOM 5690 C CA . TYR B 1 271 ? -8.961 12.773 -6.152 1 98.81 271 TYR B CA 1
ATOM 5691 C C . TYR B 1 271 ? -8 13.391 -5.145 1 98.81 271 TYR B C 1
ATOM 5693 O O . TYR B 1 271 ? -6.816 13.578 -5.441 1 98.81 271 TYR B O 1
ATOM 5701 N N . PHE B 1 272 ? -8.508 13.703 -3.93 1 98.81 272 PHE B N 1
ATOM 5702 C CA . PHE B 1 272 ? -7.672 14.336 -2.924 1 98.81 272 PHE B CA 1
ATOM 5703 C C . PHE B 1 272 ? -8.188 14.039 -1.521 1 98.81 272 PHE B C 1
ATOM 5705 O O . PHE B 1 272 ? -9.305 13.547 -1.356 1 98.81 272 PHE B O 1
ATOM 5712 N N . MET B 1 273 ? -7.445 14.234 -0.551 1 98.75 273 MET B N 1
ATOM 5713 C CA . MET B 1 273 ? -7.832 14.219 0.858 1 98.75 273 MET B CA 1
ATOM 5714 C C . MET B 1 273 ? -6.973 15.188 1.665 1 98.75 273 MET B C 1
ATOM 5716 O O . MET B 1 273 ? -5.91 15.617 1.205 1 98.75 273 MET B O 1
ATOM 5720 N N . CYS B 1 274 ? -7.367 15.555 2.873 1 98.69 274 CYS B N 1
ATOM 5721 C CA . CYS B 1 274 ? -6.672 16.531 3.693 1 98.69 274 CYS B CA 1
ATOM 5722 C C . CYS B 1 274 ? -6.605 16.094 5.148 1 98.69 274 CYS B C 1
ATOM 5724 O O . CYS B 1 274 ? -7.367 15.211 5.566 1 98.69 274 CYS B O 1
ATOM 5726 N N . GLY B 1 275 ? -5.633 16.688 5.844 1 98.12 275 GLY B N 1
ATOM 5727 C CA . GLY B 1 275 ? -5.602 16.641 7.297 1 98.12 275 GLY B CA 1
ATOM 5728 C C . GLY B 1 275 ? -5.211 15.281 7.84 1 98.12 275 GLY B C 1
ATOM 5729 O O . GLY B 1 275 ? -4.328 14.617 7.293 1 98.12 275 GLY B O 1
ATOM 5730 N N . LYS B 1 276 ? -5.84 14.945 8.922 1 97.25 276 LYS B N 1
ATOM 5731 C CA . LYS B 1 276 ? -5.543 13.703 9.625 1 97.25 276 LYS B CA 1
ATOM 5732 C C . LYS B 1 276 ? -5.848 12.484 8.75 1 97.25 276 LYS B C 1
ATOM 5734 O O . LYS B 1 276 ? -5.207 11.438 8.891 1 97.25 276 LYS B O 1
ATOM 5739 N N . ARG B 1 277 ? -6.828 12.68 7.852 1 97.81 277 ARG B N 1
ATOM 5740 C CA . ARG B 1 277 ? -7.219 11.609 6.938 1 97.81 277 ARG B CA 1
ATOM 5741 C C . ARG B 1 277 ? -6.023 11.117 6.129 1 97.81 277 ARG B C 1
ATOM 5743 O O . ARG B 1 277 ? -5.934 9.93 5.805 1 97.81 277 ARG B O 1
ATOM 5750 N N . VAL B 1 278 ? -5.07 11.977 5.805 1 98.56 278 VAL B N 1
ATOM 5751 C CA . VAL B 1 278 ? -3.895 11.625 5.02 1 98.56 278 VAL B CA 1
ATOM 5752 C C . VAL B 1 278 ? -3.037 10.625 5.793 1 98.56 278 VAL B C 1
ATOM 5754 O O . VAL B 1 278 ? -2.627 9.594 5.25 1 98.56 278 VAL B O 1
ATOM 5757 N N . SER B 1 279 ? -2.736 10.93 7.043 1 98.06 279 SER B N 1
ATOM 5758 C CA . SER B 1 279 ? -1.915 10.047 7.859 1 98.06 279 SER B CA 1
ATOM 5759 C C . SER B 1 279 ? -2.627 8.727 8.133 1 98.06 279 SER B C 1
ATOM 5761 O O . SER B 1 279 ? -1.995 7.664 8.148 1 98.06 279 SER B O 1
ATOM 5763 N N . LEU B 1 280 ? -3.934 8.742 8.312 1 97.44 280 LEU B N 1
ATOM 5764 C CA . LEU B 1 280 ? -4.699 7.523 8.547 1 97.44 280 LEU B CA 1
ATOM 5765 C C . LEU B 1 280 ? -4.695 6.637 7.309 1 97.44 280 LEU B C 1
ATOM 5767 O O . LEU B 1 280 ? -4.531 5.418 7.414 1 97.44 280 LEU B O 1
ATOM 5771 N N . TYR B 1 281 ? -4.914 7.273 6.168 1 98.12 281 TYR B N 1
ATOM 5772 C CA . TYR B 1 281 ? -4.836 6.539 4.91 1 98.12 281 TYR B CA 1
ATOM 5773 C C . TYR B 1 281 ? -3.463 5.906 4.73 1 98.12 281 TYR B C 1
ATOM 5775 O O . TYR B 1 281 ? -3.355 4.723 4.406 1 98.12 281 TYR B O 1
ATOM 5783 N N . ALA B 1 282 ? -2.426 6.723 4.945 1 98.25 282 ALA B N 1
ATOM 5784 C CA . ALA B 1 282 ? -1.056 6.23 4.809 1 98.25 282 ALA B CA 1
ATOM 5785 C C . ALA B 1 282 ? -0.804 5.043 5.73 1 98.25 282 ALA B C 1
ATOM 5787 O O . ALA B 1 282 ? -0.157 4.07 5.332 1 98.25 282 ALA B O 1
ATOM 5788 N N . LYS B 1 283 ? -1.28 5.113 6.902 1 96.88 283 LYS B N 1
ATOM 5789 C CA . LYS B 1 283 ? -1.122 4.027 7.863 1 96.88 283 LYS B CA 1
ATOM 5790 C C . LYS B 1 283 ? -1.812 2.756 7.375 1 96.88 283 LYS B C 1
ATOM 5792 O O . LYS B 1 283 ? -1.249 1.663 7.473 1 96.88 283 LYS B O 1
ATOM 5797 N N . SER B 1 284 ? -3.002 2.877 6.859 1 96.44 284 SER B N 1
ATOM 5798 C CA . SER B 1 284 ? -3.777 1.737 6.379 1 96.44 284 SER B CA 1
ATOM 5799 C C . SER B 1 284 ? -3.09 1.062 5.199 1 96.44 284 SER B C 1
ATOM 5801 O O . SER B 1 284 ? -3.012 -0.168 5.141 1 96.44 284 SER B O 1
ATOM 5803 N N . VAL B 1 285 ? -2.631 1.874 4.328 1 96.94 285 VAL B N 1
ATOM 5804 C CA . VAL B 1 285 ? -2.023 1.317 3.121 1 96.94 285 VAL B CA 1
ATOM 5805 C C . VAL B 1 285 ? -0.644 0.751 3.451 1 96.94 285 VAL B C 1
ATOM 5807 O O . VAL B 1 285 ? -0.204 -0.225 2.84 1 96.94 285 VAL B O 1
ATOM 5810 N N . ASN B 1 286 ? 0.028 1.354 4.449 1 97.12 286 ASN B N 1
ATOM 5811 C CA . ASN B 1 286 ? 1.296 0.804 4.918 1 97.12 286 ASN B CA 1
ATOM 5812 C C . ASN B 1 286 ? 1.14 -0.638 5.395 1 97.12 286 ASN B C 1
ATOM 5814 O O . ASN B 1 286 ? 1.997 -1.481 5.125 1 97.12 286 ASN B O 1
ATOM 5818 N N . LYS B 1 287 ? 0.104 -0.928 6.082 1 96.56 287 LYS B N 1
ATOM 5819 C CA . LYS B 1 287 ? -0.142 -2.283 6.566 1 96.56 287 LYS B CA 1
ATOM 5820 C C . LYS B 1 287 ? -0.249 -3.27 5.41 1 96.56 287 LYS B C 1
ATOM 5822 O O . LYS B 1 287 ? 0.36 -4.344 5.441 1 96.56 287 LYS B O 1
ATOM 5827 N N . ILE B 1 288 ? -1.014 -2.914 4.406 1 97.06 288 ILE B N 1
ATOM 5828 C CA . ILE B 1 288 ? -1.184 -3.764 3.232 1 97.06 288 ILE B CA 1
ATOM 5829 C C . ILE B 1 288 ? 0.164 -3.967 2.543 1 97.06 288 ILE B C 1
ATOM 5831 O O . ILE B 1 288 ? 0.499 -5.082 2.135 1 97.06 288 ILE B O 1
ATOM 5835 N N . LEU B 1 289 ? 0.921 -2.846 2.436 1 96.88 289 LEU B N 1
ATOM 5836 C CA . LEU B 1 289 ? 2.234 -2.879 1.802 1 96.88 289 LEU B CA 1
ATOM 5837 C C . LEU B 1 289 ? 3.168 -3.836 2.533 1 96.88 289 LEU B C 1
ATOM 5839 O O . LEU B 1 289 ? 3.836 -4.66 1.905 1 96.88 289 LEU B O 1
ATOM 5843 N N . LEU B 1 290 ? 3.199 -3.766 3.809 1 96 290 LEU B N 1
ATOM 5844 C CA . LEU B 1 290 ? 4.09 -4.598 4.613 1 96 290 LEU B CA 1
ATOM 5845 C C . LEU B 1 290 ? 3.686 -6.066 4.523 1 96 290 LEU B C 1
ATOM 5847 O O . LEU B 1 290 ? 4.547 -6.945 4.414 1 96 290 LEU B O 1
ATOM 5851 N N . ASP B 1 291 ? 2.432 -6.316 4.566 1 96.75 291 ASP B N 1
ATOM 5852 C CA . ASP B 1 291 ? 1.942 -7.684 4.402 1 96.75 291 ASP B CA 1
ATOM 5853 C C . ASP B 1 291 ? 2.373 -8.258 3.055 1 96.75 291 ASP B C 1
ATOM 5855 O O . ASP B 1 291 ? 2.852 -9.391 2.984 1 96.75 291 ASP B O 1
ATOM 5859 N N . SER B 1 292 ? 2.166 -7.504 2.049 1 97.56 292 SER B N 1
ATOM 5860 C CA . SER B 1 292 ? 2.512 -7.941 0.701 1 97.56 292 SER B CA 1
ATOM 5861 C C . SER B 1 292 ? 4.008 -8.219 0.577 1 97.56 292 SER B C 1
ATOM 5863 O O . SER B 1 292 ? 4.41 -9.234 0.003 1 97.56 292 SER B O 1
ATOM 5865 N N . LYS B 1 293 ? 4.781 -7.297 1.115 1 96.56 293 LYS B N 1
ATOM 5866 C CA . LYS B 1 293 ? 6.234 -7.438 1.113 1 96.56 293 LYS B CA 1
ATOM 5867 C C . LYS B 1 293 ? 6.66 -8.734 1.787 1 96.56 293 LYS B C 1
ATOM 5869 O O . LYS B 1 293 ? 7.516 -9.453 1.27 1 96.56 293 LYS B O 1
ATOM 5874 N N . ASN B 1 294 ? 6.121 -9.07 2.854 1 96.75 294 ASN B N 1
ATOM 5875 C CA . ASN B 1 294 ? 6.457 -10.258 3.623 1 96.75 294 ASN B CA 1
ATOM 5876 C C . ASN B 1 294 ? 6.004 -11.531 2.916 1 96.75 294 ASN B C 1
ATOM 5878 O O . ASN B 1 294 ? 6.746 -12.516 2.852 1 96.75 294 ASN B O 1
ATOM 5882 N N . LEU B 1 295 ? 4.836 -11.492 2.387 1 97.44 295 LEU B N 1
ATOM 5883 C CA . LEU B 1 295 ? 4.273 -12.656 1.708 1 97.44 295 LEU B CA 1
ATOM 5884 C C . LEU B 1 295 ? 5.07 -12.984 0.45 1 97.44 295 LEU B C 1
ATOM 5886 O O . LEU B 1 295 ? 5.273 -14.156 0.128 1 97.44 295 LEU B O 1
ATOM 5890 N N . LEU B 1 296 ? 5.559 -11.984 -0.191 1 97.75 296 LEU B N 1
ATOM 5891 C CA . LEU B 1 296 ? 6.238 -12.172 -1.467 1 97.75 296 LEU B CA 1
ATOM 5892 C C . LEU B 1 296 ? 7.75 -12.227 -1.272 1 97.75 296 LEU B C 1
ATOM 5894 O O . LEU B 1 296 ? 8.492 -12.516 -2.215 1 97.75 296 LEU B O 1
ATOM 5898 N N . SER B 1 297 ? 8.25 -11.891 -0.07 1 96.12 297 SER B N 1
ATOM 5899 C CA . SER B 1 297 ? 9.672 -11.852 0.245 1 96.12 297 SER B CA 1
ATOM 5900 C C . SER B 1 297 ? 10.438 -11 -0.761 1 96.12 297 SER B C 1
ATOM 5902 O O . SER B 1 297 ? 11.414 -11.453 -1.353 1 96.12 297 SER B O 1
ATOM 5904 N N . CYS B 1 298 ? 10.016 -9.844 -0.938 1 95.62 298 CYS B N 1
ATOM 5905 C CA . CYS B 1 298 ? 10.641 -8.914 -1.872 1 95.62 298 CYS B CA 1
ATOM 5906 C C . CYS B 1 298 ? 10.633 -7.492 -1.322 1 95.62 298 CYS B C 1
ATOM 5908 O O . CYS B 1 298 ? 10.062 -7.238 -0.262 1 95.62 298 CYS B O 1
ATOM 5910 N N . SER B 1 299 ? 11.336 -6.551 -1.998 1 96.06 299 SER B N 1
ATOM 5911 C CA . SER B 1 299 ? 11.297 -5.141 -1.625 1 96.06 299 SER B CA 1
ATOM 5912 C C . SER B 1 299 ? 9.977 -4.504 -2.031 1 96.06 299 SER B C 1
ATOM 5914 O O . SER B 1 299 ? 9.227 -5.062 -2.84 1 96.06 299 SER B O 1
ATOM 5916 N N . GLU B 1 300 ? 9.625 -3.332 -1.45 1 96.44 300 GLU B N 1
ATOM 5917 C CA . GLU B 1 300 ? 8.344 -2.672 -1.676 1 96.44 300 GLU B CA 1
ATOM 5918 C C . GLU B 1 300 ? 8.156 -2.32 -3.148 1 96.44 300 GLU B C 1
ATOM 5920 O O . GLU B 1 300 ? 7.07 -2.508 -3.703 1 96.44 300 GLU B O 1
ATOM 5925 N N . THR B 1 301 ? 9.18 -1.916 -3.812 1 95.62 301 THR B N 1
ATOM 5926 C CA . THR B 1 301 ? 9.07 -1.451 -5.191 1 95.62 301 THR B CA 1
ATOM 5927 C C . THR B 1 301 ? 8.984 -2.631 -6.156 1 95.62 301 THR B C 1
ATOM 5929 O O . THR B 1 301 ? 8.656 -2.457 -7.332 1 95.62 301 THR B O 1
ATOM 5932 N N . GLN B 1 302 ? 9.234 -3.846 -5.684 1 97.31 302 GLN B N 1
ATOM 5933 C CA . GLN B 1 302 ? 9.227 -5.039 -6.52 1 97.31 302 GLN B CA 1
ATOM 5934 C C . GLN B 1 302 ? 7.895 -5.777 -6.402 1 97.31 302 GLN B C 1
ATOM 5936 O O . GLN B 1 302 ? 7.668 -6.773 -7.094 1 97.31 302 GLN B O 1
ATOM 5941 N N . ILE B 1 303 ? 7.02 -5.285 -5.598 1 97.94 303 ILE B N 1
ATOM 5942 C CA . ILE B 1 303 ? 5.785 -5.996 -5.281 1 97.94 303 ILE B CA 1
ATOM 5943 C C . ILE B 1 303 ? 4.984 -6.238 -6.559 1 97.94 303 ILE B C 1
ATOM 5945 O O . ILE B 1 303 ? 4.566 -7.363 -6.836 1 97.94 303 ILE B O 1
ATOM 5949 N N . SER B 1 304 ? 4.766 -5.23 -7.367 1 97.38 304 SER B N 1
ATOM 5950 C CA . SER B 1 304 ? 3.977 -5.352 -8.586 1 97.38 304 SER B CA 1
ATOM 5951 C C . SER B 1 304 ? 4.598 -6.363 -9.547 1 97.38 304 SER B C 1
ATOM 5953 O O . SER B 1 304 ? 3.893 -7.176 -10.148 1 97.38 304 SER B O 1
ATOM 5955 N N . GLU B 1 305 ? 5.879 -6.301 -9.633 1 97.75 305 GLU B N 1
ATOM 5956 C CA . GLU B 1 305 ? 6.594 -7.23 -10.508 1 97.75 305 GLU B CA 1
ATOM 5957 C C . GLU B 1 305 ? 6.457 -8.664 -10.016 1 97.75 305 GLU B C 1
ATOM 5959 O O . GLU B 1 305 ? 6.277 -9.586 -10.812 1 97.75 305 GLU B O 1
ATOM 5964 N N . LYS B 1 306 ? 6.605 -8.844 -8.758 1 97.81 306 LYS B N 1
ATOM 5965 C CA . LYS B 1 306 ? 6.5 -10.18 -8.172 1 97.81 306 LYS B CA 1
ATOM 5966 C C . LYS B 1 306 ? 5.102 -10.758 -8.375 1 97.81 306 LYS B C 1
ATOM 5968 O O . LYS B 1 306 ? 4.949 -11.953 -8.625 1 97.81 306 LYS B O 1
ATOM 5973 N N . ILE B 1 307 ? 4.059 -9.945 -8.242 1 98.06 307 ILE B N 1
ATOM 5974 C CA . ILE B 1 307 ? 2.686 -10.383 -8.484 1 98.06 307 ILE B CA 1
ATOM 5975 C C . ILE B 1 307 ? 2.529 -10.82 -9.938 1 98.06 307 ILE B C 1
ATOM 5977 O O . ILE B 1 307 ? 1.956 -11.883 -10.211 1 98.06 307 ILE B O 1
ATOM 5981 N N . THR B 1 308 ? 3.037 -10.047 -10.828 1 97.88 308 THR B N 1
ATOM 5982 C CA . THR B 1 308 ? 2.982 -10.375 -12.25 1 97.88 308 THR B CA 1
ATOM 5983 C C . THR B 1 308 ? 3.682 -11.695 -12.531 1 97.88 308 THR B C 1
ATOM 5985 O O . THR B 1 308 ? 3.176 -12.523 -13.289 1 97.88 308 THR B O 1
ATOM 5988 N N . ARG B 1 309 ? 4.777 -11.898 -11.891 1 97.31 309 ARG B N 1
ATOM 5989 C CA . ARG B 1 309 ? 5.531 -13.133 -12.055 1 97.31 309 ARG B CA 1
ATOM 5990 C C . ARG B 1 309 ? 4.742 -14.328 -11.547 1 97.31 309 ARG B C 1
ATOM 5992 O O . ARG B 1 309 ? 4.73 -15.391 -12.18 1 97.31 309 ARG B O 1
ATOM 5999 N N . GLN B 1 310 ? 4.129 -14.156 -10.43 1 97.5 310 GLN B N 1
ATOM 6000 C CA . GLN B 1 310 ? 3.318 -15.242 -9.883 1 97.5 310 GLN B CA 1
ATOM 6001 C C . GLN B 1 310 ? 2.172 -15.594 -10.828 1 97.5 310 GLN B C 1
ATOM 6003 O O . GLN B 1 310 ? 1.874 -16.781 -11.031 1 97.5 310 GLN B O 1
ATOM 6008 N N . THR B 1 311 ? 1.542 -14.578 -11.352 1 97.19 311 THR B N 1
ATOM 6009 C CA . THR B 1 311 ? 0.443 -14.789 -12.281 1 97.19 311 THR B CA 1
ATOM 6010 C C . THR B 1 311 ? 0.925 -15.547 -13.516 1 97.19 311 THR B C 1
ATOM 6012 O O . THR B 1 311 ? 0.269 -16.484 -13.977 1 97.19 311 THR B O 1
ATOM 6015 N N . LYS B 1 312 ? 2.031 -15.195 -14.008 1 97.25 312 LYS B N 1
ATOM 6016 C CA . LYS B 1 312 ? 2.611 -15.859 -15.164 1 97.25 312 LYS B CA 1
ATOM 6017 C C . LYS B 1 312 ? 2.994 -17.297 -14.844 1 97.25 312 LYS B C 1
ATOM 6019 O O . LYS B 1 312 ? 2.795 -18.203 -15.664 1 97.25 312 LYS B O 1
ATOM 6024 N N . GLN B 1 313 ? 3.559 -17.5 -13.742 1 97.12 313 GLN B N 1
ATOM 6025 C CA . GLN B 1 313 ? 3.949 -18.844 -13.312 1 97.12 313 GLN B CA 1
ATOM 6026 C C . GLN B 1 313 ? 2.736 -19.766 -13.219 1 97.12 313 GLN B C 1
ATOM 6028 O O . GLN B 1 313 ? 2.803 -20.922 -13.625 1 97.12 313 GLN B O 1
ATOM 6033 N N . ILE B 1 314 ? 1.686 -19.25 -12.672 1 97.75 314 ILE B N 1
ATOM 6034 C CA . ILE B 1 314 ? 0.457 -20.031 -12.555 1 97.75 314 ILE B CA 1
ATOM 6035 C C . ILE B 1 314 ? -0.037 -20.406 -13.953 1 97.75 314 ILE B C 1
ATOM 6037 O O . ILE B 1 314 ? -0.412 -21.562 -14.188 1 97.75 314 ILE B O 1
ATOM 6041 N N . GLN B 1 315 ? -0.011 -19.5 -14.844 1 96.81 315 GLN B N 1
ATOM 6042 C CA . GLN B 1 315 ? -0.442 -19.75 -16.219 1 96.81 315 GLN B CA 1
ATOM 6043 C C . GLN B 1 315 ? 0.42 -20.828 -16.875 1 96.81 315 GLN B C 1
ATOM 6045 O O . GLN B 1 315 ? -0.1 -21.734 -17.516 1 96.81 315 GLN B O 1
ATOM 6050 N N . GLN B 1 316 ? 1.676 -20.734 -16.688 1 95.62 316 GLN B N 1
ATOM 6051 C CA . GLN B 1 316 ? 2.605 -21.703 -17.281 1 95.62 316 GLN B CA 1
ATOM 6052 C C . GLN B 1 316 ? 2.418 -23.078 -16.672 1 95.62 316 GLN B C 1
ATOM 6054 O O . GLN B 1 316 ? 2.424 -24.094 -17.391 1 95.62 316 GLN B O 1
ATOM 6059 N N . LEU B 1 317 ? 2.275 -23.109 -15.391 1 96.31 317 LEU B N 1
ATOM 6060 C CA . LEU B 1 317 ? 2.092 -24.391 -14.703 1 96.31 317 LEU B CA 1
ATOM 6061 C C . LEU B 1 317 ? 0.793 -25.062 -15.141 1 96.31 317 LEU B C 1
ATOM 6063 O O . LEU B 1 317 ? 0.744 -26.281 -15.297 1 96.31 317 LEU B O 1
ATOM 6067 N N . ASN B 1 318 ? -0.214 -24.234 -15.32 1 96.44 318 ASN B N 1
ATOM 6068 C CA . ASN B 1 318 ? -1.479 -24.781 -15.805 1 96.44 318 ASN B CA 1
ATOM 6069 C C . ASN B 1 318 ? -1.335 -25.375 -17.203 1 96.44 318 ASN B C 1
ATOM 6071 O O . ASN B 1 318 ? -1.873 -26.453 -17.484 1 96.44 318 ASN B O 1
ATOM 6075 N N . LYS B 1 319 ? -0.673 -24.734 -18.031 1 95.56 319 LYS B N 1
ATOM 6076 C CA . LYS B 1 319 ? -0.434 -25.234 -19.375 1 95.56 319 LYS B CA 1
ATOM 6077 C C . LYS B 1 319 ? 0.344 -26.547 -19.344 1 95.56 319 LYS B C 1
ATOM 6079 O O . LYS B 1 319 ? 0.032 -27.469 -20.094 1 95.56 319 LYS B O 1
ATOM 6084 N N . ARG B 1 320 ? 1.305 -26.625 -18.531 1 94.38 320 ARG B N 1
ATOM 6085 C CA . ARG B 1 320 ? 2.104 -27.844 -18.406 1 94.38 320 ARG B CA 1
ATOM 6086 C C . ARG B 1 320 ? 1.262 -29 -17.891 1 94.38 320 ARG B C 1
ATOM 6088 O O . ARG B 1 320 ? 1.376 -30.125 -18.375 1 94.38 320 ARG B O 1
ATOM 6095 N N . GLU B 1 321 ? 0.487 -28.703 -16.953 1 94.25 321 GLU B N 1
ATOM 6096 C CA . GLU B 1 321 ? -0.375 -29.75 -16.406 1 94.25 321 GLU B CA 1
ATOM 6097 C C . GLU B 1 321 ? -1.316 -30.297 -17.484 1 94.25 321 GLU B C 1
ATOM 6099 O O . GLU B 1 321 ? -1.524 -31.5 -17.578 1 94.25 321 GLU B O 1
ATOM 6104 N N . GLN B 1 322 ? -1.851 -29.375 -18.203 1 94.75 322 GLN B N 1
ATOM 6105 C CA . GLN B 1 322 ? -2.73 -29.797 -19.297 1 94.75 322 GLN B CA 1
ATOM 6106 C C . GLN B 1 322 ? -1.995 -30.703 -20.281 1 94.75 322 GLN B C 1
ATOM 6108 O O . GLN B 1 322 ? -2.559 -31.688 -20.766 1 94.75 322 GLN B O 1
ATOM 6113 N N . TYR B 1 323 ? -0.805 -30.375 -20.562 1 94.44 323 TYR B N 1
ATOM 6114 C CA . TYR B 1 323 ? 0.015 -31.188 -21.453 1 94.44 323 TYR B CA 1
ATOM 6115 C C . TYR B 1 323 ? 0.218 -32.594 -20.875 1 94.44 323 TYR B C 1
ATOM 6117 O O . TYR B 1 323 ? 0.06 -33.594 -21.594 1 94.44 323 TYR B O 1
ATOM 6125 N N . TRP B 1 324 ? 0.55 -32.656 -19.641 1 93.75 324 TRP B N 1
ATOM 6126 C CA . TRP B 1 324 ? 0.804 -33.938 -19 1 93.75 324 TRP B CA 1
ATOM 6127 C C . TRP B 1 324 ? -0.464 -34.781 -18.969 1 93.75 324 TRP B C 1
ATOM 6129 O O . TRP B 1 324 ? -0.411 -36 -19.156 1 93.75 324 TRP B O 1
ATOM 6139 N N . ILE B 1 325 ? -1.533 -34.125 -18.734 1 94.38 325 ILE B N 1
ATOM 6140 C CA . ILE B 1 325 ? -2.812 -34.812 -18.703 1 94.38 325 ILE B CA 1
ATOM 6141 C C . ILE B 1 325 ? -3.098 -35.438 -20.078 1 94.38 325 ILE B C 1
ATOM 6143 O O . ILE B 1 325 ? -3.469 -36.594 -20.172 1 94.38 325 ILE B O 1
ATOM 6147 N N . LYS B 1 326 ? -2.9 -34.719 -21.062 1 94.31 326 LYS B N 1
ATOM 6148 C CA . LYS B 1 326 ? -3.131 -35.188 -22.422 1 94.31 326 LYS B CA 1
ATOM 6149 C C . LYS B 1 326 ? -2.176 -36.344 -22.766 1 94.31 326 LYS B C 1
ATOM 6151 O O . LYS B 1 326 ? -2.57 -37.312 -23.406 1 94.31 326 LYS B O 1
ATOM 6156 N N . ARG B 1 327 ? -0.967 -36.125 -22.375 1 92.5 327 ARG B N 1
ATOM 6157 C CA . ARG B 1 327 ? 0.043 -37.156 -22.609 1 92.5 327 ARG B CA 1
ATOM 6158 C C . ARG B 1 327 ? -0.336 -38.469 -21.922 1 92.5 327 ARG B C 1
ATOM 6160 O O . ARG B 1 327 ? -0.229 -39.531 -22.5 1 92.5 327 ARG B O 1
ATOM 6167 N N . LEU B 1 328 ? -0.772 -38.375 -20.719 1 91.94 328 LEU B N 1
ATOM 6168 C CA . LEU B 1 328 ? -1.213 -39.562 -19.984 1 91.94 328 LEU B CA 1
A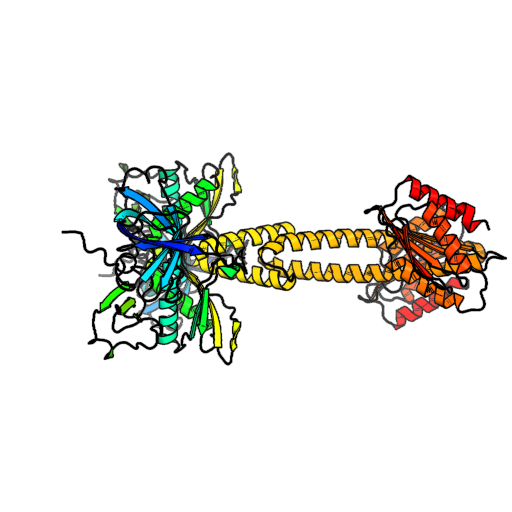TOM 6169 C C . LEU B 1 328 ? -2.457 -40.156 -20.625 1 91.94 328 LEU B C 1
ATOM 6171 O O . LEU B 1 328 ? -2.592 -41.375 -20.688 1 91.94 328 LEU B O 1
ATOM 6175 N N . ALA B 1 329 ? -3.297 -39.281 -21.016 1 94.44 329 ALA B N 1
ATOM 6176 C CA . ALA B 1 329 ? -4.527 -39.75 -21.656 1 94.44 329 ALA B CA 1
ATOM 6177 C C . ALA B 1 329 ? -4.227 -40.562 -22.891 1 94.44 329 ALA B C 1
ATOM 6179 O O . ALA B 1 329 ? -4.875 -41.594 -23.141 1 94.44 329 ALA B O 1
ATOM 6180 N N . ARG B 1 330 ? -3.297 -40.188 -23.625 1 92.19 330 ARG B N 1
ATOM 6181 C CA . ARG B 1 330 ? -2.908 -40.938 -24.812 1 92.19 330 ARG B CA 1
ATOM 6182 C C . ARG B 1 330 ? -2.369 -42.312 -24.469 1 92.19 330 ARG B C 1
ATOM 6184 O O . ARG B 1 330 ? -2.773 -43.312 -25.062 1 92.19 330 ARG B O 1
ATOM 6191 N N . THR B 1 331 ? -1.512 -42.312 -23.547 1 89.69 331 THR B N 1
ATOM 6192 C CA . THR B 1 331 ? -0.919 -43.562 -23.125 1 89.69 331 THR B CA 1
ATOM 6193 C C . THR B 1 331 ? -1.979 -44.5 -22.531 1 89.69 331 THR B C 1
ATOM 6195 O O . THR B 1 331 ? -2.006 -45.688 -22.828 1 89.69 331 THR B O 1
ATOM 6198 N N . ALA B 1 332 ? -2.814 -43.969 -21.719 1 92.38 332 ALA B N 1
ATOM 6199 C CA . ALA B 1 332 ? -3.877 -44.719 -21.094 1 92.38 332 ALA B CA 1
ATOM 6200 C C . ALA B 1 332 ? -4.84 -45.312 -22.125 1 92.38 332 ALA B C 1
ATOM 6202 O O . ALA B 1 332 ? -5.273 -46.438 -22.016 1 92.38 332 ALA B O 1
ATOM 6203 N N . SER B 1 333 ? -5.148 -44.5 -23.062 1 94.31 333 SER B N 1
ATOM 6204 C CA . SER B 1 333 ? -6.059 -44.938 -24.125 1 94.31 333 SER B CA 1
ATOM 6205 C C . SER B 1 333 ? -5.453 -46.094 -24.922 1 94.31 333 SER B C 1
ATOM 6207 O O . SER B 1 333 ? -6.152 -47.031 -25.281 1 94.31 333 SER B O 1
ATOM 6209 N N . GLU B 1 334 ? -4.18 -45.969 -25.203 1 89.38 334 GLU B N 1
ATOM 6210 C CA . GLU B 1 334 ? -3.486 -47.062 -25.922 1 89.38 334 GLU B CA 1
ATOM 6211 C C . GLU B 1 334 ? -3.496 -48.344 -25.109 1 89.38 334 GLU B C 1
ATOM 6213 O O . GLU B 1 334 ? -3.717 -49.438 -25.672 1 89.38 334 GLU B O 1
ATOM 6218 N N . GLU B 1 335 ? -3.289 -48.188 -23.891 1 88.19 335 GLU B N 1
ATOM 6219 C CA . GLU B 1 335 ? -3.307 -49.375 -23.016 1 88.19 335 GLU B CA 1
ATOM 6220 C C . GLU B 1 335 ? -4.691 -50 -22.969 1 88.19 335 GLU B C 1
ATOM 6222 O O . GLU B 1 335 ? -4.82 -51.219 -22.969 1 88.19 335 GLU B O 1
ATOM 6227 N N . LEU B 1 336 ? -5.66 -49.219 -22.875 1 92.25 336 LEU B N 1
ATOM 6228 C CA . LEU B 1 336 ? -7.039 -49.688 -22.859 1 92.25 336 LEU B CA 1
ATOM 6229 C C . LEU B 1 336 ? -7.375 -50.438 -24.141 1 92.25 336 LEU B C 1
ATOM 6231 O O . LEU B 1 336 ? -7.965 -51.531 -24.094 1 92.25 336 LEU B O 1
ATOM 6235 N N . MET B 1 337 ? -6.902 -49.906 -25.188 1 89.62 337 MET B N 1
ATOM 6236 C CA . MET B 1 337 ? -7.188 -50.531 -26.484 1 89.62 337 MET B CA 1
ATOM 6237 C C . MET B 1 337 ? -6.438 -51.844 -26.625 1 89.62 337 MET B C 1
ATOM 6239 O O . MET B 1 337 ? -6.977 -52.812 -27.172 1 89.62 337 MET B O 1
ATOM 6243 N N . ASN B 1 338 ? -5.234 -51.812 -26.172 1 86.81 338 ASN B N 1
ATOM 6244 C CA . ASN B 1 338 ? -4.465 -53.031 -26.219 1 86.81 338 ASN B CA 1
ATOM 6245 C C . ASN B 1 338 ? -5.117 -54.125 -25.391 1 86.81 338 ASN B C 1
ATOM 6247 O O . ASN B 1 338 ? -5.121 -55.312 -25.781 1 86.81 338 ASN B O 1
ATOM 6251 N N . THR B 1 339 ? -5.633 -53.781 -24.297 1 88.12 339 THR B N 1
ATOM 6252 C CA . THR B 1 339 ? -6.324 -54.75 -23.438 1 88.12 339 THR B CA 1
ATOM 6253 C C . THR B 1 339 ? -7.574 -55.281 -24.125 1 88.12 339 THR B C 1
ATOM 6255 O O . THR B 1 339 ? -7.848 -56.5 -24.078 1 88.12 339 THR B O 1
ATOM 6258 N N . LEU B 1 340 ? -8.25 -54.5 -24.781 1 88.38 340 LEU B N 1
ATOM 6259 C CA . LEU B 1 340 ? -9.484 -54.906 -25.453 1 88.38 340 LEU B CA 1
ATOM 6260 C C . LEU B 1 340 ? -9.195 -55.812 -26.641 1 88.38 340 LEU B C 1
ATOM 6262 O O . LEU B 1 340 ? -9.992 -56.688 -26.969 1 88.38 340 LEU B O 1
ATOM 6266 N N . LYS B 1 341 ? -8.055 -55.562 -27.234 1 83.94 341 LYS B N 1
ATOM 6267 C CA . LYS B 1 341 ? -7.691 -56.375 -28.406 1 83.94 341 LYS B CA 1
ATOM 6268 C C . LYS B 1 341 ? -7.141 -57.75 -27.984 1 83.94 341 LYS B C 1
ATOM 6270 O O . LYS B 1 341 ? -7.199 -58.688 -28.75 1 83.94 341 LYS B O 1
ATOM 6275 N N . ALA B 1 342 ? -6.551 -57.75 -26.891 1 79.19 342 ALA B N 1
ATOM 6276 C CA . ALA B 1 342 ? -6.02 -59.031 -26.406 1 79.19 342 ALA B CA 1
ATOM 6277 C C . ALA B 1 342 ? -7.125 -60.094 -26.312 1 79.19 342 ALA B C 1
ATOM 6279 O O . ALA B 1 342 ? -8.242 -59.781 -25.906 1 79.19 342 ALA B O 1
ATOM 6280 N N . SER B 1 343 ? -6.926 -61.312 -27.094 1 61.41 343 SER B N 1
ATOM 6281 C CA . SER B 1 343 ? -7.645 -62.438 -27.641 1 61.41 343 SER B CA 1
ATOM 6282 C C . SER B 1 343 ? -8.938 -62.719 -26.859 1 61.41 343 SER B C 1
ATOM 6284 O O . SER B 1 343 ? -9.422 -63.844 -26.828 1 61.41 343 SER B O 1
ATOM 6286 N N . GLY B 1 344 ? -9.727 -61.625 -26.719 1 66.06 344 GLY B N 1
ATOM 6287 C CA . GLY B 1 344 ? -11.125 -61.938 -26.453 1 66.06 344 GLY B CA 1
ATOM 6288 C C . GLY B 1 344 ? -11.695 -61.125 -25.297 1 66.06 344 GLY B C 1
ATOM 6289 O O . GLY B 1 344 ? -12.836 -61.344 -24.875 1 66.06 344 GLY B O 1
ATOM 6290 N N . LYS B 1 345 ? -10.977 -60.125 -24.891 1 72 345 LYS B N 1
ATOM 6291 C CA . LYS B 1 345 ? -11.5 -59.344 -23.781 1 72 345 LYS B CA 1
ATOM 6292 C C . LYS B 1 345 ? -12.359 -58.188 -24.297 1 72 345 LYS B C 1
ATOM 6294 O O . LYS B 1 345 ? -12.055 -57.562 -25.312 1 72 345 LYS B O 1
ATOM 6299 N N . LYS B 1 346 ? -13.531 -58.094 -23.672 1 84.81 346 LYS B N 1
ATOM 6300 C CA . LYS B 1 346 ? -14.43 -57 -24.078 1 84.81 346 LYS B CA 1
ATOM 6301 C C . LYS B 1 346 ? -14.5 -55.938 -23 1 84.81 346 LYS B C 1
ATOM 6303 O O . LYS B 1 346 ? -15.188 -54.906 -23.172 1 84.81 346 LYS B O 1
ATOM 6308 N N . ARG B 1 347 ? -13.664 -56.188 -21.938 1 92.5 347 ARG B N 1
ATOM 6309 C CA . ARG B 1 347 ? -13.727 -55.281 -20.812 1 92.5 347 ARG B CA 1
ATOM 6310 C C . ARG B 1 347 ? -12.344 -54.719 -20.484 1 92.5 347 ARG B C 1
ATOM 6312 O O . ARG B 1 347 ? -11.344 -55.438 -20.547 1 92.5 347 ARG B O 1
ATOM 6319 N N . ALA B 1 348 ? -12.297 -53.406 -20.203 1 93.69 348 ALA B N 1
ATOM 6320 C CA . ALA B 1 348 ? -11.07 -52.75 -19.766 1 93.69 348 ALA B CA 1
ATOM 6321 C C . ALA B 1 348 ? -11.383 -51.594 -18.828 1 93.69 348 ALA B C 1
ATOM 6323 O O . ALA B 1 348 ? -12.484 -51.031 -18.859 1 93.69 348 ALA B O 1
ATOM 6324 N N . TYR B 1 349 ? -10.469 -51.25 -17.953 1 96.12 349 TYR B N 1
ATOM 6325 C CA . TYR B 1 349 ? -10.711 -50.125 -17.047 1 96.12 349 TYR B CA 1
ATOM 6326 C C . TYR B 1 349 ? -9.43 -49.344 -16.828 1 96.12 349 TYR B C 1
ATOM 6328 O O . TYR B 1 349 ? -8.328 -49.812 -17.094 1 96.12 349 TYR B O 1
ATOM 6336 N N . PHE B 1 350 ? -9.586 -48.062 -16.453 1 95.75 350 PHE B N 1
ATOM 6337 C CA . PHE B 1 350 ? -8.516 -47.156 -16.047 1 95.75 350 PHE B CA 1
ATOM 6338 C C . PHE B 1 350 ? -8.828 -46.5 -14.703 1 95.75 350 PHE B C 1
ATOM 6340 O O . PHE B 1 350 ? -9.977 -46.125 -14.445 1 95.75 350 PHE B O 1
ATOM 6347 N N . MET B 1 351 ? -7.824 -46.469 -13.891 1 95.25 351 MET B N 1
ATOM 6348 C CA . MET B 1 351 ? -8.016 -45.844 -12.594 1 95.25 351 MET B CA 1
ATOM 6349 C C . MET B 1 351 ? -6.812 -44.969 -12.227 1 95.25 351 MET B C 1
ATOM 6351 O O . MET B 1 351 ? -5.668 -45.406 -12.32 1 95.25 351 MET B O 1
ATOM 6355 N N . GLU B 1 352 ? -7.074 -43.719 -11.984 1 94.19 352 GLU B N 1
ATOM 6356 C CA . GLU B 1 352 ? -6.07 -42.812 -11.422 1 94.19 352 GLU B CA 1
ATOM 6357 C C . GLU B 1 352 ? -6.395 -42.469 -9.977 1 94.19 352 GLU B C 1
ATOM 6359 O O . GLU B 1 352 ? -7.484 -41.969 -9.68 1 94.19 352 GLU B O 1
ATOM 6364 N N . GLU B 1 353 ? -5.453 -42.594 -9.047 1 91.06 353 GLU B N 1
ATOM 6365 C CA . GLU B 1 353 ? -5.801 -42.625 -7.629 1 91.06 353 GLU B CA 1
ATOM 6366 C C . GLU B 1 353 ? -5.309 -41.375 -6.918 1 91.06 353 GLU B C 1
ATOM 6368 O O . GLU B 1 353 ? -5.574 -41.188 -5.73 1 91.06 353 GLU B O 1
ATOM 6373 N N . GLU B 1 354 ? -4.629 -40.5 -7.48 1 92.69 354 GLU B N 1
ATOM 6374 C CA . GLU B 1 354 ? -4.121 -39.312 -6.77 1 92.69 354 GLU B CA 1
ATOM 6375 C C . GLU B 1 354 ? -4.73 -38.031 -7.312 1 92.69 354 GLU B C 1
ATOM 6377 O O . GLU B 1 354 ? -5.367 -37.281 -6.574 1 92.69 354 GLU B O 1
ATOM 6382 N N . TYR B 1 355 ? -4.602 -37.812 -8.562 1 92.88 355 TYR B N 1
ATOM 6383 C CA . TYR B 1 355 ? -5.148 -36.625 -9.219 1 92.88 355 TYR B CA 1
ATOM 6384 C C . TYR B 1 355 ? -6.055 -37.031 -10.383 1 92.88 355 TYR B C 1
ATOM 6386 O O . TYR B 1 355 ? -5.902 -36.531 -11.5 1 92.88 355 TYR B O 1
ATOM 6394 N N . GLY B 1 356 ? -6.961 -37.969 -9.953 1 92.75 356 GLY B N 1
ATOM 6395 C CA . GLY B 1 356 ? -7.922 -38.406 -10.945 1 92.75 356 GLY B CA 1
ATOM 6396 C C . GLY B 1 356 ? -9.023 -37.406 -11.203 1 92.75 356 GLY B C 1
ATOM 6397 O O . GLY B 1 356 ? -10.156 -37.562 -10.742 1 92.75 356 GLY B O 1
ATOM 6398 N N . THR B 1 357 ? -8.758 -36.406 -12.07 1 89.31 357 THR B N 1
ATOM 6399 C CA . THR B 1 357 ? -9.711 -35.344 -12.328 1 89.31 357 THR B CA 1
ATOM 6400 C C . THR B 1 357 ? -10.648 -35.688 -13.477 1 89.31 357 THR B C 1
ATOM 6402 O O . THR B 1 357 ? -10.352 -36.594 -14.266 1 89.31 357 THR B O 1
ATOM 6405 N N . LEU B 1 358 ? -11.75 -35.031 -13.438 1 94.31 358 LEU B N 1
ATOM 6406 C CA . LEU B 1 358 ? -12.688 -35.219 -14.547 1 94.31 358 LEU B CA 1
ATOM 6407 C C . LEU B 1 358 ? -12.023 -34.844 -15.867 1 94.31 358 LEU B C 1
ATOM 6409 O O . LEU B 1 358 ? -12.289 -35.5 -16.891 1 94.31 358 LEU B O 1
ATOM 6413 N N . GLU B 1 359 ? -11.172 -33.906 -15.836 1 94.12 359 GLU B N 1
ATOM 6414 C CA . GLU B 1 359 ? -10.484 -33.469 -17.047 1 94.12 359 GLU B CA 1
ATOM 6415 C C . GLU B 1 359 ? -9.656 -34.594 -17.656 1 94.12 359 GLU B C 1
ATOM 6417 O O . GLU B 1 359 ? -9.68 -34.812 -18.875 1 94.12 359 GLU B O 1
ATOM 6422 N N . LEU B 1 360 ? -8.938 -35.25 -16.828 1 95.38 360 LEU B N 1
ATOM 6423 C CA . LEU B 1 360 ? -8.141 -36.406 -17.281 1 95.38 360 LEU B CA 1
ATOM 6424 C C . LEU B 1 360 ? -9.016 -37.469 -17.922 1 95.38 360 LEU B C 1
ATOM 6426 O O . LEU B 1 360 ? -8.719 -37.938 -19.031 1 95.38 360 LEU B O 1
ATOM 6430 N N . LEU B 1 361 ? -10.125 -37.844 -17.328 1 97.44 361 LEU B N 1
ATOM 6431 C CA . LEU B 1 361 ? -11.016 -38.875 -17.812 1 97.44 361 LEU B CA 1
ATOM 6432 C C . LEU B 1 361 ? -11.625 -38.5 -19.156 1 97.44 361 LEU B C 1
ATOM 6434 O O . LEU B 1 361 ? -11.766 -39.344 -20.047 1 97.44 361 LEU B O 1
ATOM 6438 N N . LEU B 1 362 ? -11.953 -37.281 -19.203 1 97.06 362 LEU B N 1
ATOM 6439 C CA . LEU B 1 362 ? -12.555 -36.781 -20.438 1 97.06 362 LEU B CA 1
ATOM 6440 C C . LEU B 1 362 ? -11.547 -36.812 -21.578 1 97.06 362 LEU B C 1
ATOM 6442 O O . LEU B 1 362 ? -11.906 -37.094 -22.719 1 97.06 362 LEU B O 1
ATOM 6446 N N . GLN B 1 363 ? -10.336 -36.5 -21.281 1 96.5 363 GLN B N 1
ATOM 6447 C CA . GLN B 1 363 ? -9.297 -36.594 -22.312 1 96.5 363 GLN B CA 1
ATOM 6448 C C . GLN B 1 363 ? -9.078 -38.031 -22.75 1 96.5 363 GLN B C 1
ATOM 6450 O O . GLN B 1 363 ? -8.867 -38.281 -23.938 1 96.5 363 GLN B O 1
ATOM 6455 N N . ILE B 1 364 ? -9.102 -38.938 -21.828 1 96.88 364 ILE B N 1
ATOM 6456 C CA . ILE B 1 364 ? -8.969 -40.375 -22.156 1 96.88 364 ILE B CA 1
ATOM 6457 C C . ILE B 1 364 ? -10.148 -40.812 -23.031 1 96.88 364 ILE B C 1
ATOM 6459 O O . ILE B 1 364 ? -9.961 -41.5 -24.031 1 96.88 364 ILE B O 1
ATOM 6463 N N . HIS B 1 365 ? -11.305 -40.406 -22.641 1 96.56 365 HIS B N 1
ATOM 6464 C CA . HIS B 1 365 ? -12.5 -40.719 -23.422 1 96.56 365 HIS B CA 1
ATOM 6465 C C . HIS B 1 365 ? -12.359 -40.25 -24.859 1 96.56 365 HIS B C 1
ATOM 6467 O O . HIS B 1 365 ? -12.695 -40.969 -25.797 1 96.56 365 HIS B O 1
ATOM 6473 N N . LYS B 1 366 ? -11.906 -39.062 -25.016 1 95.19 366 LYS B N 1
ATOM 6474 C CA . LYS B 1 366 ? -11.727 -38.5 -26.344 1 95.19 366 LYS B CA 1
ATOM 6475 C C . LYS B 1 366 ? -10.781 -39.344 -27.188 1 95.19 366 LYS B C 1
ATOM 6477 O O . LYS B 1 366 ? -11.062 -39.656 -28.344 1 95.19 366 LYS B O 1
ATOM 6482 N N . GLU B 1 367 ? -9.672 -39.719 -26.562 1 93.06 367 GLU B N 1
ATOM 6483 C CA . GLU B 1 367 ? -8.688 -40.562 -27.25 1 93.06 367 GLU B CA 1
ATOM 6484 C C . GLU B 1 367 ? -9.25 -41.938 -27.578 1 93.06 367 GLU B C 1
ATOM 6486 O O . GLU B 1 367 ? -9.047 -42.438 -28.688 1 93.06 367 GLU B O 1
ATOM 6491 N N . VAL B 1 368 ? -9.953 -42.531 -26.688 1 93.19 368 VAL B N 1
ATOM 6492 C CA . VAL B 1 368 ? -10.516 -43.844 -26.844 1 93.19 368 VAL B CA 1
ATOM 6493 C C . VAL B 1 368 ? -11.586 -43.844 -27.938 1 93.19 368 VAL B C 1
ATOM 6495 O O . VAL B 1 368 ? -11.703 -44.781 -28.719 1 93.19 368 VAL B O 1
ATOM 6498 N N . SER B 1 369 ? -12.359 -42.812 -27.938 1 90.31 369 SER B N 1
ATOM 6499 C CA . SER B 1 369 ? -13.43 -42.688 -28.922 1 90.31 369 SER B CA 1
ATOM 6500 C C . SER B 1 369 ? -12.875 -42.656 -30.344 1 90.31 369 SER B C 1
ATOM 6502 O O . SER B 1 369 ? -13.523 -43.156 -31.281 1 90.31 369 SER B O 1
ATOM 6504 N N . ASN B 1 370 ? -11.75 -42.156 -30.484 1 86.25 370 ASN B N 1
ATOM 6505 C CA . ASN B 1 370 ? -11.109 -42.125 -31.797 1 86.25 370 ASN B CA 1
ATOM 6506 C C . ASN B 1 370 ? -10.742 -43.531 -32.281 1 86.25 370 ASN B C 1
ATOM 6508 O O . ASN B 1 370 ? -10.742 -43.781 -33.5 1 86.25 370 ASN B O 1
ATOM 6512 N N . PHE B 1 371 ? -10.492 -44.375 -31.375 1 81.88 371 PHE B N 1
ATOM 6513 C CA . PHE B 1 371 ? -10.102 -45.75 -31.719 1 81.88 371 PHE B CA 1
ATOM 6514 C C . PHE B 1 371 ? -11.328 -46.625 -31.906 1 81.88 371 PHE B C 1
ATOM 6516 O O . PHE B 1 371 ? -11.312 -47.562 -32.719 1 81.88 371 PHE B O 1
ATOM 6523 N N . LEU B 1 372 ? -12.352 -46.438 -31.125 1 80.06 372 LEU B N 1
ATOM 6524 C CA . LEU B 1 372 ? -13.539 -47.281 -31.094 1 80.06 372 LEU B CA 1
ATOM 6525 C C . LEU B 1 372 ? -14.406 -47.062 -32.344 1 80.06 372 LEU B C 1
ATOM 6527 O O . LEU B 1 372 ? -15.211 -47.906 -32.688 1 80.06 372 LEU B O 1
ATOM 6531 N N . LYS B 1 373 ? -14.352 -45.938 -32.875 1 70.06 373 LYS B N 1
ATOM 6532 C CA . LYS B 1 373 ? -15.156 -45.656 -34.062 1 70.06 373 LYS B CA 1
ATOM 6533 C C . LYS B 1 373 ? -15.016 -46.781 -35.094 1 70.06 373 LYS B C 1
ATOM 6535 O O . LYS B 1 373 ? -15.898 -47 -35.938 1 70.06 373 LYS B O 1
ATOM 6540 N N . ASP B 1 374 ? -13.984 -47.656 -34.719 1 60.78 374 ASP B N 1
ATOM 6541 C CA . ASP B 1 374 ? -13.766 -48.781 -35.625 1 60.78 374 ASP B CA 1
ATOM 6542 C C . ASP B 1 374 ? -14.367 -50.062 -35.062 1 60.78 374 ASP B C 1
ATOM 6544 O O . ASP B 1 374 ? -14.352 -50.281 -33.844 1 60.78 374 ASP B O 1
ATOM 6548 N N . ASP B 1 375 ? -15.133 -50.875 -35.594 1 63.06 375 ASP B N 1
ATOM 6549 C CA . ASP B 1 375 ? -15.859 -52.125 -35.719 1 63.06 375 ASP B CA 1
ATOM 6550 C C . ASP B 1 375 ? -15.859 -52.906 -34.375 1 63.06 375 ASP B C 1
ATOM 6552 O O . ASP B 1 375 ? -16.078 -54.094 -34.344 1 63.06 375 ASP B O 1
ATOM 6556 N N . THR B 1 376 ? -15.461 -52.125 -33.188 1 70.69 376 THR B N 1
ATOM 6557 C CA . THR B 1 376 ? -15.438 -52.969 -32 1 70.69 376 THR B CA 1
ATOM 6558 C C . THR B 1 376 ? -16.812 -53.062 -31.375 1 70.69 376 THR B C 1
ATOM 6560 O O . THR B 1 376 ? -17.438 -52.031 -31.094 1 70.69 376 THR B O 1
ATOM 6563 N N . GLU B 1 377 ? -17.375 -54.219 -31.312 1 77.44 377 GLU B N 1
ATOM 6564 C CA . GLU B 1 377 ? -18.688 -54.438 -30.719 1 77.44 377 GLU B CA 1
ATOM 6565 C C . GLU B 1 377 ? -18.562 -55.094 -29.344 1 77.44 377 GLU B C 1
ATOM 6567 O O . GLU B 1 377 ? -17.594 -55.812 -29.078 1 77.44 377 GLU B O 1
ATOM 6572 N N . GLY B 1 378 ? -19.328 -54.562 -28.375 1 85.38 378 GLY B N 1
ATOM 6573 C CA . GLY B 1 378 ? -19.5 -55.25 -27.094 1 85.38 378 GLY B CA 1
ATOM 6574 C C . GLY B 1 378 ? -18.516 -54.781 -26.047 1 85.38 378 GLY B C 1
ATOM 6575 O O . GLY B 1 378 ? -18.297 -55.469 -25.047 1 85.38 378 GLY B O 1
ATOM 6576 N N . TYR B 1 379 ? -17.922 -53.625 -26.25 1 90.44 379 TYR B N 1
ATOM 6577 C CA . TYR B 1 379 ? -16.906 -53.188 -25.312 1 90.44 379 TYR B CA 1
ATOM 6578 C C . TYR B 1 379 ? -17.531 -52.562 -24.078 1 90.44 379 TYR B C 1
ATOM 6580 O O . TYR B 1 37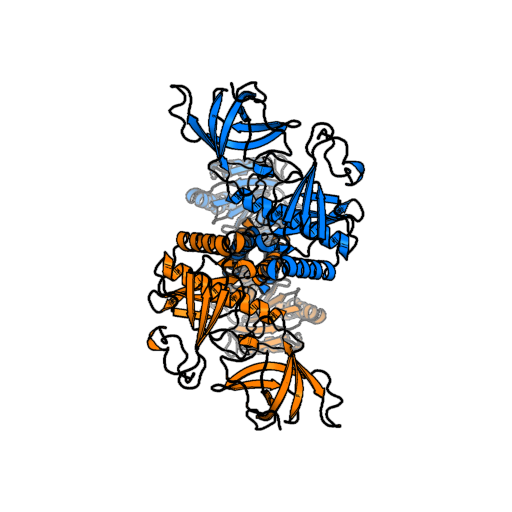9 ? -18.609 -51.969 -24.156 1 90.44 379 TYR B O 1
ATOM 6588 N N . GLU B 1 380 ? -16.922 -52.719 -22.906 1 94.44 380 GLU B N 1
ATOM 6589 C CA . GLU B 1 380 ? -17.234 -52.094 -21.641 1 94.44 380 GLU B CA 1
ATOM 6590 C C . GLU B 1 380 ? -15.977 -51.469 -21.016 1 94.44 380 GLU B C 1
ATOM 6592 O O . GLU B 1 380 ? -15.055 -52.188 -20.625 1 94.44 380 GLU B O 1
ATOM 6597 N N . ILE B 1 381 ? -16.016 -50.125 -20.922 1 95.94 381 ILE B N 1
ATOM 6598 C CA . ILE B 1 381 ? -14.844 -49.438 -20.375 1 95.94 381 ILE B CA 1
ATOM 6599 C C . ILE B 1 381 ? -15.258 -48.594 -19.172 1 95.94 381 ILE B C 1
ATOM 6601 O O . ILE B 1 381 ? -16.234 -47.844 -19.234 1 95.94 381 ILE B O 1
ATOM 6605 N N . ILE B 1 382 ? -14.523 -48.75 -18.109 1 97.56 382 ILE B N 1
ATOM 6606 C CA . ILE B 1 382 ? -14.734 -47.938 -16.906 1 97.56 382 ILE B CA 1
ATOM 6607 C C . ILE B 1 382 ? -13.508 -47.062 -16.656 1 97.56 382 ILE B C 1
ATOM 6609 O O . ILE B 1 382 ? -12.391 -47.562 -16.562 1 97.56 382 ILE B O 1
ATOM 6613 N N . LEU B 1 383 ? -13.727 -45.75 -16.656 1 97.88 383 LEU B N 1
ATOM 6614 C CA . LEU B 1 383 ? -12.68 -44.781 -16.281 1 97.88 383 LEU B CA 1
ATOM 6615 C C . LEU B 1 383 ? -12.969 -44.188 -14.914 1 97.88 383 LEU B C 1
ATOM 6617 O O . LEU B 1 383 ? -13.992 -43.5 -14.727 1 97.88 383 LEU B O 1
ATOM 6621 N N . CYS B 1 384 ? -12.047 -44.406 -14.016 1 97.06 384 CYS B N 1
ATOM 6622 C CA . CYS B 1 384 ? -12.25 -43.906 -12.656 1 97.06 384 CYS B CA 1
ATOM 6623 C C . CYS B 1 384 ? -11.109 -43 -12.227 1 97.06 384 CYS B C 1
ATOM 6625 O O . CYS B 1 384 ? -9.938 -43.312 -12.445 1 97.06 384 CYS B O 1
ATOM 6627 N N . GLY B 1 385 ? -11.508 -41.844 -11.688 1 95.75 385 GLY B N 1
ATOM 6628 C CA . GLY B 1 385 ? -10.547 -40.938 -11.094 1 95.75 385 GLY B CA 1
ATOM 6629 C C . GLY B 1 385 ? -10.836 -40.625 -9.641 1 95.75 385 GLY B C 1
ATOM 6630 O O . GLY B 1 385 ? -11.961 -40.25 -9.297 1 95.75 385 GLY B O 1
ATOM 6631 N N . TYR B 1 386 ? -9.805 -40.781 -8.859 1 94.75 386 TYR B N 1
ATOM 6632 C CA . TYR B 1 386 ? -9.883 -40.531 -7.434 1 94.75 386 TYR B CA 1
ATOM 6633 C C . TYR B 1 386 ? -8.945 -39.375 -7.043 1 94.75 386 TYR B C 1
ATOM 6635 O O . TYR B 1 386 ? -7.77 -39.375 -7.414 1 94.75 386 TYR B O 1
ATOM 6643 N N . GLU B 1 387 ? -9.5 -38.344 -6.336 1 92.31 387 GLU B N 1
ATOM 6644 C CA . GLU B 1 387 ? -8.703 -37.281 -5.77 1 92.31 387 GLU B CA 1
ATOM 6645 C C . GLU B 1 387 ? -8.508 -37.469 -4.27 1 92.31 387 GLU B C 1
ATOM 6647 O O . GLU B 1 387 ? -9.391 -37.125 -3.471 1 92.31 387 GLU B O 1
ATOM 6652 N N . ARG B 1 388 ? -7.352 -37.781 -3.945 1 89.44 388 ARG B N 1
ATOM 6653 C CA . ARG B 1 388 ? -7.055 -38.188 -2.578 1 89.44 388 ARG B CA 1
ATOM 6654 C C . ARG B 1 388 ? -7.152 -37 -1.614 1 89.44 388 ARG B C 1
ATOM 6656 O O . ARG B 1 388 ? -7.562 -37.188 -0.463 1 89.44 388 ARG B O 1
ATOM 6663 N N . GLN B 1 389 ? -6.789 -35.844 -2 1 86.69 389 GLN B N 1
ATOM 6664 C CA . GLN B 1 389 ? -6.742 -34.656 -1.133 1 86.69 389 GLN B CA 1
ATOM 6665 C C . GLN B 1 389 ? -8.141 -34.281 -0.647 1 86.69 389 GLN B C 1
ATOM 6667 O O . GLN B 1 389 ? -8.305 -33.844 0.486 1 86.69 389 GLN B O 1
ATOM 6672 N N . THR B 1 390 ? -9.164 -34.438 -1.478 1 90.44 390 THR B N 1
ATOM 6673 C CA . THR B 1 390 ? -10.523 -34 -1.142 1 90.44 390 THR B CA 1
ATOM 6674 C C . THR B 1 390 ? -11.422 -35.219 -0.908 1 90.44 390 THR B C 1
ATOM 6676 O O . THR B 1 390 ? -12.594 -35.062 -0.539 1 90.44 390 THR B O 1
ATOM 6679 N N . ASN B 1 391 ? -10.93 -36.469 -1.19 1 94.44 391 ASN B N 1
ATOM 6680 C CA . ASN B 1 391 ? -11.711 -37.688 -1.092 1 94.44 391 ASN B CA 1
ATOM 6681 C C . ASN B 1 391 ? -12.93 -37.656 -2.012 1 94.44 391 ASN B C 1
ATOM 6683 O O . ASN B 1 391 ? -14.023 -38.062 -1.608 1 94.44 391 ASN B O 1
ATOM 6687 N N . THR B 1 392 ? -12.727 -37.094 -3.082 1 95.69 392 THR B N 1
ATOM 6688 C CA . THR B 1 392 ? -13.758 -37.031 -4.109 1 95.69 392 THR B CA 1
ATOM 6689 C C . THR B 1 392 ? -13.305 -37.75 -5.375 1 95.69 392 THR B C 1
ATOM 6691 O O . THR B 1 392 ? -12.156 -38.188 -5.469 1 95.69 392 THR B O 1
ATOM 6694 N N . GLY B 1 393 ? -14.289 -38.031 -6.289 1 95.19 393 GLY B N 1
ATOM 6695 C CA . GLY B 1 393 ? -13.891 -38.719 -7.5 1 95.19 393 GLY B CA 1
ATOM 6696 C C . GLY B 1 393 ? -14.82 -38.469 -8.672 1 95.19 393 GLY B C 1
ATOM 6697 O O . GLY B 1 393 ? -15.828 -37.781 -8.531 1 95.19 393 GLY B O 1
ATOM 6698 N N . SER B 1 394 ? -14.344 -38.906 -9.82 1 97.12 394 SER B N 1
ATOM 6699 C CA . SER B 1 394 ? -15.117 -38.906 -11.062 1 97.12 394 SER B CA 1
ATOM 6700 C C . SER B 1 394 ? -15.141 -40.281 -11.727 1 97.12 394 SER B C 1
ATOM 6702 O O . SER B 1 394 ? -14.227 -41.062 -11.531 1 97.12 394 SER B O 1
ATOM 6704 N N . LEU B 1 395 ? -16.234 -40.562 -12.469 1 97.56 395 LEU B N 1
ATOM 6705 C CA . LEU B 1 395 ? -16.422 -41.844 -13.094 1 97.56 395 LEU B CA 1
ATOM 6706 C C . LEU B 1 395 ? -17.031 -41.719 -14.484 1 97.56 395 LEU B C 1
ATOM 6708 O O . LEU B 1 395 ? -17.953 -40.938 -14.688 1 97.56 395 LEU B O 1
ATOM 6712 N N . LEU B 1 396 ? -16.453 -42.438 -15.445 1 98.25 396 LEU B N 1
ATOM 6713 C CA . LEU B 1 396 ? -17.031 -42.531 -16.781 1 98.25 396 LEU B CA 1
ATOM 6714 C C . LEU B 1 396 ? -17.234 -44 -17.156 1 98.25 396 LEU B C 1
ATOM 6716 O O . LEU B 1 396 ? -16.391 -44.844 -16.859 1 98.25 396 LEU B O 1
ATOM 6720 N N . ILE B 1 397 ? -18.359 -44.312 -17.703 1 97.81 397 ILE B N 1
ATOM 6721 C CA . ILE B 1 397 ? -18.656 -45.625 -18.266 1 97.81 397 ILE B CA 1
ATOM 6722 C C . ILE B 1 397 ? -18.891 -45.5 -19.766 1 97.81 397 ILE B C 1
ATOM 6724 O O . ILE B 1 397 ? -19.734 -44.719 -20.203 1 97.81 397 ILE B O 1
ATOM 6728 N N . LEU B 1 398 ? -18.203 -46.281 -20.5 1 96.19 398 LEU B N 1
ATOM 6729 C CA . LEU B 1 398 ? -18.281 -46.219 -21.953 1 96.19 398 LEU B CA 1
ATOM 6730 C C . LEU B 1 398 ? -18.734 -47.562 -22.516 1 96.19 398 LEU B C 1
ATOM 6732 O O . LEU B 1 398 ? -18.188 -48.625 -22.156 1 96.19 398 LEU B O 1
ATOM 6736 N N . SER B 1 399 ? -19.719 -47.562 -23.328 1 94.94 399 SER B N 1
ATOM 6737 C CA . SER B 1 399 ? -20.188 -48.75 -24.062 1 94.94 399 SER B CA 1
ATOM 6738 C C . SER B 1 399 ? -21.109 -48.375 -25.219 1 94.94 399 SER B C 1
ATOM 6740 O O . SER B 1 399 ? -21.656 -47.25 -25.234 1 94.94 399 SER B O 1
ATOM 6742 N N . GLU B 1 400 ? -21.188 -49.281 -26.172 1 90.94 400 GLU B N 1
ATOM 6743 C CA . GLU B 1 400 ? -22.125 -49.062 -27.281 1 90.94 400 GLU B CA 1
ATOM 6744 C C . GLU B 1 400 ? -23.562 -49.406 -26.875 1 90.94 400 GLU B C 1
ATOM 6746 O O . GLU B 1 400 ? -24.516 -49 -27.547 1 90.94 400 GLU B O 1
ATOM 6751 N N . SER B 1 401 ? -23.672 -50.094 -25.75 1 93.38 401 SER B N 1
ATOM 6752 C CA . SER B 1 401 ? -24.984 -50.562 -25.281 1 93.38 401 SER B CA 1
ATOM 6753 C C . SER B 1 401 ? -25.438 -49.812 -24.062 1 93.38 401 SER B C 1
ATOM 6755 O O . SER B 1 401 ? -24.766 -49.812 -23.031 1 93.38 401 SER B O 1
ATOM 6757 N N . GLY B 1 402 ? -26.594 -49.281 -24.141 1 95.06 402 GLY B N 1
ATOM 6758 C CA . GLY B 1 402 ? -27.172 -48.594 -23 1 95.06 402 GLY B CA 1
ATOM 6759 C C . GLY B 1 402 ? -27.469 -49.5 -21.844 1 95.06 402 GLY B C 1
ATOM 6760 O O . GLY B 1 402 ? -27.359 -49.125 -20.672 1 95.06 402 GLY B O 1
ATOM 6761 N N . GLU B 1 403 ? -27.797 -50.625 -22.25 1 95.31 403 GLU B N 1
ATOM 6762 C CA . GLU B 1 403 ? -28.109 -51.625 -21.219 1 95.31 403 GLU B CA 1
ATOM 6763 C C . GLU B 1 403 ? -26.875 -52 -20.406 1 95.31 403 GLU B C 1
ATOM 6765 O O . GLU B 1 403 ? -26.938 -52.094 -19.188 1 95.31 403 GLU B O 1
ATOM 6770 N N . LYS B 1 404 ? -25.812 -52.094 -21.078 1 94.88 404 LYS B N 1
ATOM 6771 C CA . LYS B 1 404 ? -24.547 -52.406 -20.391 1 94.88 404 LYS B CA 1
ATOM 6772 C C . LYS B 1 404 ? -24.125 -51.25 -19.469 1 94.88 404 LYS B C 1
ATOM 6774 O O . LYS B 1 404 ? -23.672 -51.5 -18.344 1 94.88 404 LYS B O 1
ATOM 6779 N N . ILE B 1 405 ? -24.312 -50.125 -19.938 1 97.06 405 ILE B N 1
ATOM 6780 C CA . ILE B 1 405 ? -23.953 -48.938 -19.156 1 97.06 405 ILE B CA 1
ATOM 6781 C C . ILE B 1 405 ? -24.812 -48.844 -17.906 1 97.06 405 ILE B C 1
ATOM 6783 O O . ILE B 1 405 ? -24.312 -48.625 -16.812 1 97.06 405 ILE B O 1
ATOM 6787 N N . ALA B 1 406 ? -26.078 -49.094 -18.062 1 96.44 406 ALA B N 1
ATOM 6788 C CA . ALA B 1 406 ? -27.016 -49.031 -16.938 1 96.44 406 ALA B CA 1
ATOM 6789 C C . ALA B 1 406 ? -26.672 -50.062 -15.883 1 96.44 406 ALA B C 1
ATOM 6791 O O . ALA B 1 406 ? -26.734 -49.781 -14.688 1 96.44 406 ALA B O 1
ATOM 6792 N N . ASN B 1 407 ? -26.312 -51.188 -16.344 1 95.94 407 ASN B N 1
ATOM 6793 C CA . ASN B 1 407 ? -25.938 -52.25 -15.422 1 95.94 407 ASN B CA 1
ATOM 6794 C C . ASN B 1 407 ? -24.672 -51.938 -14.656 1 95.94 407 ASN B C 1
ATOM 6796 O O . ASN B 1 407 ? -24.594 -52.156 -13.445 1 95.94 407 ASN B O 1
ATOM 6800 N N . LEU B 1 408 ? -23.734 -51.406 -15.352 1 96.5 408 LEU B N 1
ATOM 6801 C CA . LEU B 1 408 ? -22.469 -51.062 -14.711 1 96.5 408 LEU B CA 1
ATOM 6802 C C . LEU B 1 408 ? -22.672 -49.906 -13.734 1 96.5 408 LEU B C 1
ATOM 6804 O O . LEU B 1 408 ? -22.094 -49.906 -12.641 1 96.5 408 LEU B O 1
ATOM 6808 N N . ALA B 1 409 ? -23.453 -48.969 -14.125 1 97 409 ALA B N 1
ATOM 6809 C CA . ALA B 1 409 ? -23.734 -47.844 -13.266 1 97 409 ALA B CA 1
ATOM 6810 C C . ALA B 1 409 ? -24.422 -48.281 -11.977 1 97 409 ALA B C 1
ATOM 6812 O O . ALA B 1 409 ? -24.125 -47.75 -10.898 1 97 409 ALA B O 1
ATOM 6813 N N . ALA B 1 410 ? -25.281 -49.219 -12.156 1 95.62 410 ALA B N 1
ATOM 6814 C CA . ALA B 1 410 ? -25.984 -49.719 -10.992 1 95.62 410 ALA B CA 1
ATOM 6815 C C . ALA B 1 410 ? -25.031 -50.469 -10.055 1 95.62 410 ALA B C 1
ATOM 6817 O O . ALA B 1 410 ? -25.109 -50.312 -8.836 1 95.62 410 ALA B O 1
ATOM 6818 N N . ASN B 1 411 ? -24.188 -51.219 -10.594 1 95.88 411 ASN B N 1
ATOM 6819 C CA . ASN B 1 411 ? -23.219 -51.938 -9.805 1 95.88 411 ASN B CA 1
ATOM 6820 C C . ASN B 1 411 ? -22.266 -51 -9.055 1 95.88 411 ASN B C 1
ATOM 6822 O O . ASN B 1 411 ? -22.016 -51.219 -7.867 1 95.88 411 ASN B O 1
ATOM 6826 N N . LEU B 1 412 ? -21.797 -50.062 -9.766 1 97.12 412 LEU B N 1
ATOM 6827 C CA . LEU B 1 412 ? -20.859 -49.094 -9.164 1 97.12 412 LEU B CA 1
ATOM 6828 C C . LEU B 1 412 ? -21.562 -48.219 -8.125 1 97.12 412 LEU B C 1
ATOM 6830 O O . LEU B 1 412 ? -20.953 -47.844 -7.125 1 97.12 412 LEU B O 1
ATOM 6834 N N . GLY B 1 413 ? -22.812 -47.969 -8.352 1 95.94 413 GLY B N 1
ATOM 6835 C CA . GLY B 1 413 ? -23.609 -47.219 -7.383 1 95.94 413 GLY B CA 1
ATOM 6836 C C . GLY B 1 413 ? -23.797 -47.969 -6.066 1 95.94 413 GLY B C 1
ATOM 6837 O O . GLY B 1 413 ? -23.922 -47.344 -5.012 1 95.94 413 GLY B O 1
ATOM 6838 N N . SER B 1 414 ? -23.812 -49.25 -6.207 1 95.5 414 SER B N 1
ATOM 6839 C CA . SER B 1 414 ? -23.938 -50.062 -5 1 95.5 414 SER B CA 1
ATOM 6840 C C . SER B 1 414 ? -22.641 -50.062 -4.184 1 95.5 414 SER B C 1
ATOM 6842 O O . SER B 1 414 ? -22.672 -50.25 -2.967 1 95.5 414 SER B O 1
ATOM 6844 N N . ILE B 1 415 ? -21.578 -49.812 -4.801 1 95.81 415 ILE B N 1
ATOM 6845 C CA . ILE B 1 415 ? -20.266 -49.781 -4.152 1 95.81 415 ILE B CA 1
ATOM 6846 C C . ILE B 1 415 ? -19.984 -48.375 -3.623 1 95.81 415 ILE B C 1
ATOM 6848 O O . ILE B 1 415 ? -19.453 -48.219 -2.52 1 95.81 415 ILE B O 1
ATOM 6852 N N . LEU B 1 416 ? -20.391 -47.344 -4.41 1 97.12 416 LEU B N 1
ATOM 6853 C CA . LEU B 1 416 ? -20.125 -45.938 -4.105 1 97.12 416 LEU B CA 1
ATOM 6854 C C . LEU B 1 416 ? -21.406 -45.219 -3.734 1 97.12 416 LEU B C 1
ATOM 6856 O O . LEU B 1 416 ? -22.125 -44.75 -4.613 1 97.12 416 LEU B O 1
ATOM 6860 N N . GLN B 1 417 ? -21.578 -45 -2.547 1 94.69 417 GLN B N 1
ATOM 6861 C CA . GLN B 1 417 ? -22.844 -44.5 -2.025 1 94.69 417 GLN B CA 1
ATOM 6862 C C . GLN B 1 417 ? -23.078 -43.062 -2.488 1 94.69 417 GLN B C 1
ATOM 6864 O O . GLN B 1 417 ? -24.234 -42.656 -2.672 1 94.69 417 GLN B O 1
ATOM 6869 N N . ASN B 1 418 ? -22.062 -42.281 -2.664 1 96.38 418 ASN B N 1
ATOM 6870 C CA . ASN B 1 418 ? -22.203 -40.875 -3.002 1 96.38 418 ASN B CA 1
ATOM 6871 C C . ASN B 1 418 ? -21.969 -40.625 -4.488 1 96.38 418 ASN B C 1
ATOM 6873 O O . ASN B 1 418 ? -21.547 -39.531 -4.883 1 96.38 418 ASN B O 1
ATOM 6877 N N . LEU B 1 419 ? -22.219 -41.688 -5.254 1 96.94 419 LEU B N 1
ATOM 6878 C CA . LEU B 1 419 ? -22.078 -41.562 -6.699 1 96.94 419 LEU B CA 1
ATOM 6879 C C . LEU B 1 419 ? -23.359 -41.031 -7.324 1 96.94 419 LEU B C 1
ATOM 6881 O O . LEU B 1 419 ? -24.438 -41.562 -7.074 1 96.94 419 LEU B O 1
ATOM 6885 N N . LYS B 1 420 ? -23.266 -39.938 -7.984 1 96.38 420 LYS B N 1
ATOM 6886 C CA . LYS B 1 420 ? -24.375 -39.375 -8.75 1 96.38 420 LYS B CA 1
ATOM 6887 C C . LYS B 1 420 ? -23.953 -39.062 -10.188 1 96.38 420 LYS B C 1
ATOM 6889 O O . LYS B 1 420 ? -22.844 -38.562 -10.422 1 96.38 420 LYS B O 1
ATOM 6894 N N . GLY B 1 421 ? -24.781 -39.5 -11.109 1 96.5 421 GLY B N 1
ATOM 6895 C CA . GLY B 1 421 ? -24.438 -39.25 -12.5 1 96.5 421 GLY B CA 1
ATOM 6896 C C . GLY B 1 421 ? -25.562 -39.594 -13.469 1 96.5 421 GLY B C 1
ATOM 6897 O O . GLY B 1 421 ? -26.703 -39.812 -13.055 1 96.5 421 GLY B O 1
ATOM 6898 N N . GLY B 1 422 ? -25.141 -39.469 -14.75 1 95.94 422 GLY B N 1
ATOM 6899 C CA . GLY B 1 422 ? -26.141 -39.719 -15.781 1 95.94 422 GLY B CA 1
ATOM 6900 C C . GLY B 1 422 ? -25.547 -39.781 -17.172 1 95.94 422 GLY B C 1
ATOM 6901 O O . GLY B 1 422 ? -24.328 -39.625 -17.344 1 95.94 422 GLY B O 1
ATOM 6902 N N . GLY B 1 423 ? -26.484 -40.281 -18.141 1 95.19 423 GLY B N 1
ATOM 6903 C CA . GLY B 1 423 ? -26.109 -40.375 -19.547 1 95.19 423 GLY B CA 1
ATOM 6904 C C . GLY B 1 423 ? -26 -41.812 -20.031 1 95.19 423 GLY B C 1
ATOM 6905 O O . GLY B 1 423 ? -26.203 -42.75 -19.266 1 95.19 423 GLY B O 1
ATOM 6906 N N . GLY B 1 424 ? -25.828 -42.031 -21.344 1 93.69 424 GLY B N 1
ATOM 6907 C CA . GLY B 1 424 ? -25.516 -43.312 -21.953 1 93.69 424 GLY B CA 1
ATOM 6908 C C . GLY B 1 424 ? -26.719 -44.188 -22.188 1 93.69 424 GLY B C 1
ATOM 6909 O O . GLY B 1 424 ? -26.609 -45.406 -22.281 1 93.69 424 GLY B O 1
ATOM 6910 N N . LYS B 1 425 ? -27.891 -43.625 -22.234 1 93.19 425 LYS B N 1
ATOM 6911 C CA . LYS B 1 425 ? -29.109 -44.406 -22.422 1 93.19 425 LYS B CA 1
ATOM 6912 C C . LYS B 1 425 ? -29.078 -45.125 -23.766 1 93.19 425 LYS B C 1
ATOM 6914 O O . LYS B 1 425 ? -29.562 -46.25 -23.875 1 93.19 425 LYS B O 1
ATOM 6919 N N . LYS B 1 426 ? -28.578 -44.562 -24.766 1 92.69 426 LYS B N 1
ATOM 6920 C CA . LYS B 1 426 ? -28.484 -45.156 -26.094 1 92.69 426 LYS B CA 1
ATOM 6921 C C . LYS B 1 426 ? -27.078 -45.625 -26.406 1 92.69 426 LYS B C 1
ATOM 6923 O O . LYS B 1 426 ? -26.719 -45.812 -27.562 1 92.69 426 LYS B O 1
ATOM 6928 N N . GLY B 1 427 ? -26.312 -45.719 -25.391 1 92.38 427 GLY B N 1
ATOM 6929 C CA . GLY B 1 427 ? -24.906 -46 -25.578 1 92.38 427 GLY B CA 1
ATOM 6930 C C . GLY B 1 427 ? -24.031 -44.781 -25.578 1 92.38 427 GLY B C 1
ATOM 6931 O O . GLY B 1 427 ? -24.531 -43.656 -25.422 1 92.38 427 GLY B O 1
ATOM 6932 N N . GLY B 1 428 ? -22.781 -45.031 -25.609 1 92.38 428 GLY B N 1
ATOM 6933 C CA . GLY B 1 428 ? -21.859 -43.906 -25.609 1 92.38 428 GLY B CA 1
ATOM 6934 C C . GLY B 1 428 ? -21.156 -43.719 -24.281 1 92.38 428 GLY B C 1
ATOM 6935 O O . GLY B 1 428 ? -20.359 -44.562 -23.859 1 92.38 428 GLY B O 1
ATOM 6936 N N . LYS B 1 429 ? -21.609 -42.625 -23.594 1 96.31 429 LYS B N 1
ATOM 6937 C CA . LYS B 1 429 ? -20.859 -42.25 -22.391 1 96.31 429 LYS B CA 1
ATOM 6938 C C . LYS B 1 429 ? -21.812 -41.969 -21.234 1 96.31 429 LYS B C 1
ATOM 6940 O O . LYS B 1 429 ? -22.812 -41.25 -21.406 1 96.31 429 LYS B O 1
ATOM 6945 N N . TRP B 1 430 ? -21.578 -42.562 -20.062 1 97.88 430 TRP B N 1
ATOM 6946 C CA . TRP B 1 430 ? -22.172 -42.219 -18.781 1 97.88 430 TRP B CA 1
ATOM 6947 C C . TRP B 1 430 ? -21.156 -41.531 -17.875 1 97.88 430 TRP B C 1
ATOM 6949 O O . TRP B 1 430 ? -20.016 -41.969 -17.766 1 97.88 430 TRP B O 1
ATOM 6959 N N . GLN B 1 431 ? -21.562 -40.375 -17.266 1 98.12 431 GLN B N 1
ATOM 6960 C CA . GLN B 1 431 ? -20.641 -39.594 -16.438 1 98.12 431 GLN B CA 1
ATOM 6961 C C . GLN B 1 431 ? -21.188 -39.406 -15.031 1 98.12 431 GLN B C 1
ATOM 6963 O O . GLN B 1 431 ? -22.359 -39.062 -14.859 1 98.12 431 GLN B O 1
ATOM 6968 N N . GLY B 1 432 ? -20.344 -39.688 -14.039 1 97.31 432 GLY B N 1
ATOM 6969 C CA . GLY B 1 432 ? -20.766 -39.531 -12.656 1 97.31 432 GLY B CA 1
ATOM 6970 C C . GLY B 1 432 ? -19.719 -38.844 -11.797 1 97.31 432 GLY B C 1
ATOM 6971 O O . GLY B 1 432 ? -18.531 -38.781 -12.164 1 97.31 432 GLY B O 1
ATOM 6972 N N . LYS B 1 433 ? -20.219 -38.188 -10.68 1 96.88 433 LYS B N 1
ATOM 6973 C CA . LYS B 1 433 ? -19.391 -37.562 -9.68 1 96.88 433 LYS B CA 1
ATOM 6974 C C . LYS B 1 433 ? -19.578 -38.188 -8.312 1 96.88 433 LYS B C 1
ATOM 6976 O O . LYS B 1 433 ? -20.688 -38.562 -7.938 1 96.88 433 LYS B O 1
ATOM 6981 N N . ILE B 1 434 ? -18.453 -38.344 -7.648 1 96.88 434 ILE B N 1
ATOM 6982 C CA . ILE B 1 434 ? -18.469 -38.875 -6.289 1 96.88 434 ILE B CA 1
ATOM 6983 C C . ILE B 1 434 ? -18.078 -37.781 -5.305 1 96.88 434 ILE B C 1
ATOM 6985 O O . ILE B 1 434 ? -16.938 -37.312 -5.309 1 96.88 434 ILE B O 1
ATOM 6989 N N . THR B 1 435 ? -18.938 -37.406 -4.426 1 95.75 435 THR B N 1
ATOM 6990 C CA . THR B 1 435 ? -18.734 -36.25 -3.559 1 95.75 435 THR B CA 1
ATOM 6991 C C . THR B 1 435 ? -17.859 -36.625 -2.359 1 95.75 435 THR B C 1
ATOM 6993 O O . THR B 1 435 ? -17.25 -35.781 -1.74 1 95.75 435 THR B O 1
ATOM 6996 N N . SER B 1 436 ? -17.922 -37.938 -1.989 1 96.25 436 SER B N 1
ATOM 6997 C CA . SER B 1 436 ? -17.062 -38.438 -0.912 1 96.25 436 SER B CA 1
ATOM 6998 C C . SER B 1 436 ? -16.859 -39.938 -1.03 1 96.25 436 SER B C 1
ATOM 7000 O O . SER B 1 436 ? -17.797 -40.688 -1.331 1 96.25 436 SER B O 1
ATOM 7002 N N . ILE B 1 437 ? -15.555 -40.375 -0.896 1 95.06 437 ILE B N 1
ATOM 7003 C CA . ILE B 1 437 ? -15.203 -41.812 -0.968 1 95.06 437 ILE B CA 1
ATOM 7004 C C . ILE B 1 437 ? -14.484 -42.219 0.313 1 95.06 437 ILE B C 1
ATOM 7006 O O . ILE B 1 437 ? -13.461 -41.656 0.676 1 95.06 437 ILE B O 1
ATOM 7010 N N . SER B 1 438 ? -15.07 -43.188 1.004 1 95.25 438 SER B N 1
ATOM 7011 C CA . SER B 1 438 ? -14.375 -43.75 2.17 1 95.25 438 SER B CA 1
ATOM 7012 C C . SER B 1 438 ? -13.273 -44.719 1.757 1 95.25 438 SER B C 1
ATOM 7014 O O . SER B 1 438 ? -13.242 -45.156 0.614 1 95.25 438 SER B O 1
ATOM 7016 N N . ASN B 1 439 ? -12.375 -45.031 2.705 1 93.69 439 ASN B N 1
ATOM 7017 C CA . ASN B 1 439 ? -11.305 -45.969 2.439 1 93.69 439 ASN B CA 1
ATOM 7018 C C . ASN B 1 439 ? -11.859 -47.344 2.072 1 93.69 439 ASN B C 1
ATOM 7020 O O . ASN B 1 439 ? -11.305 -48.031 1.213 1 93.69 439 ASN B O 1
ATOM 7024 N N . ALA B 1 440 ? -12.922 -47.656 2.656 1 94.88 440 ALA B N 1
ATOM 7025 C CA . ALA B 1 440 ? -13.555 -48.969 2.391 1 94.88 440 ALA B CA 1
ATOM 7026 C C . ALA B 1 440 ? -14.164 -49 0.99 1 94.88 440 ALA B C 1
ATOM 7028 O O . ALA B 1 440 ? -14.055 -50 0.284 1 94.88 440 ALA B O 1
ATOM 7029 N N . GLU B 1 441 ? -14.75 -47.969 0.681 1 95.38 441 GLU B N 1
ATOM 7030 C CA . GLU B 1 441 ? -15.344 -47.844 -0.648 1 95.38 441 GLU B CA 1
ATOM 7031 C C . GLU B 1 441 ? -14.273 -47.906 -1.737 1 95.38 441 GLU B C 1
ATOM 7033 O O . GLU B 1 441 ? -14.461 -48.562 -2.77 1 95.38 441 GLU B O 1
ATOM 7038 N N . PHE B 1 442 ? -13.25 -47.188 -1.441 1 94.81 442 PHE B N 1
ATOM 7039 C CA . PHE B 1 442 ? -12.164 -47.156 -2.414 1 94.81 442 PHE B CA 1
ATOM 7040 C C . PHE B 1 442 ? -11.562 -48.531 -2.604 1 94.81 442 PHE B C 1
ATOM 7042 O O . PHE B 1 442 ? -11.266 -48.938 -3.73 1 94.81 442 PHE B O 1
ATOM 7049 N N . ALA B 1 443 ? -11.398 -49.281 -1.563 1 94.94 443 ALA B N 1
ATOM 7050 C CA . ALA B 1 443 ? -10.883 -50.625 -1.627 1 94.94 443 ALA B CA 1
ATOM 7051 C C . ALA B 1 443 ? -11.836 -51.562 -2.393 1 94.94 443 ALA B C 1
ATOM 7053 O O . ALA B 1 443 ? -11.398 -52.375 -3.186 1 94.94 443 ALA B O 1
ATOM 7054 N N . ALA B 1 444 ? -13.047 -51.406 -2.152 1 95.62 444 ALA B N 1
ATOM 7055 C CA . ALA B 1 444 ? -14.062 -52.219 -2.834 1 95.62 444 ALA B CA 1
ATOM 7056 C C . ALA B 1 444 ? -14.078 -51.906 -4.332 1 95.62 444 ALA B C 1
ATOM 7058 O O . ALA B 1 444 ? -14.25 -52.812 -5.148 1 95.62 444 ALA B O 1
ATOM 7059 N N . LEU B 1 445 ? -14 -50.656 -4.605 1 95.56 445 LEU B N 1
ATOM 7060 C CA . LEU B 1 445 ? -13.961 -50.25 -6.004 1 95.56 445 LEU B CA 1
ATOM 7061 C C . LEU B 1 445 ? -12.75 -50.844 -6.707 1 95.56 445 LEU B C 1
ATOM 7063 O O . LEU B 1 445 ? -12.875 -51.406 -7.809 1 95.56 445 LEU B O 1
ATOM 7067 N N . SER B 1 446 ? -11.625 -50.75 -6.066 1 94.5 446 SER B N 1
ATOM 7068 C CA . SER B 1 446 ? -10.391 -51.281 -6.625 1 94.5 446 SER B CA 1
ATOM 7069 C C . SER B 1 446 ? -10.508 -52.781 -6.844 1 94.5 446 SER B C 1
ATOM 7071 O O . SER B 1 446 ? -10.07 -53.312 -7.875 1 94.5 446 SER B O 1
ATOM 7073 N N . ASP B 1 447 ? -11.109 -53.438 -5.934 1 94.88 447 ASP B N 1
ATOM 7074 C CA . ASP B 1 447 ? -11.305 -54.875 -6.02 1 94.88 447 ASP B CA 1
ATOM 7075 C C . ASP B 1 447 ? -12.281 -55.25 -7.137 1 94.88 447 ASP B C 1
ATOM 7077 O O . ASP B 1 447 ? -12.055 -56.188 -7.883 1 94.88 447 ASP B O 1
ATOM 7081 N N . TYR B 1 448 ? -13.266 -54.594 -7.223 1 95.31 448 TYR B N 1
ATOM 7082 C CA . TYR B 1 448 ? -14.266 -54.812 -8.258 1 95.31 448 TYR B CA 1
ATOM 7083 C C . TYR B 1 448 ? -13.656 -54.656 -9.648 1 95.31 448 TYR B C 1
ATOM 7085 O O . TYR B 1 448 ? -13.867 -55.5 -10.523 1 95.31 448 TYR B O 1
ATOM 7093 N N . LEU B 1 449 ? -12.922 -53.625 -9.875 1 94.69 449 LEU B N 1
ATOM 7094 C CA . LEU B 1 449 ? -12.344 -53.344 -11.18 1 94.69 449 LEU B CA 1
ATOM 7095 C C . LEU B 1 449 ? -11.297 -54.375 -11.555 1 94.69 449 LEU B C 1
ATOM 7097 O O . LEU B 1 449 ? -11.25 -54.844 -12.695 1 94.69 449 LEU B O 1
ATOM 7101 N N . SER B 1 450 ? -10.516 -54.812 -10.578 1 91.5 450 SER B N 1
ATOM 7102 C CA . SER B 1 450 ? -9.383 -55.688 -10.859 1 91.5 450 SER B CA 1
ATOM 7103 C C . SER B 1 450 ? -9.812 -57.156 -10.938 1 91.5 450 SER B C 1
ATOM 7105 O O . SER B 1 450 ? -9.219 -57.938 -11.672 1 91.5 450 SER B O 1
ATOM 7107 N N . HIS B 1 451 ? -10.914 -57.531 -10.273 1 89.94 451 HIS B N 1
ATOM 7108 C CA . HIS B 1 451 ? -11.258 -58.969 -10.18 1 89.94 451 HIS B CA 1
ATOM 7109 C C . HIS B 1 451 ? -12.609 -59.25 -10.828 1 89.94 451 HIS B C 1
ATOM 7111 O O . HIS B 1 451 ? -12.734 -60.156 -11.641 1 89.94 451 HIS B O 1
ATOM 7117 N N . ASP B 1 452 ? -13.5 -58.5 -10.555 1 87.12 452 ASP B N 1
ATOM 7118 C CA . ASP B 1 452 ? -14.844 -58.812 -11.039 1 87.12 452 ASP B CA 1
ATOM 7119 C C . ASP B 1 452 ? -15.047 -58.312 -12.461 1 87.12 452 ASP B C 1
ATOM 7121 O O . ASP B 1 452 ? -15.555 -59.031 -13.32 1 87.12 452 ASP B O 1
ATOM 7125 N N . PHE B 1 453 ? -14.586 -57.125 -12.656 1 91.38 453 PHE B N 1
ATOM 7126 C CA . PHE B 1 453 ? -14.836 -56.5 -13.945 1 91.38 453 PHE B CA 1
ATOM 7127 C C . PHE B 1 453 ? -13.828 -56.938 -14.992 1 91.38 453 PHE B C 1
ATOM 7129 O O . PHE B 1 453 ? -14.203 -57.344 -16.094 1 91.38 453 PHE B O 1
ATOM 7136 N N . ALA B 1 454 ? -12.555 -57 -14.695 1 80.56 454 ALA B N 1
ATOM 7137 C CA . ALA B 1 454 ? -11.5 -57.312 -15.656 1 80.56 454 ALA B CA 1
ATOM 7138 C C . ALA B 1 454 ? -11.484 -58.781 -16.016 1 80.56 454 ALA B C 1
ATOM 7140 O O . ALA B 1 454 ? -11 -59.156 -17.078 1 80.56 454 ALA B O 1
ATOM 7141 N N . SER B 1 455 ? -12.016 -59.719 -15.133 1 72.44 455 SER B N 1
ATOM 7142 C CA . SER B 1 455 ? -11.953 -61.156 -15.344 1 72.44 455 SER B CA 1
ATOM 7143 C C . SER B 1 455 ? -13.062 -61.625 -16.281 1 72.44 455 SER B C 1
ATOM 7145 O O . SER B 1 455 ? -13.016 -62.75 -16.797 1 72.44 455 SER B O 1
ATOM 7147 N N . CYS B 1 456 ? -13.906 -60.938 -16.688 1 63.34 456 CYS B N 1
ATOM 7148 C CA . CYS B 1 456 ? -14.977 -61.375 -17.578 1 63.34 456 CYS B CA 1
ATOM 7149 C C . CYS B 1 456 ? -14.664 -61 -19.031 1 63.34 456 CYS B C 1
ATOM 7151 O O . CYS B 1 456 ? -14.102 -59.938 -19.281 1 63.34 456 CYS B O 1
#